Protein AF-A0A2D6MI14-F1 (afdb_monomer_lite)

Secondary structure (DSSP, 8-state):
--S-SSEEEEEEEGGGBTTSS-HHHHHHS-EEEEEEEEEPTTT-PEEEEEEEE-TTT-HHHHHHT-EEEE-TT--EES-TTSSS--EEEEEEEEE-TTT--SHHHHHHHHH-EEETTEEE--S-----EEE-EEEEEEPEEHHHHTTSSSTT---EEEEEEEE----HHHHHHHHT-S-GGGSPPHHHHHHHHHSPP---TT-------TTTS-HHHHHHHTTTTT---GGGTTSB-GGGSTT---GGGGB-TTS-B-HHHHHHHH-HHHHHTTBHIIIIIIIIIHHHSPPPHHHHHHHHHHTTEEEE-HHHHHHHHHTTHHHHHHHTTSSEEEEEEEEPP-----B-TTS-B--SS---HHHHHHHTT-HHHHHHHHHHHHTT--GGGPPEEEEEEEEEEEEEEETTTTEEEEEEEEEEEEEEEEEHHHHHHHHHH-------S-EESSS--HHHHHHT-SSSTTHHHHHHHHHHHHHHHHHHHH-TTTTT-SSGGGTS-------S---S--------PPPS----SPPPPPEEEEEEEEEEEESS--SSTT-PEEEEEEEEEPPS--SSEEEEEE----BT--EEEEEEEEEEEEEEEEEEEEEEEEEEEEEE-TTSPEEEEEE-TTSTT--B---S---SSSEEE---TTTTTTGGGS-----------------------------------------------S------SS--TTEEEESSSEEEEEEEEEEEEEEEEEEEEEEEEE-B-PPPBPPEEEEEEE-SSSS-EEEEEEEEPPP--BPSPPP-SHHHHHHHHHHHHHTT--TTPPB-S--SSPEEEEEEEEESS--SSGGGGTT-EEEEEE-EETTEEEEE-SEEEEEEE--BT-EEEEEEEEEETT-PBBPPPPEEEEEEEE-SS-EEEEEEEE-GGGTS----S------SS-------GGGGSEE-TT--TTS-GGGTGGG-EE--SSS--BT-EEEEEEE-TTT--EEEEEEEB-----

Foldseek 3Di:
DWPDLFKKKKWWAPCQAQPHPQLQCNLQFFGKYWDFADQDPVPRDIFIDIDRTALVRDPSNVLFVKDKDKQLVDWDFPDPPDLFTWIKIKMKIFTFCPNQPAPVSVLCAAPWDDDDNDTHDHNADFDKGWGAIAIDTFADEVLQVVQDPDSSHPWHKAKFKDQLFDQPQLQVLLVPDPALLLFDWLLQLVQQLPPDFPPPVPDPDTAGPPVFDPPLSVCSQCLHVVRGPSNQQLPFAQCPDPPNDDQQVQQDPVRDRPPPVVCVVVPLSVRLCGGCNNPPNSNHSNSPRDGDPVSVVQSQQAQQEEEEFAVSQCVCVVVPPPNVSSLSSQSMWIKIWTAFTAWDFQAFLQRHGPPDDDQDLLRLLVVLLNRLLVLLLVCCQDVVVDPQWHWDWRKIKMWIWTWGGDNVVRDIDIHIHIDIDIWTKTFVLSSLVCQLVCQADDDIRHDYRHTDDLSNCSSHHHPCPSNVSSNRSSVSSSVSVSVQSVDCRNLSHSDCCLSRQDDPDDPDDPPDDDDDDDDDDDDDDDDRDRDHWTKDFQKKKKWKWFDQADDPRPHTDTSHMYIHGDHPDRPDIDMDIGSSARFPGKMKIWMKTWMKTKIKMKGWFDKWKWRFPPDADPPGWTKIFTFDSPDPVRDTDAFPDDDDPFKDFDADPVVVVVVVPDDDDDDDDDDDDDDDDDDDDDDDDDDDDDDDDDDDDDPPPPPPDPDPDPPDDDDDPPTDNRIITGPGNIMMMIMIMMTMTMMTIIGTNDMDMAGDDWDAAEEWDWDKDCDPDPQQKIKIKTFGDDDDWFFDADDQDPVLVVVLVRVCRSRSHDRGDTDPDHGNFAWFKKWKFKDQDDALASNVSVVRTDDIDTQADVVHRSDGDRIDMDMDRDDAPTWMKMKMWIAGPRRRTHHIDFIWTWHFHDPPPDTDIDIDTDHRVNSHDPPPDDPDDDDDPDDDDDDDVQQADWDCVQADPVDDPVVCPVVIHGGPDPDHQAQPWDWDWDADPVPRDIDIDIDHHHDDPD

Sequence (1006 aa):
MAEYPYIDAQIIDTDLFSGSADTFRTAYGGFYEEVEGETDAISGETSTEIEQIRREDSAVGFAYNLFGYFDDENIETIDEDILVANRKIPMRVFSNSELISNDVFWKTLWIGGEFGDVTYSPIYNEIVHSFYNSDYELPYPQIEANAFSSDTIESTIEISYDYSAYLPQYEEYISELDSELLIPNYYIMFDMVTSDIAEDEDSDEKLIDASLYSPELISYITAETNYQDVMTFFDFNWAKVPGGIDPADYEDDYGTLQVDAFLGALGGNFVTRNSYLSTEFLTASYIQNPLSSSTREWVEDHLQNLLFDEDAVEAITSTGTSFSTDAEMLPYKIKINFNEFEGSPAVDASGDSLTDSTATFADSIRDNDFSSRFIKTLYKAFDNKLDDLAPNDVEYITWLNYSSASIEDEAEYNVSTANNTTYREIDYVSFLAYCYNNYISSDEGCLFVGPNTIERLSATDEKGTYRHINTQAALGVLTDTVEYLAGETNIGFTAASHVFPSTLAFATLPSTTPSFGDSSEPSSEASTDFAQSYVEPLAYRVEKIGGPPSGDSFTQNTIQNFWFFKPEETDHTFTFYDSQVKYDTEYTYKVYAYALTVGYRYKYSDLALTRNIGCEGADGEYGLEFYDPYSDDEETTSRLYEGSRGDNILVSAQEAADATLVSTESYTFADDEDEPWLEDGAAWEAESAGNYYETEQMTATLMTVYFYSPAIFAGSVYGTDAQIFSTYPYAADFYFNYEPGAKIIEIPLYEKTLKVLDNPTNKLNIVPYQVEGNSQKIGFNCLYTSFVEKTFPTIISADDQEYRDAYIHANDLFEDSYLDYESISLQRYVEVYRLSSRPTAITDFDGAKIAEVDLAVENLSQYSYKGSFYDDTIKTNQKYYYLFRILNQQRNLSHLTEIIEAELINDGGYKYAIFNILYEYELEQEVFNEPSQTFKKLIQLQPNLEQLQFNIDDIDYNQSAASQIDNLIIGDSEDSIWDKTFKVRLTSKKTSRKIDLNITYRLNSD

Radius of gyration: 43.27 Å; chains: 1; bounding box: 117×114×128 Å

Structure (mmCIF, N/CA/C/O backbone):
data_AF-A0A2D6MI14-F1
#
_entry.id   AF-A0A2D6MI14-F1
#
loop_
_atom_site.group_PDB
_atom_site.id
_atom_site.type_symbol
_atom_site.label_atom_id
_atom_site.label_alt_id
_atom_site.label_comp_id
_atom_site.label_asym_id
_atom_site.label_entity_id
_atom_site.label_seq_id
_atom_site.pdbx_PDB_ins_code
_atom_site.Cartn_x
_atom_site.Cartn_y
_atom_site.Cartn_z
_atom_site.occupancy
_atom_site.B_iso_or_equiv
_atom_site.auth_seq_id
_atom_site.auth_comp_id
_atom_site.auth_asym_id
_atom_site.auth_atom_id
_atom_site.pdbx_PDB_model_num
ATOM 1 N N . MET A 1 1 ? 20.233 -14.295 13.598 1.00 53.03 1 MET A N 1
ATOM 2 C CA . MET A 1 1 ? 20.397 -12.965 12.991 1.00 53.03 1 MET A CA 1
ATOM 3 C C . MET A 1 1 ? 20.040 -13.158 11.547 1.00 53.03 1 MET A C 1
ATOM 5 O O . MET A 1 1 ? 20.700 -13.982 10.915 1.00 53.03 1 MET A O 1
ATOM 9 N N . ALA A 1 2 ? 19.012 -12.446 11.088 1.00 59.16 2 ALA A N 1
ATOM 10 C CA . ALA A 1 2 ? 18.648 -12.416 9.681 1.00 59.16 2 ALA A CA 1
ATOM 11 C C . ALA A 1 2 ? 19.876 -12.026 8.847 1.00 59.16 2 ALA A C 1
ATOM 13 O O . ALA A 1 2 ? 20.638 -11.138 9.239 1.00 59.16 2 ALA A O 1
ATOM 14 N N . GLU A 1 3 ? 20.097 -12.739 7.748 1.00 76.75 3 GLU A N 1
ATOM 15 C CA . GLU A 1 3 ? 21.149 -12.403 6.784 1.00 76.75 3 GLU A CA 1
ATOM 16 C C . GLU A 1 3 ? 20.732 -11.210 5.920 1.00 76.75 3 GLU A C 1
ATOM 18 O O . GLU A 1 3 ? 21.580 -10.416 5.520 1.00 76.75 3 GLU A O 1
ATOM 23 N N . TYR A 1 4 ? 19.421 -11.055 5.718 1.00 82.06 4 TYR A N 1
ATOM 24 C CA . TYR A 1 4 ? 18.820 -10.037 4.869 1.00 82.06 4 TYR A CA 1
ATOM 25 C C . TYR A 1 4 ? 17.977 -9.060 5.708 1.00 82.06 4 TYR A C 1
ATOM 27 O O . TYR A 1 4 ? 16.973 -9.485 6.287 1.00 82.06 4 TYR A O 1
ATOM 35 N N . PRO A 1 5 ? 18.354 -7.769 5.787 1.00 85.88 5 PRO A N 1
ATOM 36 C CA . PRO A 1 5 ? 17.609 -6.753 6.538 1.00 85.88 5 PRO A CA 1
ATOM 37 C C . PRO A 1 5 ? 16.331 -6.257 5.832 1.00 85.88 5 PRO A C 1
ATOM 39 O O . PRO A 1 5 ? 15.499 -5.595 6.455 1.00 85.88 5 PRO A O 1
ATOM 42 N N . TYR A 1 6 ? 16.159 -6.611 4.559 1.00 89.25 6 TYR A N 1
ATOM 43 C CA . TYR A 1 6 ? 14.994 -6.382 3.696 1.00 89.25 6 TYR A CA 1
ATOM 44 C C . TYR A 1 6 ? 14.772 -7.611 2.794 1.00 89.25 6 TYR A C 1
ATOM 46 O O . TYR A 1 6 ? 15.552 -8.565 2.855 1.00 89.25 6 TYR A O 1
ATOM 54 N N . ILE A 1 7 ? 13.702 -7.629 1.999 1.00 91.88 7 ILE A N 1
ATOM 55 C CA . ILE A 1 7 ? 13.492 -8.642 0.958 1.00 91.88 7 ILE A CA 1
ATOM 56 C C . ILE A 1 7 ? 14.189 -8.129 -0.305 1.00 91.88 7 ILE A C 1
ATOM 58 O O . ILE A 1 7 ? 13.734 -7.167 -0.921 1.00 91.88 7 ILE A O 1
ATOM 62 N N . ASP A 1 8 ? 15.307 -8.749 -0.670 1.00 91.19 8 ASP A N 1
ATOM 63 C CA . ASP A 1 8 ? 16.063 -8.395 -1.871 1.00 91.19 8 ASP A CA 1
ATOM 64 C C . ASP A 1 8 ? 15.347 -8.953 -3.106 1.00 91.19 8 ASP A C 1
ATOM 66 O O . ASP A 1 8 ? 15.202 -10.172 -3.239 1.00 91.19 8 ASP A O 1
ATOM 70 N N . ALA A 1 9 ? 14.835 -8.067 -3.962 1.00 92.69 9 ALA A N 1
ATOM 71 C CA . ALA A 1 9 ? 14.048 -8.420 -5.134 1.00 92.69 9 ALA A CA 1
ATOM 72 C C . ALA A 1 9 ? 14.760 -8.010 -6.424 1.00 92.69 9 ALA A C 1
ATOM 74 O O . ALA A 1 9 ? 14.706 -6.855 -6.847 1.00 92.69 9 ALA A O 1
ATOM 75 N N . GLN A 1 10 ? 15.347 -8.986 -7.108 1.00 92.31 10 GLN A N 1
ATOM 76 C CA . GLN A 1 10 ? 15.928 -8.793 -8.428 1.00 92.31 10 GLN A CA 1
ATOM 77 C C . GLN A 1 10 ? 14.867 -9.028 -9.517 1.00 92.31 10 GLN A C 1
ATOM 79 O O . GLN A 1 10 ? 14.308 -10.120 -9.650 1.00 92.31 10 GLN A O 1
ATOM 84 N N . ILE A 1 11 ? 14.568 -7.988 -10.296 1.00 93.31 11 ILE A N 1
ATOM 85 C CA . ILE A 1 11 ? 13.561 -7.969 -11.365 1.00 93.31 11 ILE A CA 1
ATOM 86 C C . ILE A 1 11 ? 14.275 -8.097 -12.714 1.00 93.31 11 ILE A C 1
ATOM 88 O O . ILE A 1 11 ? 14.876 -7.138 -13.205 1.00 93.31 11 ILE A O 1
ATOM 92 N N . ILE A 1 12 ? 14.186 -9.280 -13.324 1.00 92.69 12 ILE A N 1
ATOM 93 C CA . ILE A 1 12 ? 14.967 -9.668 -14.504 1.00 92.69 12 ILE A CA 1
ATOM 94 C C . ILE A 1 12 ? 14.055 -9.831 -15.720 1.00 92.69 12 ILE A C 1
ATOM 96 O O . ILE A 1 12 ? 13.064 -10.567 -15.682 1.00 92.69 12 ILE A O 1
ATOM 100 N N . ASP A 1 13 ? 14.400 -9.171 -16.824 1.00 93.00 13 ASP A N 1
ATOM 101 C CA . ASP A 1 13 ? 13.696 -9.334 -18.094 1.00 93.00 13 ASP A CA 1
ATOM 102 C C . ASP A 1 13 ? 13.805 -10.785 -18.596 1.00 93.00 13 ASP A C 1
ATOM 104 O O . ASP A 1 13 ? 14.885 -11.389 -18.613 1.00 93.00 13 ASP A O 1
ATOM 108 N N . THR A 1 14 ? 12.679 -11.356 -19.027 1.00 93.00 14 THR A N 1
ATOM 109 C CA . THR A 1 14 ? 12.626 -12.731 -19.553 1.00 93.00 14 THR A CA 1
ATOM 110 C C . THR A 1 14 ? 13.517 -12.928 -20.779 1.00 93.00 14 THR A C 1
ATOM 112 O O . THR A 1 14 ? 14.011 -14.039 -21.010 1.00 93.00 14 THR A O 1
ATOM 115 N N . ASP A 1 15 ? 13.805 -11.853 -21.521 1.00 91.38 15 ASP A N 1
ATOM 116 C CA . ASP A 1 15 ? 14.738 -11.884 -22.636 1.00 91.38 15 ASP A CA 1
ATOM 117 C C . ASP A 1 15 ? 16.150 -12.245 -22.203 1.00 91.38 15 ASP A C 1
ATOM 119 O O . ASP A 1 15 ? 16.898 -12.626 -23.090 1.00 91.38 15 ASP A O 1
ATOM 123 N N . LEU A 1 16 ? 16.520 -12.187 -20.914 1.00 89.94 16 LEU A N 1
ATOM 124 C CA . LEU A 1 16 ? 17.859 -12.503 -20.391 1.00 89.94 16 LEU A CA 1
ATOM 125 C C . LEU A 1 16 ? 18.057 -13.977 -20.009 1.00 89.94 16 LEU A C 1
ATOM 127 O O . LEU A 1 16 ? 19.193 -14.398 -19.772 1.00 89.94 16 LEU A O 1
ATOM 131 N N . PHE A 1 17 ? 17.002 -14.791 -20.010 1.00 90.12 17 PHE A N 1
ATOM 132 C CA . PHE A 1 17 ? 17.067 -16.190 -19.580 1.00 90.12 17 PHE A CA 1
ATOM 133 C C . PHE A 1 17 ? 17.435 -17.169 -20.696 1.00 90.12 17 PHE A C 1
ATOM 135 O O . PHE A 1 17 ? 17.304 -16.898 -21.898 1.00 90.12 17 PHE A O 1
ATOM 142 N N . SER A 1 18 ? 17.879 -18.354 -20.277 1.00 85.69 18 SER A N 1
ATOM 143 C CA . SER A 1 18 ? 18.045 -19.513 -21.145 1.00 85.69 18 SER A CA 1
ATOM 144 C C . SER A 1 18 ? 16.707 -19.865 -21.811 1.00 85.69 18 SER A C 1
ATOM 146 O O . SER A 1 18 ? 15.665 -19.945 -21.163 1.00 85.69 18 SER A O 1
ATOM 148 N N . GLY A 1 19 ? 16.714 -20.047 -23.134 1.00 84.31 19 GLY A N 1
ATOM 149 C CA . GLY A 1 19 ? 15.498 -20.365 -23.893 1.00 84.31 19 GLY A CA 1
ATOM 150 C C . GLY A 1 19 ? 14.642 -19.160 -24.304 1.00 84.31 19 GLY A C 1
ATOM 151 O O . GLY A 1 19 ? 13.584 -19.366 -24.904 1.00 84.31 19 GLY A O 1
ATOM 152 N N . SER A 1 20 ? 15.109 -17.935 -24.044 1.00 90.06 20 SER A N 1
ATOM 153 C CA . SER A 1 20 ? 14.541 -16.696 -24.592 1.00 90.06 20 SER A CA 1
ATOM 154 C C . SER A 1 20 ? 14.616 -16.633 -26.129 1.00 90.06 20 SER A C 1
ATOM 156 O O . SER A 1 20 ? 15.215 -17.483 -26.799 1.00 90.06 20 SER A O 1
ATOM 158 N N . ALA A 1 21 ? 13.994 -15.603 -26.714 1.00 89.19 21 ALA A N 1
ATOM 159 C CA . ALA A 1 21 ? 14.058 -15.350 -28.154 1.00 89.19 21 ALA A CA 1
ATOM 160 C C . ALA A 1 21 ? 15.465 -14.934 -28.629 1.00 89.19 21 ALA A C 1
ATOM 162 O O . ALA A 1 21 ? 15.765 -15.029 -29.826 1.00 89.19 21 ALA A O 1
ATOM 163 N N . ASP A 1 22 ? 16.346 -14.513 -27.718 1.00 90.25 22 ASP A N 1
ATOM 164 C CA . ASP A 1 22 ? 17.745 -14.233 -28.020 1.00 90.25 22 ASP A CA 1
ATOM 165 C C . ASP A 1 22 ? 18.580 -15.521 -28.042 1.00 90.25 22 ASP A C 1
ATOM 167 O O . ASP A 1 22 ? 19.312 -15.915 -27.121 1.00 90.25 22 ASP A O 1
ATOM 171 N N . THR A 1 23 ? 18.460 -16.199 -29.176 1.00 89.00 23 THR A N 1
ATOM 172 C CA . THR A 1 23 ? 19.195 -17.421 -29.476 1.00 89.00 23 THR A CA 1
ATOM 173 C C . THR A 1 23 ? 20.700 -17.196 -29.581 1.00 89.00 23 THR A C 1
ATOM 175 O O . THR A 1 23 ? 21.456 -18.141 -29.347 1.00 89.00 23 THR A O 1
ATOM 178 N N . PHE A 1 24 ? 21.154 -15.984 -29.927 1.00 87.19 24 PHE A N 1
ATOM 179 C CA . PHE A 1 24 ? 22.580 -15.704 -30.081 1.00 87.19 24 PHE A CA 1
ATOM 180 C C . PHE A 1 24 ? 23.237 -15.604 -28.713 1.00 87.19 24 PHE A C 1
ATOM 182 O O . PHE A 1 24 ? 24.202 -16.325 -28.464 1.00 87.19 24 PHE A O 1
ATOM 189 N N . ARG A 1 25 ? 22.690 -14.789 -27.806 1.00 84.25 25 ARG A N 1
ATOM 190 C CA . ARG A 1 25 ? 23.213 -14.659 -26.441 1.00 84.25 25 ARG A CA 1
ATOM 191 C C . ARG A 1 25 ? 23.164 -15.986 -25.689 1.00 84.25 25 ARG A C 1
ATOM 193 O O . ARG A 1 25 ? 24.158 -16.382 -25.084 1.00 84.25 25 ARG A O 1
ATOM 200 N N . THR A 1 26 ? 22.079 -16.749 -25.842 1.00 83.56 26 THR A N 1
ATOM 201 C CA . THR A 1 26 ? 21.994 -18.116 -25.294 1.00 83.56 26 THR A CA 1
ATOM 202 C C . THR A 1 26 ? 23.100 -19.031 -25.846 1.00 83.56 26 THR A C 1
ATOM 204 O O . THR A 1 26 ? 23.703 -19.805 -25.104 1.00 83.56 26 THR A O 1
ATOM 207 N N . ALA A 1 27 ? 23.405 -18.951 -27.148 1.00 80.25 27 ALA A N 1
ATOM 208 C CA . ALA A 1 27 ? 24.459 -19.756 -27.773 1.00 80.25 27 ALA A CA 1
ATOM 209 C C . ALA A 1 27 ? 25.883 -19.275 -27.437 1.00 80.25 27 ALA A C 1
ATOM 211 O O . ALA A 1 27 ? 26.814 -20.083 -27.409 1.00 80.25 27 ALA A O 1
ATOM 212 N N . TYR A 1 28 ? 26.058 -17.974 -27.210 1.00 76.88 28 TYR A N 1
ATOM 213 C CA . TYR A 1 28 ? 27.326 -17.337 -26.861 1.00 76.88 28 TYR A CA 1
ATOM 214 C C . TYR A 1 28 ? 27.704 -17.544 -25.383 1.00 76.88 28 TYR A C 1
ATOM 216 O O . TYR A 1 28 ? 28.892 -17.627 -25.058 1.00 76.88 28 TYR A O 1
ATOM 224 N N . GLY A 1 29 ? 26.700 -17.675 -24.512 1.00 72.19 29 GLY A N 1
ATOM 225 C CA . GLY A 1 29 ? 26.825 -17.580 -23.057 1.00 72.19 29 GLY A CA 1
ATOM 226 C C . GLY A 1 29 ? 26.560 -16.150 -22.570 1.00 72.19 29 GLY A C 1
ATOM 227 O O . GLY A 1 29 ? 26.716 -15.197 -23.333 1.00 72.19 29 GLY A O 1
ATOM 228 N N . GLY A 1 30 ? 26.156 -15.995 -21.306 1.00 75.62 30 GLY A N 1
ATOM 229 C CA . GLY A 1 30 ? 25.656 -14.724 -20.771 1.00 75.62 30 GLY A CA 1
ATOM 230 C C . GLY A 1 30 ? 24.132 -14.710 -20.697 1.00 75.62 30 GLY A C 1
ATOM 231 O O . GLY A 1 30 ? 23.476 -13.902 -21.346 1.00 75.62 30 GLY A O 1
ATOM 232 N N . PHE A 1 31 ? 23.558 -15.624 -19.922 1.00 84.31 31 PHE A N 1
ATOM 233 C CA . PHE A 1 31 ? 22.120 -15.685 -19.657 1.00 84.31 31 PHE A CA 1
ATOM 234 C C . PHE A 1 31 ? 21.870 -16.166 -18.227 1.00 84.31 31 PHE A C 1
ATOM 236 O O . PHE A 1 31 ? 22.768 -16.730 -17.605 1.00 84.31 31 PHE A O 1
ATOM 243 N N . TYR A 1 32 ? 20.653 -15.982 -17.731 1.00 87.62 32 TYR A N 1
ATOM 244 C CA . TYR A 1 32 ? 20.204 -16.575 -16.472 1.00 87.62 32 TYR A CA 1
ATOM 245 C C . TYR A 1 32 ? 19.578 -17.956 -16.691 1.00 87.62 32 TYR A C 1
ATOM 247 O O . TYR A 1 32 ? 18.863 -18.176 -17.673 1.00 87.62 32 TYR A O 1
ATOM 255 N N . GLU A 1 33 ? 19.832 -18.898 -15.791 1.00 87.81 33 GLU A N 1
ATOM 256 C CA . GLU A 1 33 ? 19.188 -20.213 -15.771 1.00 87.81 33 GLU A CA 1
ATOM 257 C C . GLU A 1 33 ? 18.584 -20.475 -14.391 1.00 87.81 33 GLU A C 1
ATOM 259 O O . GLU A 1 33 ? 19.182 -20.160 -13.365 1.00 87.81 33 GLU A O 1
ATOM 264 N N . GLU A 1 34 ? 17.378 -21.040 -14.380 1.00 84.62 34 GLU A N 1
ATOM 265 C CA . GLU A 1 34 ? 16.730 -21.508 -13.160 1.00 84.62 34 GLU A CA 1
ATOM 266 C C . GLU A 1 34 ? 17.283 -22.894 -12.812 1.00 84.62 34 GLU A C 1
ATOM 268 O O . GLU A 1 34 ? 17.202 -23.825 -13.623 1.00 84.62 34 GLU A O 1
ATOM 273 N N . VAL A 1 35 ? 17.836 -23.041 -11.611 1.00 83.62 35 VAL A N 1
ATOM 274 C CA . VAL A 1 35 ? 18.383 -24.308 -11.120 1.00 83.62 35 VAL A CA 1
ATOM 275 C C . VAL A 1 35 ? 17.631 -24.772 -9.870 1.00 83.62 35 VAL A C 1
ATOM 277 O O . VAL A 1 35 ? 17.214 -23.979 -9.025 1.00 83.62 35 VAL A O 1
ATOM 280 N N . GLU A 1 36 ? 17.425 -26.090 -9.754 1.00 71.25 36 GLU A N 1
ATOM 281 C CA . GLU A 1 36 ? 16.849 -26.685 -8.541 1.00 71.25 36 GLU A CA 1
ATOM 282 C C . GLU A 1 36 ? 17.870 -26.573 -7.395 1.00 71.25 36 GLU A C 1
ATOM 284 O O . GLU A 1 36 ? 18.925 -27.215 -7.445 1.00 71.25 36 GLU A O 1
ATOM 289 N N . GLY A 1 37 ? 17.546 -25.780 -6.370 1.00 63.09 37 GLY A N 1
ATOM 290 C CA . GLY A 1 37 ? 18.383 -25.575 -5.188 1.00 63.09 37 GLY A CA 1
ATOM 291 C C . GLY A 1 37 ? 18.349 -26.750 -4.200 1.00 63.09 37 GLY A C 1
ATOM 292 O O . GLY A 1 37 ? 17.554 -27.694 -4.318 1.00 63.09 37 GLY A O 1
ATOM 293 N N . GLU A 1 38 ? 19.248 -26.731 -3.207 1.00 56.75 38 GLU A N 1
ATOM 294 C CA . GLU A 1 38 ? 19.271 -27.758 -2.157 1.00 56.75 38 GLU A CA 1
ATOM 295 C C . GLU A 1 38 ? 17.991 -27.707 -1.301 1.00 56.75 38 GLU A C 1
ATOM 297 O O . GLU A 1 38 ? 17.535 -26.655 -0.871 1.00 56.75 38 GLU A O 1
ATOM 302 N N . THR A 1 39 ? 17.403 -28.872 -1.004 1.00 52.12 39 THR A N 1
ATOM 303 C CA . THR A 1 39 ? 16.278 -28.957 -0.060 1.00 52.12 39 THR A CA 1
ATOM 304 C C . THR A 1 39 ? 16.780 -28.661 1.349 1.00 52.12 39 THR A C 1
ATOM 306 O O . THR A 1 39 ? 17.561 -29.455 1.890 1.00 52.12 39 THR A O 1
ATOM 309 N N . ASP A 1 40 ? 16.301 -27.584 1.972 1.00 54.50 40 ASP A N 1
ATOM 310 C CA . ASP A 1 40 ? 16.621 -27.334 3.373 1.00 54.50 40 ASP A CA 1
ATOM 311 C C . ASP A 1 40 ? 16.008 -28.455 4.231 1.00 54.50 40 ASP A C 1
ATOM 313 O O . ASP A 1 40 ? 14.811 -28.764 4.186 1.00 54.50 40 ASP A O 1
ATOM 317 N N . ALA A 1 41 ? 16.863 -29.141 4.989 1.00 45.31 41 ALA A N 1
ATOM 318 C CA . ALA A 1 41 ? 16.500 -30.340 5.737 1.00 45.31 41 ALA A CA 1
ATOM 319 C C . ALA A 1 41 ? 15.522 -30.053 6.893 1.00 45.31 41 ALA A C 1
ATOM 321 O O . ALA A 1 41 ? 14.990 -31.006 7.475 1.00 45.31 41 ALA A O 1
ATOM 322 N N . ILE A 1 42 ? 15.330 -28.775 7.239 1.00 50.50 42 ILE A N 1
ATOM 323 C CA . ILE A 1 42 ? 14.484 -28.310 8.342 1.00 50.50 42 ILE A CA 1
ATOM 324 C C . ILE A 1 42 ? 13.064 -27.977 7.855 1.00 50.50 42 ILE A C 1
ATOM 326 O O . ILE A 1 42 ? 12.114 -28.491 8.445 1.00 50.50 42 ILE A O 1
ATOM 330 N N . SER A 1 43 ? 12.904 -27.212 6.768 1.00 52.19 43 SER A N 1
ATOM 331 C CA . SER A 1 43 ? 11.588 -26.834 6.216 1.00 52.19 43 SER A CA 1
ATOM 332 C C . SER A 1 43 ? 11.007 -27.880 5.255 1.00 52.19 43 SER A C 1
ATOM 334 O O . SER A 1 43 ? 9.790 -28.003 5.118 1.00 52.19 43 SER A O 1
ATOM 336 N N . GLY A 1 44 ? 11.857 -28.695 4.615 1.00 51.31 44 GLY A N 1
ATOM 337 C CA . GLY A 1 44 ? 11.429 -29.647 3.587 1.00 51.31 44 GLY A CA 1
ATOM 338 C C . GLY A 1 44 ? 10.980 -28.986 2.277 1.00 51.31 44 GLY A C 1
ATOM 339 O O . GLY A 1 44 ? 10.399 -29.677 1.435 1.00 51.31 44 GLY A O 1
ATOM 340 N N . GLU A 1 45 ? 11.245 -27.689 2.111 1.00 52.50 45 GLU A N 1
ATOM 341 C CA . GLU A 1 45 ? 10.943 -26.915 0.908 1.00 52.50 45 GLU A CA 1
ATOM 342 C C . GLU A 1 45 ? 12.127 -26.941 -0.070 1.00 52.50 45 GLU A C 1
ATOM 344 O O . GLU A 1 45 ? 13.294 -26.978 0.322 1.00 52.50 45 GLU A O 1
ATOM 349 N N . THR A 1 46 ? 11.821 -27.000 -1.365 1.00 52.38 46 THR A N 1
ATOM 350 C CA . THR A 1 46 ? 12.794 -26.854 -2.456 1.00 52.38 46 THR A CA 1
ATOM 351 C C . THR A 1 46 ? 12.986 -25.372 -2.744 1.00 52.38 46 THR A C 1
ATOM 353 O O . THR A 1 46 ? 12.005 -24.721 -3.102 1.00 52.38 46 THR A O 1
ATOM 356 N N . SER A 1 47 ? 14.210 -24.854 -2.612 1.00 63.44 47 SER A N 1
ATOM 357 C CA . SER A 1 47 ? 14.553 -23.519 -3.105 1.00 63.44 47 SER A CA 1
ATOM 358 C C . SER A 1 47 ? 14.720 -23.541 -4.624 1.00 63.44 47 SER A C 1
ATOM 360 O O . SER A 1 47 ? 15.140 -24.544 -5.213 1.00 63.44 47 SER A O 1
ATOM 362 N N . THR A 1 48 ? 14.379 -22.422 -5.254 1.00 67.19 48 THR A N 1
ATOM 363 C CA . THR A 1 48 ? 14.716 -22.158 -6.651 1.00 67.19 48 THR A CA 1
ATOM 364 C C . THR A 1 48 ? 15.823 -21.117 -6.653 1.00 67.19 48 THR A C 1
ATOM 366 O O . THR A 1 48 ? 15.636 -20.017 -6.132 1.00 67.19 48 THR A O 1
ATOM 369 N N . GLU A 1 49 ? 16.969 -21.463 -7.229 1.00 78.62 49 GLU A N 1
ATOM 370 C CA . GLU A 1 49 ? 18.097 -20.546 -7.371 1.00 78.62 49 GLU A CA 1
ATOM 371 C C . GLU A 1 49 ? 18.181 -20.067 -8.823 1.00 78.62 49 GLU A C 1
ATOM 373 O O . GLU A 1 49 ? 17.893 -20.815 -9.762 1.00 78.62 49 GLU A O 1
ATOM 378 N N . ILE A 1 50 ? 18.554 -18.801 -9.008 1.00 81.12 50 ILE A N 1
ATOM 379 C CA . ILE A 1 50 ? 18.872 -18.257 -10.324 1.00 81.12 50 ILE A CA 1
ATOM 380 C C . ILE A 1 50 ? 20.387 -18.170 -10.430 1.00 81.12 50 ILE A C 1
ATOM 382 O O . ILE A 1 50 ? 21.035 -17.442 -9.681 1.00 81.12 50 ILE A O 1
ATOM 386 N N . GLU A 1 51 ? 20.953 -18.901 -11.385 1.00 81.19 51 GLU A N 1
ATOM 387 C CA . GLU A 1 51 ? 22.378 -18.837 -11.684 1.00 81.19 51 GLU A CA 1
ATOM 388 C C . GLU A 1 51 ? 22.624 -18.001 -12.938 1.00 81.19 51 GLU A C 1
ATOM 390 O O . GLU A 1 51 ? 21.992 -18.171 -13.985 1.00 81.19 51 GLU A O 1
ATOM 395 N N . GLN A 1 52 ? 23.607 -17.107 -12.851 1.00 79.38 52 GLN A N 1
ATOM 396 C CA . GLN A 1 52 ? 24.138 -16.435 -14.023 1.00 79.38 52 GLN A CA 1
ATOM 397 C C . GLN A 1 52 ? 25.104 -17.375 -14.757 1.00 79.38 52 GLN A C 1
ATOM 399 O O . GLN A 1 52 ? 26.229 -17.613 -14.314 1.00 79.38 52 GLN A O 1
ATOM 404 N N . ILE A 1 53 ? 24.701 -17.859 -15.930 1.00 75.81 53 ILE A N 1
ATOM 405 C CA . ILE A 1 53 ? 25.533 -18.717 -16.770 1.00 75.81 53 ILE A CA 1
ATOM 406 C C . ILE A 1 53 ? 26.420 -17.873 -17.680 1.00 75.81 53 ILE A C 1
ATOM 408 O O . ILE A 1 53 ? 25.969 -17.165 -18.590 1.00 75.81 53 ILE A O 1
ATOM 412 N N . ARG A 1 54 ? 27.729 -18.013 -17.475 1.00 71.00 54 ARG A N 1
ATOM 413 C CA . ARG A 1 54 ? 28.761 -17.336 -18.262 1.00 71.00 54 ARG A CA 1
ATOM 414 C C . ARG A 1 54 ? 29.262 -18.228 -19.389 1.00 71.00 54 ARG A C 1
ATOM 416 O O . ARG A 1 54 ? 29.079 -19.447 -19.412 1.00 71.00 54 ARG A O 1
ATOM 423 N N . ARG A 1 55 ? 29.962 -17.611 -20.339 1.00 64.31 55 ARG A N 1
ATOM 424 C CA . ARG A 1 55 ? 30.534 -18.309 -21.496 1.00 64.31 55 ARG A CA 1
ATOM 425 C C . ARG A 1 55 ? 31.408 -19.512 -21.114 1.00 64.31 55 ARG A C 1
ATOM 427 O O . ARG A 1 55 ? 31.277 -20.556 -21.746 1.00 64.31 55 ARG A O 1
ATOM 434 N N . GLU A 1 56 ? 32.271 -19.375 -20.104 1.00 61.16 56 GLU A N 1
ATOM 435 C CA . GLU A 1 56 ? 33.175 -20.444 -19.638 1.00 61.16 56 GLU A CA 1
ATOM 436 C C . GLU A 1 56 ? 32.483 -21.553 -18.834 1.00 61.16 56 GLU A C 1
ATOM 438 O O . GLU A 1 56 ? 33.072 -22.618 -18.665 1.00 61.16 56 GLU A O 1
ATOM 443 N N . ASP A 1 57 ? 31.245 -21.334 -18.393 1.00 55.56 57 ASP A N 1
ATOM 444 C CA . ASP A 1 57 ? 30.457 -22.316 -17.641 1.00 55.56 57 ASP A CA 1
ATOM 445 C C . ASP A 1 57 ? 29.468 -23.058 -18.560 1.00 55.56 57 ASP A C 1
ATOM 447 O O . ASP A 1 57 ? 29.108 -24.214 -18.327 1.00 55.56 57 ASP A O 1
ATOM 451 N N . SER A 1 58 ? 29.073 -22.428 -19.673 1.00 59.09 58 SER A N 1
ATOM 452 C CA . SER A 1 58 ? 28.066 -22.965 -20.589 1.00 59.09 58 SER A CA 1
ATOM 453 C C . SER A 1 58 ? 28.600 -24.090 -21.492 1.00 59.09 58 SER A C 1
ATOM 455 O O . SER A 1 58 ? 29.427 -23.891 -22.386 1.00 59.09 58 SER A O 1
ATOM 457 N N . ALA A 1 59 ? 28.034 -25.296 -21.367 1.00 54.59 59 ALA A N 1
ATOM 458 C CA . ALA A 1 59 ? 28.290 -26.387 -22.317 1.00 54.59 59 ALA A CA 1
ATOM 459 C C . ALA A 1 59 ? 27.880 -26.024 -23.763 1.00 54.59 59 ALA A C 1
ATOM 461 O O . ALA A 1 59 ? 28.413 -26.594 -24.715 1.00 54.59 59 ALA A O 1
ATOM 462 N N . VAL A 1 60 ? 26.953 -25.073 -23.928 1.00 53.44 60 VAL A N 1
ATOM 463 C CA . VAL A 1 60 ? 26.455 -24.580 -25.221 1.00 53.44 60 VAL A CA 1
ATOM 464 C C . VAL A 1 60 ? 27.479 -23.672 -25.916 1.00 53.44 60 VAL A C 1
ATOM 466 O O . VAL A 1 60 ? 27.768 -23.895 -27.093 1.00 53.44 60 VAL A O 1
ATOM 469 N N . GLY A 1 61 ? 28.114 -22.740 -25.193 1.00 54.84 61 GLY A N 1
ATOM 470 C CA . GLY A 1 61 ? 29.222 -21.932 -25.718 1.00 54.84 61 GLY A CA 1
ATOM 471 C C . GLY A 1 61 ? 30.426 -22.791 -26.123 1.00 54.84 61 GLY A C 1
ATOM 472 O O . GLY A 1 61 ? 31.044 -22.556 -27.169 1.00 54.84 61 GLY A O 1
ATOM 473 N N . PHE A 1 62 ? 30.697 -23.871 -25.377 1.00 52.53 62 PHE A N 1
ATOM 474 C CA . PHE A 1 62 ? 31.682 -24.891 -25.766 1.00 52.53 62 PHE A CA 1
ATOM 475 C C . PHE A 1 62 ? 31.232 -25.789 -26.919 1.00 52.53 62 PHE A C 1
ATOM 477 O O . PHE A 1 62 ? 32.092 -26.289 -27.637 1.00 52.53 62 PHE A O 1
ATOM 484 N N . ALA A 1 63 ? 29.928 -26.014 -27.127 1.00 55.62 63 ALA A N 1
ATOM 485 C CA . ALA A 1 63 ? 29.426 -26.871 -28.207 1.00 55.62 63 ALA A CA 1
ATOM 486 C C . ALA A 1 63 ? 29.704 -26.292 -29.603 1.00 55.62 63 ALA A C 1
ATOM 488 O O . ALA A 1 63 ? 29.764 -27.046 -30.578 1.00 55.62 63 ALA A O 1
ATOM 489 N N . TYR A 1 64 ? 29.915 -24.975 -29.691 1.00 59.00 64 TYR A N 1
ATOM 490 C CA . TYR A 1 64 ? 30.203 -24.271 -30.941 1.00 59.00 64 TYR A CA 1
ATOM 491 C C . TYR A 1 64 ? 31.521 -23.484 -30.924 1.00 59.00 64 TYR A C 1
ATOM 493 O O . TYR A 1 64 ? 31.945 -23.013 -31.980 1.00 59.00 64 TYR A O 1
ATOM 501 N N . ASN A 1 65 ? 32.192 -23.371 -29.767 1.00 67.00 65 ASN A N 1
ATOM 502 C CA . ASN A 1 65 ? 33.436 -22.615 -29.588 1.00 67.00 65 ASN A CA 1
ATOM 503 C C . ASN A 1 65 ? 33.354 -21.213 -30.228 1.00 67.00 65 ASN A C 1
ATOM 505 O O . ASN A 1 65 ? 34.207 -20.854 -31.038 1.00 67.00 65 ASN A O 1
ATOM 509 N N . LEU A 1 66 ? 32.303 -20.448 -29.915 1.00 71.56 66 LEU A N 1
ATOM 510 C CA . LEU A 1 66 ? 32.126 -19.085 -30.427 1.00 71.56 66 LEU A CA 1
ATOM 511 C C . LEU A 1 66 ? 32.998 -18.106 -29.628 1.00 71.56 66 LEU A C 1
ATOM 513 O O . LEU A 1 66 ? 32.968 -18.141 -28.399 1.00 71.56 66 LEU A O 1
ATOM 517 N N . PHE A 1 67 ? 33.772 -17.247 -30.302 1.00 71.81 67 PHE A N 1
ATOM 518 C CA . PHE A 1 67 ? 34.607 -16.190 -29.701 1.00 71.81 67 PHE A CA 1
ATOM 519 C C . PHE A 1 67 ? 34.220 -14.832 -30.287 1.00 71.81 67 PHE A C 1
ATOM 521 O O . PHE A 1 67 ? 34.459 -14.603 -31.467 1.00 71.81 67 PHE A O 1
ATOM 528 N N . GLY A 1 68 ? 33.631 -13.947 -29.486 1.00 72.00 68 GLY A N 1
ATOM 529 C CA . GLY A 1 68 ? 33.124 -12.650 -29.928 1.00 72.00 68 GLY A CA 1
ATOM 530 C C . GLY A 1 68 ? 34.060 -11.511 -29.550 1.00 72.00 68 GLY A C 1
ATOM 531 O O . GLY A 1 68 ? 34.628 -11.510 -28.457 1.00 72.00 68 GLY A O 1
ATOM 532 N N . TYR A 1 69 ? 34.203 -10.545 -30.448 1.00 74.12 69 TYR A N 1
ATOM 533 C CA . TYR A 1 69 ? 34.898 -9.288 -30.211 1.00 74.12 69 TYR A CA 1
ATOM 534 C C . TYR A 1 69 ? 34.039 -8.134 -30.711 1.00 74.12 69 TYR A C 1
ATOM 536 O O . TYR A 1 69 ? 33.471 -8.205 -31.801 1.00 74.12 69 TYR A O 1
ATOM 544 N N . PHE A 1 70 ? 33.987 -7.075 -29.914 1.00 75.00 70 PHE A N 1
ATOM 545 C CA . PHE A 1 70 ? 33.331 -5.822 -30.257 1.00 75.00 70 PHE A CA 1
ATOM 546 C C . PHE A 1 70 ? 34.367 -4.809 -30.721 1.00 75.00 70 PHE A C 1
ATOM 548 O O . PHE A 1 70 ? 35.526 -4.846 -30.294 1.00 75.00 70 PHE A O 1
ATOM 555 N N . ASP A 1 71 ? 33.980 -3.990 -31.691 1.00 77.12 71 ASP A N 1
ATOM 556 C CA . ASP A 1 71 ? 34.805 -2.900 -32.194 1.00 77.12 71 ASP A CA 1
ATOM 557 C C . ASP A 1 71 ? 34.408 -1.612 -31.476 1.00 77.12 71 ASP A C 1
ATOM 559 O O . ASP A 1 71 ? 33.752 -0.737 -32.039 1.00 77.12 71 ASP A O 1
ATOM 563 N N . ASP A 1 72 ? 34.767 -1.530 -30.194 1.00 69.12 72 ASP A N 1
ATOM 564 C CA . ASP A 1 72 ? 34.390 -0.410 -29.322 1.00 69.12 72 ASP A CA 1
ATOM 565 C C . ASP A 1 72 ? 35.036 0.923 -29.765 1.00 69.12 72 ASP A C 1
ATOM 567 O O . ASP A 1 72 ? 34.642 1.994 -29.310 1.00 69.12 72 ASP A O 1
ATOM 571 N N . GLU A 1 73 ? 36.010 0.887 -30.685 1.00 71.19 73 GLU A N 1
ATOM 572 C CA . GLU A 1 73 ? 36.590 2.083 -31.312 1.00 71.19 73 GLU A CA 1
ATOM 573 C C . GLU A 1 73 ? 35.748 2.603 -32.497 1.00 71.19 73 GLU A C 1
ATOM 575 O O . GLU A 1 73 ? 35.895 3.764 -32.886 1.00 71.19 73 GLU A O 1
ATOM 580 N N . ASN A 1 74 ? 34.845 1.780 -33.046 1.00 77.12 74 ASN A N 1
ATOM 581 C CA . ASN A 1 74 ? 34.030 2.066 -34.231 1.00 77.12 74 ASN A CA 1
ATOM 582 C C . ASN A 1 74 ? 32.522 2.046 -33.919 1.00 77.12 74 ASN A C 1
ATOM 584 O O . ASN A 1 74 ? 31.729 1.389 -34.595 1.00 77.12 74 ASN A O 1
ATOM 588 N N . ILE A 1 75 ? 32.117 2.793 -32.891 1.00 81.69 75 ILE A N 1
ATOM 589 C CA . ILE A 1 75 ? 30.706 3.002 -32.550 1.00 81.69 75 ILE A CA 1
ATOM 590 C C . ILE A 1 75 ? 30.116 4.088 -33.460 1.00 81.69 75 ILE A C 1
ATOM 592 O O . ILE A 1 75 ? 30.604 5.219 -33.507 1.00 81.69 75 ILE A O 1
ATOM 596 N N . GLU A 1 76 ? 29.031 3.765 -34.163 1.00 86.75 76 GLU A N 1
ATOM 597 C CA . GLU A 1 76 ? 28.341 4.693 -35.064 1.00 86.75 76 GLU A CA 1
ATOM 598 C C . GLU A 1 76 ? 26.931 5.024 -34.561 1.00 86.75 76 GLU A C 1
ATOM 600 O O . GLU A 1 76 ? 26.241 4.176 -33.998 1.00 86.75 76 GLU A O 1
ATOM 605 N N . THR A 1 77 ? 26.464 6.247 -34.820 1.00 88.69 77 THR A N 1
ATOM 606 C CA . THR A 1 77 ? 25.050 6.620 -34.645 1.00 88.69 77 THR A CA 1
ATOM 607 C C . THR A 1 77 ? 24.212 6.006 -35.765 1.00 88.69 77 THR A C 1
ATOM 609 O O . THR A 1 77 ? 24.614 6.081 -36.928 1.00 88.69 77 THR A O 1
ATOM 612 N N . ILE A 1 78 ? 23.054 5.419 -35.448 1.00 89.19 78 ILE A N 1
ATOM 613 C CA . ILE A 1 78 ? 22.169 4.827 -36.469 1.00 89.19 78 ILE A CA 1
ATOM 614 C C . ILE A 1 78 ? 21.373 5.928 -37.187 1.00 89.19 78 ILE A C 1
ATOM 616 O O . ILE A 1 78 ? 21.309 5.939 -38.416 1.00 89.19 78 ILE A O 1
ATOM 620 N N . ASP A 1 79 ? 20.798 6.861 -36.429 1.00 88.69 79 ASP A N 1
ATOM 621 C CA . ASP A 1 79 ? 19.992 7.984 -36.900 1.00 88.69 79 ASP A CA 1
ATOM 622 C C . ASP A 1 79 ? 20.178 9.207 -35.981 1.00 88.69 79 ASP A C 1
ATOM 624 O O . ASP A 1 79 ? 19.920 9.147 -34.778 1.00 88.69 79 ASP A O 1
ATOM 628 N N . GLU A 1 80 ? 20.640 10.324 -36.549 1.00 84.56 80 GLU A N 1
ATOM 629 C CA . GLU A 1 80 ? 20.852 11.588 -35.827 1.00 84.56 80 GLU A CA 1
ATOM 630 C C . GLU A 1 80 ? 19.544 12.361 -35.566 1.00 84.56 80 GLU A C 1
ATOM 632 O O . GLU A 1 80 ? 19.544 13.292 -34.761 1.00 84.56 80 GLU A O 1
ATOM 637 N N . ASP A 1 81 ? 18.435 12.001 -36.228 1.00 84.56 81 ASP A N 1
ATOM 638 C CA . ASP A 1 81 ? 17.134 12.670 -36.075 1.00 84.56 81 ASP A CA 1
ATOM 639 C C . ASP A 1 81 ? 16.309 12.118 -34.888 1.00 84.56 81 ASP A C 1
ATOM 641 O O . ASP A 1 81 ? 15.255 12.671 -34.551 1.00 84.56 81 ASP A O 1
ATOM 645 N N . ILE A 1 82 ? 16.765 11.039 -34.242 1.00 83.12 82 ILE A N 1
ATOM 646 C CA . ILE A 1 82 ? 16.119 10.447 -33.061 1.00 83.12 82 ILE A CA 1
ATOM 647 C C . ILE A 1 82 ? 16.631 11.140 -31.791 1.00 83.12 82 ILE A C 1
ATOM 649 O O . ILE A 1 82 ? 17.828 11.346 -31.618 1.00 83.12 82 ILE A O 1
ATOM 653 N N . LEU A 1 83 ? 15.702 11.494 -30.894 1.00 77.81 83 LEU A N 1
ATOM 654 C CA . LEU A 1 83 ? 15.997 12.222 -29.654 1.00 77.81 83 LEU A CA 1
ATOM 655 C C . LEU A 1 83 ? 16.886 11.417 -28.693 1.00 77.81 83 LEU A C 1
ATOM 657 O O . LEU A 1 83 ? 17.787 11.975 -28.076 1.00 77.81 83 LEU A O 1
ATOM 661 N N . VAL A 1 84 ? 16.608 10.120 -28.562 1.00 82.94 84 VAL A N 1
ATOM 662 C CA . VAL A 1 84 ? 17.364 9.199 -27.712 1.00 82.94 84 VAL A CA 1
ATOM 663 C C . VAL A 1 84 ? 18.566 8.663 -28.489 1.00 82.94 84 VAL A C 1
ATOM 665 O O . VAL A 1 84 ? 18.464 8.334 -29.677 1.00 82.94 84 VAL A O 1
ATOM 668 N N . ALA A 1 85 ? 19.720 8.591 -27.821 1.00 81.94 85 ALA A N 1
ATOM 669 C CA . ALA A 1 85 ? 20.944 8.079 -28.419 1.00 81.94 85 ALA A CA 1
ATOM 670 C C . ALA A 1 85 ? 20.717 6.666 -28.971 1.00 81.94 85 ALA A C 1
ATOM 672 O O . ALA A 1 85 ? 20.183 5.799 -28.300 1.00 81.94 85 ALA A O 1
ATOM 673 N N . ASN A 1 86 ? 21.127 6.417 -30.205 1.00 88.12 86 ASN A N 1
ATOM 674 C CA . ASN A 1 86 ? 21.009 5.108 -30.833 1.00 88.12 86 ASN A CA 1
ATOM 675 C C . ASN A 1 86 ? 22.339 4.796 -31.506 1.00 88.12 86 ASN A C 1
ATOM 677 O O . ASN A 1 86 ? 22.932 5.648 -32.179 1.00 88.12 86 ASN A O 1
ATOM 681 N N . ARG A 1 87 ? 22.851 3.597 -31.262 1.00 87.38 87 ARG A N 1
ATOM 682 C CA . ARG A 1 87 ? 24.224 3.246 -31.611 1.00 87.38 87 ARG A CA 1
ATOM 683 C C . ARG A 1 87 ? 24.278 1.859 -32.215 1.00 87.38 87 ARG A C 1
ATOM 685 O O . ARG A 1 87 ? 23.517 0.975 -31.832 1.00 87.38 87 ARG A O 1
ATOM 692 N N . LYS A 1 88 ? 25.210 1.666 -33.140 1.00 90.06 88 LYS A N 1
ATOM 693 C CA . LYS A 1 88 ? 25.566 0.354 -33.671 1.00 90.06 88 LYS A CA 1
ATOM 694 C C . LYS A 1 88 ? 27.056 0.104 -33.501 1.00 90.06 88 LYS A C 1
ATOM 696 O O . LYS A 1 88 ? 27.873 0.982 -33.777 1.00 90.06 88 LYS A O 1
ATOM 701 N N . ILE A 1 89 ? 27.384 -1.099 -33.046 1.00 86.69 89 ILE A N 1
ATOM 702 C CA . ILE A 1 89 ? 28.748 -1.562 -32.791 1.00 86.69 89 ILE A CA 1
ATOM 703 C C . ILE A 1 89 ? 29.005 -2.775 -33.688 1.00 86.69 89 ILE A C 1
ATOM 705 O O . ILE A 1 89 ? 28.236 -3.740 -33.623 1.00 86.69 89 ILE A O 1
ATOM 709 N N . PRO A 1 90 ? 30.048 -2.767 -34.534 1.00 88.31 90 PRO A N 1
ATOM 710 C CA . PRO A 1 90 ? 30.464 -3.964 -35.246 1.00 88.31 90 PRO A CA 1
ATOM 711 C C . PRO A 1 90 ? 30.891 -5.062 -34.268 1.00 88.31 90 PRO A C 1
ATOM 713 O O . PRO A 1 90 ? 31.720 -4.848 -33.382 1.00 88.31 90 PRO A O 1
ATOM 716 N N . MET A 1 91 ? 30.365 -6.265 -34.466 1.00 85.62 91 MET A N 1
ATOM 717 C CA . MET A 1 91 ? 30.747 -7.463 -33.730 1.00 85.62 91 MET A CA 1
ATOM 718 C C . MET A 1 91 ? 31.310 -8.496 -34.700 1.00 85.62 91 MET A C 1
ATOM 720 O O . MET A 1 91 ? 30.721 -8.750 -35.751 1.00 85.62 91 MET A O 1
ATOM 724 N N . ARG A 1 92 ? 32.425 -9.127 -34.320 1.00 86.12 92 ARG A N 1
ATOM 725 C CA . ARG A 1 92 ? 32.961 -10.307 -35.001 1.00 86.12 92 ARG A CA 1
ATOM 726 C C . ARG A 1 92 ? 32.935 -11.522 -34.096 1.00 86.12 92 ARG A C 1
ATOM 728 O O . ARG A 1 92 ? 33.477 -11.490 -32.995 1.00 86.12 92 ARG A O 1
ATOM 735 N N . VAL A 1 93 ? 32.385 -12.622 -34.596 1.00 85.25 93 VAL A N 1
ATOM 736 C CA . VAL A 1 93 ? 32.353 -13.920 -33.919 1.00 85.25 93 VAL A CA 1
ATOM 737 C C . VAL A 1 93 ? 33.158 -14.947 -34.703 1.00 85.25 93 VAL A C 1
ATOM 739 O O . VAL A 1 93 ? 32.872 -15.209 -35.866 1.00 85.25 93 VAL A O 1
ATOM 742 N N . PHE A 1 94 ? 34.138 -15.570 -34.055 1.00 83.38 94 PHE A N 1
ATOM 743 C CA . PHE A 1 94 ? 34.962 -16.639 -34.613 1.00 83.38 94 PHE A CA 1
ATOM 744 C C . PHE A 1 94 ? 34.541 -18.020 -34.113 1.00 83.38 94 PHE A C 1
ATOM 746 O O . PHE A 1 94 ? 33.987 -18.150 -33.023 1.00 83.38 94 PHE A O 1
ATOM 753 N N . SER A 1 95 ? 34.888 -19.064 -34.869 1.00 81.69 95 SER A N 1
ATOM 754 C CA . SER A 1 95 ? 34.823 -20.456 -34.409 1.00 81.69 95 SER A CA 1
ATOM 755 C C . SER A 1 95 ? 35.972 -21.306 -34.964 1.00 81.69 95 SER A C 1
ATOM 757 O O . SER A 1 95 ? 36.628 -20.940 -35.941 1.00 81.69 95 SER A O 1
ATOM 759 N N . ASN A 1 96 ? 36.240 -22.454 -34.334 1.00 75.19 96 ASN A N 1
ATOM 760 C CA . ASN A 1 96 ? 37.313 -23.377 -34.707 1.00 75.19 96 ASN A CA 1
ATOM 761 C C . ASN A 1 96 ? 36.826 -24.595 -35.518 1.00 75.19 96 ASN A C 1
ATOM 763 O O . ASN A 1 96 ? 35.642 -24.917 -35.595 1.00 75.19 96 ASN A O 1
ATOM 767 N N . SER A 1 97 ? 37.772 -25.305 -36.137 1.00 68.00 97 SER A N 1
ATOM 768 C CA . SER A 1 97 ? 37.499 -26.473 -36.989 1.00 68.00 97 SER A CA 1
ATOM 769 C C . SER A 1 97 ? 37.248 -27.778 -36.225 1.00 68.00 97 SER A C 1
ATOM 771 O O . SER A 1 97 ? 36.981 -28.799 -36.858 1.00 68.00 97 SER A O 1
ATOM 773 N N . GLU A 1 98 ? 37.333 -27.786 -34.890 1.00 70.56 98 GLU A N 1
ATOM 774 C CA . GLU A 1 98 ? 37.130 -29.007 -34.096 1.00 70.56 98 GLU A CA 1
ATOM 775 C C . GLU A 1 98 ? 35.648 -29.390 -33.990 1.00 70.56 98 GLU A C 1
ATOM 777 O O . GLU A 1 98 ? 35.324 -30.578 -33.952 1.00 70.56 98 GLU A O 1
ATOM 782 N N . LEU A 1 99 ? 34.755 -28.395 -33.992 1.00 69.50 99 LEU A N 1
ATOM 783 C CA . LEU A 1 99 ? 33.303 -28.581 -33.873 1.00 69.50 99 LEU A CA 1
ATOM 784 C C . LEU A 1 99 ? 32.562 -28.208 -35.160 1.00 69.50 99 LEU A C 1
ATOM 786 O O . LEU A 1 99 ? 31.539 -28.817 -35.482 1.00 69.50 99 LEU A O 1
ATOM 790 N N . ILE A 1 100 ? 33.107 -27.272 -35.946 1.00 81.12 100 ILE A N 1
ATOM 791 C CA . ILE A 1 100 ? 32.495 -26.830 -37.200 1.00 81.12 100 ILE A CA 1
ATOM 792 C C . ILE A 1 100 ? 33.154 -27.512 -38.398 1.00 81.12 100 ILE A C 1
ATOM 794 O O . ILE A 1 100 ? 34.303 -27.257 -38.760 1.00 81.12 100 ILE A O 1
ATOM 798 N N . SER A 1 101 ? 32.394 -28.411 -39.028 1.00 80.88 101 SER A N 1
ATOM 799 C CA . SER A 1 101 ? 32.927 -29.343 -40.028 1.00 80.88 101 SER A CA 1
ATOM 800 C C . SER A 1 101 ? 33.151 -28.760 -41.432 1.00 80.88 101 SER A C 1
ATOM 802 O O . SER A 1 101 ? 33.971 -29.308 -42.170 1.00 80.88 101 SER A O 1
ATOM 804 N N . ASN A 1 102 ? 32.407 -27.721 -41.832 1.00 88.75 102 ASN A N 1
ATOM 805 C CA . ASN A 1 102 ? 32.540 -27.009 -43.114 1.00 88.75 102 ASN A CA 1
ATOM 806 C C . ASN A 1 102 ? 31.656 -25.744 -43.156 1.00 88.75 102 ASN A C 1
ATOM 808 O O . ASN A 1 102 ? 30.774 -25.570 -42.314 1.00 88.75 102 ASN A O 1
ATOM 812 N N . ASP A 1 103 ? 31.831 -24.932 -44.204 1.00 89.19 103 ASP A N 1
ATOM 813 C CA . ASP A 1 103 ? 31.085 -23.691 -44.468 1.00 89.19 103 ASP A CA 1
ATOM 814 C C . ASP A 1 103 ? 29.556 -23.886 -44.528 1.00 89.19 103 ASP A C 1
ATOM 816 O O . ASP A 1 103 ? 28.805 -23.004 -44.117 1.00 89.19 103 ASP A O 1
ATOM 820 N N . VAL A 1 104 ? 29.071 -25.050 -44.988 1.00 89.88 104 VAL A N 1
ATOM 821 C CA . VAL A 1 104 ? 27.625 -25.350 -45.030 1.00 89.88 104 VAL A CA 1
ATOM 822 C C . VAL A 1 104 ? 27.075 -25.500 -43.616 1.00 89.88 104 VAL A C 1
ATOM 824 O O . VAL A 1 104 ? 25.992 -24.996 -43.322 1.00 89.88 104 VAL A O 1
ATOM 827 N N . PHE A 1 105 ? 27.819 -26.163 -42.726 1.00 90.12 105 PHE A N 1
ATOM 828 C CA . PHE A 1 105 ? 27.432 -26.261 -41.323 1.00 90.12 105 PHE A CA 1
ATOM 829 C C . PHE A 1 105 ? 27.514 -24.904 -40.618 1.00 90.12 105 PHE A C 1
ATOM 831 O O . PHE A 1 105 ? 26.588 -24.568 -39.887 1.00 90.12 105 PHE A O 1
ATOM 838 N N . TRP A 1 106 ? 28.555 -24.104 -40.894 1.00 91.12 106 TRP A N 1
ATOM 839 C CA . TRP A 1 106 ? 28.665 -22.731 -40.383 1.00 91.12 106 TRP A CA 1
ATOM 840 C C . TRP A 1 106 ? 27.436 -21.902 -40.758 1.00 91.12 106 TRP A C 1
ATOM 842 O O . TRP A 1 106 ? 26.761 -21.379 -39.877 1.00 91.12 106 TRP A O 1
ATOM 852 N N . LYS A 1 107 ? 27.060 -21.883 -42.042 1.00 92.19 107 LYS A N 1
ATOM 853 C CA . LYS A 1 107 ? 25.843 -21.204 -42.505 1.00 92.19 107 LYS A CA 1
ATOM 854 C C . LYS A 1 107 ? 24.590 -21.729 -41.798 1.00 92.19 107 LYS A C 1
ATOM 856 O O . LYS A 1 107 ? 23.796 -20.941 -41.298 1.00 92.19 107 LYS A O 1
ATOM 861 N N . THR A 1 108 ? 24.439 -23.051 -41.714 1.00 91.81 108 THR A N 1
ATOM 862 C CA . THR A 1 108 ? 23.264 -23.692 -41.093 1.00 91.81 108 THR A CA 1
ATOM 863 C C . THR A 1 108 ? 23.109 -23.330 -39.612 1.00 91.81 108 THR A C 1
ATOM 865 O O . THR A 1 108 ? 21.983 -23.221 -39.140 1.00 91.81 108 THR A O 1
ATOM 868 N N . LEU A 1 109 ? 24.208 -23.116 -38.882 1.00 89.81 109 LEU A N 1
ATOM 869 C CA . LEU A 1 109 ? 24.168 -22.676 -37.485 1.00 89.81 109 LEU A CA 1
ATOM 870 C C . LEU A 1 109 ? 23.572 -21.264 -37.361 1.00 89.81 109 LEU A C 1
ATOM 872 O O . LEU A 1 109 ? 22.653 -21.051 -36.576 1.00 89.81 109 LEU A O 1
ATOM 876 N N . TRP A 1 110 ? 24.066 -20.318 -38.164 1.00 92.12 110 TRP A N 1
ATOM 877 C CA . TRP A 1 110 ? 23.663 -18.910 -38.103 1.00 92.12 110 TRP A CA 1
ATOM 878 C C . TRP A 1 110 ? 22.226 -18.673 -38.557 1.00 92.12 110 TRP A C 1
ATOM 880 O O . TRP A 1 110 ? 21.458 -18.052 -37.828 1.00 92.12 110 TRP A O 1
ATOM 890 N N . ILE A 1 111 ? 21.850 -19.199 -39.725 1.00 93.38 111 ILE A N 1
ATOM 891 C CA . ILE A 1 111 ? 20.549 -18.903 -40.352 1.00 93.38 111 ILE A CA 1
ATOM 892 C C . ILE A 1 111 ? 19.535 -20.055 -40.256 1.00 93.38 111 ILE A C 1
ATOM 894 O O . ILE A 1 111 ? 18.424 -19.955 -40.778 1.00 93.38 111 ILE A O 1
ATOM 898 N N . GLY A 1 112 ? 19.893 -21.146 -39.573 1.00 91.75 112 GLY A N 1
ATOM 899 C CA . GLY A 1 112 ? 19.064 -22.341 -39.435 1.00 91.75 112 GLY A CA 1
ATOM 900 C C . GLY A 1 112 ? 19.047 -23.219 -40.692 1.00 91.75 112 GLY A C 1
ATOM 901 O O . GLY A 1 112 ? 19.520 -22.844 -41.768 1.00 91.75 112 GLY A O 1
ATOM 902 N N . GLY A 1 113 ? 18.493 -24.426 -40.565 1.00 92.25 113 GLY A N 1
ATOM 903 C CA . GLY A 1 113 ? 18.330 -25.360 -41.685 1.00 92.25 113 GLY A CA 1
ATOM 904 C C . GLY A 1 113 ? 18.626 -26.815 -41.331 1.00 92.25 113 GLY A C 1
ATOM 905 O O . GLY A 1 113 ? 18.631 -27.208 -40.166 1.00 92.25 113 GLY A O 1
ATOM 906 N N . GLU A 1 114 ? 18.852 -27.639 -42.354 1.00 91.19 114 GLU A N 1
ATOM 907 C CA . GLU A 1 114 ? 19.193 -29.057 -42.197 1.00 91.19 114 GLU A CA 1
ATOM 908 C C . GLU A 1 114 ? 20.675 -29.290 -42.502 1.00 91.19 114 GLU A C 1
ATOM 910 O O . GLU A 1 114 ? 21.154 -28.978 -43.595 1.00 91.19 114 GLU A O 1
ATOM 915 N N . PHE A 1 115 ? 21.391 -29.907 -41.561 1.00 89.62 115 PHE A N 1
ATOM 916 C CA . PHE A 1 115 ? 22.750 -30.392 -41.780 1.00 89.62 115 PHE A CA 1
ATOM 917 C C . PHE A 1 115 ? 22.840 -31.873 -41.400 1.00 89.62 115 PHE A C 1
ATOM 919 O O . PHE A 1 115 ? 22.668 -32.263 -40.244 1.00 89.62 115 PHE A O 1
ATOM 926 N N . GLY A 1 116 ? 23.093 -32.727 -42.394 1.00 88.38 116 GLY A N 1
ATOM 927 C CA . GLY A 1 116 ? 22.974 -34.176 -42.220 1.00 88.38 116 GLY A CA 1
ATOM 928 C C . GLY A 1 116 ? 21.515 -34.592 -41.999 1.00 88.38 116 GLY A C 1
ATOM 929 O O . GLY A 1 116 ? 20.663 -34.256 -42.813 1.00 88.38 116 GLY A O 1
ATOM 930 N N . ASP A 1 117 ? 21.247 -35.322 -40.911 1.00 90.12 117 ASP A N 1
ATOM 931 C CA . ASP A 1 117 ? 19.899 -35.765 -40.503 1.00 90.12 117 ASP A CA 1
ATOM 932 C C . ASP A 1 117 ? 19.338 -34.934 -39.321 1.00 90.12 117 ASP A C 1
ATOM 934 O O . ASP A 1 117 ? 18.392 -35.361 -38.655 1.00 90.12 117 ASP A O 1
ATOM 938 N N . VAL A 1 118 ? 19.950 -33.782 -39.012 1.00 89.25 118 VAL A N 1
ATOM 939 C CA . VAL A 1 118 ? 19.596 -32.920 -37.871 1.00 89.25 118 VAL A CA 1
ATOM 940 C C . VAL A 1 118 ? 19.143 -31.549 -38.373 1.00 89.25 118 VAL A C 1
ATOM 942 O O . VAL A 1 118 ? 19.771 -30.956 -39.252 1.00 89.25 118 VAL A O 1
ATOM 945 N N . THR A 1 119 ? 18.050 -31.046 -37.800 1.00 91.81 119 THR A N 1
ATOM 946 C CA . THR A 1 119 ? 17.547 -29.687 -38.027 1.00 91.81 119 THR A CA 1
ATOM 947 C C . THR A 1 119 ? 18.077 -28.763 -36.937 1.00 91.81 119 THR A C 1
ATOM 949 O O . THR A 1 119 ? 17.942 -29.075 -35.754 1.00 91.81 119 THR A O 1
ATOM 952 N N . TYR A 1 120 ? 18.648 -27.634 -37.341 1.00 89.25 120 TYR A N 1
ATOM 953 C CA . TYR A 1 120 ? 19.177 -26.602 -36.455 1.00 89.25 120 TYR A CA 1
ATOM 954 C C . TYR A 1 120 ? 18.297 -25.353 -36.532 1.00 89.25 120 TYR A C 1
ATOM 956 O O . TYR A 1 120 ? 17.926 -24.911 -37.624 1.00 89.25 120 TYR A O 1
ATOM 964 N N . SER A 1 121 ? 17.969 -24.794 -35.368 1.00 90.44 121 SER A N 1
ATOM 965 C CA . SER A 1 121 ? 17.383 -23.456 -35.262 1.00 90.44 121 SER A CA 1
ATOM 966 C C . SER A 1 121 ? 18.464 -22.397 -35.510 1.00 90.44 121 SER A C 1
ATOM 968 O O . SER A 1 121 ? 19.616 -22.643 -35.148 1.00 90.44 121 SER A O 1
ATOM 970 N N . PRO A 1 122 ? 18.122 -21.247 -36.117 1.00 91.75 122 PRO A N 1
ATOM 971 C CA . PRO A 1 122 ? 19.076 -20.156 -36.293 1.00 91.75 122 PRO A CA 1
ATOM 972 C C . PRO A 1 122 ? 19.554 -19.638 -34.935 1.00 91.75 122 PRO A C 1
ATOM 974 O O . PRO A 1 122 ? 18.731 -19.428 -34.045 1.00 91.75 122 PRO A O 1
ATOM 977 N N . ILE A 1 123 ? 20.861 -19.406 -34.786 1.00 90.19 123 ILE A N 1
ATOM 978 C CA . ILE A 1 123 ? 21.379 -18.645 -33.638 1.00 90.19 123 ILE A CA 1
ATOM 979 C C . ILE A 1 123 ? 21.195 -17.139 -33.833 1.00 90.19 123 ILE A C 1
ATOM 981 O O . ILE A 1 123 ? 21.079 -16.424 -32.848 1.00 90.19 123 ILE A O 1
ATOM 985 N N . TYR A 1 124 ? 21.121 -16.652 -35.074 1.00 92.38 124 TYR A N 1
ATOM 986 C CA . TYR A 1 124 ? 20.957 -15.232 -35.378 1.00 92.38 124 TYR A CA 1
ATOM 987 C C . TYR A 1 124 ? 19.521 -14.892 -35.757 1.00 92.38 124 TYR A C 1
ATOM 989 O O . TYR A 1 124 ? 18.894 -15.570 -36.573 1.00 92.38 124 TYR A O 1
ATOM 997 N N . ASN A 1 125 ? 19.019 -13.792 -35.206 1.00 92.00 125 ASN A N 1
ATOM 998 C CA . ASN A 1 125 ? 17.738 -13.210 -35.566 1.00 92.00 125 ASN A CA 1
ATOM 999 C C . ASN A 1 125 ? 17.783 -11.682 -35.390 1.00 92.00 125 ASN A C 1
ATOM 1001 O O . ASN A 1 125 ? 18.620 -11.162 -34.662 1.00 92.00 125 ASN A O 1
ATOM 1005 N N . GLU A 1 126 ? 16.884 -10.966 -36.064 1.00 93.12 126 GLU A N 1
ATOM 1006 C CA . GLU A 1 126 ? 16.794 -9.497 -35.997 1.00 93.12 126 GLU A CA 1
ATOM 1007 C C . GLU A 1 126 ? 15.650 -9.028 -35.075 1.00 93.12 126 GLU A C 1
ATOM 1009 O O . GLU A 1 126 ? 15.086 -7.946 -35.266 1.00 93.12 126 GLU A O 1
ATOM 1014 N N . ILE A 1 127 ? 15.245 -9.867 -34.113 1.00 93.81 127 ILE A N 1
ATOM 1015 C CA . ILE A 1 127 ? 14.225 -9.514 -33.116 1.00 93.81 127 ILE A CA 1
ATOM 1016 C C . ILE A 1 127 ? 14.812 -8.443 -32.184 1.00 93.81 127 ILE A C 1
ATOM 1018 O O . ILE A 1 127 ? 16.019 -8.406 -31.953 1.00 93.81 127 ILE A O 1
ATOM 1022 N N . VAL A 1 128 ? 13.957 -7.535 -31.707 1.00 93.62 128 VAL A N 1
ATOM 1023 C CA . VAL A 1 128 ? 14.330 -6.552 -30.684 1.00 93.62 128 VAL A CA 1
ATOM 1024 C C . VAL A 1 128 ? 14.183 -7.213 -29.324 1.00 93.62 128 VAL A C 1
ATOM 1026 O O . VAL A 1 128 ? 13.092 -7.680 -29.007 1.00 93.62 128 VAL A O 1
ATOM 1029 N N . HIS A 1 129 ? 15.266 -7.210 -28.560 1.00 92.44 129 HIS A N 1
ATOM 1030 C CA . HIS A 1 129 ? 15.355 -7.745 -27.208 1.00 92.44 129 HIS A CA 1
ATOM 1031 C C . HIS A 1 129 ? 15.494 -6.603 -26.206 1.00 92.44 129 HIS A C 1
ATOM 1033 O O . HIS A 1 129 ? 15.955 -5.508 -26.559 1.00 92.44 129 HIS A O 1
ATOM 1039 N N . SER A 1 130 ? 15.122 -6.864 -24.962 1.00 90.81 130 SER A N 1
ATOM 1040 C CA . SER A 1 130 ? 15.263 -5.923 -23.852 1.00 90.81 130 SER A CA 1
ATOM 1041 C C . SER A 1 130 ? 16.331 -6.389 -22.861 1.00 90.81 130 SER A C 1
ATOM 1043 O O . SER A 1 130 ? 16.568 -7.581 -22.678 1.00 90.81 130 SER A O 1
ATOM 1045 N N . PHE A 1 131 ? 17.016 -5.432 -22.239 1.00 88.44 131 PHE A N 1
ATOM 1046 C CA . PHE A 1 131 ? 17.947 -5.673 -21.145 1.00 88.44 131 PHE A CA 1
ATOM 1047 C C . PHE A 1 131 ? 17.553 -4.781 -19.971 1.00 88.44 131 PHE A C 1
ATOM 1049 O O . PHE A 1 131 ? 17.897 -3.597 -19.934 1.00 88.44 131 PHE A O 1
ATOM 1056 N N . TYR A 1 132 ? 16.805 -5.366 -19.039 1.00 88.56 132 TYR A N 1
ATOM 1057 C CA . TYR A 1 132 ? 16.465 -4.776 -17.750 1.00 88.56 132 TYR A CA 1
ATOM 1058 C C . TYR A 1 132 ? 16.734 -5.824 -16.672 1.00 88.56 132 TYR A C 1
ATOM 1060 O O . TYR A 1 132 ? 16.235 -6.947 -16.757 1.00 88.56 132 TYR A O 1
ATOM 1068 N N . ASN A 1 133 ? 17.560 -5.465 -15.697 1.00 87.88 133 ASN A N 1
ATOM 1069 C CA . ASN A 1 133 ? 17.852 -6.288 -14.531 1.00 87.88 133 ASN A CA 1
ATOM 1070 C C . ASN A 1 133 ? 18.118 -5.365 -13.340 1.00 87.88 133 ASN A C 1
ATOM 1072 O O . ASN A 1 133 ? 19.240 -4.880 -13.185 1.00 87.88 133 ASN A O 1
ATOM 1076 N N . SER A 1 134 ? 17.082 -5.066 -12.564 1.00 87.06 134 SER A N 1
ATOM 1077 C CA . SER A 1 134 ? 17.151 -4.110 -11.454 1.00 87.06 134 SER A CA 1
ATOM 1078 C C . SER A 1 134 ? 16.934 -4.803 -10.121 1.00 87.06 134 SER A C 1
ATOM 1080 O O . SER A 1 134 ? 16.029 -5.624 -10.005 1.00 87.06 134 SER A O 1
ATOM 1082 N N . ASP A 1 135 ? 17.693 -4.386 -9.115 1.00 88.00 135 ASP A N 1
ATOM 1083 C CA . ASP A 1 135 ? 17.499 -4.812 -7.732 1.00 88.00 135 ASP A CA 1
ATOM 1084 C C . ASP A 1 135 ? 16.661 -3.770 -6.993 1.00 88.00 135 ASP A C 1
ATOM 1086 O O . ASP A 1 135 ? 16.944 -2.572 -7.053 1.00 88.00 135 ASP A O 1
ATOM 1090 N N . TYR A 1 136 ? 15.618 -4.223 -6.311 1.00 90.44 136 TYR A N 1
ATOM 1091 C CA . TYR A 1 136 ? 14.726 -3.391 -5.519 1.00 90.44 136 TYR A CA 1
ATOM 1092 C C . TYR A 1 136 ? 14.592 -3.972 -4.112 1.00 90.44 136 TYR A C 1
ATOM 1094 O O . TYR A 1 136 ? 14.424 -5.178 -3.942 1.00 90.44 136 TYR A O 1
ATOM 1102 N N . GLU A 1 137 ? 14.609 -3.115 -3.095 1.00 91.25 137 GLU A N 1
ATOM 1103 C CA . GLU A 1 137 ? 14.448 -3.538 -1.703 1.00 91.25 137 GLU A CA 1
ATOM 1104 C C . GLU A 1 137 ? 12.964 -3.502 -1.313 1.00 91.25 137 GLU A C 1
ATOM 1106 O O . GLU A 1 137 ? 12.355 -2.435 -1.186 1.00 91.25 137 GLU A O 1
ATOM 1111 N N . LEU A 1 138 ? 12.352 -4.675 -1.142 1.00 93.25 138 LEU A N 1
ATOM 1112 C CA . LEU A 1 138 ? 10.975 -4.794 -0.667 1.00 93.25 138 LEU A CA 1
ATOM 1113 C C . LEU A 1 138 ? 10.938 -4.832 0.876 1.00 93.25 138 LEU A C 1
ATOM 1115 O O . LEU A 1 138 ? 11.746 -5.528 1.502 1.00 93.25 138 LEU A O 1
ATOM 1119 N N . PRO A 1 139 ? 9.997 -4.115 1.517 1.00 93.81 139 PRO A N 1
ATOM 1120 C CA . PRO A 1 139 ? 9.850 -4.143 2.969 1.00 93.81 139 PRO A CA 1
ATOM 1121 C C . PRO A 1 139 ? 9.207 -5.449 3.457 1.00 93.81 139 PRO A C 1
ATOM 1123 O O . PRO A 1 139 ? 8.305 -5.984 2.810 1.00 93.81 139 PRO A O 1
ATOM 1126 N N . TYR A 1 140 ? 9.598 -5.929 4.643 1.00 93.88 140 TYR A N 1
ATOM 1127 C CA . TYR A 1 140 ? 8.899 -7.047 5.289 1.00 93.88 140 TYR A CA 1
ATOM 1128 C C . TYR A 1 140 ? 7.554 -6.599 5.875 1.00 93.88 140 TYR A C 1
ATOM 1130 O O . TYR A 1 140 ? 7.492 -5.550 6.526 1.00 93.88 140 TYR A O 1
ATOM 1138 N N . PRO A 1 141 ? 6.486 -7.408 5.760 1.00 94.81 141 PRO A N 1
ATOM 1139 C CA . PRO A 1 141 ? 5.288 -7.221 6.569 1.00 94.81 141 PRO A CA 1
ATOM 1140 C C . PRO A 1 141 ? 5.633 -7.167 8.064 1.00 94.81 141 PRO A C 1
ATOM 1142 O O . PRO A 1 141 ? 6.373 -8.018 8.563 1.00 94.81 141 PRO A O 1
ATOM 1145 N N . GLN A 1 142 ? 5.065 -6.211 8.805 1.00 93.19 142 GLN A N 1
ATOM 1146 C CA . GLN A 1 142 ? 5.375 -6.018 10.231 1.00 93.19 142 GLN A CA 1
ATOM 1147 C C . GLN A 1 142 ? 5.208 -7.298 11.069 1.00 93.19 142 GLN A C 1
ATOM 1149 O O . GLN A 1 142 ? 6.010 -7.564 11.962 1.00 93.19 142 GLN A O 1
ATOM 1154 N N . ILE A 1 143 ? 4.195 -8.119 10.777 1.00 91.25 143 ILE A N 1
ATOM 1155 C CA . ILE A 1 143 ? 3.978 -9.391 11.479 1.00 91.25 143 ILE A CA 1
ATOM 1156 C C . ILE A 1 143 ? 5.120 -10.398 11.262 1.00 91.25 143 ILE A C 1
ATOM 1158 O O . ILE A 1 143 ? 5.468 -11.128 12.186 1.00 91.25 143 ILE A O 1
ATOM 1162 N N . GLU A 1 144 ? 5.734 -10.423 10.078 1.00 90.81 144 GLU A N 1
ATOM 1163 C CA . GLU A 1 144 ? 6.897 -11.272 9.799 1.00 90.81 144 GLU A CA 1
ATOM 1164 C C . GLU A 1 144 ? 8.138 -10.712 10.494 1.00 90.81 144 GLU A C 1
ATOM 1166 O O . GLU A 1 144 ? 8.867 -11.459 11.144 1.00 90.81 144 GLU A O 1
ATOM 1171 N N . ALA A 1 145 ? 8.322 -9.388 10.460 1.00 90.38 145 ALA A N 1
ATOM 1172 C CA . ALA A 1 145 ? 9.395 -8.711 11.186 1.00 90.38 145 ALA A CA 1
ATOM 1173 C C . ALA A 1 145 ? 9.331 -8.984 12.706 1.00 90.38 145 ALA A C 1
ATOM 1175 O O . ALA A 1 145 ? 10.357 -9.239 13.338 1.00 90.38 145 ALA A O 1
ATOM 1176 N N . ASN A 1 146 ? 8.125 -9.030 13.287 1.00 88.44 146 ASN A N 1
ATOM 1177 C CA . ASN A 1 146 ? 7.898 -9.340 14.704 1.00 88.44 146 ASN A CA 1
ATOM 1178 C C . ASN A 1 146 ? 8.307 -10.775 15.100 1.00 88.44 146 ASN A C 1
ATOM 1180 O O . ASN A 1 146 ? 8.455 -11.053 16.292 1.00 88.44 146 ASN A O 1
ATOM 1184 N N . ALA A 1 147 ? 8.473 -11.695 14.142 1.00 87.38 147 ALA A N 1
ATOM 1185 C CA . ALA A 1 147 ? 8.893 -13.072 14.412 1.00 87.38 147 ALA A CA 1
ATOM 1186 C C . ALA A 1 147 ? 10.413 -13.216 14.629 1.00 87.38 147 ALA A C 1
ATOM 1188 O O . ALA A 1 147 ? 10.862 -14.245 15.143 1.00 87.38 147 ALA A O 1
ATOM 1189 N N . PHE A 1 148 ? 11.212 -12.206 14.269 1.00 85.62 148 PHE A N 1
ATOM 1190 C CA . PHE A 1 148 ? 12.667 -12.240 14.417 1.00 85.62 148 PHE A CA 1
ATOM 1191 C C . PHE A 1 148 ? 13.119 -11.894 15.839 1.00 85.62 148 PHE A C 1
ATOM 1193 O O . PHE A 1 148 ? 12.537 -11.070 16.541 1.00 85.62 148 PHE A O 1
ATOM 1200 N N . SER A 1 149 ? 14.212 -12.522 16.276 1.00 68.88 149 SER A N 1
ATOM 1201 C CA . SER A 1 149 ? 14.717 -12.408 17.652 1.00 68.88 149 SER A CA 1
ATOM 1202 C C . SER A 1 149 ? 15.603 -11.170 17.917 1.00 68.88 149 SER A C 1
ATOM 1204 O O . SER A 1 149 ? 16.088 -10.984 19.040 1.00 68.88 149 SER A O 1
ATOM 1206 N N . SER A 1 150 ? 15.824 -10.317 16.907 1.00 64.00 150 SER A N 1
ATOM 1207 C CA . SER A 1 150 ? 16.701 -9.132 16.933 1.00 64.00 150 SER A CA 1
ATOM 1208 C C . SER A 1 150 ? 16.226 -8.025 15.982 1.00 64.00 150 SER A C 1
ATOM 1210 O O . SER A 1 150 ? 15.556 -8.335 15.004 1.00 64.00 150 SER A O 1
ATOM 1212 N N . ASP A 1 151 ? 16.677 -6.778 16.200 1.00 66.50 151 ASP A N 1
ATOM 1213 C CA . ASP A 1 151 ? 16.505 -5.604 15.308 1.00 66.50 151 ASP A CA 1
ATOM 1214 C C . ASP A 1 151 ? 17.274 -5.745 13.968 1.00 66.50 151 ASP A C 1
ATOM 1216 O O . ASP A 1 151 ? 17.935 -4.820 13.507 1.00 66.50 151 ASP A O 1
ATOM 1220 N N . THR A 1 152 ? 17.303 -6.941 13.381 1.00 75.94 152 THR A N 1
ATOM 1221 C CA . THR A 1 152 ? 18.026 -7.234 12.134 1.00 75.94 152 THR A CA 1
ATOM 1222 C C . THR A 1 152 ? 17.245 -6.853 10.889 1.00 75.94 152 THR A C 1
ATOM 1224 O O . THR A 1 152 ? 17.844 -6.768 9.828 1.00 75.94 152 THR A O 1
ATOM 1227 N N . ILE A 1 153 ? 15.931 -6.671 11.012 1.00 86.81 153 ILE A N 1
ATOM 1228 C CA . ILE A 1 153 ? 15.086 -6.189 9.924 1.00 86.81 153 ILE A CA 1
ATOM 1229 C C . ILE A 1 153 ? 15.104 -4.662 9.966 1.00 86.81 153 ILE A C 1
ATOM 1231 O O . ILE A 1 153 ? 14.707 -4.067 10.966 1.00 86.81 153 ILE A O 1
ATOM 1235 N N . GLU A 1 154 ? 15.591 -4.047 8.893 1.00 85.69 154 GLU A N 1
ATOM 1236 C CA . GLU A 1 154 ? 15.734 -2.591 8.770 1.00 85.69 154 GLU A CA 1
ATOM 1237 C C . GLU A 1 154 ? 14.596 -1.977 7.941 1.00 85.69 154 GLU A C 1
ATOM 1239 O O . GLU A 1 154 ? 14.244 -0.817 8.155 1.00 85.69 154 GLU A O 1
ATOM 1244 N N . SER A 1 155 ? 13.986 -2.760 7.039 1.00 89.50 155 SER A N 1
ATOM 1245 C CA . SER A 1 155 ? 12.887 -2.321 6.172 1.00 89.50 155 SER A CA 1
ATOM 1246 C C . SER A 1 155 ? 11.594 -3.080 6.461 1.00 89.50 155 SER A C 1
ATOM 1248 O O . SER A 1 155 ? 11.519 -4.304 6.313 1.00 89.50 155 SER A O 1
ATOM 1250 N N . THR A 1 156 ? 10.558 -2.346 6.863 1.00 93.12 156 THR A N 1
ATOM 1251 C CA . THR A 1 156 ? 9.246 -2.886 7.231 1.00 93.12 156 THR A CA 1
ATOM 1252 C C . THR A 1 156 ? 8.112 -2.098 6.593 1.00 93.12 156 THR A C 1
ATOM 1254 O O . THR A 1 156 ? 8.263 -0.930 6.231 1.00 93.12 156 THR A O 1
ATOM 1257 N N . ILE A 1 157 ? 6.965 -2.756 6.451 1.00 95.62 157 ILE A N 1
ATOM 1258 C CA . ILE A 1 157 ? 5.700 -2.149 6.056 1.00 95.62 157 ILE A CA 1
ATOM 1259 C C . ILE A 1 157 ? 4.592 -2.614 6.998 1.00 95.62 157 ILE A C 1
ATOM 1261 O O . ILE A 1 157 ? 4.378 -3.807 7.232 1.00 95.62 157 ILE A O 1
ATOM 1265 N N . GLU A 1 158 ? 3.872 -1.646 7.546 1.00 96.19 158 GLU A N 1
ATOM 1266 C CA . GLU A 1 158 ? 2.796 -1.839 8.506 1.00 96.19 158 GLU A CA 1
ATOM 1267 C C . GLU A 1 158 ? 1.536 -1.155 7.975 1.00 96.19 158 GLU A C 1
ATOM 1269 O O . GLU A 1 158 ? 1.554 0.025 7.631 1.00 96.19 158 GLU A O 1
ATOM 1274 N N . ILE A 1 159 ? 0.427 -1.891 7.935 1.00 97.81 159 ILE A N 1
ATOM 1275 C CA . ILE A 1 159 ? -0.912 -1.330 7.744 1.00 97.81 159 ILE A CA 1
ATOM 1276 C C . ILE A 1 159 ? -1.692 -1.683 9.011 1.00 97.81 159 ILE A C 1
ATOM 1278 O O . ILE A 1 159 ? -2.041 -2.844 9.233 1.00 97.81 159 ILE A O 1
ATOM 1282 N N . SER A 1 160 ? -1.939 -0.691 9.855 1.00 96.81 160 SER A N 1
ATOM 1283 C CA . SER A 1 160 ? -2.604 -0.841 11.149 1.00 96.81 160 SER A CA 1
ATOM 1284 C C . SER A 1 160 ? -3.616 0.286 11.361 1.00 96.81 160 SER A C 1
ATOM 1286 O O . SER A 1 160 ? -4.025 0.969 10.416 1.00 96.81 160 SER A O 1
ATOM 1288 N N . TYR A 1 161 ? -4.116 0.457 12.581 1.00 96.75 161 TYR A N 1
ATOM 1289 C CA . TYR A 1 161 ? -5.079 1.505 12.888 1.00 96.75 161 TYR A CA 1
ATOM 1290 C C . TYR A 1 161 ? -4.884 2.048 14.298 1.00 96.75 161 TYR A C 1
ATOM 1292 O O . TYR A 1 161 ? -4.488 1.323 15.205 1.00 96.75 161 TYR A O 1
ATOM 1300 N N . ASP A 1 162 ? -5.279 3.305 14.492 1.00 94.44 162 ASP A N 1
ATOM 1301 C CA . ASP A 1 162 ? -5.386 3.909 15.817 1.00 94.44 162 ASP A CA 1
ATOM 1302 C C . ASP A 1 162 ? -6.860 4.149 16.140 1.00 94.44 162 ASP A C 1
ATOM 1304 O O . ASP A 1 162 ? -7.592 4.745 15.345 1.00 94.44 162 ASP A O 1
ATOM 1308 N N . TYR A 1 163 ? -7.298 3.724 17.325 1.00 93.69 163 TYR A N 1
ATOM 1309 C CA . TYR A 1 163 ? -8.614 4.045 17.880 1.00 93.69 163 TYR A CA 1
ATOM 1310 C C . TYR A 1 163 ? -8.425 4.856 19.167 1.00 93.69 163 TYR A C 1
ATOM 1312 O O . TYR A 1 163 ? -8.285 4.304 20.253 1.00 93.69 163 TYR A O 1
ATOM 1320 N N . SER A 1 164 ? -8.363 6.184 19.056 1.00 90.31 164 SER A N 1
ATOM 1321 C CA . SER A 1 164 ? -7.937 7.091 20.138 1.00 90.31 164 SER A CA 1
ATOM 1322 C C . SER A 1 164 ? -9.100 7.623 20.989 1.00 90.31 164 SER A C 1
ATOM 1324 O O . SER A 1 164 ? -8.960 7.872 22.200 1.00 90.31 164 SER A O 1
ATOM 1326 N N . ALA A 1 165 ? -10.277 7.796 20.382 1.00 90.69 165 ALA A N 1
ATOM 1327 C CA . ALA A 1 165 ? -11.456 8.341 21.044 1.00 90.69 165 ALA A CA 1
ATOM 1328 C C . ALA A 1 165 ? -12.756 7.721 20.526 1.00 90.69 165 ALA A C 1
ATOM 1330 O O . ALA A 1 165 ? -13.020 7.717 19.330 1.00 90.69 165 ALA A O 1
ATOM 1331 N N . TYR A 1 166 ? -13.616 7.302 21.458 1.00 91.00 166 TYR A N 1
ATOM 1332 C CA . TYR A 1 166 ? -14.981 6.888 21.145 1.00 91.00 166 TYR A CA 1
ATOM 1333 C C . TYR A 1 166 ? -15.921 8.101 21.126 1.00 91.00 166 TYR A C 1
ATOM 1335 O O . TYR A 1 166 ? -16.190 8.700 22.177 1.00 91.00 166 TYR A O 1
ATOM 1343 N N . LEU A 1 167 ? -16.435 8.447 19.944 1.00 92.19 167 LEU A N 1
ATOM 1344 C CA . LEU A 1 167 ? -17.354 9.566 19.715 1.00 92.19 167 LEU A CA 1
ATOM 1345 C C . LEU A 1 167 ? -18.697 9.029 19.180 1.00 92.19 167 LEU A C 1
ATOM 1347 O O . LEU A 1 167 ? -18.943 9.078 17.975 1.00 92.19 167 LEU A O 1
ATOM 1351 N N . PRO A 1 168 ? -19.611 8.553 20.051 1.00 90.75 168 PRO A N 1
ATOM 1352 C CA . PRO A 1 168 ? -20.775 7.766 19.636 1.00 90.75 168 PRO A CA 1
ATOM 1353 C C . PRO A 1 168 ? -21.677 8.464 18.617 1.00 90.75 168 PRO A C 1
ATOM 1355 O O . PRO A 1 168 ? -22.129 7.830 17.673 1.00 90.75 168 PRO A O 1
ATOM 1358 N N . GLN A 1 169 ? -21.945 9.765 18.785 1.00 91.19 169 GLN A N 1
ATOM 1359 C CA . GLN A 1 169 ? -22.808 10.496 17.850 1.00 91.19 169 GLN A CA 1
ATOM 1360 C C . GLN A 1 169 ? -22.155 10.677 16.477 1.00 91.19 169 GLN A C 1
ATOM 1362 O O . GLN A 1 169 ? -22.855 10.686 15.469 1.00 91.19 169 GLN A O 1
ATOM 1367 N N . TYR A 1 170 ? -20.833 10.854 16.447 1.00 94.62 170 TYR A N 1
ATOM 1368 C CA . TYR A 1 170 ? -20.078 10.994 15.208 1.00 94.62 170 TYR A CA 1
ATOM 1369 C C . TYR A 1 170 ? -20.002 9.655 14.476 1.00 94.62 170 TYR A C 1
ATOM 1371 O O . TYR A 1 170 ? -20.333 9.594 13.299 1.00 94.62 170 TYR A O 1
ATOM 1379 N N . GLU A 1 171 ? -19.664 8.582 15.190 1.00 94.81 171 GLU A N 1
ATOM 1380 C CA . GLU A 1 171 ? -19.597 7.221 14.650 1.00 94.81 171 GLU A CA 1
ATOM 1381 C C . GLU A 1 171 ? -20.944 6.744 14.103 1.00 94.81 171 GLU A C 1
ATOM 1383 O O . GLU A 1 171 ? -21.003 6.231 12.987 1.00 94.81 171 GLU A O 1
ATOM 1388 N N . GLU A 1 172 ? -22.036 6.989 14.835 1.00 94.25 172 GLU A N 1
ATOM 1389 C CA . GLU A 1 172 ? -23.394 6.708 14.359 1.00 94.25 172 GLU A CA 1
ATOM 1390 C C . GLU A 1 172 ? -23.707 7.517 13.091 1.00 94.25 172 GLU A C 1
ATOM 1392 O O . GLU A 1 172 ? -24.143 6.940 12.096 1.00 94.25 172 GLU A O 1
ATOM 1397 N N . TYR A 1 173 ? -23.407 8.821 13.076 1.00 96.00 173 TYR A N 1
ATOM 1398 C CA . TYR A 1 173 ? -23.648 9.676 11.911 1.00 96.00 173 TYR A CA 1
ATOM 1399 C C . TYR A 1 173 ? -22.868 9.226 10.669 1.00 96.00 173 TYR A C 1
ATOM 1401 O O . TYR A 1 173 ? -23.460 9.083 9.599 1.00 96.00 173 TYR A O 1
ATOM 1409 N N . ILE A 1 174 ? -21.560 8.970 10.786 1.00 96.06 174 ILE A N 1
ATOM 1410 C CA . ILE A 1 174 ? -20.754 8.580 9.621 1.00 96.06 174 ILE A CA 1
ATOM 1411 C C . ILE A 1 174 ? -21.062 7.160 9.145 1.00 96.06 174 ILE A C 1
ATOM 1413 O O . ILE A 1 174 ? -20.918 6.886 7.957 1.00 96.06 174 ILE A O 1
ATOM 1417 N N . SER A 1 175 ? -21.552 6.273 10.021 1.00 95.12 175 SER A N 1
ATOM 1418 C CA . SER A 1 175 ? -22.015 4.937 9.618 1.00 95.12 175 SER A CA 1
ATOM 1419 C C . SER A 1 175 ? -23.218 4.985 8.663 1.00 95.12 175 SER A C 1
ATOM 1421 O O . SER A 1 175 ? -23.402 4.074 7.856 1.00 95.12 175 SER A O 1
ATOM 1423 N N . GLU A 1 176 ? -24.009 6.065 8.712 1.00 95.00 176 GLU A N 1
ATOM 1424 C CA . GLU A 1 176 ? -25.158 6.294 7.828 1.00 95.00 176 GLU A CA 1
ATOM 1425 C C . GLU A 1 176 ? -24.784 6.994 6.509 1.00 95.00 176 GLU A C 1
ATOM 1427 O O . GLU A 1 176 ? -25.631 7.095 5.614 1.00 95.00 176 GLU A O 1
ATOM 1432 N N . LEU A 1 177 ? -23.541 7.471 6.360 1.00 93.94 177 LEU A N 1
ATOM 1433 C CA . LEU A 1 177 ? -23.072 8.070 5.111 1.00 93.94 177 LEU A CA 1
ATOM 1434 C C . LEU A 1 177 ? -22.928 7.001 4.021 1.00 93.94 177 LEU A C 1
ATOM 1436 O O . LEU A 1 177 ? -22.344 5.934 4.212 1.00 93.94 177 LEU A O 1
ATOM 1440 N N . ASP A 1 178 ? -23.429 7.330 2.841 1.00 92.31 178 ASP A N 1
ATOM 1441 C CA . ASP A 1 178 ? -23.365 6.544 1.608 1.00 92.31 178 ASP A CA 1
ATOM 1442 C C . ASP A 1 178 ? -21.987 6.555 0.933 1.00 92.31 178 ASP A C 1
ATOM 1444 O O . ASP A 1 178 ? -21.730 5.685 0.106 1.00 92.31 178 ASP A O 1
ATOM 1448 N N . SER A 1 179 ? -21.107 7.487 1.308 1.00 93.12 179 SER A N 1
ATOM 1449 C CA . SER A 1 179 ? -19.731 7.579 0.818 1.00 93.12 179 SER A CA 1
ATOM 1450 C C . SER A 1 179 ? -18.766 7.947 1.945 1.00 93.12 179 SER A C 1
ATOM 1452 O O . SER A 1 179 ? -19.009 8.887 2.707 1.00 93.12 179 SER A O 1
ATOM 1454 N N . GLU A 1 180 ? -17.656 7.217 2.039 1.00 95.38 180 GLU A N 1
ATOM 1455 C CA . GLU A 1 180 ? -16.525 7.504 2.929 1.00 95.38 180 GLU A CA 1
ATOM 1456 C C . GLU A 1 180 ? -15.882 8.860 2.619 1.00 95.38 180 GLU A C 1
ATOM 1458 O O . GLU A 1 180 ? -15.432 9.545 3.534 1.00 95.38 180 GLU A O 1
ATOM 1463 N N . LEU A 1 181 ? -15.910 9.293 1.353 1.00 95.81 181 LEU A N 1
ATOM 1464 C CA . LEU A 1 181 ? -15.290 10.544 0.900 1.00 95.81 181 LEU A CA 1
ATOM 1465 C C . LEU A 1 181 ? -15.898 11.789 1.563 1.00 95.81 181 LEU A C 1
ATOM 1467 O O . LEU A 1 181 ? -15.298 12.857 1.548 1.00 95.81 181 LEU A O 1
ATOM 1471 N N . LEU A 1 182 ? -17.084 11.665 2.157 1.00 96.88 182 LEU A N 1
ATOM 1472 C CA . LEU A 1 182 ? -17.768 12.754 2.850 1.00 96.88 182 LEU A CA 1
ATOM 1473 C C . LEU A 1 182 ? -17.284 12.959 4.290 1.00 96.88 182 LEU A C 1
ATOM 1475 O O . LEU A 1 182 ? -17.628 13.976 4.898 1.00 96.88 182 LEU A O 1
ATOM 1479 N N . ILE A 1 183 ? -16.544 11.998 4.846 1.00 97.00 183 ILE A N 1
ATOM 1480 C CA . ILE A 1 183 ? -15.939 12.073 6.181 1.00 97.00 183 ILE A CA 1
ATOM 1481 C C . ILE A 1 183 ? -14.767 13.061 6.126 1.00 97.00 183 ILE A C 1
ATOM 1483 O O . ILE A 1 183 ? -13.957 12.907 5.222 1.00 97.00 183 ILE A O 1
ATOM 1487 N N . PRO A 1 184 ? -14.606 14.019 7.063 1.00 95.75 184 PRO A N 1
ATOM 1488 C CA . PRO A 1 184 ? -13.539 15.019 6.998 1.00 95.75 184 PRO A CA 1
ATOM 1489 C C . PRO A 1 184 ? -12.149 14.398 6.801 1.00 95.75 184 PRO A C 1
ATOM 1491 O O . PRO A 1 184 ? -11.732 13.507 7.547 1.00 95.75 184 PRO A O 1
ATOM 1494 N N . ASN A 1 185 ? -11.429 14.873 5.784 1.00 96.75 185 ASN A N 1
ATOM 1495 C CA . ASN A 1 185 ? -10.100 14.372 5.443 1.00 96.75 185 ASN A CA 1
ATOM 1496 C C . ASN A 1 185 ? -9.022 15.108 6.252 1.00 96.75 185 ASN A C 1
ATOM 1498 O O . ASN A 1 185 ? -8.990 16.340 6.268 1.00 96.75 185 ASN A O 1
ATOM 1502 N N . TYR A 1 186 ? -8.143 14.347 6.903 1.00 95.69 186 TYR A N 1
ATOM 1503 C CA . TYR A 1 186 ? -7.111 14.878 7.787 1.00 95.69 186 TYR A CA 1
ATOM 1504 C C . TYR A 1 186 ? -6.152 15.839 7.088 1.00 95.69 186 TYR A C 1
ATOM 1506 O O . TYR A 1 186 ? -5.940 16.935 7.593 1.00 95.69 186 TYR A O 1
ATOM 1514 N N . TYR A 1 187 ? -5.640 15.475 5.914 1.00 94.69 187 TYR A N 1
ATOM 1515 C CA . TYR A 1 187 ? -4.662 16.285 5.190 1.00 94.69 187 TYR A CA 1
ATOM 1516 C C . TYR A 1 187 ? -5.222 17.639 4.772 1.00 94.69 187 TYR A C 1
ATOM 1518 O O . TYR A 1 187 ? -4.542 18.648 4.897 1.00 94.69 187 TYR A O 1
ATOM 1526 N N . ILE A 1 188 ? -6.486 17.676 4.345 1.00 93.81 188 ILE A N 1
ATOM 1527 C CA . ILE A 1 188 ? -7.162 18.925 3.978 1.00 93.81 188 ILE A CA 1
ATOM 1528 C C . ILE A 1 188 ? -7.381 19.800 5.222 1.00 93.81 188 ILE A C 1
ATOM 1530 O O . ILE A 1 188 ? -7.177 21.009 5.166 1.00 93.81 188 ILE A O 1
ATOM 1534 N N . MET A 1 189 ? -7.787 19.207 6.353 1.00 92.69 189 MET A N 1
ATOM 1535 C CA . MET A 1 189 ? -7.927 19.949 7.614 1.00 92.69 189 MET A CA 1
ATOM 1536 C C . MET A 1 189 ? -6.581 20.490 8.102 1.00 92.69 189 MET A C 1
ATOM 1538 O O . MET A 1 189 ? -6.509 21.652 8.487 1.00 92.69 189 MET A O 1
ATOM 1542 N N . PHE A 1 190 ? -5.540 19.657 8.085 1.00 90.56 190 PHE A N 1
ATOM 1543 C CA . PHE A 1 190 ? -4.189 20.013 8.505 1.00 90.56 190 PHE A CA 1
ATOM 1544 C C . PHE A 1 190 ? -3.637 21.155 7.656 1.00 90.56 190 PHE A C 1
ATOM 1546 O O . PHE A 1 190 ? -3.302 22.201 8.198 1.00 90.56 190 PHE A O 1
ATOM 1553 N N . ASP A 1 191 ? -3.668 21.005 6.333 1.00 88.75 191 ASP A N 1
ATOM 1554 C CA . ASP A 1 191 ? -3.218 22.028 5.393 1.00 88.75 191 ASP A CA 1
ATOM 1555 C C . ASP A 1 191 ? -3.945 23.367 5.590 1.00 88.75 191 ASP A C 1
ATOM 1557 O O . ASP A 1 191 ? -3.313 24.417 5.697 1.00 88.75 191 ASP A O 1
ATOM 1561 N N . MET A 1 192 ? -5.274 23.351 5.750 1.00 85.94 192 MET A N 1
ATOM 1562 C CA . MET A 1 192 ? -6.027 24.580 6.026 1.00 85.94 192 MET A CA 1
ATOM 1563 C C . MET A 1 192 ? -5.623 25.246 7.346 1.00 85.94 192 MET A C 1
ATOM 1565 O O . MET A 1 192 ? -5.633 26.474 7.423 1.00 85.94 192 MET A O 1
ATOM 1569 N N . VAL A 1 193 ? -5.266 24.465 8.370 1.00 85.25 193 VAL A N 1
ATOM 1570 C CA . VAL A 1 193 ? -4.792 24.975 9.668 1.00 85.25 193 VAL A CA 1
ATOM 1571 C C . VAL A 1 193 ? -3.373 25.542 9.568 1.00 85.25 193 VAL A C 1
ATOM 1573 O O . VAL A 1 193 ? -3.065 26.523 10.250 1.00 85.25 193 VAL A O 1
ATOM 1576 N N . THR A 1 194 ? -2.510 24.958 8.734 1.00 80.12 194 THR A N 1
ATOM 1577 C CA . THR A 1 194 ? -1.088 25.328 8.644 1.00 80.12 194 THR A CA 1
ATOM 1578 C C . THR A 1 194 ? -0.763 26.326 7.538 1.00 80.12 194 THR A C 1
ATOM 1580 O O . THR A 1 194 ? 0.284 26.966 7.606 1.00 80.12 194 THR A O 1
ATOM 1583 N N . SER A 1 195 ? -1.623 26.471 6.528 1.00 72.94 195 SER A N 1
ATOM 1584 C CA . SER A 1 195 ? -1.379 27.360 5.387 1.00 72.94 195 SER A CA 1
ATOM 1585 C C . SER A 1 195 ? -1.211 28.828 5.806 1.00 72.94 195 SER A C 1
ATOM 1587 O O . SER A 1 195 ? -1.910 29.325 6.694 1.00 72.94 195 SER A O 1
ATOM 1589 N N . ASP A 1 196 ? -0.244 29.507 5.174 1.00 59.72 196 ASP A N 1
ATOM 1590 C CA . ASP A 1 196 ? 0.203 30.857 5.533 1.00 59.72 196 ASP A CA 1
ATOM 1591 C C . ASP A 1 196 ? -0.969 31.853 5.571 1.00 59.72 196 ASP A C 1
ATOM 1593 O O . ASP A 1 196 ? -1.725 32.033 4.612 1.00 59.72 196 ASP A O 1
ATOM 1597 N N . ILE A 1 197 ? -1.126 32.493 6.725 1.00 55.47 197 ILE A N 1
ATOM 1598 C CA . ILE A 1 197 ? -2.312 33.264 7.087 1.00 55.47 197 ILE A CA 1
ATOM 1599 C C . ILE A 1 197 ? -2.176 34.674 6.517 1.00 55.47 197 ILE A C 1
ATOM 1601 O O . ILE A 1 197 ? -1.156 35.339 6.707 1.00 55.47 197 ILE A O 1
ATOM 1605 N N . ALA A 1 198 ? -3.237 35.188 5.895 1.00 50.09 198 ALA A N 1
ATOM 1606 C CA . ALA A 1 198 ? -3.386 36.627 5.733 1.00 50.09 198 ALA A CA 1
ATOM 1607 C C . ALA A 1 198 ? -3.564 37.248 7.129 1.00 50.09 198 ALA A C 1
ATOM 1609 O O . ALA A 1 198 ? -4.683 37.337 7.633 1.00 50.09 198 ALA A O 1
ATOM 1610 N N . GLU A 1 199 ? -2.466 37.628 7.787 1.00 50.97 199 GLU A N 1
ATOM 1611 C CA . GLU A 1 199 ? -2.534 38.471 8.979 1.00 50.97 199 GLU A CA 1
ATOM 1612 C C . GLU A 1 199 ? -3.219 39.780 8.568 1.00 50.97 199 GLU A C 1
ATOM 1614 O O . GLU A 1 199 ? -2.673 40.574 7.795 1.00 50.97 199 GLU A O 1
ATOM 1619 N N . ASP A 1 200 ? -4.444 40.011 9.042 1.00 50.81 200 ASP A N 1
ATOM 1620 C CA . ASP A 1 200 ? -5.001 41.355 8.994 1.00 50.81 200 ASP A CA 1
ATOM 1621 C C . ASP A 1 200 ? -4.130 42.199 9.932 1.00 50.81 200 ASP A C 1
ATOM 1623 O O . ASP A 1 200 ? -4.171 42.010 11.146 1.00 50.81 200 ASP A O 1
ATOM 1627 N N . GLU A 1 201 ? -3.308 43.105 9.384 1.00 54.28 201 GLU A N 1
ATOM 1628 C CA . GLU A 1 201 ? -2.382 43.952 10.160 1.00 54.28 201 GLU A CA 1
ATOM 1629 C C . GLU A 1 201 ? -3.089 44.729 11.302 1.00 54.28 201 GLU A C 1
ATOM 1631 O O . GLU A 1 201 ? -2.422 45.259 12.196 1.00 54.28 201 GLU A O 1
ATOM 1636 N N . ASP A 1 202 ? -4.429 44.793 11.288 1.00 56.16 202 ASP A N 1
ATOM 1637 C CA . ASP A 1 202 ? -5.281 45.440 12.285 1.00 56.16 202 ASP A CA 1
ATOM 1638 C C . ASP A 1 202 ? -6.113 44.471 13.181 1.00 56.16 202 ASP A C 1
ATOM 1640 O O . ASP A 1 202 ? -6.862 44.965 14.038 1.00 56.16 202 ASP A O 1
ATOM 1644 N N . SER A 1 203 ? -6.011 43.133 13.057 1.00 53.34 203 SER A N 1
ATOM 1645 C CA . SER A 1 203 ? -6.779 42.170 13.881 1.00 53.34 203 SER A CA 1
ATOM 1646 C C . SER A 1 203 ? -6.010 40.891 14.268 1.00 53.34 203 SER A C 1
ATOM 1648 O O . SER A 1 203 ? -5.329 40.301 13.442 1.00 53.34 203 SER A O 1
ATOM 1650 N N . ASP A 1 204 ? -6.190 40.411 15.507 1.00 55.88 204 ASP A N 1
ATOM 1651 C CA . ASP A 1 204 ? -5.644 39.121 15.980 1.00 55.88 204 ASP A CA 1
ATOM 1652 C C . ASP A 1 204 ? -6.425 37.891 15.428 1.00 55.88 204 ASP A C 1
ATOM 1654 O O . ASP A 1 204 ? -6.203 36.765 15.876 1.00 55.88 204 ASP A O 1
ATOM 1658 N N . GLU A 1 205 ? -7.381 38.075 14.503 1.00 56.28 205 GLU A N 1
ATOM 1659 C CA . GLU A 1 205 ? -8.180 36.981 13.924 1.00 56.28 205 GLU A CA 1
ATOM 1660 C C . GLU A 1 205 ? -7.430 36.303 12.766 1.00 56.28 205 GLU A C 1
ATOM 1662 O O . GLU A 1 205 ? -7.179 36.903 11.722 1.00 56.28 205 GLU A O 1
ATOM 1667 N N . LYS A 1 206 ? -7.109 35.016 12.939 1.00 61.53 206 LYS A N 1
ATOM 1668 C CA . LYS A 1 206 ? -6.602 34.142 11.875 1.00 61.53 206 LYS A CA 1
ATOM 1669 C C . LYS A 1 206 ? -7.774 33.660 11.016 1.00 61.53 206 LYS A C 1
ATOM 1671 O O . LYS A 1 206 ? -8.672 32.999 11.534 1.00 61.53 206 LYS A O 1
ATOM 1676 N N . LEU A 1 207 ? -7.768 33.973 9.722 1.00 65.94 207 LEU A N 1
ATOM 1677 C CA . LEU A 1 207 ? -8.816 33.577 8.774 1.00 65.94 207 LEU A CA 1
ATOM 1678 C C . LEU A 1 207 ? -8.229 32.767 7.615 1.00 65.94 207 LEU A C 1
ATOM 1680 O O . LEU A 1 207 ? -7.103 33.012 7.190 1.00 65.94 207 LEU A O 1
ATOM 1684 N N . ILE A 1 208 ? -9.034 31.851 7.069 1.00 70.88 208 ILE A N 1
ATOM 1685 C CA . ILE A 1 208 ? -8.703 31.115 5.843 1.00 70.88 208 ILE A CA 1
ATOM 1686 C C . ILE A 1 208 ? -8.622 32.110 4.678 1.00 70.88 208 ILE A C 1
ATOM 1688 O O . ILE A 1 208 ? -9.591 32.832 4.410 1.00 70.88 208 ILE A O 1
ATOM 1692 N N . ASP A 1 209 ? -7.512 32.108 3.936 1.00 75.12 209 ASP A N 1
ATOM 1693 C CA . ASP A 1 209 ? -7.442 32.822 2.662 1.00 75.12 209 ASP A CA 1
ATOM 1694 C C . ASP A 1 209 ? -8.275 32.078 1.609 1.00 75.12 209 ASP A C 1
ATOM 1696 O O . ASP A 1 209 ? -7.833 31.139 0.944 1.00 75.12 209 ASP A O 1
ATOM 1700 N N . ALA A 1 210 ? -9.520 32.523 1.443 1.00 74.62 210 ALA A N 1
ATOM 1701 C CA . ALA A 1 210 ? -10.461 31.945 0.491 1.00 74.62 210 ALA A CA 1
ATOM 1702 C C . ALA A 1 210 ? -10.014 32.052 -0.982 1.00 74.62 210 ALA A C 1
ATOM 1704 O O . ALA A 1 210 ? -10.696 31.516 -1.854 1.00 74.62 210 ALA A O 1
ATOM 1705 N N . SER A 1 211 ? -8.921 32.760 -1.292 1.00 79.69 211 SER A N 1
ATOM 1706 C CA . SER A 1 211 ? -8.340 32.780 -2.638 1.00 79.69 211 SER A CA 1
ATOM 1707 C C . SER A 1 211 ? -7.462 31.561 -2.943 1.00 79.69 211 SER A C 1
ATOM 1709 O O . SER A 1 211 ? -7.258 31.255 -4.119 1.00 79.69 211 SER A O 1
ATOM 1711 N N . LEU A 1 212 ? -7.001 30.840 -1.914 1.00 83.88 212 LEU A N 1
ATOM 1712 C CA . LEU A 1 212 ? -6.125 29.673 -2.053 1.00 83.88 212 LEU A CA 1
ATOM 1713 C C . LEU A 1 212 ? -6.885 28.366 -2.297 1.00 83.88 212 LEU A C 1
ATOM 1715 O O . LEU A 1 212 ? -6.304 27.436 -2.850 1.00 83.88 212 LEU A O 1
ATOM 1719 N N . TYR A 1 213 ? -8.178 28.307 -1.967 1.00 87.56 213 TYR A N 1
ATOM 1720 C CA . TYR A 1 213 ? -8.994 27.088 -2.014 1.00 87.56 213 TYR A CA 1
ATOM 1721 C C . TYR A 1 213 ? -10.292 27.282 -2.807 1.00 87.56 213 TYR A C 1
ATOM 1723 O O . TYR A 1 213 ? -10.785 28.401 -2.962 1.00 87.56 213 TYR A O 1
ATOM 1731 N N . SER A 1 214 ? -10.881 26.189 -3.305 1.00 87.94 214 SER A N 1
ATOM 1732 C CA . SER A 1 214 ? -12.201 26.259 -3.941 1.00 87.94 214 SER A CA 1
ATOM 1733 C C . SER A 1 214 ? -13.302 26.544 -2.902 1.00 87.94 214 SER A C 1
ATOM 1735 O O . SER A 1 214 ? -13.205 26.098 -1.753 1.00 87.94 214 SER A O 1
ATOM 1737 N N . PRO A 1 215 ? -14.382 27.256 -3.277 1.00 90.56 215 PRO A N 1
ATOM 1738 C CA . PRO A 1 215 ? -15.521 27.475 -2.386 1.00 90.56 215 PRO A CA 1
ATOM 1739 C C . PRO A 1 215 ? -16.135 26.175 -1.852 1.00 90.56 215 PRO A C 1
ATOM 1741 O O . PRO A 1 215 ? -16.542 26.119 -0.694 1.00 90.56 215 PRO A O 1
ATOM 1744 N N . GLU A 1 216 ? -16.188 25.132 -2.679 1.00 93.56 216 GLU A N 1
ATOM 1745 C CA . GLU A 1 216 ? -16.720 23.816 -2.330 1.00 93.56 216 GLU A CA 1
ATOM 1746 C C . GLU A 1 216 ? -15.856 23.116 -1.274 1.00 93.56 216 GLU A C 1
ATOM 1748 O O . GLU A 1 216 ? -16.403 22.566 -0.317 1.00 93.56 216 GLU A O 1
ATOM 1753 N N . LEU A 1 217 ? -14.524 23.208 -1.380 1.00 92.69 217 LEU A N 1
ATOM 1754 C CA . LEU A 1 217 ? -13.597 22.657 -0.388 1.00 92.69 217 LEU A CA 1
ATOM 1755 C C . LEU A 1 217 ? -13.721 23.375 0.964 1.00 92.69 217 LEU A C 1
ATOM 1757 O O . LEU A 1 217 ? -13.743 22.735 2.016 1.00 92.69 217 LEU A O 1
ATOM 1761 N N . ILE A 1 218 ? -13.880 24.703 0.941 1.00 91.50 218 ILE A N 1
ATOM 1762 C CA . ILE A 1 218 ? -14.145 25.489 2.153 1.00 91.50 218 ILE A CA 1
ATOM 1763 C C . ILE A 1 218 ? -15.486 25.068 2.762 1.00 91.50 218 ILE A C 1
ATOM 1765 O O . ILE A 1 218 ? -15.549 24.786 3.959 1.00 91.50 218 ILE A O 1
ATOM 1769 N N . SER A 1 219 ? -16.558 24.978 1.965 1.00 93.94 219 SER A N 1
ATOM 1770 C CA . SER A 1 219 ? -17.873 24.501 2.428 1.00 93.94 219 SER A CA 1
ATOM 1771 C C . SER A 1 219 ? -17.798 23.094 3.023 1.00 93.94 219 SER A C 1
ATOM 1773 O O . SER A 1 219 ? -18.475 22.816 4.010 1.00 93.94 219 SER A O 1
ATOM 1775 N N . TYR A 1 220 ? -16.972 22.216 2.462 1.00 94.94 220 TYR A N 1
ATOM 1776 C CA . TYR A 1 220 ? -16.768 20.861 2.958 1.00 94.94 220 TYR A CA 1
ATOM 1777 C C . TYR A 1 220 ? -16.170 20.843 4.375 1.00 94.94 220 TYR A C 1
ATOM 1779 O O . TYR A 1 220 ? -16.790 20.299 5.291 1.00 94.94 220 TYR A O 1
ATOM 1787 N N . ILE A 1 221 ? -15.029 21.505 4.588 1.00 92.88 221 ILE A N 1
ATOM 1788 C CA . ILE A 1 221 ? -14.319 21.497 5.882 1.00 92.88 221 ILE A CA 1
ATOM 1789 C C . ILE A 1 221 ? -15.010 22.368 6.943 1.00 92.88 221 ILE A C 1
ATOM 1791 O O . ILE A 1 221 ? -14.921 22.093 8.136 1.00 92.88 221 ILE A O 1
ATOM 1795 N N . THR A 1 222 ? -15.770 23.387 6.539 1.00 91.62 222 THR A N 1
ATOM 1796 C CA . THR A 1 222 ? -16.503 24.276 7.467 1.00 91.62 222 THR A CA 1
ATOM 1797 C C . THR A 1 222 ? -17.947 23.839 7.739 1.00 91.62 222 THR A C 1
ATOM 1799 O O . THR A 1 222 ? -18.687 24.558 8.420 1.00 91.62 222 THR A O 1
ATOM 1802 N N . ALA A 1 223 ? -18.380 22.694 7.197 1.00 92.12 223 ALA A N 1
ATOM 1803 C CA . ALA A 1 223 ? -19.769 22.227 7.232 1.00 92.12 223 ALA A CA 1
ATOM 1804 C C . ALA A 1 223 ? -20.764 23.314 6.760 1.00 92.12 223 ALA A C 1
ATOM 1806 O O . ALA A 1 223 ? -21.620 23.787 7.511 1.00 92.12 223 ALA A O 1
ATOM 1807 N N . GLU A 1 224 ? -20.620 23.741 5.503 1.00 92.69 224 GLU A N 1
ATOM 1808 C CA . GLU A 1 224 ? -21.377 24.817 4.843 1.00 92.69 224 GLU A CA 1
ATOM 1809 C C . GLU A 1 224 ? -21.202 26.185 5.515 1.00 92.69 224 GLU A C 1
ATOM 1811 O O . GLU A 1 224 ? -22.168 26.930 5.709 1.00 92.69 224 GLU A O 1
ATOM 1816 N N . THR A 1 225 ? -19.965 26.532 5.884 1.00 87.25 225 THR A N 1
ATOM 1817 C CA . THR A 1 225 ? -19.586 27.782 6.574 1.00 87.25 225 THR A CA 1
ATOM 1818 C C . THR A 1 225 ? -20.203 27.946 7.969 1.00 87.25 225 THR A C 1
ATOM 1820 O O . THR A 1 225 ? -20.188 29.041 8.534 1.00 87.25 225 THR A O 1
ATOM 1823 N N . ASN A 1 226 ? -20.744 26.876 8.561 1.00 88.31 226 ASN A N 1
ATOM 1824 C CA . ASN A 1 226 ? -21.351 26.929 9.896 1.00 88.31 226 ASN A CA 1
ATOM 1825 C C . ASN A 1 226 ? -20.325 26.799 11.030 1.00 88.31 226 ASN A C 1
ATOM 1827 O O . ASN A 1 226 ? -20.636 27.179 12.160 1.00 88.31 226 ASN A O 1
ATOM 1831 N N . TYR A 1 227 ? -19.119 26.308 10.740 1.00 86.94 227 TYR A N 1
ATOM 1832 C CA . TYR A 1 227 ? -17.988 26.301 11.662 1.00 86.94 227 TYR A CA 1
ATOM 1833 C C . TYR A 1 227 ? -16.938 27.327 11.224 1.00 86.94 227 TYR A C 1
ATOM 1835 O O . TYR A 1 227 ? -16.490 27.299 10.080 1.00 86.94 227 TYR A O 1
ATOM 1843 N N . GLN A 1 228 ? -16.592 28.259 12.113 1.00 81.81 228 GLN A N 1
ATOM 1844 C CA . GLN A 1 228 ? -15.702 29.388 11.807 1.00 81.81 228 GLN A CA 1
ATOM 1845 C C . GLN A 1 228 ? -14.300 29.218 12.414 1.00 81.81 228 GLN A C 1
ATOM 1847 O O . GLN A 1 228 ? -13.349 29.802 11.911 1.00 81.81 228 GLN A O 1
ATOM 1852 N N . ASP A 1 229 ? -14.156 28.368 13.433 1.00 83.69 229 ASP A N 1
ATOM 1853 C CA . ASP A 1 229 ? -12.915 28.185 14.194 1.00 83.69 229 ASP A CA 1
ATOM 1854 C C . ASP A 1 229 ? -12.023 27.075 13.597 1.00 83.69 229 ASP A C 1
ATOM 1856 O O . ASP A 1 229 ? -11.440 26.266 14.308 1.00 83.69 229 ASP A O 1
ATOM 1860 N N . VAL A 1 230 ? -11.932 26.994 12.263 1.00 85.38 230 VAL A N 1
ATOM 1861 C CA . VAL A 1 230 ? -11.162 25.942 11.559 1.00 85.38 230 VAL A CA 1
ATOM 1862 C C . VAL A 1 230 ? -9.698 25.922 11.998 1.00 85.38 230 VAL A C 1
ATOM 1864 O O . VAL A 1 230 ? -9.138 24.853 12.209 1.00 85.38 230 VAL A O 1
ATOM 1867 N N . MET A 1 231 ? -9.107 27.100 12.222 1.00 85.62 231 MET A N 1
ATOM 1868 C CA . MET A 1 231 ? -7.699 27.256 12.609 1.00 85.62 231 MET A CA 1
ATOM 1869 C C . MET A 1 231 ? -7.355 26.655 13.978 1.00 85.62 231 MET A C 1
ATOM 1871 O O . MET A 1 231 ? -6.177 26.553 14.300 1.00 85.62 231 MET A O 1
ATOM 1875 N N . THR A 1 232 ? -8.351 26.290 14.792 1.00 88.31 232 THR A N 1
ATOM 1876 C CA . THR A 1 232 ? -8.147 25.734 16.136 1.00 88.31 232 THR A CA 1
ATOM 1877 C C . THR A 1 232 ? -8.535 24.262 16.230 1.00 88.31 232 THR A C 1
ATOM 1879 O O . THR A 1 232 ? -8.605 23.737 17.339 1.00 88.31 232 THR A O 1
ATOM 1882 N N . PHE A 1 233 ? -8.789 23.563 15.112 1.00 90.56 233 PHE A N 1
ATOM 1883 C CA . PHE A 1 233 ? -9.208 22.153 15.125 1.00 90.56 233 PHE A CA 1
ATOM 1884 C C . PHE A 1 233 ? -8.357 21.283 16.055 1.00 90.56 233 PHE A C 1
ATOM 1886 O O . PHE A 1 233 ? -8.904 20.561 16.895 1.00 90.56 233 PHE A O 1
ATOM 1893 N N . PHE A 1 234 ? -7.038 21.396 15.929 1.00 90.38 234 PHE A N 1
ATOM 1894 C CA . PHE A 1 234 ? -6.069 20.617 16.696 1.00 90.38 234 PHE A CA 1
ATOM 1895 C C . PHE A 1 234 ? -5.628 21.314 17.994 1.00 90.38 234 PHE A C 1
ATOM 1897 O O . PHE A 1 234 ? -4.775 20.816 18.719 1.00 90.38 234 PHE A O 1
ATOM 1904 N N . ASP A 1 235 ? -6.259 22.428 18.368 1.00 87.88 235 ASP A N 1
ATOM 1905 C CA . ASP A 1 235 ? -6.029 23.039 19.672 1.00 87.88 235 ASP A CA 1
ATOM 1906 C C . ASP A 1 235 ? -6.840 22.331 20.761 1.00 87.88 235 ASP A C 1
ATOM 1908 O O . ASP A 1 235 ? -7.986 21.896 20.579 1.00 87.88 235 ASP A O 1
ATOM 1912 N N . PHE A 1 236 ? -6.267 22.290 21.961 1.00 86.50 236 PHE A N 1
ATOM 1913 C CA . PHE A 1 236 ? -6.959 21.812 23.149 1.00 86.50 236 PHE A CA 1
ATOM 1914 C C . PHE A 1 236 ? -8.107 22.755 23.555 1.00 86.50 236 PHE A C 1
ATOM 1916 O O . PHE A 1 236 ? -7.927 23.958 23.771 1.00 86.50 236 PHE A O 1
ATOM 1923 N N . ASN A 1 237 ? -9.300 22.193 23.747 1.00 88.06 237 ASN A N 1
ATOM 1924 C CA . ASN A 1 237 ? -10.499 22.928 24.124 1.00 88.06 237 ASN A CA 1
ATOM 1925 C C . ASN A 1 237 ? -10.646 23.044 25.651 1.00 88.06 237 ASN A C 1
ATOM 1927 O O . ASN A 1 237 ? -11.324 22.256 26.323 1.00 88.06 237 ASN A O 1
ATOM 1931 N N . TRP A 1 238 ? -10.077 24.117 26.199 1.00 82.31 238 TRP A N 1
ATOM 1932 C CA . TRP A 1 238 ? -10.166 24.464 27.620 1.00 82.31 238 TRP A CA 1
ATOM 1933 C C . TRP A 1 238 ? -11.599 24.602 28.148 1.00 82.31 238 TRP A C 1
ATOM 1935 O O . TRP A 1 238 ? -11.864 24.291 29.312 1.00 82.31 238 TRP A O 1
ATOM 1945 N N . ALA A 1 239 ? -12.556 25.008 27.308 1.00 83.38 239 ALA A N 1
ATOM 1946 C CA . ALA A 1 239 ? -13.943 25.210 27.727 1.00 83.38 239 ALA A CA 1
ATOM 1947 C C . ALA A 1 239 ? -14.670 23.897 28.073 1.00 83.38 239 ALA A C 1
ATOM 1949 O O . ALA A 1 239 ? -15.728 23.924 28.713 1.00 83.38 239 ALA A O 1
ATOM 1950 N N . LYS A 1 240 ? -14.121 22.746 27.664 1.00 84.88 240 LYS A N 1
ATOM 1951 C CA . LYS A 1 240 ? -14.709 21.416 27.893 1.00 84.88 240 LYS A CA 1
ATOM 1952 C C . LYS A 1 240 ? -14.065 20.657 29.048 1.00 84.88 240 LYS A C 1
ATOM 1954 O O . LYS A 1 240 ? -14.539 19.576 29.397 1.00 84.88 240 LYS A O 1
ATOM 1959 N N . VAL A 1 241 ? -13.066 21.241 29.714 1.00 79.88 241 VAL A N 1
ATOM 1960 C CA . VAL A 1 241 ? -12.420 20.622 30.876 1.00 79.88 241 VAL A CA 1
ATOM 1961 C C . VAL A 1 241 ? -13.407 20.522 32.051 1.00 79.88 241 VAL A C 1
ATOM 1963 O O . VAL A 1 241 ? -13.963 21.535 32.501 1.00 79.88 241 VAL A O 1
ATOM 1966 N N . PRO A 1 242 ? -13.627 19.318 32.617 1.00 71.00 242 PRO A N 1
ATOM 1967 C CA . PRO A 1 242 ? -14.497 19.148 33.772 1.00 71.00 242 PRO A CA 1
ATOM 1968 C C . PRO A 1 242 ? -14.028 19.988 34.968 1.00 71.00 242 PRO A C 1
ATOM 1970 O O . PRO A 1 242 ? -12.924 19.811 35.474 1.00 71.00 242 PRO A O 1
ATOM 1973 N N . GLY A 1 243 ? -14.895 20.876 35.462 1.00 70.62 243 GLY A N 1
ATOM 1974 C CA . GLY A 1 243 ? -14.603 21.735 36.616 1.00 70.62 243 GLY A CA 1
ATOM 1975 C C . GLY A 1 243 ? -14.312 23.200 36.282 1.00 70.62 243 GLY A C 1
ATOM 1976 O O . GLY A 1 243 ? -14.234 23.993 37.216 1.00 70.62 243 GLY A O 1
ATOM 1977 N N . GLY A 1 244 ? -14.248 23.567 34.994 1.00 64.56 244 GLY A N 1
ATOM 1978 C CA . GLY A 1 244 ? -14.159 24.964 34.549 1.00 64.56 244 GLY A CA 1
ATOM 1979 C C . GLY A 1 244 ? -12.828 25.628 34.891 1.00 64.56 244 GLY A C 1
ATOM 1980 O O . GLY A 1 244 ? -12.822 26.747 35.394 1.00 64.56 244 GLY A O 1
ATOM 1981 N N . ILE A 1 245 ? -11.730 24.901 34.681 1.00 67.50 245 ILE A N 1
ATOM 1982 C CA . ILE A 1 245 ? -10.370 25.397 34.895 1.00 67.50 245 ILE A CA 1
ATOM 1983 C C . ILE A 1 245 ? -10.066 26.466 33.840 1.00 67.50 245 ILE A C 1
ATOM 1985 O O . ILE A 1 245 ? -10.198 26.193 32.648 1.00 67.50 245 ILE A O 1
ATOM 1989 N N . ASP A 1 246 ? -9.676 27.663 34.280 1.00 68.50 246 ASP A N 1
ATOM 1990 C CA . ASP A 1 246 ? -9.259 28.747 33.390 1.00 68.50 246 ASP A CA 1
ATOM 1991 C C . ASP A 1 246 ? -7.746 28.623 33.125 1.00 68.50 246 ASP A C 1
ATOM 1993 O O . ASP A 1 246 ? -6.984 28.507 34.091 1.00 68.50 246 ASP A O 1
ATOM 1997 N N . PRO A 1 247 ? -7.272 28.637 31.864 1.00 67.06 247 PRO A N 1
ATOM 1998 C CA . PRO A 1 247 ? -5.840 28.647 31.568 1.00 67.06 247 PRO A CA 1
ATOM 1999 C C . PRO A 1 247 ? -5.080 29.765 32.305 1.00 67.06 247 PRO A C 1
ATOM 2001 O O . PRO A 1 247 ? -3.930 29.561 32.698 1.00 67.06 247 PRO A O 1
ATOM 2004 N N . ALA A 1 248 ? -5.729 30.904 32.583 1.00 68.81 248 ALA A N 1
ATOM 2005 C CA . ALA A 1 248 ? -5.141 32.009 33.346 1.00 68.81 248 ALA A CA 1
ATOM 2006 C C . ALA A 1 248 ? -4.772 31.638 34.799 1.00 68.81 248 ALA A C 1
ATOM 2008 O O . ALA A 1 248 ? -3.939 32.307 35.412 1.00 68.81 248 ALA A O 1
ATOM 2009 N N . ASP A 1 249 ? -5.342 30.564 35.361 1.00 68.25 249 ASP A N 1
ATOM 2010 C CA . ASP A 1 249 ? -4.985 30.063 36.697 1.00 68.25 249 ASP A CA 1
ATOM 2011 C C . ASP A 1 249 ? -3.597 29.379 36.731 1.00 68.25 249 ASP A C 1
ATOM 2013 O O . ASP A 1 249 ? -3.089 29.080 37.817 1.00 68.25 249 ASP A O 1
ATOM 2017 N N . TYR A 1 250 ? -2.978 29.135 35.567 1.00 68.25 250 TYR A N 1
ATOM 2018 C CA . TYR A 1 250 ? -1.700 28.422 35.403 1.00 68.25 250 TYR A CA 1
ATOM 2019 C C . TYR A 1 250 ? -0.572 29.289 34.823 1.00 68.25 250 TYR A C 1
ATOM 2021 O O . TYR A 1 250 ? 0.468 28.768 34.408 1.00 68.25 250 TYR A O 1
ATOM 2029 N N . GLU A 1 251 ? -0.743 30.610 34.830 1.00 69.31 251 GLU A N 1
ATOM 2030 C CA . GLU A 1 251 ? 0.354 31.550 34.603 1.00 69.31 251 GLU A CA 1
ATOM 2031 C C . GLU A 1 251 ? 1.286 31.606 35.827 1.00 69.31 251 GLU A C 1
ATOM 2033 O O . GLU A 1 251 ? 0.842 31.692 36.976 1.00 69.31 251 GLU A O 1
ATOM 2038 N N . ASP A 1 252 ? 2.599 31.551 35.600 1.00 67.50 252 ASP A N 1
ATOM 2039 C CA . ASP A 1 252 ? 3.589 31.767 36.656 1.00 67.50 252 ASP A CA 1
ATOM 2040 C C . ASP A 1 252 ? 3.683 33.250 37.083 1.00 67.50 252 ASP A C 1
ATOM 2042 O O . ASP A 1 252 ? 3.071 34.139 36.492 1.00 67.50 252 ASP A O 1
ATOM 2046 N N . ASP A 1 253 ? 4.489 33.555 38.112 1.00 70.69 253 ASP A N 1
ATOM 2047 C CA . ASP A 1 253 ? 4.710 34.932 38.607 1.00 70.69 253 ASP A CA 1
ATOM 2048 C C . ASP A 1 253 ? 5.273 35.900 37.528 1.00 70.69 253 ASP A C 1
ATOM 2050 O O . ASP A 1 253 ? 5.380 37.108 37.775 1.00 70.69 253 ASP A O 1
ATOM 2054 N N . TYR A 1 254 ? 5.651 35.388 36.348 1.00 66.81 254 TYR A N 1
ATOM 2055 C CA . TYR A 1 254 ? 6.129 36.139 35.187 1.00 66.81 254 TYR A CA 1
ATOM 2056 C C . TYR A 1 254 ? 5.100 36.231 34.045 1.00 66.81 254 TYR A C 1
ATOM 2058 O O . TYR A 1 254 ? 5.404 36.869 33.037 1.00 66.81 254 TYR A O 1
ATOM 2066 N N . GLY A 1 255 ? 3.893 35.675 34.208 1.00 60.59 255 GLY A N 1
ATOM 2067 C CA . GLY A 1 255 ? 2.848 35.647 33.178 1.00 60.59 255 GLY A CA 1
ATOM 2068 C C . GLY A 1 255 ? 3.072 34.573 32.108 1.00 60.59 255 GLY A C 1
ATOM 2069 O O . GLY A 1 255 ? 2.548 34.696 31.006 1.00 60.59 255 GLY A O 1
ATOM 2070 N N . THR A 1 256 ? 3.887 33.553 32.394 1.00 64.69 256 THR A N 1
ATOM 2071 C CA . THR A 1 256 ? 4.153 32.440 31.473 1.00 64.69 256 THR A CA 1
ATOM 2072 C C . THR A 1 256 ? 3.216 31.284 31.799 1.00 64.69 256 THR A C 1
ATOM 2074 O O . THR A 1 256 ? 3.255 30.744 32.905 1.00 64.69 256 THR A O 1
ATOM 2077 N N . LEU A 1 257 ? 2.383 30.891 30.838 1.00 62.66 257 LEU A N 1
ATOM 2078 C CA . LEU A 1 257 ? 1.494 29.733 30.929 1.00 62.66 257 LEU A CA 1
ATOM 2079 C C . LEU A 1 257 ? 2.308 28.434 31.097 1.00 62.66 257 LEU A C 1
ATOM 2081 O O . LEU A 1 257 ? 3.055 28.055 30.200 1.00 62.66 257 LEU A O 1
ATOM 2085 N N . GLN A 1 258 ? 2.147 27.709 32.213 1.00 67.94 258 GLN A N 1
ATOM 2086 C CA . GLN A 1 258 ? 2.698 26.348 32.383 1.00 67.94 258 GLN A CA 1
ATOM 2087 C C . GLN A 1 258 ? 1.764 25.272 31.806 1.00 67.94 258 GLN A C 1
ATOM 2089 O O . GLN A 1 258 ? 1.491 24.247 32.438 1.00 67.94 258 GLN A O 1
ATOM 2094 N N . VAL A 1 259 ? 1.243 25.525 30.607 1.00 65.44 259 VAL A N 1
ATOM 2095 C CA . VAL A 1 259 ? 0.223 24.696 29.955 1.00 65.44 259 VAL A CA 1
ATOM 2096 C C . VAL A 1 259 ? 0.742 23.287 29.676 1.00 65.44 259 VAL A C 1
ATOM 2098 O O . VAL A 1 259 ? 0.069 22.326 30.034 1.00 65.44 259 VAL A O 1
ATOM 2101 N N . ASP A 1 260 ? 1.972 23.141 29.187 1.00 66.62 260 ASP A N 1
ATOM 2102 C CA . ASP A 1 260 ? 2.528 21.830 28.819 1.00 66.62 260 ASP A CA 1
ATOM 2103 C C . ASP A 1 260 ? 2.674 20.889 30.021 1.00 66.62 260 ASP A C 1
ATOM 2105 O O . ASP A 1 260 ? 2.362 19.700 29.950 1.00 66.62 260 ASP A O 1
ATOM 2109 N N . ALA A 1 261 ? 3.088 21.425 31.174 1.00 67.62 261 ALA A N 1
ATOM 2110 C CA . ALA A 1 261 ? 3.210 20.646 32.404 1.00 67.62 261 ALA A CA 1
ATOM 2111 C C . ALA A 1 261 ? 1.840 20.189 32.932 1.00 67.62 261 ALA A C 1
ATOM 2113 O O . ALA A 1 261 ? 1.723 19.105 33.507 1.00 67.62 261 ALA A O 1
ATOM 2114 N N . PHE A 1 262 ? 0.803 21.009 32.741 1.00 69.19 262 PHE A N 1
ATOM 2115 C CA . PHE A 1 262 ? -0.563 20.674 33.128 1.00 69.19 262 PHE A CA 1
ATOM 2116 C C . PHE A 1 262 ? -1.210 19.674 32.162 1.00 69.19 262 PHE A C 1
ATOM 2118 O O . PHE A 1 262 ? -1.779 18.683 32.619 1.00 69.19 262 PHE A O 1
ATOM 2125 N N . LEU A 1 263 ? -1.074 19.874 30.849 1.00 70.44 263 LEU A N 1
ATOM 2126 C CA . LEU A 1 263 ? -1.549 18.935 29.828 1.00 70.44 263 LEU A CA 1
ATOM 2127 C C . LEU A 1 263 ? -0.863 17.569 29.981 1.00 70.44 263 LEU A C 1
ATOM 2129 O O . LEU A 1 263 ? -1.540 16.541 30.011 1.00 70.44 263 LEU A O 1
ATOM 2133 N N . GLY A 1 264 ? 0.449 17.554 30.239 1.00 69.69 264 GLY A N 1
ATOM 2134 C CA . GLY A 1 264 ? 1.180 16.334 30.585 1.00 69.69 264 GLY A CA 1
ATOM 2135 C C . GLY A 1 264 ? 0.665 15.649 31.860 1.00 69.69 264 GLY A C 1
ATOM 2136 O O . GLY A 1 264 ? 0.672 14.423 31.947 1.00 69.69 264 GLY A O 1
ATOM 2137 N N . ALA A 1 265 ? 0.159 16.410 32.838 1.00 68.19 265 ALA A N 1
ATOM 2138 C CA . ALA A 1 265 ? -0.426 15.865 34.067 1.00 68.19 265 ALA A CA 1
ATOM 2139 C C . ALA A 1 265 ? -1.863 15.332 33.894 1.00 68.19 265 ALA A C 1
ATOM 2141 O O . ALA A 1 265 ? -2.285 14.477 34.677 1.00 68.19 265 ALA A O 1
ATOM 2142 N N . LEU A 1 266 ? -2.613 15.818 32.897 1.00 67.62 266 LEU A N 1
ATOM 2143 C CA . LEU A 1 266 ? -3.932 15.286 32.525 1.00 67.62 266 LEU A CA 1
ATOM 2144 C C . LEU A 1 266 ? -3.834 13.972 31.728 1.00 67.62 266 LEU A C 1
ATOM 2146 O O . LEU A 1 266 ? -4.788 13.192 31.730 1.00 67.62 266 LEU A O 1
ATOM 2150 N N . GLY A 1 267 ? -2.670 13.710 31.125 1.00 69.69 267 GLY A N 1
ATOM 2151 C CA . GLY A 1 267 ? -2.366 12.521 30.330 1.00 69.69 267 GLY A CA 1
ATOM 2152 C C . GLY A 1 267 ? -2.757 12.682 28.858 1.00 69.69 267 GLY A C 1
ATOM 2153 O O . GLY A 1 267 ? -3.783 13.287 28.549 1.00 69.69 267 GLY A O 1
ATOM 2154 N N . GLY A 1 268 ? -1.957 12.105 27.950 1.00 69.19 268 GLY A N 1
ATOM 2155 C CA . GLY A 1 268 ? -2.118 12.255 26.493 1.00 69.19 268 GLY A CA 1
ATOM 2156 C C . GLY A 1 268 ? -3.526 11.919 25.991 1.00 69.19 268 GLY A C 1
ATOM 2157 O O . GLY A 1 268 ? -4.143 12.727 25.307 1.00 69.19 268 GLY A O 1
ATOM 2158 N N . ASN A 1 269 ? -4.107 10.814 26.472 1.00 72.56 269 ASN A N 1
ATOM 2159 C CA . ASN A 1 269 ? -5.471 10.392 26.117 1.00 72.56 269 ASN A CA 1
ATOM 2160 C C . ASN A 1 269 ? -6.556 11.419 26.476 1.00 72.56 269 ASN A C 1
ATOM 2162 O O . ASN A 1 269 ? -7.635 11.414 25.888 1.00 72.56 269 ASN A O 1
ATOM 2166 N N . PHE A 1 270 ? -6.333 12.264 27.488 1.00 79.56 270 PHE A N 1
ATOM 2167 C CA . PHE A 1 270 ? -7.280 13.331 27.793 1.00 79.56 270 PHE A CA 1
ATOM 2168 C C . PHE A 1 270 ? -7.145 14.473 26.786 1.00 79.56 270 PHE A C 1
ATOM 2170 O O . PHE A 1 270 ? -8.160 15.006 26.352 1.00 79.56 270 PHE A O 1
ATOM 2177 N N . VAL A 1 271 ? -5.920 14.834 26.404 1.00 76.19 271 VAL A N 1
ATOM 2178 C CA . VAL A 1 271 ? -5.655 15.917 25.448 1.00 76.19 271 VAL A CA 1
ATOM 2179 C C . VAL A 1 271 ? -6.257 15.588 24.083 1.00 76.19 271 VAL A C 1
ATOM 2181 O O . VAL A 1 271 ? -7.055 16.375 23.578 1.00 76.19 271 VAL A O 1
ATOM 2184 N N . THR A 1 272 ? -5.993 14.391 23.552 1.00 76.56 272 THR A N 1
ATOM 2185 C CA . THR A 1 272 ? -6.503 13.947 22.240 1.00 76.56 272 THR A CA 1
ATOM 2186 C C . THR A 1 272 ? -8.033 13.922 22.172 1.00 76.56 272 THR A C 1
ATOM 2188 O O . THR A 1 272 ? -8.628 14.293 21.164 1.00 76.56 272 THR A O 1
ATOM 2191 N N . ARG A 1 273 ? -8.700 13.572 23.279 1.00 81.31 273 ARG A N 1
ATOM 2192 C CA . ARG A 1 273 ? -10.173 13.546 23.399 1.00 81.31 273 ARG A CA 1
ATOM 2193 C C . ARG A 1 273 ? -10.821 14.911 23.641 1.00 81.31 273 ARG A C 1
ATOM 2195 O O . ARG A 1 273 ? -12.049 14.991 23.683 1.00 81.31 273 ARG A O 1
ATOM 2202 N N . ASN A 1 274 ? -10.032 15.953 23.891 1.00 87.50 274 ASN A N 1
ATOM 2203 C CA . ASN A 1 274 ? -10.522 17.284 24.248 1.00 87.50 274 ASN A CA 1
ATOM 2204 C C . ASN A 1 274 ? -9.970 18.362 23.308 1.00 87.50 274 ASN A C 1
ATOM 2206 O O . ASN A 1 274 ? -9.621 19.448 23.760 1.00 87.50 274 ASN A O 1
ATOM 2210 N N . SER A 1 275 ? -9.919 18.087 22.007 1.00 91.38 275 SER A N 1
ATOM 2211 C CA . SER A 1 275 ? -9.626 19.088 20.974 1.00 91.38 275 SER A CA 1
ATOM 2212 C C . SER A 1 275 ? -10.899 19.783 20.486 1.00 91.38 275 SER A C 1
ATOM 2214 O O . SER A 1 275 ? -12.009 19.266 20.677 1.00 91.38 275 SER A O 1
ATOM 2216 N N . TYR A 1 276 ? -10.793 20.952 19.849 1.00 92.56 276 TYR A N 1
ATOM 2217 C CA . TYR A 1 276 ? -11.960 21.570 19.196 1.00 92.56 276 TYR A CA 1
ATOM 2218 C C . TYR A 1 276 ? -12.529 20.677 18.086 1.00 92.56 276 TYR A C 1
ATOM 2220 O O . TYR A 1 276 ? -13.754 20.581 17.946 1.00 92.56 276 TYR A O 1
ATOM 2228 N N . LEU A 1 277 ? -11.663 19.938 17.383 1.00 93.88 277 LEU A N 1
ATOM 2229 C CA . LEU A 1 277 ? -12.054 18.927 16.407 1.00 93.88 277 LEU A CA 1
ATOM 2230 C C . LEU A 1 277 ? -13.020 17.904 17.021 1.00 93.88 277 LEU A C 1
ATOM 2232 O O . LEU A 1 277 ? -14.145 17.746 16.545 1.00 93.88 277 LEU A O 1
ATOM 2236 N N . SER A 1 278 ? -12.627 17.243 18.112 1.00 91.75 278 SER A N 1
ATOM 2237 C CA . SER A 1 278 ? -13.428 16.169 18.713 1.00 91.75 278 SER A CA 1
ATOM 2238 C C . SER A 1 278 ? -14.628 16.685 19.520 1.00 91.75 278 SER A C 1
ATOM 2240 O O . SER A 1 278 ? -15.691 16.057 19.526 1.00 91.75 278 SER A O 1
ATOM 2242 N N . THR A 1 279 ? -14.513 17.846 20.170 1.00 90.62 279 THR A N 1
ATOM 2243 C CA . THR A 1 279 ? -15.533 18.340 21.117 1.00 90.62 279 THR A CA 1
ATOM 2244 C C . THR A 1 279 ? -16.557 19.319 20.542 1.00 90.62 279 THR A C 1
ATOM 2246 O O . THR A 1 279 ? -17.607 19.518 21.166 1.00 90.62 279 THR A O 1
ATOM 2249 N N . GLU A 1 280 ? -16.282 19.947 19.394 1.00 92.06 280 GLU A N 1
ATOM 2250 C CA . GLU A 1 280 ? -17.165 20.964 18.800 1.00 92.06 280 GLU A CA 1
ATOM 2251 C C . GLU A 1 280 ? -17.421 20.764 17.310 1.00 92.06 280 GLU A C 1
ATOM 2253 O O . GLU A 1 280 ? -18.551 20.969 16.850 1.00 92.06 280 GLU A O 1
ATOM 2258 N N . PHE A 1 281 ? -16.417 20.339 16.547 1.00 94.88 281 PHE A N 1
ATOM 2259 C CA . PHE A 1 281 ? -16.609 20.100 15.124 1.00 94.88 281 PHE A CA 1
ATOM 2260 C C . PHE A 1 281 ? -17.292 18.751 14.863 1.00 94.88 281 PHE A C 1
ATOM 2262 O O . PHE A 1 281 ? -18.470 18.728 14.496 1.00 94.88 281 PHE A O 1
ATOM 2269 N N . LEU A 1 282 ? -16.607 17.633 15.127 1.00 94.81 282 LEU A N 1
ATOM 2270 C CA . LEU A 1 282 ? -17.075 16.282 14.784 1.00 94.81 282 LEU A CA 1
ATOM 2271 C C . LEU A 1 282 ? -18.339 15.876 15.548 1.00 94.81 282 LEU A C 1
ATOM 2273 O O . LEU A 1 282 ? -19.223 15.244 14.979 1.00 94.81 282 LEU A O 1
ATOM 2277 N N . THR A 1 283 ? -18.465 16.256 16.822 1.00 91.25 283 THR A N 1
ATOM 2278 C CA . THR A 1 283 ? -19.607 15.875 17.679 1.00 91.25 283 THR A CA 1
ATOM 2279 C C . THR A 1 283 ? -20.772 16.865 17.662 1.00 91.25 283 THR A C 1
ATOM 2281 O O . THR A 1 283 ? -21.824 16.581 18.244 1.00 91.25 283 THR A O 1
ATOM 2284 N N . ALA A 1 284 ? -20.628 18.020 17.004 1.00 91.88 284 ALA A N 1
ATOM 2285 C CA . ALA A 1 284 ? -21.705 19.000 16.898 1.00 91.88 284 ALA A CA 1
ATOM 2286 C C . ALA A 1 284 ? -21.825 19.602 15.497 1.00 91.88 284 ALA A C 1
ATOM 2288 O O . ALA A 1 284 ? -22.778 19.265 14.795 1.00 91.88 284 ALA A O 1
ATOM 2289 N N . SER A 1 285 ? -20.915 20.489 15.092 1.00 93.75 285 SER A N 1
ATOM 2290 C CA . SER A 1 285 ? -21.086 21.296 13.873 1.00 93.75 285 SER A CA 1
ATOM 2291 C C . SER A 1 285 ? -21.213 20.450 12.607 1.00 93.75 285 SER A C 1
ATOM 2293 O O . SER A 1 285 ? -22.115 20.701 11.808 1.00 93.75 285 SER A O 1
ATOM 2295 N N . TYR A 1 286 ? -20.385 19.417 12.460 1.00 94.94 286 TYR A N 1
ATOM 2296 C CA . TYR A 1 286 ? -20.397 18.522 11.303 1.00 94.94 286 TYR A CA 1
ATOM 2297 C C . TYR A 1 286 ? -21.695 17.696 11.213 1.00 94.94 286 TYR A C 1
ATOM 2299 O O . TYR A 1 286 ? -22.323 17.630 10.160 1.00 94.94 286 TYR A O 1
ATOM 2307 N N . ILE A 1 287 ? -22.172 17.152 12.339 1.00 94.62 287 ILE A N 1
ATOM 2308 C CA . ILE A 1 287 ? -23.415 16.357 12.404 1.00 94.62 287 ILE A CA 1
ATOM 2309 C C . ILE A 1 287 ? -24.659 17.235 12.184 1.00 94.62 287 ILE A C 1
ATOM 2311 O O . ILE A 1 287 ? -25.632 16.824 11.552 1.00 94.62 287 ILE A O 1
ATOM 2315 N N . GLN A 1 288 ? -24.670 18.448 12.745 1.00 95.06 288 GLN A N 1
ATOM 2316 C CA . GLN A 1 288 ? -25.843 19.332 12.722 1.00 95.06 288 GLN A CA 1
ATOM 2317 C C . GLN A 1 288 ? -26.034 20.053 11.386 1.00 95.06 288 GLN A C 1
ATOM 2319 O O . GLN A 1 288 ? -27.150 20.500 11.105 1.00 95.06 288 GLN A O 1
ATOM 2324 N N . ASN A 1 289 ? -24.982 20.146 10.570 1.00 94.50 289 ASN A N 1
ATOM 2325 C CA . ASN A 1 289 ? -24.997 20.855 9.294 1.00 94.50 289 ASN A CA 1
ATOM 2326 C C . ASN A 1 289 ? -24.581 19.923 8.140 1.00 94.50 289 ASN A C 1
ATOM 2328 O O . ASN A 1 289 ? -23.487 20.078 7.598 1.00 94.50 289 ASN A O 1
ATOM 2332 N N . PRO A 1 290 ? -25.441 18.961 7.738 1.00 92.31 290 PRO A N 1
ATOM 2333 C CA . PRO A 1 290 ? -25.159 18.097 6.598 1.00 92.31 290 PRO A CA 1
ATOM 2334 C C . PRO A 1 290 ? -24.867 18.899 5.326 1.00 92.31 290 PRO A C 1
ATOM 2336 O O . PRO A 1 290 ? -25.552 19.882 5.030 1.00 92.31 290 PRO A O 1
ATOM 2339 N N . LEU A 1 291 ? -23.886 18.429 4.557 1.00 95.50 291 LEU A N 1
ATOM 2340 C CA . LEU A 1 291 ? -23.440 19.059 3.315 1.00 95.50 291 LEU A CA 1
ATOM 2341 C C . LEU A 1 291 ? -24.564 19.140 2.270 1.00 95.50 291 LEU A C 1
ATOM 2343 O O . LEU A 1 291 ? -25.391 18.230 2.132 1.00 95.50 291 LEU A O 1
ATOM 2347 N N . SER A 1 292 ? -24.576 20.224 1.498 1.00 96.06 292 SER A N 1
ATOM 2348 C CA . SER A 1 292 ? -25.490 20.403 0.370 1.00 96.06 292 SER A CA 1
ATOM 2349 C C . SER A 1 292 ? -25.181 19.425 -0.768 1.00 96.06 292 SER A C 1
ATOM 2351 O O . SER A 1 292 ? -24.064 18.932 -0.895 1.00 96.06 292 SER A O 1
ATOM 2353 N N . SER A 1 293 ? -26.161 19.155 -1.639 1.00 95.88 293 SER A N 1
ATOM 2354 C CA . SER A 1 293 ? -25.963 18.242 -2.776 1.00 95.88 293 SER A CA 1
ATOM 2355 C C . SER A 1 293 ? -24.811 18.667 -3.690 1.00 95.88 293 SER A C 1
ATOM 2357 O O . SER A 1 293 ? -24.076 17.805 -4.141 1.00 95.88 293 SER A O 1
ATOM 2359 N N . SER A 1 294 ? -24.616 19.972 -3.915 1.00 95.56 294 SER A N 1
ATOM 2360 C CA . SER A 1 294 ? -23.508 20.474 -4.737 1.00 95.56 294 SER A CA 1
ATOM 2361 C C . SER A 1 294 ? -22.147 20.228 -4.095 1.00 95.56 294 SER A C 1
ATOM 2363 O O . SER A 1 294 ? -21.231 19.794 -4.781 1.00 95.56 294 SER A O 1
ATOM 2365 N N . THR A 1 295 ? -22.017 20.467 -2.787 1.00 96.62 295 THR A N 1
ATOM 2366 C CA . THR A 1 295 ? -20.762 20.212 -2.066 1.00 96.62 295 THR A CA 1
ATOM 2367 C C . THR A 1 295 ? -20.463 18.717 -2.035 1.00 96.62 295 THR A C 1
ATOM 2369 O O . THR A 1 295 ? -19.333 18.317 -2.265 1.00 96.62 295 THR A O 1
ATOM 2372 N N . ARG A 1 296 ? -21.483 17.879 -1.813 1.00 96.56 296 ARG A N 1
ATOM 2373 C CA . ARG A 1 296 ? -21.339 16.416 -1.817 1.00 96.56 296 ARG A CA 1
ATOM 2374 C C . ARG A 1 296 ? -20.891 15.879 -3.172 1.00 96.56 296 ARG A C 1
ATOM 2376 O O . ARG A 1 296 ? -19.903 15.164 -3.212 1.00 96.56 296 ARG A O 1
ATOM 2383 N N . GLU A 1 297 ? -21.573 16.263 -4.252 1.00 95.56 297 GLU A N 1
ATOM 2384 C CA . GLU A 1 297 ? -21.205 15.855 -5.616 1.00 95.56 297 GLU A CA 1
ATOM 2385 C C . GLU A 1 297 ? -19.773 16.292 -5.956 1.00 95.56 297 GLU A C 1
ATOM 2387 O O . GLU A 1 297 ? -19.021 15.521 -6.542 1.00 95.56 297 GLU A O 1
ATOM 2392 N N . TRP A 1 298 ? -19.371 17.499 -5.538 1.00 95.38 298 TRP A N 1
ATOM 2393 C CA . TRP A 1 298 ? -18.007 17.986 -5.738 1.00 95.38 298 TRP A CA 1
ATOM 2394 C C . TRP A 1 298 ? -16.973 17.158 -4.961 1.00 95.38 298 TRP A C 1
ATOM 2396 O O . TRP A 1 298 ? -15.976 16.730 -5.536 1.00 95.38 298 TRP A O 1
ATOM 2406 N N . VAL A 1 299 ? -17.225 16.890 -3.676 1.00 96.00 299 VAL A N 1
ATOM 2407 C CA . VAL A 1 299 ? -16.337 16.103 -2.802 1.00 96.00 299 VAL A CA 1
ATOM 2408 C C . VAL A 1 299 ? -16.201 14.660 -3.294 1.00 96.00 299 VAL A C 1
ATOM 2410 O O . VAL A 1 299 ? -15.090 14.150 -3.396 1.00 96.00 299 VAL A O 1
ATOM 2413 N N . GLU A 1 300 ? -17.314 14.005 -3.625 1.00 94.44 300 GLU A N 1
ATOM 2414 C CA . GLU A 1 300 ? -17.335 12.616 -4.103 1.00 94.44 300 GLU A CA 1
ATOM 2415 C C . GLU A 1 300 ? -16.654 12.441 -5.462 1.00 94.44 300 GLU A C 1
ATOM 2417 O O . GLU A 1 300 ? -16.185 11.347 -5.770 1.00 94.44 300 GLU A O 1
ATOM 2422 N N . ASP A 1 301 ? -16.597 13.493 -6.275 1.00 93.06 301 ASP A N 1
ATOM 2423 C CA . ASP A 1 301 ? -15.819 13.512 -7.507 1.00 93.06 301 ASP A CA 1
ATOM 2424 C C . ASP A 1 301 ? -14.329 13.758 -7.210 1.00 93.06 301 ASP A C 1
ATOM 2426 O O . ASP A 1 301 ? -13.481 12.915 -7.497 1.00 93.06 301 ASP A O 1
ATOM 2430 N N . HIS A 1 302 ? -13.994 14.869 -6.552 1.00 93.62 302 HIS A N 1
ATOM 2431 C CA . HIS A 1 302 ? -12.610 15.337 -6.445 1.00 93.62 302 HIS A CA 1
ATOM 2432 C C . HIS A 1 302 ? -11.759 14.523 -5.461 1.00 93.62 302 HIS A C 1
ATOM 2434 O O . HIS A 1 302 ? -10.548 14.427 -5.647 1.00 93.62 302 HIS A O 1
ATOM 2440 N N . LEU A 1 303 ? -12.356 13.910 -4.432 1.00 95.50 303 LEU A N 1
ATOM 2441 C CA . LEU A 1 303 ? -11.605 13.139 -3.435 1.00 95.50 303 LEU A CA 1
ATOM 2442 C C . LEU A 1 303 ? -11.337 11.686 -3.834 1.00 95.50 303 LEU A C 1
ATOM 2444 O O . LEU A 1 303 ? -10.693 10.984 -3.062 1.00 95.50 303 LEU A O 1
ATOM 2448 N N . GLN A 1 304 ? -11.755 11.225 -5.018 1.00 93.88 304 GLN A N 1
ATOM 2449 C CA . GLN A 1 304 ? -11.416 9.873 -5.496 1.00 93.88 304 GLN A CA 1
ATOM 2450 C C . GLN A 1 304 ? -9.906 9.684 -5.687 1.00 93.88 304 GLN A C 1
ATOM 2452 O O . GLN A 1 304 ? -9.395 8.577 -5.536 1.00 93.88 304 GLN A O 1
ATOM 2457 N N . ASN A 1 305 ? -9.190 10.758 -6.030 1.00 95.31 305 ASN A N 1
ATOM 2458 C CA . ASN A 1 305 ? -7.740 10.757 -6.190 1.00 95.31 305 ASN A CA 1
ATOM 2459 C C . ASN A 1 305 ? -7.155 11.977 -5.480 1.00 95.31 305 ASN A C 1
ATOM 2461 O O . ASN A 1 305 ? -7.306 13.103 -5.957 1.00 95.31 305 ASN A O 1
ATOM 2465 N N . LEU A 1 306 ? -6.477 11.747 -4.361 1.00 97.31 306 LEU A N 1
ATOM 2466 C CA . LEU A 1 306 ? -5.702 12.769 -3.669 1.00 97.31 306 LEU A CA 1
ATOM 2467 C C . LEU A 1 306 ? -4.267 12.752 -4.178 1.00 97.31 306 LEU A C 1
ATOM 2469 O O . LEU A 1 306 ? -3.622 11.704 -4.197 1.00 97.31 306 LEU A O 1
ATOM 2473 N N . LEU A 1 307 ? -3.796 13.913 -4.620 1.00 97.50 307 LEU A N 1
ATOM 2474 C CA . LEU A 1 307 ? -2.477 14.091 -5.210 1.00 97.50 307 LEU A CA 1
ATOM 2475 C C . LEU A 1 307 ? -1.608 14.909 -4.259 1.00 97.50 307 LEU A C 1
ATOM 2477 O O . LEU A 1 307 ? -1.931 16.056 -3.949 1.00 97.50 307 LEU A O 1
ATOM 2481 N N . PHE A 1 308 ? -0.505 14.313 -3.838 1.00 97.00 308 PHE A N 1
ATOM 2482 C CA . PHE A 1 308 ? 0.531 14.929 -3.033 1.00 97.00 308 PHE A CA 1
ATOM 2483 C C . PHE A 1 308 ? 1.742 15.109 -3.942 1.00 97.00 308 PHE A C 1
ATOM 2485 O O . PHE A 1 308 ? 2.494 14.169 -4.201 1.00 97.00 308 PHE A O 1
ATOM 2492 N N . ASP A 1 309 ? 1.862 16.303 -4.512 1.00 96.62 309 ASP A N 1
ATOM 2493 C CA . ASP A 1 309 ? 3.089 16.720 -5.178 1.00 96.62 309 ASP A CA 1
ATOM 2494 C C . ASP A 1 309 ? 4.172 17.037 -4.141 1.00 96.62 309 ASP A C 1
ATOM 2496 O O . ASP A 1 309 ? 3.979 16.838 -2.941 1.00 96.62 309 ASP A O 1
ATOM 2500 N N . GLU A 1 310 ? 5.324 17.496 -4.609 1.00 93.31 310 GLU A N 1
ATOM 2501 C CA . GLU A 1 310 ? 6.471 17.765 -3.750 1.00 93.31 310 GLU A CA 1
ATOM 2502 C C . GLU A 1 310 ? 6.136 18.695 -2.5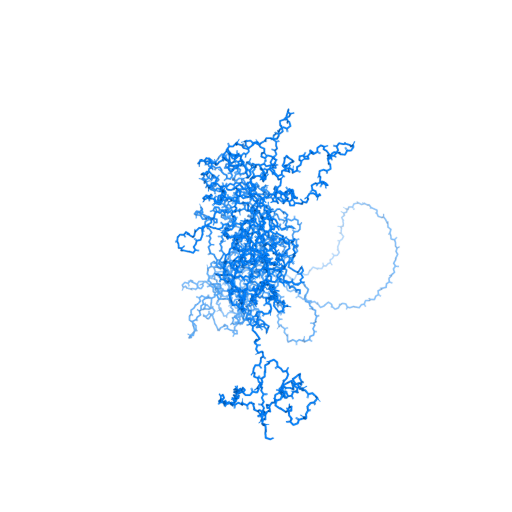80 1.00 93.31 310 GLU A C 1
ATOM 2504 O O . GLU A 1 310 ? 6.350 18.302 -1.441 1.00 93.31 310 GLU A O 1
ATOM 2509 N N . ASP A 1 311 ? 5.523 19.853 -2.840 1.00 91.00 311 ASP A N 1
ATOM 2510 C CA . ASP A 1 311 ? 5.141 20.814 -1.797 1.00 91.00 311 ASP A CA 1
ATOM 2511 C C . ASP A 1 311 ? 4.236 20.178 -0.726 1.00 91.00 311 ASP A C 1
ATOM 2513 O O . ASP A 1 311 ? 4.344 20.472 0.464 1.00 91.00 311 ASP A O 1
ATOM 2517 N N . ALA A 1 312 ? 3.298 19.314 -1.136 1.00 92.19 312 ALA A N 1
ATOM 2518 C CA . ALA A 1 312 ? 2.389 18.643 -0.207 1.00 92.19 312 ALA A CA 1
ATOM 2519 C C . ALA A 1 312 ? 3.112 17.592 0.643 1.00 92.19 312 ALA A C 1
ATOM 2521 O O . ALA A 1 312 ? 2.801 17.437 1.824 1.00 92.19 312 ALA A O 1
ATOM 2522 N N . VAL A 1 313 ? 4.052 16.866 0.036 1.00 91.12 313 VAL A N 1
ATOM 2523 C CA . VAL A 1 313 ? 4.892 15.877 0.715 1.00 91.12 313 VAL A CA 1
ATOM 2524 C C . VAL A 1 313 ? 5.848 16.575 1.680 1.00 91.12 313 VAL A C 1
ATOM 2526 O O . VAL A 1 313 ? 5.897 16.204 2.849 1.00 91.12 313 VAL A O 1
ATOM 2529 N N . GLU A 1 314 ? 6.523 17.638 1.246 1.00 87.06 314 GLU A N 1
ATOM 2530 C CA . GLU A 1 314 ? 7.390 18.454 2.095 1.00 87.06 314 GLU A CA 1
ATOM 2531 C C . GLU A 1 314 ? 6.602 19.042 3.269 1.00 87.06 314 GLU A C 1
ATOM 2533 O O . GLU A 1 314 ? 7.069 19.007 4.403 1.00 87.06 314 GLU A O 1
ATOM 2538 N N . ALA A 1 315 ? 5.372 19.519 3.058 1.00 83.88 315 ALA A N 1
ATOM 2539 C CA . ALA A 1 315 ? 4.550 20.049 4.145 1.00 83.88 315 ALA A CA 1
ATOM 2540 C C . ALA A 1 315 ? 4.273 19.012 5.250 1.00 83.88 315 ALA A C 1
ATOM 2542 O O . ALA A 1 315 ? 4.235 19.373 6.428 1.00 83.88 315 ALA A O 1
ATOM 2543 N N . ILE A 1 316 ? 4.103 17.731 4.908 1.00 83.81 316 ILE A N 1
ATOM 2544 C CA . ILE A 1 316 ? 3.837 16.672 5.898 1.00 83.81 316 ILE A CA 1
ATOM 2545 C C . ILE A 1 316 ? 5.114 16.049 6.479 1.00 83.81 316 ILE A C 1
ATOM 2547 O O . ILE A 1 316 ? 5.065 15.536 7.596 1.00 83.81 316 ILE A O 1
ATOM 2551 N N . THR A 1 317 ? 6.252 16.118 5.779 1.00 77.69 317 THR A N 1
ATOM 2552 C CA . THR A 1 317 ? 7.546 15.615 6.277 1.00 77.69 317 THR A CA 1
ATOM 2553 C C . THR A 1 317 ? 8.320 16.677 7.071 1.00 77.69 317 THR A C 1
ATOM 2555 O O . THR A 1 317 ? 8.826 16.391 8.157 1.00 77.69 317 THR A O 1
ATOM 2558 N N . SER A 1 318 ? 8.359 17.929 6.602 1.00 68.75 318 SER A N 1
ATOM 2559 C CA . SER A 1 318 ? 9.146 19.032 7.189 1.00 68.75 318 SER A CA 1
ATOM 2560 C C . SER A 1 318 ? 8.518 19.677 8.430 1.00 68.75 318 SER A C 1
ATOM 2562 O O . SER A 1 318 ? 9.232 20.217 9.279 1.00 68.75 318 SER A O 1
ATOM 2564 N N . THR A 1 319 ? 7.189 19.603 8.596 1.00 58.06 319 THR A N 1
ATOM 2565 C CA . THR A 1 319 ? 6.504 20.129 9.796 1.00 58.06 319 THR A CA 1
ATOM 2566 C C . THR A 1 319 ? 6.791 19.305 11.062 1.00 58.06 319 THR A C 1
ATOM 2568 O O . THR A 1 319 ? 6.437 19.711 12.174 1.00 58.06 319 THR A O 1
ATOM 2571 N N . GLY A 1 320 ? 7.518 18.189 10.936 1.00 56.44 320 GLY A N 1
ATOM 2572 C CA . GLY A 1 320 ? 8.071 17.431 12.052 1.00 56.44 320 GLY A CA 1
ATOM 2573 C C . GLY A 1 320 ? 6.995 16.847 12.971 1.00 56.44 320 GLY A C 1
ATOM 2574 O O . GLY A 1 320 ? 6.089 16.137 12.539 1.00 56.44 320 GLY A O 1
ATOM 2575 N N . THR A 1 321 ? 7.098 17.114 14.279 1.00 58.19 321 THR A N 1
ATOM 2576 C CA . THR A 1 321 ? 6.228 16.493 15.293 1.00 58.19 321 THR A CA 1
ATOM 2577 C C . THR A 1 321 ? 4.773 16.962 15.239 1.00 58.19 321 THR A C 1
ATOM 2579 O O . THR A 1 321 ? 3.922 16.226 15.719 1.00 58.19 321 THR A O 1
ATOM 2582 N N . SER A 1 322 ? 4.451 18.141 14.683 1.00 71.06 322 SER A N 1
ATOM 2583 C CA . SER A 1 322 ? 3.069 18.656 14.730 1.00 71.06 322 SER A CA 1
ATOM 2584 C C . SER A 1 322 ? 2.101 17.827 13.886 1.00 71.06 322 SER A C 1
ATOM 2586 O O . SER A 1 322 ? 1.022 17.487 14.361 1.00 71.06 322 SER A O 1
ATOM 2588 N N . PHE A 1 323 ? 2.506 17.416 12.678 1.00 81.94 323 PHE A N 1
ATOM 2589 C CA . PHE A 1 323 ? 1.675 16.578 11.807 1.00 81.94 323 PHE A CA 1
ATOM 2590 C C . PHE A 1 323 ? 1.340 15.223 12.446 1.00 81.94 323 PHE A C 1
ATOM 2592 O O . PHE A 1 323 ? 0.211 14.744 12.359 1.00 81.94 323 PHE A O 1
ATOM 2599 N N . SER A 1 324 ? 2.296 14.590 13.125 1.00 82.88 324 SER A N 1
ATOM 2600 C CA . SER A 1 324 ? 2.027 13.327 13.821 1.00 82.88 324 SER A CA 1
ATOM 2601 C C . SER A 1 324 ? 1.192 13.536 15.088 1.00 82.88 324 SER A C 1
ATOM 2603 O O . SER A 1 324 ? 0.238 12.786 15.301 1.00 82.88 324 SER A O 1
ATOM 2605 N N . THR A 1 325 ? 1.467 14.573 15.889 1.00 84.25 325 THR A N 1
ATOM 2606 C CA . THR A 1 325 ? 0.700 14.854 17.116 1.00 84.25 325 THR A CA 1
ATOM 2607 C C . THR A 1 325 ? -0.746 15.257 16.838 1.00 84.25 325 THR A C 1
ATOM 2609 O O . THR A 1 325 ? -1.649 14.836 17.560 1.00 84.25 325 THR A O 1
ATOM 2612 N N . ASP A 1 326 ? -0.999 16.029 15.782 1.00 89.12 326 ASP A N 1
ATOM 2613 C CA . ASP A 1 326 ? -2.350 16.472 15.418 1.00 89.12 326 ASP A CA 1
ATOM 2614 C C . ASP A 1 326 ? -3.197 15.293 14.922 1.00 89.12 326 ASP A C 1
ATOM 2616 O O . ASP A 1 326 ? -4.383 15.177 15.256 1.00 89.12 326 ASP A O 1
ATOM 2620 N N . ALA A 1 327 ? -2.570 14.336 14.230 1.00 90.94 327 ALA A N 1
ATOM 2621 C CA . ALA A 1 327 ? -3.215 13.094 13.825 1.00 90.94 327 ALA A CA 1
ATOM 2622 C C . ALA A 1 327 ? -3.671 12.251 15.032 1.00 90.94 327 ALA A C 1
ATOM 2624 O O . ALA A 1 327 ? -4.610 11.462 14.901 1.00 90.94 327 ALA A O 1
ATOM 2625 N N . GLU A 1 328 ? -3.039 12.358 16.208 1.00 89.44 328 GLU A N 1
ATOM 2626 C CA . GLU A 1 328 ? -3.483 11.658 17.430 1.00 89.44 328 GLU A CA 1
ATOM 2627 C C . GLU A 1 328 ? -4.831 12.177 17.956 1.00 89.44 328 GLU A C 1
ATOM 2629 O O . GLU A 1 328 ? -5.511 11.475 18.710 1.00 89.44 328 GLU A O 1
ATOM 2634 N N . MET A 1 329 ? -5.248 13.382 17.550 1.00 91.38 329 MET A N 1
ATOM 2635 C CA . MET A 1 329 ? -6.534 13.978 17.934 1.00 91.38 329 MET A CA 1
ATOM 2636 C C . MET A 1 329 ? -7.715 13.492 17.085 1.00 91.38 329 MET A C 1
ATOM 2638 O O . MET A 1 329 ? -8.871 13.792 17.407 1.00 91.38 329 MET A O 1
ATOM 2642 N N . LEU A 1 330 ? -7.449 12.751 16.006 1.00 93.94 330 LEU A N 1
ATOM 2643 C CA . LEU A 1 330 ? -8.484 12.042 15.259 1.00 93.94 330 LEU A CA 1
ATOM 2644 C C . LEU A 1 330 ? -9.092 10.945 16.147 1.00 93.94 330 LEU A C 1
ATOM 2646 O O . LEU A 1 330 ? -8.357 10.258 16.859 1.00 93.94 330 LEU A O 1
ATOM 2650 N N . PRO A 1 331 ? -10.423 10.736 16.118 1.00 93.44 331 PRO A N 1
ATOM 2651 C CA . PRO A 1 331 ? -11.046 9.708 16.946 1.00 93.44 331 PRO A CA 1
ATOM 2652 C C . PRO A 1 331 ? -10.558 8.309 16.579 1.00 93.44 331 PRO A C 1
ATOM 2654 O O . PRO A 1 331 ? -10.298 7.503 17.471 1.00 93.44 331 PRO A O 1
ATOM 2657 N N . TYR A 1 332 ? -10.396 8.048 15.284 1.00 94.12 332 TYR A N 1
ATOM 2658 C CA . TYR A 1 332 ? -9.726 6.871 14.759 1.00 94.12 332 TYR A CA 1
ATOM 2659 C C . TYR A 1 332 ? -9.311 7.075 13.303 1.00 94.12 332 TYR A C 1
ATOM 2661 O O . TYR A 1 332 ? -9.862 7.938 12.613 1.00 94.12 332 TYR A O 1
ATOM 2669 N N . LYS A 1 333 ? -8.320 6.296 12.863 1.00 96.62 333 LYS A N 1
ATOM 2670 C CA . LYS A 1 333 ? -7.714 6.362 11.525 1.00 96.62 333 LYS A CA 1
ATOM 2671 C C . LYS A 1 333 ? -7.027 5.040 11.178 1.00 96.62 333 LYS A C 1
ATOM 2673 O O . LYS A 1 333 ? -6.613 4.313 12.080 1.00 96.62 333 LYS A O 1
ATOM 2678 N N . ILE A 1 334 ? -6.868 4.759 9.890 1.00 98.06 334 ILE A N 1
ATOM 2679 C CA . ILE A 1 334 ? -5.892 3.764 9.424 1.00 98.06 334 ILE A CA 1
ATOM 2680 C C . ILE A 1 334 ? -4.520 4.433 9.381 1.00 98.06 334 ILE A C 1
ATOM 2682 O O . ILE A 1 334 ? -4.417 5.611 9.030 1.00 98.06 334 ILE A O 1
ATOM 2686 N N . LYS A 1 335 ? -3.484 3.689 9.755 1.00 96.31 335 LYS A N 1
ATOM 2687 C CA . LYS A 1 335 ? -2.089 4.118 9.760 1.00 96.31 335 LYS A CA 1
ATOM 2688 C C . LYS A 1 335 ? -1.295 3.186 8.852 1.00 96.31 335 LYS A C 1
ATOM 2690 O O . LYS A 1 335 ? -1.387 1.971 8.996 1.00 96.31 335 LYS A O 1
ATOM 2695 N N . ILE A 1 336 ? -0.540 3.752 7.918 1.00 96.38 336 ILE A N 1
ATOM 2696 C CA . ILE A 1 336 ? 0.338 2.996 7.024 1.00 96.38 336 ILE A CA 1
ATOM 2697 C C . ILE A 1 336 ? 1.747 3.541 7.172 1.00 96.38 336 ILE A C 1
ATOM 2699 O O . ILE A 1 336 ? 1.964 4.727 6.934 1.00 96.38 336 ILE A O 1
ATOM 2703 N N . ASN A 1 337 ? 2.679 2.677 7.554 1.00 93.50 337 ASN A N 1
ATOM 2704 C CA . ASN A 1 337 ? 4.086 3.014 7.721 1.00 93.50 337 ASN A CA 1
ATOM 2705 C C . ASN A 1 337 ? 4.901 2.142 6.776 1.00 93.50 337 ASN A C 1
ATOM 2707 O O . ASN A 1 337 ? 4.658 0.938 6.723 1.00 93.50 337 ASN A O 1
ATOM 2711 N N . PHE A 1 338 ? 5.855 2.712 6.050 1.00 90.69 338 PHE A N 1
ATOM 2712 C CA . PHE A 1 338 ? 6.827 1.909 5.315 1.00 90.69 338 PHE A CA 1
ATOM 2713 C C . PHE A 1 338 ? 8.170 2.611 5.184 1.00 90.69 338 PHE A C 1
ATOM 2715 O O . PHE A 1 338 ? 8.243 3.838 5.137 1.00 90.69 338 PHE A O 1
ATOM 2722 N N . ASN A 1 339 ? 9.237 1.822 5.142 1.00 88.06 339 ASN A N 1
ATOM 2723 C CA . ASN A 1 339 ? 10.559 2.320 4.791 1.00 88.06 339 ASN A CA 1
ATOM 2724 C C . ASN A 1 339 ? 10.632 2.576 3.283 1.00 88.06 339 ASN A C 1
ATOM 2726 O O . ASN A 1 339 ? 10.201 1.751 2.475 1.00 88.06 339 ASN A O 1
ATOM 2730 N N . GLU A 1 340 ? 11.156 3.737 2.915 1.00 82.25 340 GLU A N 1
ATOM 2731 C CA . GLU A 1 340 ? 11.348 4.106 1.520 1.00 82.25 340 GLU A CA 1
ATOM 2732 C C . GLU A 1 340 ? 12.611 3.459 0.960 1.00 82.25 340 GLU A C 1
ATOM 2734 O O . GLU A 1 340 ? 13.618 3.333 1.652 1.00 82.25 340 GLU A O 1
ATOM 2739 N N . PHE A 1 341 ? 12.564 3.074 -0.313 1.00 80.81 341 PHE A N 1
ATOM 2740 C CA . PHE A 1 341 ? 13.761 2.637 -1.017 1.00 80.81 341 PHE A CA 1
ATOM 2741 C C . PHE A 1 341 ? 14.539 3.871 -1.488 1.00 80.81 341 PHE A C 1
ATOM 2743 O O . PHE A 1 341 ? 14.000 4.711 -2.214 1.00 80.81 341 PHE A O 1
ATOM 2750 N N . GLU A 1 342 ? 15.807 3.995 -1.097 1.00 74.75 342 GLU A N 1
ATOM 2751 C CA . GLU A 1 342 ? 16.607 5.182 -1.438 1.00 74.75 342 GLU A CA 1
ATOM 2752 C C . GLU A 1 342 ? 16.867 5.289 -2.954 1.00 74.75 342 GLU A C 1
ATOM 2754 O O . GLU A 1 342 ? 16.957 6.393 -3.503 1.00 74.75 342 GLU A O 1
ATOM 2759 N N . GLY A 1 343 ? 16.865 4.147 -3.650 1.00 72.38 343 GLY A N 1
ATOM 2760 C CA . GLY A 1 343 ? 17.274 4.001 -5.045 1.00 72.38 343 GLY A CA 1
ATOM 2761 C C . GLY A 1 343 ? 18.666 3.379 -5.158 1.00 72.38 343 GLY A C 1
ATOM 2762 O O . GLY A 1 343 ? 19.410 3.282 -4.183 1.00 72.38 343 GLY A O 1
ATOM 2763 N N . SER A 1 344 ? 19.045 2.954 -6.362 1.00 67.88 344 SER A N 1
ATOM 2764 C CA . SER A 1 344 ? 20.401 2.481 -6.624 1.00 67.88 344 SER A CA 1
ATOM 2765 C C . SER A 1 344 ? 21.401 3.630 -6.443 1.00 67.88 344 SER A C 1
ATOM 2767 O O . SER A 1 344 ? 21.187 4.713 -7.003 1.00 67.88 344 SER A O 1
ATOM 2769 N N . PRO A 1 345 ? 22.528 3.425 -5.736 1.00 57.53 345 PRO A N 1
ATOM 2770 C CA . PRO A 1 345 ? 23.576 4.432 -5.679 1.00 57.53 345 PRO A CA 1
ATOM 2771 C C . PRO A 1 345 ? 24.085 4.713 -7.098 1.00 57.53 345 PRO A C 1
ATOM 2773 O O . PRO A 1 345 ? 24.387 3.790 -7.854 1.00 57.53 345 PRO A O 1
ATOM 2776 N N . ALA A 1 346 ? 24.197 5.990 -7.470 1.00 52.31 346 ALA A N 1
ATOM 2777 C CA . ALA A 1 346 ? 24.822 6.369 -8.731 1.00 52.31 346 ALA A CA 1
ATOM 2778 C C . ALA A 1 346 ? 26.304 5.957 -8.684 1.00 52.31 346 ALA A C 1
ATOM 2780 O O . ALA A 1 346 ? 27.093 6.521 -7.920 1.00 52.31 346 ALA A O 1
ATOM 2781 N N . VAL A 1 347 ? 26.674 4.945 -9.467 1.00 50.28 347 VAL A N 1
ATOM 2782 C CA . VAL A 1 347 ? 28.033 4.396 -9.534 1.00 50.28 347 VAL A CA 1
ATOM 2783 C C . VAL A 1 347 ? 28.611 4.598 -10.928 1.00 50.28 347 VAL A C 1
ATOM 2785 O O . VAL A 1 347 ? 27.902 4.498 -11.929 1.00 50.28 347 VAL A O 1
ATOM 2788 N N . ASP A 1 348 ? 29.900 4.913 -11.007 1.00 47.28 348 ASP A N 1
ATOM 2789 C CA . ASP A 1 348 ? 30.606 4.964 -12.283 1.00 47.28 348 ASP A CA 1
ATOM 2790 C C . ASP A 1 348 ? 30.991 3.557 -12.780 1.00 47.28 348 ASP A C 1
ATOM 2792 O O . ASP A 1 348 ? 30.785 2.542 -12.114 1.00 47.28 348 ASP A O 1
ATOM 2796 N N . ALA A 1 349 ? 31.599 3.479 -13.966 1.00 40.91 349 ALA A N 1
ATOM 2797 C CA . ALA A 1 349 ? 32.041 2.215 -14.563 1.00 40.91 349 ALA A CA 1
ATOM 2798 C C . ALA A 1 349 ? 33.145 1.478 -13.768 1.00 40.91 349 ALA A C 1
ATOM 2800 O O . ALA A 1 349 ? 33.495 0.349 -14.113 1.00 40.91 349 ALA A O 1
ATOM 2801 N N . SER A 1 350 ? 33.717 2.110 -12.739 1.00 40.78 350 SER A N 1
ATOM 2802 C CA . SER A 1 350 ? 34.643 1.509 -11.772 1.00 40.78 350 SER A CA 1
ATOM 2803 C C . SER A 1 350 ? 33.960 1.063 -10.474 1.00 40.78 350 SER A C 1
ATOM 2805 O O . SER A 1 350 ? 34.646 0.526 -9.602 1.00 40.78 350 SER A O 1
ATOM 2807 N N . GLY A 1 351 ? 32.643 1.250 -10.348 1.00 45.88 351 GLY A N 1
ATOM 2808 C CA . GLY A 1 351 ? 31.883 0.967 -9.132 1.00 45.88 351 GLY A CA 1
ATOM 2809 C C . GLY A 1 351 ? 32.092 2.005 -8.027 1.00 45.88 351 GLY A C 1
ATOM 2810 O O . GLY A 1 351 ? 31.738 1.739 -6.880 1.00 45.88 351 GLY A O 1
ATOM 2811 N N . ASP A 1 352 ? 32.688 3.161 -8.340 1.00 45.62 352 ASP A N 1
ATOM 2812 C CA . ASP A 1 352 ? 32.910 4.242 -7.380 1.00 45.62 352 ASP A CA 1
ATOM 2813 C C . ASP A 1 352 ? 31.696 5.186 -7.376 1.00 45.62 352 ASP A C 1
ATOM 2815 O O . ASP A 1 352 ? 31.097 5.466 -8.417 1.00 45.62 352 ASP A O 1
ATOM 2819 N N . SER A 1 353 ? 31.307 5.669 -6.194 1.00 50.22 353 SER A N 1
ATOM 2820 C CA . SER A 1 353 ? 30.136 6.542 -6.045 1.00 50.22 353 SER A CA 1
ATOM 2821 C C . SER A 1 353 ? 30.343 7.867 -6.790 1.00 50.22 353 SER A C 1
ATOM 2823 O O . SER A 1 353 ? 31.315 8.595 -6.545 1.00 50.22 353 SER A O 1
ATOM 2825 N N . LEU A 1 354 ? 29.405 8.205 -7.680 1.00 52.28 354 LEU A N 1
ATOM 2826 C CA . LEU A 1 354 ? 29.342 9.478 -8.400 1.00 52.28 354 LEU A CA 1
ATOM 2827 C C . LEU A 1 354 ? 28.957 10.603 -7.425 1.00 52.28 354 LEU A C 1
ATOM 2829 O O . LEU A 1 354 ? 27.825 11.066 -7.376 1.00 52.28 354 LEU A O 1
ATOM 2833 N N . THR A 1 355 ? 29.919 11.050 -6.622 1.00 41.78 355 THR A N 1
ATOM 2834 C CA . THR A 1 355 ? 29.699 12.014 -5.527 1.00 41.78 355 THR A CA 1
ATOM 2835 C C . THR A 1 355 ? 29.493 13.472 -5.963 1.00 41.78 355 THR A C 1
ATOM 2837 O O . THR A 1 355 ? 29.284 14.313 -5.094 1.00 41.78 355 THR A O 1
ATOM 2840 N N . ASP A 1 356 ? 29.558 13.812 -7.260 1.00 43.25 356 ASP A N 1
ATOM 2841 C CA . ASP A 1 356 ? 29.580 15.230 -7.684 1.00 43.25 356 ASP A CA 1
ATOM 2842 C C . ASP A 1 356 ? 28.881 15.559 -9.029 1.00 43.25 356 ASP A C 1
ATOM 2844 O O . ASP A 1 356 ? 28.933 16.710 -9.464 1.00 43.25 356 ASP A O 1
ATOM 2848 N N . SER A 1 357 ? 28.219 14.613 -9.721 1.00 38.91 357 SER A N 1
ATOM 2849 C CA . SER A 1 357 ? 27.437 14.954 -10.931 1.00 38.91 357 SER A CA 1
ATOM 2850 C C . SER A 1 357 ? 26.460 13.865 -11.411 1.00 38.91 357 SER A C 1
ATOM 2852 O O . SER A 1 357 ? 26.848 13.045 -12.233 1.00 38.91 357 SER A O 1
ATOM 2854 N N . THR A 1 358 ? 25.204 13.905 -10.961 1.00 45.19 358 THR A N 1
ATOM 2855 C CA . THR A 1 358 ? 23.967 13.740 -11.766 1.00 45.19 358 THR A CA 1
ATOM 2856 C C . THR A 1 358 ? 22.783 13.821 -10.805 1.00 45.19 358 THR A C 1
ATOM 2858 O O . THR A 1 358 ? 22.687 12.986 -9.911 1.00 45.19 358 THR A O 1
ATOM 2861 N N . ALA A 1 359 ? 21.908 14.816 -10.967 1.00 54.25 359 ALA A N 1
ATOM 2862 C CA . ALA A 1 359 ? 20.610 14.837 -10.296 1.00 54.25 359 ALA A CA 1
ATOM 2863 C C . ALA A 1 359 ? 19.860 13.535 -10.634 1.00 54.25 359 ALA A C 1
ATOM 2865 O O . ALA A 1 359 ? 19.865 13.115 -11.796 1.00 54.25 359 ALA A O 1
ATOM 2866 N N . THR A 1 360 ? 19.279 12.881 -9.631 1.00 76.38 360 THR A N 1
ATOM 2867 C CA . THR A 1 360 ? 18.408 11.711 -9.828 1.00 76.38 360 THR A CA 1
ATOM 2868 C C . THR A 1 360 ? 17.178 12.112 -10.671 1.00 76.38 360 THR A C 1
ATOM 2870 O O . THR A 1 360 ? 16.925 13.313 -10.829 1.00 76.38 360 THR A O 1
ATOM 2873 N N . PHE A 1 361 ? 16.400 11.200 -11.281 1.00 89.50 361 PHE A N 1
ATOM 2874 C CA . PHE A 1 361 ? 15.255 11.675 -12.087 1.00 89.50 361 PHE A CA 1
ATOM 2875 C C . PHE A 1 361 ? 14.158 12.271 -11.194 1.00 89.50 361 PHE A C 1
ATOM 2877 O O . PHE A 1 361 ? 13.466 13.190 -11.637 1.00 89.50 361 PHE A O 1
ATOM 2884 N N . ALA A 1 362 ? 14.038 11.831 -9.937 1.00 89.88 362 ALA A N 1
ATOM 2885 C CA . ALA A 1 362 ? 13.217 12.511 -8.934 1.00 89.88 362 ALA A CA 1
ATOM 2886 C C . ALA A 1 362 ? 13.686 13.962 -8.699 1.00 89.88 362 ALA A C 1
ATOM 2888 O O . ALA A 1 362 ? 12.862 14.879 -8.736 1.00 89.88 362 ALA A O 1
ATOM 2889 N N . ASP A 1 363 ? 14.995 14.195 -8.559 1.00 87.88 363 ASP A N 1
ATOM 2890 C CA . ASP A 1 363 ? 15.552 15.550 -8.428 1.00 87.88 363 ASP A CA 1
ATOM 2891 C C . ASP A 1 363 ? 15.328 16.385 -9.689 1.00 87.88 363 ASP A C 1
ATOM 2893 O O . ASP A 1 363 ? 14.942 17.543 -9.595 1.00 87.88 363 ASP A O 1
ATOM 2897 N N . SER A 1 364 ? 15.473 15.802 -10.883 1.00 92.19 364 SER A N 1
ATOM 2898 C CA . SER A 1 364 ? 15.158 16.504 -12.135 1.00 92.19 364 SER A CA 1
ATOM 2899 C C . SER A 1 364 ? 13.685 16.931 -12.194 1.00 92.19 364 SER A C 1
ATOM 2901 O O . SER A 1 364 ? 13.383 18.040 -12.639 1.00 92.19 364 SER A O 1
ATOM 2903 N N . ILE A 1 365 ? 12.748 16.098 -11.724 1.00 95.56 365 ILE A N 1
ATOM 2904 C CA . ILE A 1 365 ? 11.323 16.462 -11.641 1.00 95.56 365 ILE A CA 1
ATOM 2905 C C . ILE A 1 365 ? 11.114 17.657 -10.698 1.00 95.56 365 ILE A C 1
ATOM 2907 O O . ILE A 1 365 ? 10.345 18.562 -11.039 1.00 95.56 365 ILE A O 1
ATOM 2911 N N . ARG A 1 366 ? 11.795 17.657 -9.550 1.00 93.31 366 ARG A N 1
ATOM 2912 C CA . ARG A 1 366 ? 11.776 18.717 -8.530 1.00 93.31 366 ARG A CA 1
ATOM 2913 C C . ARG A 1 366 ? 12.381 20.024 -9.047 1.00 93.31 366 ARG A C 1
ATOM 2915 O O . ARG A 1 366 ? 11.687 21.032 -9.138 1.00 93.31 366 ARG A O 1
ATOM 2922 N N . ASP A 1 367 ? 13.617 19.979 -9.536 1.00 92.69 367 ASP A N 1
ATOM 2923 C CA . ASP A 1 367 ? 14.382 21.133 -10.032 1.00 92.69 367 ASP A CA 1
ATOM 2924 C C . ASP A 1 367 ? 13.712 21.859 -11.213 1.00 92.69 367 ASP A C 1
ATOM 2926 O O . ASP A 1 367 ? 14.007 23.026 -11.493 1.00 92.69 367 ASP A O 1
ATOM 2930 N N . ASN A 1 368 ? 12.817 21.171 -11.928 1.00 95.19 368 ASN A N 1
ATOM 2931 C CA . ASN A 1 368 ? 12.067 21.712 -13.061 1.00 95.19 368 ASN A CA 1
ATOM 2932 C C . ASN A 1 368 ? 10.597 22.051 -12.738 1.00 95.19 368 ASN A C 1
ATOM 2934 O O . ASN A 1 368 ? 9.822 22.266 -13.679 1.00 95.19 368 ASN A O 1
ATOM 2938 N N . ASP A 1 369 ? 10.196 22.093 -11.461 1.00 95.62 369 ASP A N 1
ATOM 2939 C CA . ASP A 1 369 ? 8.827 22.391 -11.001 1.00 95.62 369 ASP A CA 1
ATOM 2940 C C . ASP A 1 369 ? 7.766 21.476 -11.660 1.00 95.62 369 ASP A C 1
ATOM 2942 O O . ASP A 1 369 ? 6.663 21.895 -12.040 1.00 95.62 369 ASP A O 1
ATOM 2946 N N . PHE A 1 370 ? 8.114 20.205 -11.891 1.00 96.62 370 PHE A N 1
ATOM 2947 C CA . PHE A 1 370 ? 7.303 19.275 -12.680 1.00 96.62 370 PHE A CA 1
ATOM 2948 C C . PHE A 1 370 ? 6.473 18.304 -11.825 1.00 96.62 370 PHE A C 1
ATOM 2950 O O . PHE A 1 370 ? 5.597 17.627 -12.372 1.00 96.62 370 PHE A O 1
ATOM 2957 N N . SER A 1 371 ? 6.671 18.257 -10.504 1.00 97.38 371 SER A N 1
ATOM 2958 C CA . SER A 1 371 ? 6.051 17.276 -9.595 1.00 97.38 371 SER A CA 1
ATOM 2959 C C . SER A 1 371 ? 4.513 17.238 -9.679 1.00 97.38 371 SER A C 1
ATOM 2961 O O . SER A 1 371 ? 3.937 16.162 -9.875 1.00 97.38 371 SER A O 1
ATOM 2963 N N . SER A 1 372 ? 3.822 18.389 -9.675 1.00 96.19 372 SER A N 1
ATOM 2964 C CA . SER A 1 372 ? 2.352 18.436 -9.808 1.00 96.19 372 SER A CA 1
ATOM 2965 C C . SER A 1 372 ? 1.874 17.877 -11.152 1.00 96.19 372 SER A C 1
ATOM 2967 O O . SER A 1 372 ? 0.869 17.162 -11.237 1.00 96.19 372 SER A O 1
ATOM 2969 N N . ARG A 1 373 ? 2.585 18.185 -12.244 1.00 95.62 373 ARG A N 1
ATOM 2970 C CA . ARG A 1 373 ? 2.220 17.705 -13.583 1.00 95.62 373 ARG A CA 1
ATOM 2971 C C . ARG A 1 373 ? 2.557 16.225 -13.764 1.00 95.62 373 ARG A C 1
ATOM 2973 O O . ARG A 1 373 ? 1.777 15.513 -14.413 1.00 95.62 373 ARG A O 1
ATOM 2980 N N . PHE A 1 374 ? 3.670 15.781 -13.188 1.00 97.44 374 PHE A N 1
ATOM 2981 C CA . PHE A 1 374 ? 4.113 14.395 -13.143 1.00 97.44 374 PHE A CA 1
ATOM 2982 C C . PHE A 1 374 ? 3.079 13.525 -12.431 1.00 97.44 374 PHE A C 1
ATOM 2984 O O . PHE A 1 374 ? 2.472 12.681 -13.088 1.00 97.44 374 PHE A O 1
ATOM 2991 N N . ILE A 1 375 ? 2.780 13.789 -11.152 1.00 97.19 375 ILE A N 1
ATOM 2992 C CA . ILE A 1 375 ? 1.870 12.949 -10.355 1.00 97.19 375 ILE A CA 1
ATOM 2993 C C . ILE A 1 375 ? 0.458 12.921 -10.958 1.00 97.19 375 ILE A C 1
ATOM 2995 O O . ILE A 1 375 ? -0.184 11.870 -11.023 1.00 97.19 375 ILE A O 1
ATOM 2999 N N . LYS A 1 376 ? 0.004 14.055 -11.519 1.00 95.12 376 LYS A N 1
ATOM 3000 C CA . LYS A 1 376 ? -1.262 14.138 -12.256 1.00 95.12 376 LYS A CA 1
ATOM 3001 C C . LYS A 1 376 ? -1.272 13.239 -13.490 1.00 95.12 376 LYS A C 1
ATOM 3003 O O . LYS A 1 376 ? -2.251 12.554 -13.770 1.00 95.12 376 LYS A O 1
ATOM 3008 N N . THR A 1 377 ? -0.207 13.262 -14.279 1.00 95.50 377 THR A N 1
ATOM 3009 C CA . THR A 1 377 ? -0.162 12.447 -15.498 1.00 95.50 377 THR A CA 1
ATOM 3010 C C . THR A 1 377 ? 0.031 10.969 -15.159 1.00 95.50 377 THR A C 1
ATOM 3012 O O . THR A 1 377 ? -0.611 10.131 -15.790 1.00 95.50 377 THR A O 1
ATOM 3015 N N . LEU A 1 378 ? 0.824 10.662 -14.128 1.00 96.44 378 LEU A N 1
ATOM 3016 C CA . LEU A 1 378 ? 1.054 9.315 -13.614 1.00 96.44 378 LEU A CA 1
ATOM 3017 C C . LEU A 1 378 ? -0.256 8.657 -13.184 1.00 96.44 378 LEU A C 1
ATOM 3019 O O . LEU A 1 378 ? -0.574 7.585 -13.701 1.00 96.44 378 LEU A O 1
ATOM 3023 N N . TYR A 1 379 ? -1.066 9.329 -12.350 1.00 93.94 379 TYR A N 1
ATOM 3024 C CA . TYR A 1 379 ? -2.351 8.749 -11.947 1.00 93.94 379 TYR A CA 1
ATOM 3025 C C . TYR A 1 379 ? -3.231 8.475 -13.156 1.00 93.94 379 TYR A C 1
ATOM 3027 O O . TYR A 1 379 ? -3.834 7.413 -13.258 1.00 93.94 379 TYR A O 1
ATOM 3035 N N . LYS A 1 380 ? -3.311 9.414 -14.106 1.00 92.94 380 LYS A N 1
ATOM 3036 C CA . LYS A 1 380 ? -4.196 9.235 -15.256 1.00 92.94 380 LYS A CA 1
ATOM 3037 C C . LYS A 1 380 ? -3.743 8.088 -16.147 1.00 92.94 380 LYS A C 1
ATOM 3039 O O . LYS A 1 380 ? -4.586 7.399 -16.713 1.00 92.94 380 LYS A O 1
ATOM 3044 N N . ALA A 1 381 ? -2.438 7.918 -16.303 1.00 94.12 381 ALA A N 1
ATOM 3045 C CA . ALA A 1 381 ? -1.881 6.839 -17.093 1.00 94.12 381 ALA A CA 1
ATOM 3046 C C . ALA A 1 381 ? -2.212 5.485 -16.446 1.00 94.12 381 ALA A C 1
ATOM 3048 O O . ALA A 1 381 ? -2.878 4.652 -17.058 1.00 94.12 381 ALA A O 1
ATOM 3049 N N . PHE A 1 382 ? -1.872 5.309 -15.168 1.00 93.62 382 PHE A N 1
ATOM 3050 C CA . PHE A 1 382 ? -2.057 4.037 -14.464 1.00 93.62 382 PHE A CA 1
ATOM 3051 C C . PHE A 1 382 ? -3.505 3.736 -14.048 1.00 93.62 382 PHE A C 1
ATOM 3053 O O . PHE A 1 382 ? -3.844 2.568 -13.859 1.00 93.62 382 PHE A O 1
ATOM 3060 N N . ASP A 1 383 ? -4.389 4.733 -14.032 1.00 88.19 383 ASP A N 1
ATOM 3061 C CA . ASP A 1 383 ? -5.848 4.564 -13.917 1.00 88.19 383 ASP A CA 1
ATOM 3062 C C . ASP A 1 383 ? -6.533 4.378 -15.293 1.00 88.19 383 ASP A C 1
ATOM 3064 O O . ASP A 1 383 ? -7.754 4.440 -15.420 1.00 88.19 383 ASP A O 1
ATOM 3068 N N . ASN A 1 384 ? -5.747 4.166 -16.361 1.00 88.50 384 ASN A N 1
ATOM 3069 C CA . ASN A 1 384 ? -6.210 3.951 -17.740 1.00 88.50 384 ASN A CA 1
ATOM 3070 C C . ASN A 1 384 ? -7.135 5.066 -18.272 1.00 88.50 384 ASN A C 1
ATOM 3072 O O . ASN A 1 384 ? -8.027 4.826 -19.088 1.00 88.50 384 ASN A O 1
ATOM 3076 N N . LYS A 1 385 ? -6.919 6.307 -17.823 1.00 88.56 385 LYS A N 1
ATOM 3077 C CA . LYS A 1 385 ? -7.627 7.516 -18.281 1.00 88.56 385 LYS A CA 1
ATOM 3078 C C . LYS A 1 385 ? -6.955 8.172 -19.493 1.00 88.56 385 LYS A C 1
ATOM 3080 O O . LYS A 1 385 ? -7.474 9.162 -20.010 1.00 88.56 385 LYS A O 1
ATOM 3085 N N . LEU A 1 386 ? -5.801 7.662 -19.934 1.00 89.31 386 LEU A N 1
ATOM 3086 C CA . LEU A 1 386 ? -5.041 8.152 -21.088 1.00 89.31 386 LEU A CA 1
ATOM 3087 C C . LEU A 1 386 ? -4.795 7.028 -22.095 1.00 89.31 386 LEU A C 1
ATOM 3089 O O . LEU A 1 386 ? -3.874 6.239 -21.918 1.00 89.31 386 LEU A O 1
ATOM 3093 N N . ASP A 1 387 ? -5.564 7.003 -23.185 1.00 85.56 387 ASP A N 1
ATOM 3094 C CA . ASP A 1 387 ? -5.401 5.996 -24.247 1.00 85.56 387 ASP A CA 1
ATOM 3095 C C . ASP A 1 387 ? -3.990 6.022 -24.871 1.00 85.56 387 ASP A C 1
ATOM 3097 O O . ASP A 1 387 ? -3.415 4.974 -25.154 1.00 85.56 387 ASP A O 1
ATOM 3101 N N . ASP A 1 388 ? -3.415 7.217 -25.061 1.00 87.75 388 ASP A N 1
ATOM 3102 C CA . ASP A 1 388 ? -2.087 7.410 -25.669 1.00 87.75 388 ASP A CA 1
ATOM 3103 C C . ASP A 1 388 ? -0.920 7.078 -24.715 1.00 87.75 388 ASP A C 1
ATOM 3105 O O . ASP A 1 388 ? 0.238 7.112 -25.130 1.00 87.75 388 ASP A O 1
ATOM 3109 N N . LEU A 1 389 ? -1.209 6.798 -23.439 1.00 91.25 389 LEU A N 1
ATOM 3110 C CA . LEU A 1 389 ? -0.214 6.542 -22.394 1.00 91.25 389 LEU A CA 1
ATOM 3111 C C . LEU A 1 389 ? -0.655 5.404 -21.458 1.00 91.25 389 LEU A C 1
ATOM 3113 O O . LEU A 1 389 ? -0.373 5.425 -20.264 1.00 91.25 389 LEU A O 1
ATOM 3117 N N . ALA A 1 390 ? -1.394 4.428 -21.987 1.00 91.38 390 ALA A N 1
ATOM 3118 C CA . ALA A 1 390 ? -1.813 3.266 -21.215 1.00 91.38 390 ALA A CA 1
ATOM 3119 C C . ALA A 1 390 ? -0.591 2.389 -20.856 1.00 91.38 390 ALA A C 1
ATOM 3121 O O . ALA A 1 390 ? 0.251 2.159 -21.731 1.00 91.38 390 ALA A O 1
ATOM 3122 N N . PRO A 1 391 ? -0.485 1.880 -19.612 1.00 95.31 391 PRO A N 1
ATOM 3123 C CA . PRO A 1 391 ? 0.577 0.959 -19.228 1.00 95.31 391 PRO A CA 1
ATOM 3124 C C . PRO A 1 391 ? 0.508 -0.345 -20.017 1.00 95.31 391 PRO A C 1
ATOM 3126 O O . PRO A 1 391 ? -0.580 -0.834 -20.330 1.00 95.31 391 PRO A O 1
ATOM 3129 N N . ASN A 1 392 ? 1.672 -0.930 -20.284 1.00 94.94 392 ASN A N 1
ATOM 3130 C CA . ASN A 1 392 ? 1.787 -2.277 -20.828 1.00 94.94 392 ASN A CA 1
ATOM 3131 C C . ASN A 1 392 ? 1.981 -3.280 -19.689 1.00 94.94 392 ASN A C 1
ATOM 3133 O O . ASN A 1 392 ? 2.774 -3.031 -18.786 1.00 94.94 392 ASN A O 1
ATOM 3137 N N . ASP A 1 393 ? 1.297 -4.419 -19.767 1.00 96.31 393 ASP A N 1
ATOM 3138 C CA . ASP A 1 393 ? 1.556 -5.566 -18.897 1.00 96.31 393 ASP A CA 1
ATOM 3139 C C . ASP A 1 393 ? 2.744 -6.356 -19.466 1.00 96.31 393 ASP A C 1
ATOM 3141 O O . ASP A 1 393 ? 2.661 -6.881 -20.583 1.00 96.31 393 ASP A O 1
ATOM 3145 N N . VAL A 1 394 ? 3.845 -6.435 -18.719 1.00 95.25 394 VAL A N 1
ATOM 3146 C CA . VAL A 1 394 ? 5.083 -7.115 -19.133 1.00 95.25 394 VAL A CA 1
ATOM 3147 C C . VAL A 1 394 ? 5.490 -8.141 -18.080 1.00 95.25 394 VAL A C 1
ATOM 3149 O O . VAL A 1 394 ? 5.430 -7.876 -16.881 1.00 95.25 394 VAL A O 1
ATOM 3152 N N . GLU A 1 395 ? 5.856 -9.341 -18.531 1.00 95.69 395 GLU A N 1
ATOM 3153 C CA . GLU A 1 395 ? 6.301 -10.435 -17.665 1.00 95.69 395 GLU A CA 1
ATOM 3154 C C . GLU A 1 395 ? 7.806 -10.323 -17.398 1.00 95.69 395 GLU A C 1
ATOM 3156 O O . GLU A 1 395 ? 8.605 -10.187 -18.323 1.00 95.69 395 GLU A O 1
ATOM 3161 N N . TYR A 1 396 ? 8.164 -10.416 -16.123 1.00 94.88 396 TYR A N 1
ATOM 3162 C CA . TYR A 1 396 ? 9.521 -10.465 -15.599 1.00 94.88 396 TYR A CA 1
ATOM 3163 C C . TYR A 1 396 ? 9.680 -11.722 -14.745 1.00 94.88 396 TYR A C 1
ATOM 3165 O O . TYR A 1 396 ? 8.693 -12.282 -14.259 1.00 94.88 396 TYR A O 1
ATOM 3173 N N . ILE A 1 397 ? 10.920 -12.144 -14.518 1.00 94.12 397 ILE A N 1
ATOM 3174 C CA . ILE A 1 397 ? 11.234 -13.080 -13.440 1.00 94.12 397 ILE A CA 1
ATOM 3175 C C . ILE A 1 397 ? 11.691 -12.255 -12.241 1.00 94.12 397 ILE A C 1
ATOM 3177 O O . ILE A 1 397 ? 12.677 -11.526 -12.327 1.00 94.12 397 ILE A O 1
ATOM 3181 N N . THR A 1 398 ? 10.959 -12.362 -11.135 1.00 94.38 398 THR A N 1
ATOM 3182 C CA . THR A 1 398 ? 11.319 -11.742 -9.858 1.00 94.38 398 THR A CA 1
ATOM 3183 C C . THR A 1 398 ? 11.987 -12.790 -8.984 1.00 94.38 398 THR A C 1
ATOM 3185 O O . THR A 1 398 ? 11.351 -13.778 -8.599 1.00 94.38 398 THR A O 1
ATOM 3188 N N . TRP A 1 399 ? 13.259 -12.575 -8.676 1.00 92.81 399 TRP A N 1
ATOM 3189 C CA . TRP A 1 399 ? 14.033 -13.403 -7.764 1.00 92.81 399 TRP A CA 1
ATOM 3190 C C . TRP A 1 399 ? 14.113 -12.729 -6.401 1.00 92.81 399 TRP A C 1
ATOM 3192 O O . TRP A 1 399 ? 14.613 -11.616 -6.291 1.00 92.81 399 TRP A O 1
ATOM 3202 N N . LEU A 1 400 ? 13.579 -13.394 -5.381 1.00 92.12 400 LEU A N 1
ATOM 3203 C CA . LEU A 1 400 ? 13.522 -12.900 -4.014 1.00 92.12 400 LEU A CA 1
ATOM 3204 C C . LEU A 1 400 ? 14.523 -13.656 -3.149 1.00 92.12 400 LEU A C 1
ATOM 3206 O O . LEU A 1 400 ? 14.439 -14.886 -3.083 1.00 92.12 400 LEU A O 1
ATOM 3210 N N . ASN A 1 401 ? 15.384 -12.929 -2.442 1.00 89.75 401 ASN A N 1
ATOM 3211 C CA . ASN A 1 401 ? 16.238 -13.444 -1.376 1.00 89.75 401 ASN A CA 1
ATOM 3212 C C . ASN A 1 401 ? 15.862 -12.766 -0.056 1.00 89.75 401 ASN A C 1
ATOM 3214 O O . ASN A 1 401 ? 15.867 -11.540 0.052 1.00 89.75 401 ASN A O 1
ATOM 3218 N N . TYR A 1 402 ? 15.490 -13.555 0.949 1.00 89.69 402 TYR A N 1
ATOM 3219 C CA . TYR A 1 402 ? 15.000 -13.017 2.215 1.00 89.69 402 TYR A CA 1
ATOM 3220 C C . TYR A 1 402 ? 15.228 -13.979 3.381 1.00 89.69 402 TYR A C 1
ATOM 3222 O O . TYR A 1 402 ? 15.456 -15.174 3.206 1.00 89.69 402 TYR A O 1
ATOM 3230 N N . SER A 1 403 ? 15.186 -13.451 4.600 1.00 88.94 403 SER A N 1
ATOM 3231 C CA . SER A 1 403 ? 15.174 -14.247 5.825 1.00 88.94 403 SER A CA 1
ATOM 3232 C C . SER A 1 403 ? 13.731 -14.549 6.219 1.00 88.94 403 SER A C 1
ATOM 3234 O O . SER A 1 403 ? 12.858 -13.700 6.090 1.00 88.94 403 SER A O 1
ATOM 3236 N N . SER A 1 404 ? 13.474 -15.743 6.739 1.00 85.75 404 SER A N 1
ATOM 3237 C CA . SER A 1 404 ? 12.186 -16.159 7.296 1.00 85.75 404 SER A CA 1
ATOM 3238 C C . SER A 1 404 ? 12.377 -16.656 8.728 1.00 85.75 404 SER A C 1
ATOM 3240 O O . SER A 1 404 ? 13.397 -17.275 9.047 1.00 85.75 404 SER A O 1
ATOM 3242 N N . ALA A 1 405 ? 11.403 -16.388 9.598 1.00 82.56 405 ALA A N 1
ATOM 3243 C CA . ALA A 1 405 ? 11.423 -16.796 10.999 1.00 82.56 405 ALA A CA 1
ATOM 3244 C C . ALA A 1 405 ? 10.142 -17.544 11.383 1.00 82.56 405 ALA A C 1
ATOM 3246 O O . ALA A 1 405 ? 9.035 -17.161 11.009 1.00 82.56 405 ALA A O 1
ATOM 3247 N N . SER A 1 406 ? 10.298 -18.609 12.172 1.00 76.00 406 SER A N 1
ATOM 3248 C CA . SER A 1 406 ? 9.189 -19.341 12.790 1.00 76.00 406 SER A CA 1
ATOM 3249 C C . SER A 1 406 ? 9.232 -19.181 14.302 1.00 76.00 406 SER A C 1
ATOM 3251 O O . SER A 1 406 ? 10.210 -19.564 14.950 1.00 76.00 406 SER A O 1
ATOM 3253 N N . ILE A 1 407 ? 8.138 -18.676 14.874 1.00 70.25 407 ILE A N 1
ATOM 3254 C CA . ILE A 1 407 ? 7.970 -18.575 16.330 1.00 70.25 407 ILE A CA 1
ATOM 3255 C C . ILE A 1 407 ? 7.812 -19.955 16.963 1.00 70.25 407 ILE A C 1
ATOM 3257 O O . ILE A 1 407 ? 8.301 -20.177 18.067 1.00 70.25 407 ILE A O 1
ATOM 3261 N N . GLU A 1 408 ? 7.161 -20.895 16.273 1.00 69.88 408 GLU A N 1
ATOM 3262 C CA . GLU A 1 408 ? 6.926 -22.241 16.809 1.00 69.88 408 GLU A CA 1
ATOM 3263 C C . GLU A 1 408 ? 8.231 -23.023 16.998 1.00 69.88 408 GLU A C 1
ATOM 3265 O O . GLU A 1 408 ? 8.386 -23.743 17.988 1.00 69.88 408 GLU A O 1
ATOM 3270 N N . ASP A 1 409 ? 9.168 -22.863 16.062 1.00 66.12 409 ASP A N 1
ATOM 3271 C CA . ASP A 1 409 ? 10.427 -23.610 16.032 1.00 66.12 409 ASP A CA 1
ATOM 3272 C C . ASP A 1 409 ? 11.635 -22.799 16.541 1.00 66.12 409 ASP A C 1
ATOM 3274 O O . ASP A 1 409 ? 12.740 -23.345 16.616 1.00 66.12 409 ASP A O 1
ATOM 3278 N N . GLU A 1 410 ? 11.435 -21.521 16.901 1.00 68.81 410 GLU A N 1
ATOM 3279 C CA . GLU A 1 410 ? 12.484 -20.548 17.269 1.00 68.81 410 GLU A CA 1
ATOM 3280 C C . GLU A 1 410 ? 13.665 -20.562 16.273 1.00 68.81 410 GLU A C 1
ATOM 3282 O O . GLU A 1 410 ? 14.840 -20.486 16.653 1.00 68.81 410 GLU A O 1
ATOM 3287 N N . ALA A 1 411 ? 13.353 -20.727 14.985 1.00 72.88 411 ALA A N 1
ATOM 3288 C CA . ALA A 1 411 ? 14.324 -20.926 13.917 1.00 72.88 411 ALA A CA 1
ATOM 3289 C C . ALA A 1 411 ? 14.222 -19.817 12.866 1.00 72.88 411 ALA A C 1
ATOM 3291 O O . ALA A 1 411 ? 13.128 -19.440 12.452 1.00 72.88 411 ALA A O 1
ATOM 3292 N N . GLU A 1 412 ? 15.385 -19.344 12.418 1.00 77.62 412 GLU A N 1
ATOM 3293 C CA . GLU A 1 412 ? 15.559 -18.381 11.330 1.00 77.62 412 GLU A CA 1
ATOM 3294 C C . GLU A 1 412 ? 16.293 -19.093 10.182 1.00 77.62 412 GLU A C 1
ATOM 3296 O O . GLU A 1 412 ? 17.273 -19.806 10.429 1.00 77.62 412 GLU A O 1
ATOM 3301 N N . TYR A 1 413 ? 15.821 -18.930 8.948 1.00 81.88 413 TYR A N 1
ATOM 3302 C CA . TYR A 1 413 ? 16.412 -19.527 7.745 1.00 81.88 413 TYR A CA 1
ATOM 3303 C C . TYR A 1 413 ? 16.314 -18.570 6.554 1.00 81.88 413 TYR A C 1
ATOM 3305 O O . TYR A 1 413 ? 15.481 -17.668 6.549 1.00 81.88 413 TYR A O 1
ATOM 3313 N N . ASN A 1 414 ? 17.166 -18.764 5.549 1.00 83.19 414 ASN A N 1
ATOM 3314 C CA . ASN A 1 414 ? 17.132 -17.970 4.323 1.00 83.19 414 ASN A CA 1
ATOM 3315 C C . ASN A 1 414 ? 16.272 -18.664 3.275 1.00 83.19 414 ASN A C 1
ATOM 3317 O O . ASN A 1 414 ? 16.281 -19.892 3.161 1.00 83.19 414 ASN A O 1
ATOM 3321 N N . VAL A 1 415 ? 15.560 -17.865 2.499 1.00 84.75 415 VAL A N 1
ATOM 3322 C CA . VAL A 1 415 ? 14.664 -18.318 1.449 1.00 84.75 415 VAL A CA 1
ATOM 3323 C C . VAL A 1 415 ? 15.029 -17.608 0.154 1.00 84.75 415 VAL A C 1
ATOM 3325 O O . VAL A 1 415 ? 15.169 -16.387 0.122 1.00 84.75 415 VAL A O 1
ATOM 3328 N N . SER A 1 416 ? 15.141 -18.400 -0.910 1.00 86.88 416 SER A N 1
ATOM 3329 C CA . SER A 1 416 ? 15.314 -17.926 -2.280 1.00 86.88 416 SER A CA 1
ATOM 3330 C C . SER A 1 416 ? 14.183 -18.477 -3.142 1.00 86.88 416 SER A C 1
ATOM 3332 O O . SER A 1 416 ? 13.972 -19.694 -3.199 1.00 86.88 416 SER A O 1
ATOM 3334 N N . THR A 1 417 ? 13.433 -17.587 -3.790 1.00 88.00 417 THR A N 1
ATOM 3335 C CA . THR A 1 417 ? 12.319 -17.964 -4.678 1.00 88.00 417 THR A CA 1
ATOM 3336 C C . THR A 1 417 ? 12.362 -17.167 -5.969 1.00 88.00 417 THR A C 1
ATOM 3338 O O . THR A 1 417 ? 12.633 -15.973 -5.948 1.00 88.00 417 THR A O 1
ATOM 3341 N N . ALA A 1 418 ? 12.065 -17.813 -7.093 1.00 89.19 418 ALA A N 1
ATOM 3342 C CA . ALA A 1 418 ? 11.927 -17.159 -8.387 1.00 89.19 418 ALA A CA 1
ATOM 3343 C C . ALA A 1 418 ? 10.502 -17.359 -8.901 1.00 89.19 418 ALA A C 1
ATOM 3345 O O . ALA A 1 418 ? 10.006 -18.486 -8.936 1.00 89.19 418 ALA A O 1
ATOM 3346 N N . ASN A 1 419 ? 9.835 -16.271 -9.284 1.00 90.75 419 ASN A N 1
ATOM 3347 C CA . ASN A 1 419 ? 8.466 -16.312 -9.792 1.00 90.75 419 ASN A CA 1
ATOM 3348 C C . ASN A 1 419 ? 8.324 -15.439 -11.039 1.00 90.75 419 ASN A C 1
ATOM 3350 O O . ASN A 1 419 ? 8.908 -14.360 -11.120 1.00 90.75 419 ASN A O 1
ATOM 3354 N N . ASN A 1 420 ? 7.484 -15.873 -11.981 1.00 92.81 420 ASN A N 1
ATOM 3355 C CA . ASN A 1 420 ? 7.016 -14.991 -13.044 1.00 92.81 420 ASN A CA 1
ATOM 3356 C C . ASN A 1 420 ? 6.069 -13.948 -12.445 1.00 92.81 420 ASN A C 1
ATOM 3358 O O . ASN A 1 420 ? 5.009 -14.301 -11.917 1.00 92.81 420 ASN A O 1
ATOM 3362 N N . THR A 1 421 ? 6.419 -12.677 -12.593 1.00 95.25 421 THR A N 1
ATOM 3363 C CA . THR A 1 421 ? 5.618 -11.547 -12.126 1.00 95.25 421 THR A CA 1
ATOM 3364 C C . THR A 1 421 ? 5.295 -10.648 -13.306 1.00 95.25 421 THR A C 1
ATOM 3366 O O . THR A 1 421 ? 6.165 -10.279 -14.090 1.00 95.25 421 THR A O 1
ATOM 3369 N N . THR A 1 422 ? 4.020 -10.296 -13.460 1.00 97.12 422 THR A N 1
ATOM 3370 C CA . THR A 1 422 ? 3.599 -9.307 -14.454 1.00 97.12 422 THR A CA 1
ATOM 3371 C C . THR A 1 422 ? 3.572 -7.933 -13.808 1.00 97.12 422 THR A C 1
ATOM 3373 O O . THR A 1 422 ? 2.831 -7.727 -12.847 1.00 97.12 422 THR A O 1
ATOM 3376 N N . TYR A 1 423 ? 4.341 -7.001 -14.359 1.00 96.88 423 TYR A N 1
ATOM 3377 C CA . TYR A 1 423 ? 4.348 -5.606 -13.940 1.00 96.88 423 TYR A CA 1
ATOM 3378 C C . TYR A 1 423 ? 3.704 -4.718 -15.002 1.00 96.88 423 TYR A C 1
ATOM 3380 O O . TYR A 1 423 ? 3.751 -5.012 -16.198 1.00 96.88 423 TYR A O 1
ATOM 3388 N N . ARG A 1 424 ? 3.115 -3.607 -14.552 1.00 97.19 424 ARG A N 1
ATOM 3389 C CA . ARG A 1 424 ? 2.610 -2.550 -15.431 1.00 97.19 424 ARG A CA 1
ATOM 3390 C C . ARG A 1 424 ? 3.709 -1.528 -15.649 1.00 97.19 424 ARG A C 1
ATOM 3392 O O . ARG A 1 424 ? 4.211 -0.962 -14.680 1.00 97.19 424 ARG A O 1
ATOM 3399 N N . GLU A 1 425 ? 4.050 -1.268 -16.906 1.00 96.44 425 GLU A N 1
ATOM 3400 C CA . GLU A 1 425 ? 5.124 -0.341 -17.259 1.00 96.44 425 GLU A CA 1
ATOM 3401 C C . GLU A 1 425 ? 4.721 0.724 -18.285 1.00 96.44 425 GLU A C 1
ATOM 3403 O O . GLU A 1 425 ? 3.865 0.509 -19.149 1.00 96.44 425 GLU A O 1
ATOM 3408 N N . ILE A 1 426 ? 5.385 1.878 -18.217 1.00 96.88 426 ILE A N 1
ATOM 3409 C CA . ILE A 1 426 ? 5.298 2.958 -19.206 1.00 96.88 426 ILE A CA 1
ATOM 3410 C C . ILE A 1 426 ? 6.706 3.401 -19.601 1.00 96.88 426 ILE A C 1
ATOM 3412 O O . ILE A 1 426 ? 7.563 3.614 -18.747 1.00 96.88 426 ILE A O 1
ATOM 3416 N N . ASP A 1 427 ? 6.923 3.618 -20.899 1.00 95.12 427 ASP A N 1
ATOM 3417 C CA . ASP A 1 427 ? 8.134 4.259 -21.415 1.00 95.12 427 ASP A CA 1
ATOM 3418 C C . ASP A 1 427 ? 8.211 5.725 -20.949 1.00 95.12 427 ASP A C 1
ATOM 3420 O O . ASP A 1 427 ? 7.340 6.547 -21.261 1.00 95.12 427 ASP A O 1
ATOM 3424 N N . TYR A 1 428 ? 9.250 6.060 -20.183 1.00 96.00 428 TYR A N 1
ATOM 3425 C CA . TYR A 1 428 ? 9.355 7.350 -19.500 1.00 96.00 428 TYR A CA 1
ATOM 3426 C C . TYR A 1 428 ? 9.564 8.514 -20.476 1.00 96.00 428 TYR A C 1
ATOM 3428 O O . TYR A 1 428 ? 8.977 9.586 -20.319 1.00 96.00 428 TYR A O 1
ATOM 3436 N N . VAL A 1 429 ? 10.323 8.302 -21.553 1.00 93.81 429 VAL A N 1
ATOM 3437 C CA . VAL A 1 429 ? 10.522 9.326 -22.592 1.00 93.81 429 VAL A CA 1
ATOM 3438 C C . VAL A 1 429 ? 9.196 9.635 -23.295 1.00 93.81 429 VAL A C 1
ATOM 3440 O O . VAL A 1 429 ? 8.863 10.803 -23.519 1.00 93.81 429 VAL A O 1
ATOM 3443 N N . SER A 1 430 ? 8.391 8.610 -23.578 1.00 94.00 430 SER A N 1
ATOM 3444 C CA . SER A 1 430 ? 7.039 8.750 -24.125 1.00 94.00 430 SER A CA 1
ATOM 3445 C C . SER A 1 430 ? 6.098 9.458 -23.151 1.00 94.00 430 SER A C 1
ATOM 3447 O O . SER A 1 430 ? 5.319 10.314 -23.577 1.00 94.00 430 SER A O 1
ATOM 3449 N N . PHE A 1 431 ? 6.204 9.181 -21.848 1.00 96.56 431 PHE A N 1
ATOM 3450 C CA . PHE A 1 431 ? 5.474 9.894 -20.794 1.00 96.56 431 PHE A CA 1
ATOM 3451 C C . PHE A 1 431 ? 5.789 11.398 -20.791 1.00 96.56 431 PHE A C 1
ATOM 3453 O O . PHE A 1 431 ? 4.877 12.235 -20.801 1.00 96.56 431 PHE A O 1
ATOM 3460 N N . LEU A 1 432 ? 7.069 11.768 -20.847 1.00 96.25 432 LEU A N 1
ATOM 3461 C CA . LEU A 1 432 ? 7.501 13.169 -20.878 1.00 96.25 432 LEU A CA 1
ATOM 3462 C C . LEU A 1 432 ? 7.099 13.860 -22.188 1.00 96.25 432 LEU A C 1
ATOM 3464 O O . LEU A 1 432 ? 6.568 14.976 -22.176 1.00 96.25 432 LEU A O 1
ATOM 3468 N N . ALA A 1 433 ? 7.259 13.179 -23.325 1.00 94.50 433 ALA A N 1
ATOM 3469 C CA . ALA A 1 433 ? 6.809 13.672 -24.624 1.00 94.50 433 ALA A CA 1
ATOM 3470 C C . ALA A 1 433 ? 5.285 13.877 -24.660 1.00 94.50 433 ALA A C 1
ATOM 3472 O O . ALA A 1 433 ? 4.800 14.862 -25.231 1.00 94.50 433 ALA A O 1
ATOM 3473 N N . TYR A 1 434 ? 4.518 12.988 -24.023 1.00 94.81 434 TYR A N 1
ATOM 3474 C CA . TYR A 1 434 ? 3.080 13.155 -23.847 1.00 94.81 434 TYR A CA 1
ATOM 3475 C C . TYR A 1 434 ? 2.778 14.415 -23.030 1.00 94.81 434 TYR A C 1
ATOM 3477 O O . TYR A 1 434 ? 1.966 15.236 -23.468 1.00 94.81 434 TYR A O 1
ATOM 3485 N N . CYS A 1 435 ? 3.451 14.615 -21.894 1.00 94.38 435 CYS A N 1
ATOM 3486 C CA . CYS A 1 435 ? 3.271 15.798 -21.049 1.00 94.38 435 CYS A CA 1
ATOM 3487 C C . CYS A 1 435 ? 3.570 17.102 -21.799 1.00 94.38 435 CYS A C 1
ATOM 3489 O O . CYS A 1 435 ? 2.779 18.045 -21.733 1.00 94.38 435 CYS A O 1
ATOM 3491 N N . TYR A 1 436 ? 4.662 17.131 -22.567 1.00 94.12 436 TYR A N 1
ATOM 3492 C CA . TYR A 1 436 ? 5.049 18.277 -23.389 1.00 94.12 436 TYR A CA 1
ATOM 3493 C C . TYR A 1 436 ? 3.993 18.615 -24.454 1.00 94.12 436 TYR A C 1
ATOM 3495 O O . TYR A 1 436 ? 3.617 19.778 -24.639 1.00 94.12 436 TYR A O 1
ATOM 3503 N N . ASN A 1 437 ? 3.479 17.601 -25.155 1.00 93.12 437 ASN A N 1
ATOM 3504 C CA . ASN A 1 437 ? 2.513 17.799 -26.235 1.00 93.12 437 ASN A CA 1
ATOM 3505 C C . ASN A 1 437 ? 1.089 18.097 -25.724 1.00 93.12 437 ASN A C 1
ATOM 3507 O O . ASN A 1 437 ? 0.347 18.830 -26.386 1.00 93.12 437 ASN A O 1
ATOM 3511 N N . ASN A 1 438 ? 0.721 17.596 -24.538 1.00 90.94 438 ASN A N 1
ATOM 3512 C CA . ASN A 1 438 ? -0.636 17.647 -23.985 1.00 90.94 438 ASN A CA 1
ATOM 3513 C C . ASN A 1 438 ? -0.739 18.529 -22.733 1.00 90.94 438 ASN A C 1
ATOM 3515 O O . ASN A 1 438 ? -1.067 18.078 -21.644 1.00 90.94 438 ASN A O 1
ATOM 3519 N N . TYR A 1 439 ? -0.529 19.829 -22.894 1.00 85.81 439 TYR A N 1
ATOM 3520 C CA . TYR A 1 439 ? -0.525 20.821 -21.806 1.00 85.81 439 TYR A CA 1
ATOM 3521 C C . TYR A 1 439 ? -1.917 21.227 -21.275 1.00 85.81 439 TYR A C 1
ATOM 3523 O O . TYR A 1 439 ? -1.990 22.108 -20.422 1.00 85.81 439 TYR A O 1
ATOM 3531 N N . ILE A 1 440 ? -3.006 20.651 -21.797 1.00 86.69 440 ILE A N 1
ATOM 3532 C CA . ILE A 1 440 ? -4.383 20.883 -21.326 1.00 86.69 440 ILE A CA 1
ATOM 3533 C C . ILE A 1 440 ? -4.822 19.678 -20.496 1.00 86.69 440 ILE A C 1
ATOM 3535 O O . ILE A 1 440 ? -4.530 18.541 -20.862 1.00 86.69 440 ILE A O 1
ATOM 3539 N N . SER A 1 441 ? -5.539 19.922 -19.404 1.00 81.19 441 SER A N 1
ATOM 3540 C CA . SER A 1 441 ? -6.141 18.885 -18.566 1.00 81.19 441 SER A CA 1
ATOM 3541 C C . SER A 1 441 ? -7.649 19.095 -18.520 1.00 81.19 441 SER A C 1
ATOM 3543 O O . SER A 1 441 ? -8.079 20.152 -18.091 1.00 81.19 441 SER A O 1
ATOM 3545 N N . SER A 1 442 ? -8.445 18.148 -19.022 1.00 68.94 442 SER A N 1
ATOM 3546 C CA . SER A 1 442 ? -9.900 18.304 -19.201 1.00 68.94 442 SER A CA 1
ATOM 3547 C C . SER A 1 442 ? -10.760 17.558 -18.178 1.00 68.94 442 SER A C 1
ATOM 3549 O O . SER A 1 442 ? -11.952 17.401 -18.430 1.00 68.94 442 SER A O 1
ATOM 3551 N N . ASP A 1 443 ? -10.170 17.050 -17.094 1.00 66.06 443 ASP A N 1
ATOM 3552 C CA . ASP A 1 443 ? -10.837 16.080 -16.220 1.00 66.06 443 ASP A CA 1
ATOM 3553 C C . ASP A 1 443 ? -11.074 16.590 -14.798 1.00 66.06 443 ASP A C 1
ATOM 3555 O O . ASP A 1 443 ? -10.198 17.207 -14.183 1.00 66.06 443 ASP A O 1
ATOM 3559 N N . GLU A 1 444 ? -12.254 16.212 -14.311 1.00 71.56 444 GLU A N 1
ATOM 3560 C CA . GLU A 1 444 ? -12.747 16.219 -12.933 1.00 71.56 444 GLU A CA 1
ATOM 3561 C C . GLU A 1 444 ? -12.420 14.833 -12.302 1.00 71.56 444 GLU A C 1
ATOM 3563 O O . GLU A 1 444 ? -12.151 13.872 -13.037 1.00 71.56 444 GLU A O 1
ATOM 3568 N N . GLY A 1 445 ? -12.334 14.711 -10.972 1.00 85.38 445 GLY A N 1
ATOM 3569 C CA . GLY A 1 445 ? -12.024 13.426 -10.309 1.00 85.38 445 GLY A CA 1
ATOM 3570 C C . GLY A 1 445 ? -10.732 13.339 -9.474 1.00 85.38 445 GLY A C 1
ATOM 3571 O O . GLY A 1 445 ? -10.324 12.238 -9.086 1.00 85.38 445 GLY A O 1
ATOM 3572 N N . CYS A 1 446 ? -10.033 14.457 -9.253 1.00 93.12 446 CYS A N 1
ATOM 3573 C CA . CYS A 1 446 ? -8.849 14.524 -8.387 1.00 93.12 446 CYS A CA 1
ATOM 3574 C C . CYS A 1 446 ? -8.744 15.864 -7.644 1.00 93.12 446 CYS A C 1
ATOM 3576 O O . CYS A 1 446 ? -9.224 16.888 -8.136 1.00 93.12 446 CYS A O 1
ATOM 3578 N N . LEU A 1 447 ? -8.018 15.877 -6.526 1.00 94.75 447 LEU A N 1
ATOM 3579 C CA . LEU A 1 447 ? -7.692 17.072 -5.752 1.00 94.75 447 LEU A CA 1
ATOM 3580 C C . LEU A 1 447 ? -6.210 17.046 -5.360 1.00 94.75 447 LEU A C 1
ATOM 3582 O O . LEU A 1 447 ? -5.721 16.041 -4.849 1.00 94.75 447 LEU A O 1
ATOM 3586 N N . PHE A 1 448 ? -5.507 18.159 -5.577 1.00 94.94 448 PHE A N 1
ATOM 3587 C CA . PHE A 1 448 ? -4.192 18.371 -4.972 1.00 94.94 448 PHE A CA 1
ATOM 3588 C C . PHE A 1 448 ? -4.364 18.735 -3.500 1.00 94.94 448 PHE A C 1
ATOM 3590 O O . PHE A 1 448 ? -5.179 19.600 -3.175 1.00 94.94 448 PHE A O 1
ATOM 3597 N N . VAL A 1 449 ? -3.607 18.082 -2.626 1.00 94.06 449 VAL A N 1
ATOM 3598 C CA . VAL A 1 449 ? -3.498 18.491 -1.223 1.00 94.06 449 VAL A CA 1
ATOM 3599 C C . VAL A 1 449 ? -2.601 19.721 -1.155 1.00 94.06 449 VAL A C 1
ATOM 3601 O O . VAL A 1 449 ? -1.546 19.736 -1.780 1.00 94.06 449 VAL A O 1
ATOM 3604 N N . GLY A 1 450 ? -3.020 20.750 -0.422 1.00 90.50 450 GLY A N 1
ATOM 3605 C CA . GLY A 1 450 ? -2.289 22.008 -0.332 1.00 90.50 450 GLY A CA 1
ATOM 3606 C C . GLY A 1 450 ? -2.993 23.204 -0.994 1.00 90.50 450 GLY A C 1
ATOM 3607 O O . GLY A 1 450 ? -3.945 23.037 -1.767 1.00 90.50 450 GLY A O 1
ATOM 3608 N N . PRO A 1 451 ? -2.496 24.434 -0.762 1.00 88.50 451 PRO A N 1
ATOM 3609 C CA . PRO A 1 451 ? -3.018 25.645 -1.391 1.00 88.50 451 PRO A CA 1
ATOM 3610 C C . PRO A 1 451 ? -2.785 25.663 -2.910 1.00 88.50 451 PRO A C 1
ATOM 3612 O O . PRO A 1 451 ? -1.867 25.035 -3.437 1.00 88.50 451 PRO A O 1
ATOM 3615 N N . ASN A 1 452 ? -3.580 26.435 -3.653 1.00 88.69 452 ASN A N 1
ATOM 3616 C CA . ASN A 1 452 ? -3.366 26.592 -5.095 1.00 88.69 452 ASN A CA 1
ATOM 3617 C C . ASN A 1 452 ? -2.032 27.300 -5.412 1.00 88.69 452 ASN A C 1
ATOM 3619 O O . ASN A 1 452 ? -1.925 28.521 -5.280 1.00 88.69 452 ASN A O 1
ATOM 3623 N N . THR A 1 453 ? -1.051 26.549 -5.917 1.00 91.00 453 THR A N 1
ATOM 3624 C CA . THR A 1 453 ? 0.201 27.063 -6.501 1.00 91.00 453 THR A CA 1
ATOM 3625 C C . THR A 1 453 ? 0.075 27.231 -8.016 1.00 91.00 453 THR A C 1
ATOM 3627 O O . THR A 1 453 ? -0.889 26.760 -8.635 1.00 91.00 453 THR A O 1
ATOM 3630 N N . ILE A 1 454 ? 1.016 27.933 -8.656 1.00 92.06 454 ILE A N 1
ATOM 3631 C CA . ILE A 1 454 ? 0.942 28.137 -10.110 1.00 92.06 454 ILE A CA 1
ATOM 3632 C C . ILE A 1 454 ? 1.178 26.819 -10.869 1.00 92.06 454 ILE A C 1
ATOM 3634 O O . ILE A 1 454 ? 0.579 26.609 -11.927 1.00 92.06 454 ILE A O 1
ATOM 3638 N N . GLU A 1 455 ? 1.944 25.906 -10.283 1.00 94.19 455 GLU A N 1
ATOM 3639 C CA . GLU A 1 455 ? 2.248 24.550 -10.735 1.00 94.19 455 GLU A CA 1
ATOM 3640 C C . GLU A 1 455 ? 0.977 23.686 -10.711 1.00 94.19 455 GLU A C 1
ATOM 3642 O O . GLU A 1 455 ? 0.562 23.166 -11.754 1.00 94.19 455 GLU A O 1
ATOM 3647 N N . ARG A 1 456 ? 0.256 23.643 -9.581 1.00 93.44 456 ARG A N 1
ATOM 3648 C CA . ARG A 1 456 ? -1.034 22.930 -9.441 1.00 93.44 456 ARG A CA 1
ATOM 3649 C C . ARG A 1 456 ? -2.119 23.497 -10.355 1.00 93.44 456 ARG A C 1
ATOM 3651 O O . ARG A 1 456 ? -2.842 22.746 -11.026 1.00 93.44 456 ARG A O 1
ATOM 3658 N N . LEU A 1 457 ? -2.207 24.827 -10.451 1.00 91.25 457 LEU A N 1
ATOM 3659 C CA . LEU A 1 457 ? -3.111 25.508 -11.387 1.00 91.25 457 LEU A CA 1
ATOM 3660 C C . LEU A 1 457 ? -2.756 25.191 -12.847 1.00 91.25 457 LEU A C 1
ATOM 3662 O O . LEU A 1 457 ? -3.649 25.063 -13.686 1.00 91.25 457 LEU A O 1
ATOM 3666 N N . SER A 1 458 ? -1.470 25.025 -13.165 1.00 92.69 458 SER A N 1
ATOM 3667 C CA . SER A 1 458 ? -1.039 24.622 -14.503 1.00 92.69 458 SER A CA 1
ATOM 3668 C C . SER A 1 458 ? -1.375 23.158 -14.807 1.00 92.69 458 SER A C 1
ATOM 3670 O O . SER A 1 458 ? -1.874 22.857 -15.896 1.00 92.69 458 SER A O 1
ATOM 3672 N N . ALA A 1 459 ? -1.227 22.247 -13.841 1.00 93.00 459 ALA A N 1
ATOM 3673 C CA . ALA A 1 459 ? -1.570 20.830 -13.988 1.00 93.00 459 ALA A CA 1
ATOM 3674 C C . ALA A 1 459 ? -3.090 20.591 -14.155 1.00 93.00 459 ALA A C 1
ATOM 3676 O O . ALA A 1 459 ? -3.521 19.588 -14.741 1.00 93.00 459 ALA A O 1
ATOM 3677 N N . THR A 1 460 ? -3.919 21.519 -13.673 1.00 90.75 460 THR A N 1
ATOM 3678 C CA . THR A 1 460 ? -5.393 21.507 -13.769 1.00 90.75 460 THR A CA 1
ATOM 3679 C C . THR A 1 460 ? -5.954 22.408 -14.875 1.00 90.75 460 THR A C 1
ATOM 3681 O O . THR A 1 460 ? -7.166 22.544 -15.009 1.00 90.75 460 THR A O 1
ATOM 3684 N N . ASP A 1 461 ? -5.105 22.995 -15.720 1.00 89.75 461 ASP A N 1
ATOM 3685 C CA . ASP A 1 461 ? -5.535 23.975 -16.716 1.00 89.75 461 ASP A CA 1
ATOM 3686 C C . ASP A 1 461 ? -6.289 23.364 -17.912 1.00 89.75 461 ASP A C 1
ATOM 3688 O O . ASP A 1 461 ? -5.708 22.770 -18.823 1.00 89.75 461 ASP A O 1
ATOM 3692 N N . GLU A 1 462 ? -7.595 23.614 -17.971 1.00 89.50 462 GLU A N 1
ATOM 3693 C CA . GLU A 1 462 ? -8.472 23.209 -19.079 1.00 89.50 462 GLU A CA 1
ATOM 3694 C C . GLU A 1 462 ? -8.371 24.100 -20.328 1.00 89.50 462 GLU A C 1
ATOM 3696 O O . GLU A 1 462 ? -8.830 23.733 -21.415 1.00 89.50 462 GLU A O 1
ATOM 3701 N N . LYS A 1 463 ? -7.835 25.319 -20.197 1.00 89.19 463 LYS A N 1
ATOM 3702 C CA . LYS A 1 463 ? -7.921 26.356 -21.247 1.00 89.19 463 LYS A CA 1
ATOM 3703 C C . LYS A 1 463 ? -6.586 26.625 -21.931 1.00 89.19 463 LYS A C 1
ATOM 3705 O O . LYS A 1 463 ? -6.566 27.294 -22.968 1.00 89.19 463 LYS A O 1
ATOM 3710 N N . GLY A 1 464 ? -5.486 26.121 -21.376 1.00 87.44 464 GLY A N 1
ATOM 3711 C CA . GLY A 1 464 ? -4.130 26.387 -21.852 1.00 87.44 464 GLY A CA 1
ATOM 3712 C C . GLY A 1 464 ? -3.619 27.785 -21.482 1.00 87.44 464 GLY A C 1
ATOM 3713 O O . GLY A 1 464 ? -2.739 28.310 -22.168 1.00 87.44 464 GLY A O 1
ATOM 3714 N N . THR A 1 465 ? -4.173 28.400 -20.432 1.00 91.75 465 THR A N 1
ATOM 3715 C CA . THR A 1 465 ? -3.687 29.656 -19.831 1.00 91.75 465 THR A CA 1
ATOM 3716 C C . THR A 1 465 ? -2.235 29.533 -19.362 1.00 91.75 465 THR A C 1
ATOM 3718 O O . THR A 1 465 ? -1.437 30.442 -19.590 1.00 91.75 465 THR A O 1
ATOM 3721 N N . TYR A 1 466 ? -1.883 28.391 -18.778 1.00 92.12 466 TYR A N 1
ATOM 3722 C CA . TYR A 1 466 ? -0.576 28.075 -18.205 1.00 92.12 466 TYR A CA 1
ATOM 3723 C C . TYR A 1 466 ? 0.257 27.167 -19.116 1.00 92.12 466 TYR A C 1
ATOM 3725 O O . TYR A 1 466 ? 1.235 26.569 -18.675 1.00 92.12 466 TYR A O 1
ATOM 3733 N N . ARG A 1 467 ? -0.079 27.097 -20.416 1.00 92.38 467 ARG A N 1
ATOM 3734 C CA . ARG A 1 467 ? 0.631 26.269 -21.408 1.00 92.38 467 ARG A CA 1
ATOM 3735 C C . ARG A 1 467 ? 2.147 26.399 -21.310 1.00 92.38 467 ARG A C 1
ATOM 3737 O O . ARG A 1 467 ? 2.833 25.392 -21.376 1.00 92.38 467 ARG A O 1
ATOM 3744 N N . HIS A 1 468 ? 2.646 27.632 -21.199 1.00 93.38 468 HIS A N 1
ATOM 3745 C CA . HIS A 1 468 ? 4.083 27.892 -21.173 1.00 93.38 468 HIS A CA 1
ATOM 3746 C C . HIS A 1 468 ? 4.779 27.167 -20.016 1.00 93.38 468 HIS A C 1
ATOM 3748 O O . HIS A 1 468 ? 5.807 26.549 -20.269 1.00 93.38 468 HIS A O 1
ATOM 3754 N N . ILE A 1 469 ? 4.181 27.190 -18.820 1.00 93.19 469 ILE A N 1
ATOM 3755 C CA . ILE A 1 469 ? 4.711 26.572 -17.597 1.00 93.19 469 ILE A CA 1
ATOM 3756 C C . ILE A 1 469 ? 4.774 25.056 -17.777 1.00 93.19 469 ILE A C 1
ATOM 3758 O O . ILE A 1 469 ? 5.864 24.495 -17.769 1.00 93.19 469 ILE A O 1
ATOM 3762 N N . ASN A 1 470 ? 3.644 24.422 -18.122 1.00 90.00 470 ASN A N 1
ATOM 3763 C CA . ASN A 1 470 ? 3.583 22.978 -18.388 1.00 90.00 470 ASN A CA 1
ATOM 3764 C C . ASN A 1 470 ? 4.614 22.526 -19.435 1.00 90.00 470 ASN A C 1
ATOM 3766 O O . ASN A 1 470 ? 5.292 21.519 -19.255 1.00 90.00 470 ASN A O 1
ATOM 3770 N N . THR A 1 471 ? 4.734 23.261 -20.548 1.00 93.31 471 THR A N 1
ATOM 3771 C CA . THR A 1 471 ? 5.676 22.891 -21.616 1.00 93.31 471 THR A CA 1
ATOM 3772 C C . THR A 1 471 ? 7.133 23.119 -21.237 1.00 93.31 471 THR A C 1
ATOM 3774 O O . THR A 1 471 ? 7.992 22.434 -21.776 1.00 93.31 471 THR A O 1
ATOM 3777 N N . GLN A 1 472 ? 7.420 24.096 -20.374 1.00 95.31 472 GLN A N 1
ATOM 3778 C CA . GLN A 1 472 ? 8.780 24.390 -19.934 1.00 95.31 472 GLN A CA 1
ATOM 3779 C C . GLN A 1 472 ? 9.253 23.339 -18.931 1.00 95.31 472 GLN A C 1
ATOM 3781 O O . GLN A 1 472 ? 10.313 22.768 -19.155 1.00 95.31 472 GLN A O 1
ATOM 3786 N N . ALA A 1 473 ? 8.438 23.041 -17.916 1.00 95.12 473 ALA A N 1
ATOM 3787 C CA . ALA A 1 473 ? 8.726 22.018 -16.915 1.00 95.12 473 ALA A CA 1
ATOM 3788 C C . ALA A 1 473 ? 8.944 20.641 -17.569 1.00 95.12 473 ALA A C 1
ATOM 3790 O O . ALA A 1 473 ? 9.996 20.030 -17.410 1.00 95.12 473 ALA A O 1
ATOM 3791 N N . ALA A 1 474 ? 8.015 20.207 -18.436 1.00 95.25 474 ALA A N 1
ATOM 3792 C CA . ALA A 1 474 ? 8.147 18.935 -19.154 1.00 95.25 474 ALA A CA 1
ATOM 3793 C C . ALA A 1 474 ? 9.383 18.882 -20.072 1.00 95.25 474 ALA A C 1
ATOM 3795 O O . ALA A 1 474 ? 9.990 17.827 -20.230 1.00 95.25 474 ALA A O 1
ATOM 3796 N N . LEU A 1 475 ? 9.743 20.003 -20.712 1.00 95.44 475 LEU A N 1
ATOM 3797 C CA . LEU A 1 475 ? 10.922 20.068 -21.579 1.00 95.44 475 LEU A CA 1
ATOM 3798 C C . LEU A 1 475 ? 12.226 20.029 -20.779 1.00 95.44 475 LEU A C 1
ATOM 3800 O O . LEU A 1 475 ? 13.191 19.456 -21.275 1.00 95.44 475 LEU A O 1
ATOM 3804 N N . GLY A 1 476 ? 12.255 20.633 -19.590 1.00 94.88 476 GLY A N 1
ATOM 3805 C CA . GLY A 1 476 ? 13.397 20.585 -18.679 1.00 94.88 476 GLY A CA 1
ATOM 3806 C C . GLY A 1 476 ? 13.732 19.147 -18.298 1.00 94.88 476 GLY A C 1
ATOM 3807 O O . GLY A 1 476 ? 14.772 18.642 -18.709 1.00 94.88 476 GLY A O 1
ATOM 3808 N N . VAL A 1 477 ? 12.765 18.437 -17.708 1.00 95.62 477 VAL A N 1
ATOM 3809 C CA . VAL A 1 477 ? 12.923 17.019 -17.329 1.00 95.62 477 VAL A CA 1
ATOM 3810 C C . VAL A 1 477 ? 13.255 16.131 -18.532 1.00 95.62 477 VAL A C 1
ATOM 3812 O O . VAL A 1 477 ? 14.096 15.238 -18.443 1.00 95.62 477 VAL A O 1
ATOM 3815 N N . LEU A 1 478 ? 12.632 16.374 -19.694 1.00 94.31 478 LEU A N 1
ATOM 3816 C CA . LEU A 1 478 ? 12.952 15.639 -20.924 1.00 94.31 478 LEU A CA 1
ATOM 3817 C C . LEU A 1 478 ? 14.393 15.882 -21.387 1.00 94.31 478 LEU A C 1
ATOM 3819 O O . LEU A 1 478 ? 15.029 14.954 -21.879 1.00 94.31 478 LEU A O 1
ATOM 3823 N N . THR A 1 479 ? 14.900 17.107 -21.250 1.00 92.06 479 THR A N 1
ATOM 3824 C CA . THR A 1 479 ? 16.282 17.445 -21.614 1.00 92.06 479 THR A CA 1
ATOM 3825 C C . THR A 1 479 ? 17.253 16.728 -20.684 1.00 92.06 479 THR A C 1
ATOM 3827 O O . THR A 1 479 ? 18.125 16.019 -21.179 1.00 92.06 479 THR A O 1
ATOM 3830 N N . ASP A 1 480 ? 17.033 16.813 -19.372 1.00 90.88 480 ASP A N 1
ATOM 3831 C CA . ASP A 1 480 ? 17.865 16.150 -18.361 1.00 90.88 480 ASP A CA 1
ATOM 3832 C C . ASP A 1 480 ? 17.872 14.625 -18.557 1.00 90.88 480 ASP A C 1
ATOM 3834 O O . ASP A 1 480 ? 18.924 13.990 -18.553 1.00 90.88 480 ASP A O 1
ATOM 3838 N N . THR A 1 481 ? 16.703 14.037 -18.841 1.00 90.81 481 THR A N 1
ATOM 3839 C CA . THR A 1 481 ? 16.547 12.602 -19.137 1.00 90.81 481 THR A CA 1
ATOM 3840 C C . THR A 1 481 ? 17.348 12.187 -20.372 1.00 90.81 481 THR A C 1
ATOM 3842 O O . THR A 1 481 ? 18.033 11.166 -20.362 1.00 90.81 481 THR A O 1
ATOM 3845 N N . VAL A 1 482 ? 17.276 12.963 -21.456 1.00 88.88 482 VAL A N 1
ATOM 3846 C CA . VAL A 1 482 ? 18.011 12.665 -22.696 1.00 88.88 482 VAL A CA 1
ATOM 3847 C C . VAL A 1 482 ? 19.516 12.832 -22.496 1.00 88.88 482 VAL A C 1
ATOM 3849 O O . VAL A 1 482 ? 20.284 12.016 -23.005 1.00 88.88 482 VAL A O 1
ATOM 3852 N N . GLU A 1 483 ? 19.944 13.846 -21.742 1.00 85.88 483 GLU A N 1
ATOM 3853 C CA . GLU A 1 483 ? 21.350 14.035 -21.376 1.00 85.88 483 GLU A CA 1
ATOM 3854 C C . GLU A 1 483 ? 21.869 12.871 -20.520 1.00 85.88 483 GLU A C 1
ATOM 3856 O O . GLU A 1 483 ? 22.953 12.355 -20.800 1.00 85.88 483 GLU A O 1
ATOM 3861 N N . TYR A 1 484 ? 21.074 12.391 -19.557 1.00 85.00 484 TYR A N 1
ATOM 3862 C CA . TYR A 1 484 ? 21.406 11.218 -18.748 1.00 85.00 484 TYR A CA 1
ATOM 3863 C C . TYR A 1 484 ? 21.565 9.962 -19.614 1.00 85.00 484 TYR A C 1
ATOM 3865 O O . TYR A 1 484 ? 22.602 9.303 -19.552 1.00 85.00 484 TYR A O 1
ATOM 3873 N N . LEU A 1 485 ? 20.577 9.663 -20.469 1.00 84.25 485 LEU A N 1
ATOM 3874 C CA . LEU A 1 485 ? 20.580 8.476 -21.338 1.00 84.25 485 LEU A CA 1
ATOM 3875 C C . LEU A 1 485 ? 21.664 8.523 -22.428 1.00 84.25 485 LEU A C 1
ATOM 3877 O O . LEU A 1 485 ? 22.050 7.481 -22.955 1.00 84.25 485 LEU A O 1
ATOM 3881 N N . ALA A 1 486 ? 22.162 9.709 -22.783 1.00 79.81 486 ALA A N 1
ATOM 3882 C CA . ALA A 1 486 ? 23.285 9.863 -23.706 1.00 79.81 486 ALA A CA 1
ATOM 3883 C C . ALA A 1 486 ? 24.652 9.585 -23.051 1.00 79.81 486 ALA A C 1
ATOM 3885 O O . ALA A 1 486 ? 25.638 9.389 -23.767 1.00 79.81 486 ALA A O 1
ATOM 3886 N N . GLY A 1 487 ? 24.732 9.584 -21.716 1.00 74.06 487 GLY A N 1
ATOM 3887 C CA . GLY A 1 487 ? 25.948 9.289 -20.966 1.00 74.06 487 GLY A CA 1
ATOM 3888 C C . GLY A 1 487 ? 26.203 7.786 -20.859 1.00 74.06 487 GLY A C 1
ATOM 3889 O O . GLY A 1 487 ? 25.587 7.115 -20.040 1.00 74.06 487 GLY A O 1
ATOM 3890 N N . GLU A 1 488 ? 27.160 7.262 -21.630 1.00 65.06 488 GLU A N 1
ATOM 3891 C CA . GLU A 1 488 ? 27.534 5.830 -21.649 1.00 65.06 488 GLU A CA 1
ATOM 3892 C C . GLU A 1 488 ? 27.920 5.281 -20.259 1.00 65.06 488 GLU A C 1
ATOM 3894 O O . GLU A 1 488 ? 27.619 4.135 -19.925 1.00 65.06 488 GLU A O 1
ATOM 3899 N N . THR A 1 489 ? 28.522 6.117 -19.407 1.00 63.50 489 THR A N 1
ATOM 3900 C CA . THR A 1 489 ? 28.830 5.775 -18.010 1.00 63.50 489 THR A CA 1
ATOM 3901 C C . THR A 1 489 ? 27.590 5.673 -17.127 1.00 63.50 489 THR A C 1
ATOM 3903 O O . THR A 1 489 ? 27.586 4.870 -16.204 1.00 63.50 489 THR A O 1
ATOM 3906 N N . ASN A 1 490 ? 26.548 6.460 -17.408 1.00 66.19 490 ASN A N 1
ATOM 3907 C CA . ASN A 1 490 ? 25.345 6.558 -16.576 1.00 66.19 490 ASN A CA 1
ATOM 3908 C C . ASN A 1 490 ? 24.396 5.382 -16.822 1.00 66.19 490 ASN A C 1
ATOM 3910 O O . ASN A 1 490 ? 23.776 4.873 -15.900 1.00 66.19 490 ASN A O 1
ATOM 3914 N N . ILE A 1 491 ? 24.314 4.917 -18.070 1.00 65.94 491 ILE A N 1
ATOM 3915 C CA . ILE A 1 491 ? 23.477 3.772 -18.461 1.00 65.94 491 ILE A CA 1
ATOM 3916 C C . ILE A 1 491 ? 24.167 2.418 -18.228 1.00 65.94 491 ILE A C 1
ATOM 3918 O O . ILE A 1 491 ? 23.696 1.394 -18.720 1.00 65.94 491 ILE A O 1
ATOM 3922 N N . GLY A 1 492 ? 25.321 2.412 -17.548 1.00 57.38 492 GLY A N 1
ATOM 3923 C CA . GLY A 1 492 ? 26.086 1.198 -17.269 1.00 57.38 492 GLY A CA 1
ATOM 3924 C C . GLY A 1 492 ? 26.572 0.469 -18.526 1.00 57.38 492 GLY A C 1
ATOM 3925 O O . GLY A 1 492 ? 26.845 -0.726 -18.464 1.00 57.38 492 GLY A O 1
ATOM 3926 N N . PHE A 1 493 ? 26.688 1.145 -19.676 1.00 62.75 493 PHE A N 1
ATOM 3927 C CA . PHE A 1 493 ? 27.099 0.549 -20.951 1.00 62.75 493 PHE A CA 1
ATOM 3928 C C . PHE A 1 493 ? 28.373 1.230 -21.461 1.00 62.75 493 PHE A C 1
ATOM 3930 O O . PHE A 1 493 ? 28.324 2.160 -22.259 1.00 62.75 493 PHE A O 1
ATOM 3937 N N . THR A 1 494 ? 29.535 0.761 -20.999 1.00 56.06 494 THR A N 1
ATOM 3938 C CA . THR A 1 494 ? 30.846 1.249 -21.473 1.00 56.06 494 THR A CA 1
ATOM 3939 C C . THR A 1 494 ? 31.473 0.356 -22.540 1.00 56.06 494 THR A C 1
ATOM 3941 O O . THR A 1 494 ? 32.389 0.787 -23.236 1.00 56.06 494 THR A O 1
ATOM 3944 N N . ALA A 1 495 ? 30.981 -0.877 -22.680 1.00 62.06 495 ALA A N 1
ATOM 3945 C CA . ALA A 1 495 ? 31.341 -1.810 -23.737 1.00 62.06 495 ALA A CA 1
ATOM 3946 C C . ALA A 1 495 ? 30.248 -2.876 -23.886 1.00 62.06 495 ALA A C 1
ATOM 3948 O O . ALA A 1 495 ? 29.582 -3.257 -22.919 1.00 62.06 495 ALA A O 1
ATOM 3949 N N . ALA A 1 496 ? 30.118 -3.446 -25.082 1.00 61.62 496 ALA A N 1
ATOM 3950 C CA . ALA A 1 496 ? 29.154 -4.518 -25.327 1.00 61.62 496 ALA A CA 1
ATOM 3951 C C . ALA A 1 496 ? 29.450 -5.813 -24.534 1.00 61.62 496 ALA A C 1
ATOM 3953 O O . ALA A 1 496 ? 28.582 -6.678 -24.413 1.00 61.62 496 ALA A O 1
ATOM 3954 N N . SER A 1 497 ? 30.623 -5.929 -23.899 1.00 58.16 497 SER A N 1
ATOM 3955 C CA . SER A 1 497 ? 30.916 -6.981 -22.915 1.00 58.16 497 SER A CA 1
ATOM 3956 C C . SER A 1 497 ? 30.001 -6.969 -21.683 1.00 58.16 497 SER A C 1
ATOM 3958 O O . SER A 1 497 ? 29.957 -7.975 -20.983 1.00 58.16 497 SER A O 1
ATOM 3960 N N . HIS A 1 498 ? 29.257 -5.889 -21.413 1.00 64.69 498 HIS A N 1
ATOM 3961 C CA . HIS A 1 498 ? 28.262 -5.855 -20.330 1.00 64.69 498 HIS A CA 1
ATOM 3962 C C . HIS A 1 498 ? 27.006 -6.687 -20.631 1.00 64.69 498 HIS A C 1
ATOM 3964 O O . HIS A 1 498 ? 26.395 -7.224 -19.714 1.00 64.69 498 HIS A O 1
ATOM 3970 N N . VAL A 1 499 ? 26.659 -6.851 -21.912 1.00 69.00 499 VAL A N 1
ATOM 3971 C CA . VAL A 1 499 ? 25.556 -7.724 -22.367 1.00 69.00 499 VAL A CA 1
ATOM 3972 C C . VAL A 1 499 ? 26.014 -9.174 -22.468 1.00 69.00 499 VAL A C 1
ATOM 3974 O O . VAL A 1 499 ? 25.240 -10.107 -22.272 1.00 69.00 499 VAL A O 1
ATOM 3977 N N . PHE A 1 500 ? 27.295 -9.365 -22.782 1.00 68.81 500 PHE A N 1
ATOM 3978 C CA . PHE A 1 500 ? 27.913 -10.667 -22.990 1.00 68.81 500 PHE A CA 1
ATOM 3979 C C . PHE A 1 500 ? 29.115 -10.825 -22.050 1.00 68.81 500 PHE A C 1
ATOM 3981 O O . PHE A 1 500 ? 30.259 -10.690 -22.507 1.00 68.81 500 PHE A O 1
ATOM 3988 N N . PRO A 1 501 ? 28.888 -11.090 -20.748 1.00 58.94 501 PRO A N 1
ATOM 3989 C CA . PRO A 1 501 ? 29.955 -11.152 -19.760 1.00 58.94 501 PRO A CA 1
ATOM 3990 C C . PRO A 1 501 ? 31.022 -12.164 -20.187 1.00 58.94 501 PRO A C 1
ATOM 3992 O O . PRO A 1 501 ? 30.758 -13.353 -20.399 1.00 58.94 501 PRO A O 1
ATOM 3995 N N . SER A 1 502 ? 32.255 -11.676 -20.335 1.00 52.16 502 SER A N 1
ATOM 3996 C CA . SER A 1 502 ? 33.436 -12.497 -20.589 1.00 52.16 502 SER A CA 1
ATOM 3997 C C . SER A 1 502 ? 34.377 -12.417 -19.396 1.00 52.16 502 SER A C 1
ATOM 3999 O O . SER A 1 502 ? 34.775 -11.328 -18.991 1.00 52.16 502 SER A O 1
ATOM 4001 N N . THR A 1 503 ? 34.797 -13.559 -18.872 1.00 44.16 503 THR A N 1
ATOM 4002 C CA . THR A 1 503 ? 35.917 -13.681 -17.934 1.00 44.16 503 THR A CA 1
ATOM 4003 C C . THR A 1 503 ? 37.204 -13.217 -18.626 1.00 44.16 503 THR A C 1
ATOM 4005 O O . THR A 1 503 ? 37.778 -13.893 -19.482 1.00 44.16 503 THR A O 1
ATOM 4008 N N . LEU A 1 504 ? 37.681 -12.016 -18.302 1.00 43.09 504 LEU A N 1
ATOM 4009 C CA . LEU A 1 504 ? 38.962 -11.503 -18.792 1.00 43.09 504 LEU A CA 1
ATOM 4010 C C . LEU A 1 504 ? 40.135 -12.307 -18.193 1.00 43.09 504 LEU A C 1
ATOM 4012 O O . LEU A 1 504 ? 40.735 -11.882 -17.211 1.00 43.09 504 LEU A O 1
ATOM 4016 N N . ALA A 1 505 ? 40.508 -13.454 -18.786 1.00 35.97 505 ALA A N 1
ATOM 4017 C CA . ALA A 1 505 ? 41.734 -14.174 -18.396 1.00 35.97 505 ALA A CA 1
ATOM 4018 C C . ALA A 1 505 ? 42.388 -15.101 -19.451 1.00 35.97 505 ALA A C 1
ATOM 4020 O O . ALA A 1 505 ? 43.128 -16.008 -19.074 1.00 35.97 505 ALA A O 1
ATOM 4021 N N . PHE A 1 506 ? 42.232 -14.892 -20.768 1.00 34.62 506 PHE A N 1
ATOM 4022 C CA . PHE A 1 506 ? 43.057 -15.637 -21.746 1.00 34.62 506 PHE A CA 1
ATOM 4023 C C . PHE A 1 506 ? 43.649 -14.770 -22.865 1.00 34.62 506 PHE A C 1
ATOM 4025 O O . PHE A 1 506 ? 43.354 -14.916 -24.047 1.00 34.62 506 PHE A O 1
ATOM 4032 N N . ALA A 1 507 ? 44.563 -13.875 -22.478 1.00 32.31 507 ALA A N 1
ATOM 4033 C CA . ALA A 1 507 ? 45.470 -13.171 -23.389 1.00 32.31 507 ALA A CA 1
ATOM 4034 C C . ALA A 1 507 ? 46.912 -13.720 -23.335 1.00 32.31 507 ALA A C 1
ATOM 4036 O O . ALA A 1 507 ? 47.873 -12.966 -23.445 1.00 32.31 507 ALA A O 1
ATOM 4037 N N . THR A 1 508 ? 47.089 -15.039 -23.201 1.00 28.20 508 THR A N 1
ATOM 4038 C CA . THR A 1 508 ? 48.316 -15.703 -23.672 1.00 28.20 508 THR A CA 1
ATOM 4039 C C . THR A 1 508 ? 47.948 -16.975 -24.429 1.00 28.20 508 THR A C 1
ATOM 4041 O O . THR A 1 508 ? 47.457 -17.943 -23.863 1.00 28.20 508 THR A O 1
ATOM 4044 N N . LEU A 1 509 ? 48.171 -16.968 -25.743 1.00 30.84 509 LEU A N 1
ATOM 4045 C CA . LEU A 1 509 ? 48.153 -18.175 -26.571 1.00 30.84 509 LEU A CA 1
ATOM 4046 C C . LEU A 1 509 ? 49.009 -19.275 -25.910 1.00 30.84 509 LEU A C 1
ATOM 4048 O O . LEU A 1 509 ? 50.119 -18.967 -25.460 1.00 30.84 509 LEU A O 1
ATOM 4052 N N . PRO A 1 510 ? 48.606 -20.560 -25.918 1.00 28.80 510 PRO A N 1
ATOM 4053 C CA . PRO A 1 510 ? 49.488 -21.644 -25.522 1.00 28.80 510 PRO A CA 1
ATOM 4054 C C . PRO A 1 510 ? 50.485 -21.908 -26.657 1.00 28.80 510 PRO A C 1
ATOM 4056 O O . PRO A 1 510 ? 50.439 -22.934 -27.332 1.00 28.80 510 PRO A O 1
ATOM 4059 N N . SER A 1 511 ? 51.433 -20.998 -26.880 1.00 35.53 511 SER A N 1
ATOM 4060 C CA . SER A 1 511 ? 52.671 -21.387 -27.541 1.00 35.53 511 SER A CA 1
ATOM 4061 C C . SER A 1 511 ? 53.585 -21.969 -26.464 1.00 35.53 511 SER A C 1
ATOM 4063 O O . SER A 1 511 ? 54.247 -21.238 -25.732 1.00 35.53 511 SER A O 1
ATOM 4065 N N . THR A 1 512 ? 53.622 -23.299 -26.404 1.00 30.92 512 THR A N 1
ATOM 4066 C CA . THR A 1 512 ? 54.472 -24.173 -25.572 1.00 30.92 512 THR A CA 1
ATOM 4067 C C . THR A 1 512 ? 53.866 -24.711 -24.268 1.00 30.92 512 THR A C 1
ATOM 4069 O O . THR A 1 512 ? 53.183 -24.040 -23.510 1.00 30.92 512 THR A O 1
ATOM 4072 N N . THR A 1 513 ? 54.123 -26.007 -24.070 1.00 27.44 513 THR A N 1
ATOM 4073 C CA . THR A 1 513 ? 53.755 -26.889 -22.950 1.00 27.44 513 THR A CA 1
ATOM 4074 C C . THR A 1 513 ? 53.748 -26.230 -21.563 1.00 27.44 513 THR A C 1
ATOM 4076 O O . THR A 1 513 ? 54.708 -25.532 -21.239 1.00 27.44 513 THR A O 1
ATOM 4079 N N . PRO A 1 514 ? 52.765 -26.550 -20.696 1.00 26.55 514 PRO A N 1
ATOM 4080 C CA . PRO A 1 514 ? 52.623 -25.927 -19.386 1.00 26.55 514 PRO A CA 1
ATOM 4081 C C . PRO A 1 514 ? 53.785 -26.320 -18.469 1.00 26.55 514 PRO A C 1
ATOM 4083 O O . PRO A 1 514 ? 54.008 -27.497 -18.172 1.00 26.55 514 PRO A O 1
ATOM 4086 N N . SER A 1 515 ? 54.523 -25.317 -18.005 1.00 27.19 515 SER A N 1
ATOM 4087 C CA . SER A 1 515 ? 55.441 -25.425 -16.877 1.00 27.19 515 SER A CA 1
ATOM 4088 C C . SER A 1 515 ? 54.699 -24.927 -15.639 1.00 27.19 515 SER A C 1
ATOM 4090 O O . SER A 1 515 ? 54.428 -23.739 -15.509 1.00 27.19 515 SER A O 1
ATOM 4092 N N . PHE A 1 516 ? 54.359 -25.861 -14.750 1.00 31.64 516 PHE A N 1
ATOM 4093 C CA . PHE A 1 516 ? 53.786 -25.598 -13.432 1.00 31.64 516 PHE A CA 1
ATOM 4094 C C . PHE A 1 516 ? 54.699 -24.672 -12.613 1.00 31.64 516 PHE A C 1
ATOM 4096 O O . PHE A 1 516 ? 55.835 -25.048 -12.316 1.00 31.64 516 PHE A O 1
ATOM 4103 N N . GLY A 1 517 ? 54.166 -23.528 -12.180 1.00 30.98 517 GLY A N 1
ATOM 4104 C CA . GLY A 1 517 ? 54.717 -22.736 -11.081 1.00 30.98 517 GLY A CA 1
ATOM 4105 C C . GLY A 1 517 ? 55.078 -21.300 -11.443 1.00 30.98 517 GLY A C 1
ATOM 4106 O O . GLY A 1 517 ? 56.259 -20.984 -11.509 1.00 30.98 517 GLY A O 1
ATOM 4107 N N . ASP A 1 518 ? 54.079 -20.433 -11.590 1.00 27.55 518 ASP A N 1
ATOM 4108 C CA . ASP A 1 518 ? 54.211 -19.038 -11.162 1.00 27.55 518 ASP A CA 1
ATOM 4109 C C . ASP A 1 518 ? 52.844 -18.526 -10.687 1.00 27.55 518 ASP A C 1
ATOM 4111 O O . ASP A 1 518 ? 51.823 -18.810 -11.310 1.00 27.55 518 ASP A O 1
ATOM 4115 N N . SER A 1 519 ? 52.825 -17.879 -9.524 1.00 29.67 519 SER A N 1
ATOM 4116 C CA . SER A 1 519 ? 51.637 -17.531 -8.734 1.00 29.67 519 SER A CA 1
ATOM 4117 C C . SER A 1 519 ? 51.565 -16.020 -8.527 1.00 29.67 519 SER A C 1
ATOM 4119 O O . SER A 1 519 ? 51.605 -15.536 -7.394 1.00 29.67 519 SER A O 1
ATOM 4121 N N . SER A 1 520 ? 51.534 -15.266 -9.620 1.00 29.88 520 SER A N 1
ATOM 4122 C CA . SER A 1 520 ? 51.212 -13.843 -9.584 1.00 29.88 520 SER A CA 1
ATOM 4123 C C . SER A 1 520 ? 49.754 -13.666 -9.995 1.00 29.88 520 SER A C 1
ATOM 4125 O O . SER A 1 520 ? 49.431 -13.787 -11.176 1.00 29.88 520 SER A O 1
ATOM 4127 N N . GLU A 1 521 ? 48.891 -13.435 -9.007 1.00 27.86 521 GLU A N 1
ATOM 4128 C CA . GLU A 1 521 ? 47.490 -13.057 -9.201 1.00 27.86 521 GLU A CA 1
ATOM 4129 C C . GLU A 1 521 ? 47.396 -11.772 -10.047 1.00 27.86 521 GLU A C 1
ATOM 4131 O O . GLU A 1 521 ? 48.147 -10.823 -9.789 1.00 27.86 521 GLU A O 1
ATOM 4136 N N . PRO A 1 522 ? 46.526 -11.724 -11.073 1.00 30.12 522 PRO A N 1
ATOM 4137 C CA . PRO A 1 522 ? 46.261 -10.499 -11.811 1.00 30.12 522 PRO A CA 1
ATOM 4138 C C . PRO A 1 522 ? 45.482 -9.520 -10.923 1.00 30.12 522 PRO A C 1
ATOM 4140 O O . PRO A 1 522 ? 44.457 -9.860 -10.346 1.00 30.12 522 PRO A O 1
ATOM 4143 N N . SER A 1 523 ? 45.997 -8.299 -10.800 1.00 32.25 523 SER A N 1
ATOM 4144 C CA . SER A 1 523 ? 45.372 -7.190 -10.078 1.00 32.25 523 SER A CA 1
ATOM 4145 C C . SER A 1 523 ? 44.380 -6.425 -10.966 1.00 32.25 523 SER A C 1
ATOM 4147 O O . SER A 1 523 ? 44.720 -6.123 -12.110 1.00 32.25 523 SER A O 1
ATOM 4149 N N . SER A 1 524 ? 43.257 -6.013 -10.364 1.00 33.19 524 SER A N 1
ATOM 4150 C CA . SER A 1 524 ? 42.057 -5.309 -10.871 1.00 33.19 524 SER A CA 1
ATOM 4151 C C . SER A 1 524 ? 40.928 -6.233 -11.343 1.00 33.19 524 SER A C 1
ATOM 4153 O O . SER A 1 524 ? 40.959 -6.796 -12.433 1.00 33.19 524 SER A O 1
ATOM 4155 N N . GLU A 1 525 ? 39.961 -6.407 -10.442 1.00 38.16 525 GLU A N 1
ATOM 4156 C CA . GLU A 1 525 ? 38.697 -7.117 -10.608 1.00 38.16 525 GLU A CA 1
ATOM 4157 C C . GLU A 1 525 ? 37.833 -6.349 -11.618 1.00 38.16 525 GLU A C 1
ATOM 4159 O O . GLU A 1 525 ? 37.310 -5.283 -11.312 1.00 38.16 525 GLU A O 1
ATOM 4164 N N . ALA A 1 526 ? 37.719 -6.852 -12.847 1.00 40.19 526 ALA A N 1
ATOM 4165 C CA . ALA A 1 526 ? 36.580 -6.507 -13.687 1.00 40.19 526 ALA A CA 1
ATOM 4166 C C . ALA A 1 526 ? 35.390 -7.303 -13.142 1.00 40.19 526 ALA A C 1
ATOM 4168 O O . ALA A 1 526 ? 35.502 -8.528 -13.032 1.00 40.19 526 ALA A O 1
ATOM 4169 N N . SER A 1 527 ? 34.302 -6.621 -12.769 1.00 42.75 527 SER A N 1
ATOM 4170 C CA . SER A 1 527 ? 33.059 -7.272 -12.340 1.00 42.75 527 SER A CA 1
ATOM 4171 C C . SER A 1 527 ? 32.672 -8.347 -13.358 1.00 42.75 527 SER A C 1
ATOM 4173 O O . SER A 1 527 ? 32.597 -8.089 -14.560 1.00 42.75 527 SER A O 1
ATOM 4175 N N . THR A 1 528 ? 32.515 -9.580 -12.882 1.00 49.59 528 THR A N 1
ATOM 4176 C CA . THR A 1 528 ? 32.145 -10.738 -13.705 1.00 49.59 528 THR A CA 1
ATOM 4177 C C . THR A 1 528 ? 30.632 -10.943 -13.794 1.00 49.59 528 THR A C 1
ATOM 4179 O O . THR A 1 528 ? 30.197 -11.892 -14.449 1.00 49.59 528 THR A O 1
ATOM 4182 N N . ASP A 1 529 ? 29.857 -10.082 -13.136 1.00 58.06 529 ASP A N 1
ATOM 4183 C CA . ASP A 1 529 ? 28.398 -10.144 -13.062 1.00 58.06 529 ASP A CA 1
ATOM 4184 C C . ASP A 1 529 ? 27.764 -9.174 -14.064 1.00 58.06 529 ASP A C 1
ATOM 4186 O O . ASP A 1 529 ? 28.430 -8.275 -14.587 1.00 58.06 529 ASP A O 1
ATOM 4190 N N . PHE A 1 530 ? 26.488 -9.381 -14.399 1.00 64.75 530 PHE A N 1
ATOM 4191 C CA . PHE A 1 530 ? 25.776 -8.408 -15.232 1.00 64.75 530 PHE A CA 1
ATOM 4192 C C . PHE A 1 530 ? 25.744 -7.051 -14.524 1.00 64.75 530 PHE A C 1
ATOM 4194 O O . PHE A 1 530 ? 25.501 -6.984 -13.321 1.00 64.75 530 PHE A O 1
ATOM 4201 N N . ALA A 1 531 ? 25.967 -5.968 -15.272 1.00 64.50 531 ALA A N 1
ATOM 4202 C CA . ALA A 1 531 ? 25.764 -4.629 -14.736 1.00 64.50 531 ALA A CA 1
ATOM 4203 C C . ALA A 1 531 ? 24.286 -4.476 -14.345 1.00 64.50 531 ALA A C 1
ATOM 4205 O O . ALA A 1 531 ? 23.403 -4.703 -15.175 1.00 64.50 531 ALA A O 1
ATOM 4206 N N . GLN A 1 532 ? 24.032 -4.129 -13.085 1.00 71.31 532 GLN A N 1
ATOM 4207 C CA . GLN A 1 532 ? 22.682 -3.880 -12.595 1.00 71.31 532 GLN A CA 1
ATOM 4208 C C . GLN A 1 532 ? 22.137 -2.585 -13.195 1.00 71.31 532 GLN A C 1
ATOM 4210 O O . GLN A 1 532 ? 22.841 -1.577 -13.301 1.00 71.31 532 GLN A O 1
ATOM 4215 N N . SER A 1 533 ? 20.874 -2.631 -13.601 1.00 78.50 533 SER A N 1
ATOM 4216 C CA . SER A 1 533 ? 20.129 -1.478 -14.084 1.00 78.50 533 SER A CA 1
ATOM 4217 C C . SER A 1 533 ? 19.857 -0.520 -12.932 1.00 78.50 533 SER A C 1
ATOM 4219 O O . SER A 1 533 ? 19.273 -0.921 -11.923 1.00 78.50 533 SER A O 1
ATOM 4221 N N . TYR A 1 534 ? 20.206 0.755 -13.124 1.00 83.69 534 TYR A N 1
ATOM 4222 C CA . TYR A 1 534 ? 19.829 1.832 -12.212 1.00 83.69 534 TYR A CA 1
ATOM 4223 C C . TYR A 1 534 ? 18.315 1.824 -11.984 1.00 83.69 534 TYR A C 1
ATOM 4225 O O . TYR A 1 534 ? 17.550 1.777 -12.954 1.00 83.69 534 TYR A O 1
ATOM 4233 N N . VAL A 1 535 ? 17.896 1.889 -10.722 1.00 87.62 535 VAL A N 1
ATOM 4234 C CA . VAL A 1 535 ? 16.491 2.012 -10.341 1.00 87.62 535 VAL A CA 1
ATOM 4235 C C . VAL A 1 535 ? 16.299 3.064 -9.258 1.00 87.62 535 VAL A C 1
ATOM 4237 O O . VAL A 1 535 ? 17.107 3.198 -8.346 1.00 87.62 535 VAL A O 1
ATOM 4240 N N . GLU A 1 536 ? 15.199 3.799 -9.327 1.00 88.75 536 GLU A N 1
ATOM 4241 C CA . GLU A 1 536 ? 14.794 4.719 -8.269 1.00 88.75 536 GLU A CA 1
ATOM 4242 C C . GLU A 1 536 ? 13.268 4.823 -8.167 1.00 88.75 536 GLU A C 1
ATOM 4244 O O . GLU A 1 536 ? 12.579 4.792 -9.186 1.00 88.75 536 GLU A O 1
ATOM 4249 N N . PRO A 1 537 ? 12.689 4.979 -6.969 1.00 91.94 537 PRO A N 1
ATOM 4250 C CA . PRO A 1 537 ? 11.286 5.352 -6.854 1.00 91.94 537 PRO A CA 1
ATOM 4251 C C . PRO A 1 537 ? 11.080 6.804 -7.310 1.00 91.94 537 PRO A C 1
ATOM 4253 O O . PRO A 1 537 ? 11.890 7.673 -7.009 1.00 91.94 537 PRO A O 1
ATOM 4256 N N . LEU A 1 538 ? 9.978 7.085 -8.007 1.00 95.31 538 LEU A N 1
ATOM 4257 C CA . LEU A 1 538 ? 9.545 8.451 -8.346 1.00 95.31 538 LEU A CA 1
ATOM 4258 C C . LEU A 1 538 ? 8.282 8.872 -7.587 1.00 95.31 538 LEU A C 1
ATOM 4260 O O . LEU A 1 538 ? 8.031 10.060 -7.386 1.00 95.31 538 LEU A O 1
ATOM 4264 N N . ALA A 1 539 ? 7.448 7.901 -7.218 1.00 96.56 539 ALA A N 1
ATOM 4265 C CA . ALA A 1 539 ? 6.188 8.123 -6.527 1.00 96.56 539 ALA A CA 1
ATOM 4266 C C . ALA A 1 539 ? 5.698 6.848 -5.833 1.00 96.56 539 ALA A C 1
ATOM 4268 O O . ALA A 1 539 ? 6.109 5.739 -6.177 1.00 96.56 539 ALA A O 1
ATOM 4269 N N . TYR A 1 540 ? 4.739 7.011 -4.929 1.00 96.88 540 TYR A N 1
ATOM 4270 C CA . TYR A 1 540 ? 4.018 5.936 -4.261 1.00 96.88 540 TYR A CA 1
ATOM 4271 C C . TYR A 1 540 ? 2.509 6.100 -4.443 1.00 96.88 540 TYR A C 1
ATOM 4273 O O . TYR A 1 540 ? 1.997 7.211 -4.611 1.00 96.88 540 TYR A O 1
ATOM 4281 N N . ARG A 1 541 ? 1.771 4.991 -4.382 1.00 97.69 541 ARG A N 1
ATOM 4282 C CA . ARG A 1 541 ? 0.306 4.993 -4.336 1.00 97.69 541 ARG A CA 1
ATOM 4283 C C . ARG A 1 541 ? -0.202 4.100 -3.228 1.00 97.69 541 ARG A C 1
ATOM 4285 O O . ARG A 1 541 ? 0.153 2.929 -3.167 1.00 97.69 541 ARG A O 1
ATOM 4292 N N . VAL A 1 542 ? -1.123 4.638 -2.442 1.00 98.25 542 VAL A N 1
ATOM 4293 C CA . VAL A 1 542 ? -1.986 3.861 -1.558 1.00 98.25 542 VAL A CA 1
ATOM 4294 C C . VAL A 1 542 ? -3.362 3.776 -2.211 1.00 98.25 542 VAL A C 1
ATOM 4296 O O . VAL A 1 542 ? -4.036 4.790 -2.398 1.00 98.25 542 VAL A O 1
ATOM 4299 N N . GLU A 1 543 ? -3.776 2.571 -2.579 1.00 97.94 543 GLU A N 1
ATOM 4300 C CA . GLU A 1 543 ? -5.113 2.281 -3.089 1.00 97.94 543 GLU A CA 1
ATOM 4301 C C . GLU A 1 543 ? -5.989 1.748 -1.953 1.00 97.94 543 GLU A C 1
ATOM 4303 O O . GLU A 1 543 ? -5.660 0.742 -1.324 1.00 97.94 543 GLU A O 1
ATOM 4308 N N . LYS A 1 544 ? -7.122 2.410 -1.712 1.00 97.19 544 LYS A N 1
ATOM 4309 C CA . LYS A 1 544 ? -8.144 1.977 -0.760 1.00 97.19 544 LYS A CA 1
ATOM 4310 C C . LYS A 1 544 ? -9.319 1.354 -1.495 1.00 97.19 544 LYS A C 1
ATOM 4312 O O . LYS A 1 544 ? -9.981 2.001 -2.314 1.00 97.19 544 LYS A O 1
ATOM 4317 N N . ILE A 1 545 ? -9.635 0.126 -1.123 1.00 94.62 545 ILE A N 1
ATOM 4318 C CA . ILE A 1 545 ? -10.717 -0.674 -1.685 1.00 94.62 545 ILE A CA 1
ATOM 4319 C C . ILE A 1 545 ? -11.709 -1.000 -0.569 1.00 94.62 545 ILE A C 1
ATOM 4321 O O . ILE A 1 545 ? -11.327 -1.278 0.570 1.00 94.62 545 ILE A O 1
ATOM 4325 N N . GLY A 1 546 ? -12.998 -0.958 -0.889 1.00 88.06 546 GLY A N 1
ATOM 4326 C CA . GLY A 1 546 ? -14.033 -1.372 0.048 1.00 88.06 546 GLY A CA 1
ATOM 4327 C C . GLY A 1 546 ? -15.435 -1.297 -0.540 1.00 88.06 546 GLY A C 1
ATOM 4328 O O . GLY A 1 546 ? -15.639 -1.094 -1.740 1.00 88.06 546 GLY A O 1
ATOM 4329 N N . GLY A 1 547 ? -16.422 -1.453 0.338 1.00 71.75 547 GLY A N 1
ATOM 4330 C CA . GLY A 1 547 ? -17.828 -1.499 -0.047 1.00 71.75 547 GLY A CA 1
ATOM 4331 C C . GLY A 1 547 ? -18.247 -2.845 -0.661 1.00 71.75 547 GLY A C 1
ATOM 4332 O O . GLY A 1 547 ? -17.458 -3.786 -0.763 1.00 71.75 547 GLY A O 1
ATOM 4333 N N . PRO A 1 548 ? -19.530 -2.992 -1.032 1.00 58.03 548 PRO A N 1
ATOM 4334 C CA . PRO A 1 548 ? -20.032 -4.234 -1.606 1.00 58.03 548 PRO A CA 1
ATOM 4335 C C . PRO A 1 548 ? -19.365 -4.526 -2.964 1.00 58.03 548 PRO A C 1
ATOM 4337 O O . PRO A 1 548 ? -19.189 -3.598 -3.757 1.00 58.03 548 PRO A O 1
ATOM 4340 N N . PRO A 1 549 ? -19.053 -5.800 -3.277 1.00 57.88 549 PRO A N 1
ATOM 4341 C CA . PRO A 1 549 ? -18.448 -6.165 -4.553 1.00 57.88 549 PRO A CA 1
ATOM 4342 C C . PRO A 1 549 ? -19.329 -5.722 -5.727 1.00 57.88 549 PRO A C 1
ATOM 4344 O O . PRO A 1 549 ? -20.562 -5.833 -5.687 1.00 57.88 549 PRO A O 1
ATOM 4347 N N . SER A 1 550 ? -18.695 -5.212 -6.775 1.00 52.72 550 SER A N 1
ATOM 4348 C CA . SER A 1 550 ? -19.327 -4.725 -7.991 1.00 52.72 550 SER A CA 1
ATOM 4349 C C . SER A 1 550 ? -19.069 -5.708 -9.138 1.00 52.72 550 SER A C 1
ATOM 4351 O O . SER A 1 550 ? -17.982 -6.237 -9.295 1.00 52.72 550 SER A O 1
ATOM 4353 N N . GLY A 1 551 ? -20.085 -5.993 -9.956 1.00 62.59 551 GLY A N 1
ATOM 4354 C CA . GLY A 1 551 ? -19.918 -6.896 -11.101 1.00 62.59 551 GLY A CA 1
ATOM 4355 C C . GLY A 1 551 ? -19.951 -8.382 -10.730 1.00 62.59 551 GLY A C 1
ATOM 4356 O O . GLY A 1 551 ? -21.001 -8.884 -10.309 1.00 62.59 551 GLY A O 1
ATOM 4357 N N . ASP A 1 552 ? -18.860 -9.113 -10.988 1.00 50.53 552 ASP A N 1
ATOM 4358 C CA . ASP A 1 552 ? -18.741 -10.477 -10.471 1.00 50.53 552 ASP A CA 1
ATOM 4359 C C . ASP A 1 552 ? -18.570 -10.411 -8.949 1.00 50.53 552 ASP A C 1
ATOM 4361 O O . ASP A 1 552 ? -18.097 -9.430 -8.393 1.00 50.53 552 ASP A O 1
ATOM 4365 N N . SER A 1 553 ? -19.071 -11.403 -8.223 1.00 52.16 553 SER A N 1
ATOM 4366 C CA . SER A 1 553 ? -19.232 -11.340 -6.763 1.00 52.16 553 SER A CA 1
ATOM 4367 C C . SER A 1 553 ? -17.918 -11.282 -5.958 1.00 52.16 553 SER A C 1
ATOM 4369 O O . SER A 1 553 ? -17.949 -11.556 -4.761 1.00 52.16 553 SER A O 1
ATOM 4371 N N . PHE A 1 554 ? -16.787 -10.982 -6.602 1.00 49.56 554 PHE A N 1
ATOM 4372 C CA . PHE A 1 554 ? -15.434 -11.043 -6.057 1.00 49.56 554 PHE A CA 1
ATOM 4373 C C . PHE A 1 554 ? -14.609 -9.764 -6.279 1.00 49.56 554 PHE A C 1
ATOM 4375 O O . PHE A 1 554 ? -13.569 -9.635 -5.644 1.00 49.56 554 PHE A O 1
ATOM 4382 N N . THR A 1 555 ? -15.042 -8.813 -7.117 1.00 50.53 555 THR A N 1
ATOM 4383 C CA . THR A 1 555 ? -14.314 -7.550 -7.332 1.00 50.53 555 THR A CA 1
ATOM 4384 C C . THR A 1 555 ? -14.918 -6.419 -6.494 1.00 50.53 555 THR A C 1
ATOM 4386 O O . THR A 1 555 ? -16.060 -6.022 -6.696 1.00 50.53 555 THR A O 1
ATOM 4389 N N . GLN A 1 556 ? -14.182 -5.910 -5.502 1.00 65.00 556 GLN A N 1
ATOM 4390 C CA . GLN A 1 556 ? -14.537 -4.675 -4.788 1.00 65.00 556 GLN A CA 1
ATOM 4391 C C . GLN A 1 556 ? -14.021 -3.455 -5.568 1.00 65.00 556 GLN A C 1
ATOM 4393 O O . GLN A 1 556 ? -13.030 -3.555 -6.289 1.00 65.00 556 GLN A O 1
ATOM 4398 N N . ASN A 1 557 ? -14.709 -2.316 -5.459 1.00 79.44 557 ASN A N 1
ATOM 4399 C CA . ASN A 1 557 ? -14.322 -1.099 -6.173 1.00 79.44 557 ASN A CA 1
ATOM 4400 C C . ASN A 1 557 ? -13.290 -0.301 -5.378 1.00 79.44 557 ASN A C 1
ATOM 4402 O O . ASN A 1 557 ? -13.407 -0.168 -4.158 1.00 79.44 557 ASN A O 1
ATOM 4406 N N . THR A 1 558 ? -12.344 0.306 -6.088 1.00 90.00 558 THR A N 1
ATOM 4407 C CA . THR A 1 558 ? -11.488 1.354 -5.536 1.00 90.00 558 THR A CA 1
ATOM 4408 C C . THR A 1 558 ? -12.360 2.522 -5.068 1.00 90.00 558 THR A C 1
ATOM 4410 O O . THR A 1 558 ? -13.153 3.065 -5.840 1.00 90.00 558 THR A O 1
ATOM 4413 N N . ILE A 1 559 ? -12.244 2.874 -3.788 1.00 93.44 559 ILE A N 1
ATOM 4414 C CA . ILE A 1 559 ? -12.943 4.013 -3.173 1.00 93.44 559 ILE A CA 1
ATOM 4415 C C . ILE A 1 559 ? -12.122 5.282 -3.385 1.00 93.44 559 ILE A C 1
ATOM 4417 O O . ILE A 1 559 ? -12.668 6.331 -3.726 1.00 93.44 559 ILE A O 1
ATOM 4421 N N . GLN A 1 560 ? -10.814 5.184 -3.147 1.00 95.44 560 GLN A N 1
ATOM 4422 C CA . GLN A 1 560 ? -9.915 6.327 -3.104 1.00 95.44 560 GLN A CA 1
ATOM 4423 C C . GLN A 1 560 ? -8.478 5.892 -3.397 1.00 95.44 560 GLN A C 1
ATOM 4425 O O . GLN A 1 560 ? -8.042 4.841 -2.929 1.00 95.44 560 GLN A O 1
ATOM 4430 N N . ASN A 1 561 ? -7.736 6.712 -4.136 1.00 97.25 561 ASN A N 1
ATOM 4431 C CA . ASN A 1 561 ? -6.289 6.586 -4.278 1.00 97.25 561 ASN A CA 1
ATOM 4432 C C . ASN A 1 561 ? -5.595 7.809 -3.675 1.00 97.25 561 ASN A C 1
ATOM 4434 O O . ASN A 1 561 ? -6.041 8.944 -3.864 1.00 97.25 561 ASN A O 1
ATOM 4438 N N . PHE A 1 562 ? -4.464 7.571 -3.025 1.00 98.00 562 PHE A N 1
ATOM 4439 C CA . PHE A 1 562 ? -3.560 8.601 -2.531 1.00 98.00 562 PHE A CA 1
ATOM 4440 C C . PHE A 1 562 ? -2.232 8.448 -3.268 1.00 98.00 562 PHE A C 1
ATOM 4442 O O . PHE A 1 562 ? -1.629 7.378 -3.217 1.00 98.00 562 PHE A O 1
ATOM 4449 N N . TRP A 1 563 ? -1.816 9.485 -3.986 1.00 97.88 563 TRP A N 1
ATOM 4450 C CA . TRP A 1 563 ? -0.629 9.479 -4.837 1.00 97.88 563 TRP A CA 1
ATOM 4451 C C . TRP A 1 563 ? 0.406 10.435 -4.266 1.00 97.88 563 TRP A C 1
ATOM 4453 O O . TRP A 1 563 ? 0.129 11.628 -4.175 1.00 97.88 563 TRP A O 1
ATOM 4463 N N . PHE A 1 564 ? 1.578 9.924 -3.916 1.00 96.69 564 PHE A N 1
ATOM 4464 C CA . PHE A 1 564 ? 2.651 10.682 -3.282 1.00 96.69 564 PHE A CA 1
ATOM 4465 C C . PHE A 1 564 ? 3.840 10.777 -4.217 1.00 96.69 564 PHE A C 1
ATOM 4467 O O . PHE A 1 564 ? 4.305 9.759 -4.720 1.00 96.69 564 PHE A O 1
ATOM 4474 N N . PHE A 1 565 ? 4.337 11.984 -4.458 1.00 96.00 565 PHE A N 1
ATOM 4475 C CA . PHE A 1 565 ? 5.661 12.155 -5.040 1.00 96.00 565 PHE A CA 1
ATOM 4476 C C . PHE A 1 565 ? 6.741 11.675 -4.056 1.00 96.00 565 PHE A C 1
ATOM 4478 O O . PHE A 1 565 ? 6.518 11.692 -2.845 1.00 96.00 565 PHE A O 1
ATOM 4485 N N . LYS A 1 566 ? 7.894 11.225 -4.565 1.00 89.69 566 LYS A N 1
ATOM 4486 C CA . LYS A 1 566 ? 9.009 10.796 -3.711 1.00 89.69 566 LYS A CA 1
ATOM 4487 C C . LYS A 1 566 ? 9.508 11.968 -2.829 1.00 89.69 566 LYS A C 1
ATOM 4489 O O . LYS A 1 566 ? 9.831 13.030 -3.374 1.00 89.69 566 LYS A O 1
ATOM 4494 N N . PRO A 1 567 ? 9.594 11.793 -1.496 1.00 83.81 567 PRO A N 1
ATOM 4495 C CA . PRO A 1 567 ? 10.230 12.755 -0.590 1.00 83.81 567 PRO A CA 1
ATOM 4496 C C . PRO A 1 567 ? 11.704 13.030 -0.930 1.00 83.81 567 PRO A C 1
ATOM 4498 O O . PRO A 1 567 ? 12.360 12.231 -1.589 1.00 83.81 567 PRO A O 1
ATOM 4501 N N . GLU A 1 568 ? 12.225 14.186 -0.513 1.00 77.50 568 GLU A N 1
ATOM 4502 C CA . GLU A 1 568 ? 13.623 14.574 -0.774 1.00 77.50 568 GLU A CA 1
ATOM 4503 C C . GLU A 1 568 ? 14.619 13.837 0.139 1.00 77.50 568 GLU A C 1
ATOM 4505 O O . GLU A 1 568 ? 15.646 13.360 -0.337 1.00 77.50 568 GLU A O 1
ATOM 4510 N N . GLU A 1 569 ? 14.311 13.705 1.434 1.00 67.19 569 GLU A N 1
ATOM 4511 C CA . GLU A 1 569 ? 15.149 12.988 2.405 1.00 67.19 569 GLU A CA 1
ATOM 4512 C C . GLU A 1 569 ? 14.602 11.573 2.660 1.00 67.19 569 GLU A C 1
ATOM 4514 O O . GLU A 1 569 ? 13.404 11.393 2.879 1.00 67.19 569 GLU A O 1
ATOM 4519 N N . THR A 1 570 ? 15.489 10.572 2.619 1.00 59.81 570 THR A N 1
ATOM 4520 C CA . THR A 1 570 ? 15.157 9.135 2.610 1.00 59.81 570 THR A CA 1
ATOM 4521 C C . THR A 1 570 ? 15.440 8.410 3.930 1.00 59.81 570 THR A C 1
ATOM 4523 O O . THR A 1 570 ? 15.178 7.216 4.044 1.00 59.81 570 THR A O 1
ATOM 4526 N N . ASP A 1 571 ? 15.925 9.099 4.968 1.00 54.53 571 ASP A N 1
ATOM 4527 C CA . ASP A 1 571 ? 16.298 8.486 6.254 1.00 54.53 571 ASP A CA 1
ATOM 4528 C C . ASP A 1 571 ? 15.097 8.197 7.178 1.00 54.53 571 ASP A C 1
ATOM 4530 O O . ASP A 1 571 ? 15.257 7.972 8.386 1.00 54.53 571 ASP A O 1
ATOM 4534 N N . HIS A 1 572 ? 13.875 8.211 6.640 1.00 59.38 572 HIS A N 1
ATOM 4535 C CA . HIS A 1 572 ? 12.639 8.189 7.410 1.00 59.38 572 HIS A CA 1
ATOM 4536 C C . HIS A 1 572 ? 11.650 7.123 6.935 1.00 59.38 572 HIS A C 1
ATOM 4538 O O . HIS A 1 572 ? 11.481 6.837 5.754 1.00 59.38 572 HIS A O 1
ATOM 4544 N N . THR A 1 573 ? 10.941 6.546 7.903 1.00 78.00 573 THR A N 1
ATOM 4545 C CA . THR A 1 573 ? 9.722 5.779 7.659 1.00 78.00 573 THR A CA 1
ATOM 4546 C C . THR A 1 573 ? 8.631 6.729 7.165 1.00 78.00 573 THR A C 1
ATOM 4548 O O . THR A 1 573 ? 8.184 7.606 7.914 1.00 78.00 573 THR A O 1
ATOM 4551 N N . PHE A 1 574 ? 8.154 6.535 5.937 1.00 85.69 574 PHE A N 1
ATOM 4552 C CA . PHE A 1 574 ? 6.992 7.245 5.421 1.00 85.69 574 PHE A CA 1
ATOM 4553 C C . PHE A 1 574 ? 5.753 6.853 6.222 1.00 85.69 574 PHE A C 1
ATOM 4555 O O . PHE A 1 574 ? 5.467 5.667 6.383 1.00 85.69 574 PHE A O 1
ATOM 4562 N N . THR A 1 575 ? 5.004 7.837 6.725 1.00 89.44 575 THR A N 1
ATOM 4563 C CA . THR A 1 575 ? 3.787 7.605 7.514 1.00 89.44 575 THR A CA 1
ATOM 4564 C C . THR A 1 575 ? 2.579 8.275 6.870 1.00 89.44 575 THR A C 1
ATOM 4566 O O . THR A 1 575 ? 2.532 9.494 6.698 1.00 89.44 575 THR A O 1
ATOM 4569 N N . PHE A 1 576 ? 1.555 7.477 6.593 1.00 93.44 576 PHE A N 1
ATOM 4570 C CA . PHE A 1 576 ? 0.283 7.903 6.028 1.00 93.44 576 PHE A CA 1
ATOM 4571 C C . PHE A 1 576 ? -0.882 7.621 6.987 1.00 93.44 576 PHE A C 1
ATOM 4573 O O . PHE A 1 576 ? -0.940 6.569 7.626 1.00 93.44 576 PHE A O 1
ATOM 4580 N N . TYR A 1 577 ? -1.839 8.551 7.058 1.00 96.06 577 TYR A N 1
ATOM 4581 C CA . TYR A 1 577 ? -3.035 8.445 7.894 1.00 96.06 577 TYR A CA 1
ATOM 4582 C C . TYR A 1 577 ? -4.313 8.607 7.071 1.00 96.06 577 TYR A C 1
ATOM 4584 O O . TYR A 1 577 ? -4.573 9.679 6.528 1.00 96.06 577 TYR A O 1
ATOM 4592 N N . ASP A 1 578 ? -5.185 7.603 7.068 1.00 97.94 578 ASP A N 1
ATOM 4593 C CA . ASP A 1 578 ? -6.517 7.722 6.470 1.00 97.94 578 ASP A CA 1
ATOM 4594 C C . ASP A 1 578 ? -7.586 7.928 7.552 1.00 97.94 578 ASP A C 1
ATOM 4596 O O . ASP A 1 578 ? -7.925 7.014 8.308 1.00 97.94 578 ASP A O 1
ATOM 4600 N N . SER A 1 579 ? -8.126 9.149 7.618 1.00 97.06 579 SER A N 1
ATOM 4601 C CA . SER A 1 579 ? -9.213 9.530 8.529 1.00 97.06 579 SER A CA 1
ATOM 4602 C C . SER A 1 579 ? -10.614 9.243 7.981 1.00 97.06 579 SER A C 1
ATOM 4604 O O . SER A 1 579 ? -11.593 9.358 8.719 1.00 97.06 579 SER A O 1
ATOM 4606 N N . GLN A 1 580 ? -10.746 8.901 6.698 1.00 97.12 580 GLN A N 1
ATOM 4607 C CA . GLN A 1 580 ? -12.032 8.742 6.014 1.00 97.12 580 GLN A CA 1
ATOM 4608 C C . GLN A 1 580 ? -12.528 7.295 6.104 1.00 97.12 580 GLN A C 1
ATOM 4610 O O . GLN A 1 580 ? -12.865 6.664 5.104 1.00 97.12 580 GLN A O 1
ATOM 4615 N N . VAL A 1 581 ? -12.550 6.733 7.310 1.00 96.81 581 VAL A N 1
ATOM 4616 C CA . VAL A 1 581 ? -12.927 5.335 7.568 1.00 96.81 581 VAL A CA 1
ATOM 4617 C C . VAL A 1 581 ? -14.087 5.240 8.547 1.00 96.81 581 VAL A C 1
ATOM 4619 O O . VAL A 1 581 ? -14.316 6.142 9.351 1.00 96.81 581 VAL A O 1
ATOM 4622 N N . LYS A 1 582 ? -14.833 4.137 8.476 1.00 96.31 582 LYS A N 1
ATOM 4623 C CA . LYS A 1 582 ? -15.924 3.813 9.401 1.00 96.31 582 LYS A CA 1
ATOM 4624 C C . LYS A 1 582 ? -15.491 2.713 10.369 1.00 96.31 582 LYS A C 1
ATOM 4626 O O . LYS A 1 582 ? -14.752 1.803 9.997 1.00 96.31 582 LYS A O 1
ATOM 4631 N N . TYR A 1 583 ? -15.978 2.788 11.604 1.00 95.75 583 TYR A N 1
ATOM 4632 C CA . TYR A 1 583 ? -15.783 1.738 12.606 1.00 95.75 583 TYR A CA 1
ATOM 4633 C C . TYR A 1 583 ? -16.374 0.391 12.145 1.00 95.75 583 TYR A C 1
ATOM 4635 O O . TYR A 1 583 ? -17.405 0.379 11.468 1.00 95.75 583 TYR A O 1
ATOM 4643 N N . ASP A 1 584 ? -15.728 -0.727 12.508 1.00 94.25 584 ASP A N 1
ATOM 4644 C CA . ASP A 1 584 ? -16.143 -2.106 12.169 1.00 94.25 584 ASP A CA 1
ATOM 4645 C C . ASP A 1 584 ? -16.502 -2.299 10.680 1.00 94.25 584 ASP A C 1
ATOM 4647 O O . ASP A 1 584 ? -17.407 -3.050 10.316 1.00 94.25 584 ASP A O 1
ATOM 4651 N N . THR A 1 585 ? -15.797 -1.584 9.799 1.00 94.25 585 THR A N 1
ATOM 4652 C CA . THR A 1 585 ? -15.944 -1.683 8.344 1.00 94.25 585 THR A CA 1
ATOM 4653 C C . THR A 1 585 ? -14.630 -2.150 7.738 1.00 94.25 585 THR A C 1
ATOM 4655 O O . THR A 1 585 ? -13.573 -1.605 8.047 1.00 94.25 585 THR A O 1
ATOM 4658 N N . GLU A 1 586 ? -14.707 -3.189 6.911 1.00 93.44 586 GLU A N 1
ATOM 4659 C CA . GLU A 1 586 ? -13.554 -3.813 6.267 1.00 93.44 586 GLU A CA 1
ATOM 4660 C C . GLU A 1 586 ? -13.092 -3.001 5.053 1.00 93.44 586 GLU A C 1
ATOM 4662 O O . GLU A 1 586 ? -13.893 -2.662 4.176 1.00 93.44 586 GLU A O 1
ATOM 4667 N N . TYR A 1 587 ? -11.792 -2.718 5.012 1.00 95.81 587 TYR A N 1
ATOM 4668 C CA . TYR A 1 587 ? -11.112 -2.055 3.906 1.00 95.81 587 TYR A CA 1
ATOM 4669 C C . TYR A 1 587 ? -9.859 -2.844 3.535 1.00 95.81 587 TYR A C 1
ATOM 4671 O O . TYR A 1 587 ? -9.155 -3.349 4.409 1.00 95.81 587 TYR A O 1
ATOM 4679 N N . THR A 1 588 ? -9.570 -2.922 2.239 1.00 96.81 588 THR A N 1
ATOM 4680 C CA . THR A 1 588 ? -8.295 -3.439 1.729 1.00 96.81 588 THR A CA 1
ATOM 4681 C C . THR A 1 588 ? -7.439 -2.269 1.275 1.00 96.81 588 THR A C 1
ATOM 4683 O O . THR A 1 588 ? -7.897 -1.448 0.478 1.00 96.81 588 THR A O 1
ATOM 4686 N N . TYR A 1 589 ? -6.206 -2.198 1.767 1.00 98.06 589 TYR A N 1
ATOM 4687 C CA . TYR A 1 589 ? -5.214 -1.226 1.324 1.00 98.06 589 TYR A CA 1
ATOM 4688 C C . TYR A 1 589 ? -4.121 -1.937 0.541 1.00 98.06 589 TYR A C 1
ATOM 4690 O O . TYR A 1 589 ? -3.597 -2.950 1.004 1.00 98.06 589 TYR A O 1
ATOM 4698 N N . LYS A 1 590 ? -3.775 -1.388 -0.624 1.00 97.75 590 LYS A N 1
ATOM 4699 C CA . LYS A 1 590 ? -2.642 -1.826 -1.444 1.00 97.75 590 LYS A CA 1
ATOM 4700 C C . LYS A 1 590 ? -1.658 -0.683 -1.600 1.00 97.75 590 LYS A C 1
ATOM 4702 O O . LYS A 1 590 ? -2.063 0.433 -1.926 1.00 97.75 590 LYS A O 1
ATOM 4707 N N . VAL A 1 591 ? -0.383 -0.959 -1.372 1.00 98.12 591 VAL A N 1
ATOM 4708 C CA . VAL A 1 591 ? 0.695 0.024 -1.482 1.00 98.12 591 VAL A CA 1
ATOM 4709 C C . VAL A 1 591 ? 1.566 -0.333 -2.679 1.00 98.12 591 VAL A C 1
ATOM 4711 O O . VAL A 1 591 ? 1.990 -1.479 -2.821 1.00 98.12 591 VAL A O 1
ATOM 4714 N N . TYR A 1 592 ? 1.824 0.651 -3.534 1.00 97.75 592 TYR A N 1
ATOM 4715 C CA . TYR A 1 592 ? 2.625 0.521 -4.747 1.00 97.75 592 TYR A CA 1
ATOM 4716 C C . TYR A 1 592 ? 3.737 1.568 -4.773 1.00 97.75 592 TYR A C 1
ATOM 4718 O O . TYR A 1 592 ? 3.500 2.721 -4.405 1.00 97.75 592 TYR A O 1
ATOM 4726 N N . ALA A 1 593 ? 4.904 1.193 -5.286 1.00 96.81 593 ALA A N 1
ATOM 4727 C CA . ALA A 1 593 ? 5.951 2.112 -5.715 1.00 96.81 593 ALA A CA 1
ATOM 4728 C C . ALA A 1 593 ? 5.953 2.229 -7.244 1.00 96.81 593 ALA A C 1
ATOM 4730 O O . ALA A 1 593 ? 5.770 1.243 -7.954 1.00 96.81 593 ALA A O 1
ATOM 4731 N N . TYR A 1 594 ? 6.180 3.432 -7.759 1.00 97.69 594 TYR A N 1
ATOM 4732 C CA . TYR A 1 594 ? 6.405 3.691 -9.178 1.00 97.69 594 TYR A CA 1
ATOM 4733 C C . TYR A 1 594 ? 7.886 3.952 -9.380 1.00 97.69 594 TYR A C 1
ATOM 4735 O O . TYR A 1 594 ? 8.350 5.079 -9.195 1.00 97.69 594 TYR A O 1
ATOM 4743 N N . ALA A 1 595 ? 8.617 2.896 -9.716 1.00 95.19 595 ALA A N 1
ATOM 4744 C CA . ALA A 1 595 ? 10.062 2.938 -9.843 1.00 95.19 595 ALA A CA 1
ATOM 4745 C C . ALA A 1 595 ? 10.479 3.154 -11.297 1.00 95.19 595 ALA A C 1
ATOM 4747 O O . ALA A 1 595 ? 10.005 2.461 -12.196 1.00 95.19 595 ALA A O 1
ATOM 4748 N N . LEU A 1 596 ? 11.363 4.116 -11.536 1.00 94.50 596 LEU A N 1
ATOM 4749 C CA . LEU A 1 596 ? 12.040 4.282 -12.808 1.00 94.50 596 LEU A CA 1
ATOM 4750 C C . LEU A 1 596 ? 13.231 3.330 -12.867 1.00 94.50 596 LEU A C 1
ATOM 4752 O O . LEU A 1 596 ? 14.079 3.367 -11.986 1.00 94.50 596 LEU A O 1
ATOM 4756 N N . THR A 1 597 ? 13.313 2.516 -13.917 1.00 91.06 597 THR A N 1
ATOM 4757 C CA . THR A 1 597 ? 14.483 1.687 -14.240 1.00 91.06 597 THR A CA 1
ATOM 4758 C C . THR A 1 597 ? 15.105 2.123 -15.562 1.00 91.06 597 THR A C 1
ATOM 4760 O O . THR A 1 597 ? 14.392 2.461 -16.517 1.00 91.06 597 THR A O 1
ATOM 4763 N N . VAL A 1 598 ? 16.437 2.115 -15.629 1.00 87.75 598 VAL A N 1
ATOM 4764 C CA . VAL A 1 598 ? 17.210 2.406 -16.842 1.00 87.75 598 VAL A CA 1
ATOM 4765 C C . VAL A 1 598 ? 17.807 1.118 -17.398 1.00 87.75 598 VAL A C 1
ATOM 4767 O O . VAL A 1 598 ? 18.487 0.358 -16.711 1.00 87.75 598 VAL A O 1
ATOM 4770 N N . GLY A 1 599 ? 17.591 0.896 -18.687 1.00 86.44 599 GLY A N 1
ATOM 4771 C CA . GLY A 1 599 ? 18.131 -0.241 -19.419 1.00 86.44 599 GLY A CA 1
ATOM 4772 C C . GLY A 1 599 ? 18.291 0.105 -20.889 1.00 86.44 599 GLY A C 1
ATOM 4773 O O . GLY A 1 599 ? 18.366 1.277 -21.267 1.00 86.44 599 GLY A O 1
ATOM 4774 N N . TYR A 1 600 ? 18.336 -0.908 -21.742 1.00 86.44 600 TYR A N 1
ATOM 4775 C CA . TYR A 1 600 ? 18.428 -0.702 -23.183 1.00 86.44 600 TYR A CA 1
ATOM 4776 C C . TYR A 1 600 ? 17.690 -1.790 -23.947 1.00 86.44 600 TYR A C 1
ATOM 4778 O O . TYR A 1 600 ? 17.550 -2.930 -23.507 1.00 86.44 600 TYR A O 1
ATOM 4786 N N . ARG A 1 601 ? 17.233 -1.424 -25.140 1.00 90.56 601 ARG A N 1
ATOM 4787 C CA . ARG A 1 601 ? 16.758 -2.370 -26.146 1.00 90.56 601 ARG A CA 1
ATOM 4788 C C . ARG A 1 601 ? 17.851 -2.572 -27.169 1.00 90.56 601 ARG A C 1
ATOM 4790 O O . ARG A 1 601 ? 18.543 -1.620 -27.531 1.00 90.56 601 ARG A O 1
ATOM 4797 N N . TYR A 1 602 ? 17.982 -3.786 -27.675 1.00 90.31 602 TYR A N 1
ATOM 4798 C CA . TYR A 1 602 ? 18.985 -4.096 -28.680 1.00 90.31 602 TYR A CA 1
ATOM 4799 C C . TYR A 1 602 ? 18.479 -5.080 -29.724 1.00 90.31 602 TYR A C 1
ATOM 4801 O O . TYR A 1 602 ? 17.498 -5.792 -29.532 1.00 90.31 602 TYR A O 1
ATOM 4809 N N . LYS A 1 603 ? 19.152 -5.102 -30.870 1.00 93.69 603 LYS A N 1
ATOM 4810 C CA . LYS A 1 603 ? 18.933 -6.087 -31.931 1.00 93.69 603 LYS A CA 1
ATOM 4811 C C . LYS A 1 603 ? 20.202 -6.287 -32.741 1.00 93.69 603 LYS A C 1
ATOM 4813 O O . LYS A 1 603 ? 21.052 -5.396 -32.819 1.00 93.69 603 LYS A O 1
ATOM 4818 N N . TYR A 1 604 ? 20.274 -7.401 -33.450 1.00 92.94 604 TYR A N 1
ATOM 4819 C CA . TYR A 1 604 ? 21.334 -7.643 -34.422 1.00 92.94 604 TYR A CA 1
ATOM 4820 C C . TYR A 1 604 ? 20.899 -7.212 -35.830 1.00 92.94 604 TYR A C 1
ATOM 4822 O O . TYR A 1 604 ? 19.709 -7.240 -36.146 1.00 92.94 604 TYR A O 1
ATOM 4830 N N . SER A 1 605 ? 21.841 -6.788 -36.676 1.00 94.62 605 SER A N 1
ATOM 4831 C CA . SER A 1 605 ? 21.577 -6.511 -38.101 1.00 94.62 605 SER A CA 1
ATOM 4832 C C . SER A 1 605 ? 22.791 -6.801 -38.986 1.00 94.62 605 SER A C 1
ATOM 4834 O O . SER A 1 605 ? 23.904 -6.950 -38.486 1.00 94.62 605 SER A O 1
ATOM 4836 N N . ASP A 1 606 ? 22.562 -6.910 -40.296 1.00 93.12 606 ASP A N 1
ATOM 4837 C CA . ASP A 1 606 ? 23.606 -6.979 -41.329 1.00 93.12 606 ASP A CA 1
ATOM 4838 C C . ASP A 1 606 ? 24.578 -8.164 -41.169 1.00 93.12 606 ASP A C 1
ATOM 4840 O O . ASP A 1 606 ? 25.794 -8.000 -41.178 1.00 93.12 606 ASP A O 1
ATOM 4844 N N . LEU A 1 607 ? 24.055 -9.386 -41.024 1.00 95.00 607 LEU A N 1
ATOM 4845 C CA . LEU A 1 607 ? 24.895 -10.584 -40.929 1.00 95.00 607 LEU A CA 1
ATOM 4846 C C . LEU A 1 607 ? 25.736 -10.819 -42.197 1.00 95.00 607 LEU A C 1
ATOM 4848 O O . LEU A 1 607 ? 25.201 -11.025 -43.284 1.00 95.00 607 LEU A O 1
ATOM 4852 N N . ALA A 1 608 ? 27.050 -10.924 -42.028 1.00 94.50 608 ALA A N 1
ATOM 4853 C CA . ALA A 1 608 ? 28.016 -11.339 -43.036 1.00 94.50 608 ALA A CA 1
ATOM 4854 C C . ALA A 1 608 ? 28.790 -12.568 -42.541 1.00 94.50 608 ALA A C 1
ATOM 4856 O O . ALA A 1 608 ? 29.460 -12.527 -41.512 1.00 94.50 608 ALA A O 1
ATOM 4857 N N . LEU A 1 609 ? 28.731 -13.680 -43.275 1.00 94.25 609 LEU A N 1
ATOM 4858 C CA . LEU A 1 609 ? 29.450 -14.910 -42.922 1.00 94.25 609 LEU A CA 1
ATOM 4859 C C . LEU A 1 609 ? 30.698 -15.071 -43.777 1.00 94.25 609 LEU A C 1
ATOM 4861 O O . LEU A 1 609 ? 30.737 -14.625 -44.920 1.00 94.25 609 LEU A O 1
ATOM 4865 N N . THR A 1 610 ? 31.705 -15.774 -43.267 1.00 92.06 610 THR A N 1
ATOM 4866 C CA . THR A 1 610 ? 32.864 -16.145 -44.082 1.00 92.06 610 THR A CA 1
ATOM 4867 C C . THR A 1 610 ? 32.713 -17.502 -44.753 1.00 92.06 610 THR A C 1
ATOM 4869 O O . THR A 1 610 ? 32.209 -18.451 -44.146 1.00 92.06 610 THR A O 1
ATOM 4872 N N . ARG A 1 611 ? 33.262 -17.625 -45.963 1.00 89.88 611 ARG A N 1
ATOM 4873 C CA . ARG A 1 611 ? 33.594 -18.902 -46.611 1.00 89.88 611 ARG A CA 1
ATOM 4874 C C . ARG A 1 611 ? 35.101 -19.043 -46.783 1.00 89.88 611 ARG A C 1
ATOM 4876 O O . ARG A 1 611 ? 35.805 -18.050 -46.990 1.00 89.88 611 ARG A O 1
ATOM 4883 N N . ASN A 1 612 ? 35.600 -20.273 -46.727 1.00 87.25 612 ASN A N 1
ATOM 4884 C CA . ASN A 1 612 ? 37.021 -20.539 -46.910 1.00 87.25 612 ASN A CA 1
ATOM 4885 C C . ASN A 1 612 ? 37.367 -20.550 -48.408 1.00 87.25 612 ASN A C 1
ATOM 4887 O O . ASN A 1 612 ? 36.860 -21.370 -49.177 1.00 87.25 612 ASN A O 1
ATOM 4891 N N . ILE A 1 613 ? 38.265 -19.658 -48.831 1.00 86.12 613 ILE A N 1
ATOM 4892 C CA . ILE A 1 613 ? 38.670 -19.520 -50.243 1.00 86.12 613 ILE A CA 1
ATOM 4893 C C . ILE A 1 613 ? 39.938 -20.315 -50.596 1.00 86.12 613 ILE A C 1
ATOM 4895 O O . ILE A 1 613 ? 40.422 -20.264 -51.730 1.00 86.12 613 ILE A O 1
ATOM 4899 N N . GLY A 1 614 ? 40.463 -21.097 -49.649 1.00 77.12 614 GLY A N 1
ATOM 4900 C CA . GLY A 1 614 ? 41.523 -22.078 -49.875 1.00 77.12 614 GLY A CA 1
ATOM 4901 C C . GLY A 1 614 ? 42.923 -21.493 -50.068 1.00 77.12 614 GLY A C 1
ATOM 4902 O O . GLY A 1 614 ? 43.794 -22.188 -50.598 1.00 77.12 614 GLY A O 1
ATOM 4903 N N . CYS A 1 615 ? 43.154 -20.236 -49.677 1.00 72.62 615 CYS A N 1
ATOM 4904 C CA . CYS A 1 615 ? 44.498 -19.671 -49.561 1.00 72.62 615 CYS A CA 1
ATOM 4905 C C . CYS A 1 615 ? 44.980 -19.691 -48.103 1.00 72.62 615 CYS A C 1
ATOM 4907 O O . CYS A 1 615 ? 44.183 -19.595 -47.176 1.00 72.62 615 CYS A O 1
ATOM 4909 N N . GLU A 1 616 ? 46.291 -19.846 -47.919 1.00 68.25 616 GLU A N 1
ATOM 4910 C CA . GLU A 1 616 ? 46.945 -19.893 -46.607 1.00 68.25 616 GLU A CA 1
ATOM 4911 C C . GLU A 1 616 ? 47.846 -18.662 -46.445 1.00 68.25 616 GLU A C 1
ATOM 4913 O O . GLU A 1 616 ? 48.580 -18.303 -47.376 1.00 68.25 616 GLU A O 1
ATOM 4918 N N . GLY A 1 617 ? 47.761 -18.010 -45.284 1.00 66.44 617 GLY A N 1
ATOM 4919 C CA . GLY A 1 617 ? 48.575 -16.846 -44.925 1.00 66.44 617 GLY A CA 1
ATOM 4920 C C . GLY A 1 617 ? 49.977 -17.219 -44.434 1.00 66.44 617 GLY A C 1
ATOM 4921 O O . GLY A 1 617 ? 50.403 -18.379 -44.497 1.00 66.44 617 GLY A O 1
ATOM 4922 N N . ALA A 1 618 ? 50.720 -16.228 -43.935 1.00 61.03 618 ALA A N 1
ATOM 4923 C CA . ALA A 1 618 ? 51.951 -16.510 -43.203 1.00 61.03 618 ALA A CA 1
ATOM 4924 C C . ALA A 1 618 ? 51.556 -17.196 -41.884 1.00 61.03 618 ALA A C 1
ATOM 4926 O O . ALA A 1 618 ? 50.646 -16.747 -41.210 1.00 61.03 618 ALA A O 1
ATOM 4927 N N . ASP A 1 619 ? 52.193 -18.314 -41.540 1.00 64.19 619 ASP A N 1
ATOM 4928 C CA . ASP A 1 619 ? 51.953 -19.039 -40.279 1.00 64.19 619 ASP A CA 1
ATOM 4929 C C . ASP A 1 619 ? 50.651 -19.867 -40.176 1.00 64.19 619 ASP A C 1
ATOM 4931 O O . ASP A 1 619 ? 50.256 -20.273 -39.085 1.00 64.19 619 ASP A O 1
ATOM 4935 N N . GLY A 1 620 ? 50.053 -20.252 -41.312 1.00 69.56 620 GLY A N 1
ATOM 4936 C CA . GLY A 1 620 ? 48.943 -21.221 -41.343 1.00 69.56 620 GLY A CA 1
ATOM 4937 C C . GLY A 1 620 ? 47.557 -20.615 -41.108 1.00 69.56 620 GLY A C 1
ATOM 4938 O O . GLY A 1 620 ? 46.624 -21.345 -40.781 1.00 69.56 620 GLY A O 1
ATOM 4939 N N . GLU A 1 621 ? 47.431 -19.298 -41.282 1.00 77.94 621 GLU A N 1
ATOM 4940 C CA . GLU A 1 621 ? 46.161 -18.568 -41.294 1.00 77.94 621 GLU A CA 1
ATOM 4941 C C . GLU A 1 621 ? 45.262 -19.015 -42.459 1.00 77.94 621 GLU A C 1
ATOM 4943 O O . GLU A 1 621 ? 45.743 -19.327 -43.554 1.00 77.94 621 GLU A O 1
ATOM 4948 N N . TYR A 1 622 ? 43.950 -18.991 -42.239 1.00 80.56 622 TYR A N 1
ATOM 4949 C CA . TYR A 1 622 ? 42.930 -19.278 -43.241 1.00 80.56 622 TYR A CA 1
ATOM 4950 C C . TYR A 1 622 ? 42.588 -18.011 -44.023 1.00 80.56 622 TYR A C 1
ATOM 4952 O O . TYR A 1 622 ? 42.311 -16.965 -43.436 1.00 80.56 622 TYR A O 1
ATOM 4960 N N . GLY A 1 623 ? 42.576 -18.106 -45.350 1.00 84.75 623 GLY A N 1
ATOM 4961 C CA . GLY A 1 623 ? 41.999 -17.080 -46.207 1.00 84.75 623 GLY A CA 1
ATOM 4962 C C . GLY A 1 623 ? 40.480 -17.179 -46.222 1.00 84.75 623 GLY A C 1
ATOM 4963 O O . GLY A 1 623 ? 39.924 -18.184 -46.681 1.00 84.75 623 GLY A O 1
ATOM 4964 N N . LEU A 1 624 ? 39.827 -16.129 -45.737 1.00 87.06 624 LEU A N 1
ATOM 4965 C CA . LEU A 1 624 ? 38.380 -16.034 -45.603 1.00 87.06 624 LEU A CA 1
ATOM 4966 C C . LEU A 1 624 ? 37.826 -14.930 -46.505 1.00 87.06 624 LEU A C 1
ATOM 4968 O O . LEU A 1 624 ? 38.455 -13.886 -46.683 1.00 87.06 624 LEU A O 1
ATOM 4972 N N . GLU A 1 625 ? 36.637 -15.161 -47.056 1.00 89.25 625 GLU A N 1
ATOM 4973 C CA . GLU A 1 625 ? 35.861 -14.161 -47.794 1.00 89.25 625 GLU A CA 1
ATOM 4974 C C . GLU A 1 625 ? 34.477 -13.993 -47.165 1.00 89.25 625 GLU A C 1
ATOM 4976 O O . GLU A 1 625 ? 33.760 -14.983 -47.006 1.00 89.25 625 GLU A O 1
ATOM 4981 N N . PHE A 1 626 ? 34.105 -12.753 -46.844 1.00 92.38 626 PHE A N 1
ATOM 4982 C CA . PHE A 1 626 ? 32.783 -12.392 -46.339 1.00 92.38 626 PHE A CA 1
ATOM 4983 C C . PHE A 1 626 ? 31.735 -12.374 -47.457 1.00 92.38 626 PHE A C 1
ATOM 4985 O O . PHE A 1 626 ? 31.975 -11.874 -48.560 1.00 92.38 626 PHE A O 1
ATOM 4992 N N . TYR A 1 627 ? 30.551 -12.905 -47.164 1.00 93.44 627 TYR A N 1
ATOM 4993 C CA . TYR A 1 627 ? 29.390 -12.902 -48.048 1.00 93.44 627 TYR A CA 1
ATOM 4994 C C . TYR A 1 627 ? 28.090 -12.706 -47.258 1.00 93.44 627 TYR A C 1
ATOM 4996 O O . TYR A 1 627 ? 28.011 -13.057 -46.078 1.00 93.44 627 TYR A O 1
ATOM 5004 N N . ASP A 1 628 ? 27.064 -12.170 -47.920 1.00 93.12 628 ASP A N 1
ATOM 5005 C CA . ASP A 1 628 ? 25.707 -12.087 -47.367 1.00 93.12 628 ASP A CA 1
ATOM 5006 C C . ASP A 1 628 ? 25.012 -13.461 -47.491 1.00 93.12 628 ASP A C 1
ATOM 5008 O O . ASP A 1 628 ? 24.744 -13.912 -48.617 1.00 93.12 628 ASP A O 1
ATOM 5012 N N . PRO A 1 629 ? 24.697 -14.144 -46.372 1.00 91.56 629 PRO A N 1
ATOM 5013 C CA . PRO A 1 629 ? 24.101 -15.475 -46.393 1.00 91.56 629 PRO A CA 1
ATOM 5014 C C . PRO A 1 629 ? 22.642 -15.501 -46.867 1.00 91.56 629 PRO A C 1
ATOM 5016 O O . PRO A 1 629 ? 22.162 -16.590 -47.213 1.00 91.56 629 PRO A O 1
ATOM 5019 N N . TYR A 1 630 ? 21.959 -14.353 -46.885 1.00 89.38 630 TYR A N 1
ATOM 5020 C CA . TYR A 1 630 ? 20.568 -14.195 -47.316 1.00 89.38 630 TYR A CA 1
ATOM 5021 C C . TYR A 1 630 ? 20.432 -13.829 -48.797 1.00 89.38 630 TYR A C 1
ATOM 5023 O O . TYR A 1 630 ? 19.342 -13.958 -49.360 1.00 89.38 630 TYR A O 1
ATOM 5031 N N . SER A 1 631 ? 21.518 -13.408 -49.443 1.00 88.44 631 SER A N 1
ATOM 5032 C CA . SER A 1 631 ? 21.526 -13.145 -50.882 1.00 88.44 631 SER A CA 1
ATOM 5033 C C . SER A 1 631 ? 21.401 -14.444 -51.699 1.00 88.44 631 SER A C 1
ATOM 5035 O O . SER A 1 631 ? 22.006 -15.468 -51.375 1.00 88.44 631 SER A O 1
ATOM 5037 N N . ASP A 1 632 ? 20.625 -14.405 -52.792 1.00 76.56 632 ASP A N 1
ATOM 5038 C CA . ASP A 1 632 ? 20.343 -15.577 -53.644 1.00 76.56 632 ASP A CA 1
ATOM 5039 C C . ASP A 1 632 ? 21.618 -16.228 -54.229 1.00 76.56 632 ASP A C 1
ATOM 5041 O O . ASP A 1 632 ? 21.637 -17.436 -54.477 1.00 76.56 632 ASP A O 1
ATOM 5045 N N . ASP A 1 633 ? 22.675 -15.434 -54.440 1.00 79.69 633 ASP A N 1
ATOM 5046 C CA . ASP A 1 633 ? 23.948 -15.847 -55.048 1.00 79.69 633 ASP A CA 1
ATOM 5047 C C . ASP A 1 633 ? 25.138 -15.838 -54.057 1.00 79.69 633 ASP A C 1
ATOM 5049 O O . ASP A 1 633 ? 26.280 -16.014 -54.488 1.00 79.69 633 ASP A O 1
ATOM 5053 N N . GLU A 1 634 ? 24.900 -15.658 -52.747 1.00 83.62 634 GLU A N 1
ATOM 5054 C CA . GLU A 1 634 ? 25.958 -15.502 -51.725 1.00 83.62 634 GLU A CA 1
ATOM 5055 C C . GLU A 1 634 ? 26.997 -14.445 -52.144 1.00 83.62 634 GLU A C 1
ATOM 5057 O O . GLU A 1 634 ? 28.204 -14.719 -52.265 1.00 83.62 634 GLU A O 1
ATOM 5062 N N . GLU A 1 635 ? 26.490 -13.245 -52.445 1.00 87.88 635 GLU A N 1
ATOM 5063 C CA . GLU A 1 635 ? 27.270 -12.110 -52.921 1.00 87.88 635 GLU A CA 1
ATOM 5064 C C . GLU A 1 635 ? 28.331 -11.713 -51.891 1.00 87.88 635 GLU A C 1
ATOM 5066 O O . GLU A 1 635 ? 28.065 -11.597 -50.693 1.00 87.88 635 GLU A O 1
ATOM 5071 N N . THR A 1 636 ? 29.554 -11.502 -52.380 1.00 87.38 636 THR A N 1
ATOM 5072 C CA . THR A 1 636 ? 30.676 -11.019 -51.576 1.00 87.38 636 THR A CA 1
ATOM 5073 C C . THR A 1 636 ? 30.336 -9.653 -50.977 1.00 87.38 636 THR A C 1
ATOM 5075 O O . THR A 1 636 ? 29.958 -8.738 -51.712 1.00 87.38 636 THR A O 1
ATOM 5078 N N . THR A 1 637 ? 30.530 -9.501 -49.668 1.00 89.62 637 THR A N 1
ATOM 5079 C CA . THR A 1 637 ? 30.304 -8.248 -48.933 1.00 89.62 637 THR A CA 1
ATOM 5080 C C . THR A 1 637 ? 31.577 -7.814 -48.213 1.00 89.62 637 THR A C 1
ATOM 5082 O O . THR A 1 637 ? 32.425 -8.645 -47.896 1.00 89.62 637 THR A O 1
ATOM 5085 N N . SER A 1 638 ? 31.741 -6.513 -47.982 1.00 86.06 638 SER A N 1
ATOM 5086 C CA . SER A 1 638 ? 32.849 -6.006 -47.167 1.00 86.06 638 SER A CA 1
ATOM 5087 C C . SER A 1 638 ? 32.725 -6.505 -45.727 1.00 86.06 638 SER A C 1
ATOM 5089 O O . SER A 1 638 ? 31.615 -6.707 -45.235 1.00 86.06 638 SER A O 1
ATOM 5091 N N . ARG A 1 639 ? 33.857 -6.664 -45.034 1.00 84.12 639 ARG A N 1
ATOM 5092 C CA . ARG A 1 639 ? 33.851 -6.851 -43.577 1.00 84.12 639 ARG A CA 1
ATOM 5093 C C . ARG A 1 639 ? 33.181 -5.658 -42.883 1.00 84.12 639 ARG A C 1
ATOM 5095 O O . ARG A 1 639 ? 33.290 -4.536 -43.378 1.00 84.12 639 ARG A O 1
ATOM 5102 N N . LEU A 1 640 ? 32.532 -5.902 -41.747 1.00 86.25 640 LEU A N 1
ATOM 5103 C CA . LEU A 1 640 ? 31.930 -4.843 -40.923 1.00 86.25 640 LEU A CA 1
ATOM 5104 C C . LEU A 1 640 ? 32.821 -4.480 -39.732 1.00 86.25 640 LEU A C 1
ATOM 5106 O O . LEU A 1 640 ? 32.801 -3.341 -39.282 1.00 86.25 640 LEU A O 1
ATOM 5110 N N . TYR A 1 641 ? 33.606 -5.440 -39.239 1.00 83.00 641 TYR A N 1
ATOM 5111 C CA . TYR A 1 641 ? 34.526 -5.272 -38.114 1.00 83.00 641 TYR A CA 1
ATOM 5112 C C . TYR A 1 641 ? 35.949 -4.940 -38.599 1.00 83.00 641 TYR A C 1
ATOM 5114 O O . TYR A 1 641 ? 36.510 -5.675 -39.430 1.00 83.00 641 TYR A O 1
ATOM 5122 N N . GLU A 1 642 ? 36.551 -3.872 -38.057 1.00 76.38 642 GLU A N 1
ATOM 5123 C CA . GLU A 1 642 ? 37.883 -3.372 -38.445 1.00 76.38 642 GLU A CA 1
ATOM 5124 C C . GLU A 1 642 ? 38.940 -3.429 -37.323 1.00 76.38 642 GLU A C 1
ATOM 5126 O O . GLU A 1 642 ? 40.108 -3.108 -37.569 1.00 76.38 642 GLU A O 1
ATOM 5131 N N . GLY A 1 643 ? 38.568 -3.880 -36.121 1.00 65.19 643 GLY A N 1
ATOM 5132 C CA . GLY A 1 643 ? 39.444 -3.963 -34.950 1.00 65.19 643 GLY A CA 1
ATOM 5133 C C . GLY A 1 643 ? 40.761 -4.736 -35.160 1.00 65.19 643 GLY A C 1
ATOM 5134 O O . GLY A 1 643 ? 40.869 -5.691 -35.927 1.00 65.19 643 GLY A O 1
ATOM 5135 N N . SER A 1 644 ? 41.803 -4.329 -34.427 1.00 52.97 644 SER A N 1
ATOM 5136 C CA . SER A 1 644 ? 43.213 -4.709 -34.657 1.00 52.97 644 SER A CA 1
ATOM 5137 C C . SER A 1 644 ? 43.635 -6.123 -34.204 1.00 52.97 644 SER A C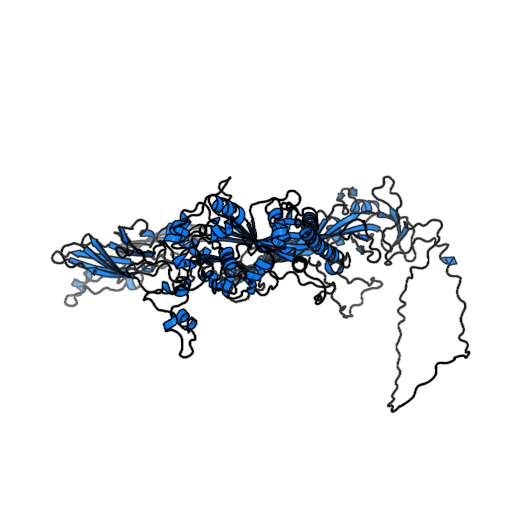 1
ATOM 5139 O O . SER A 1 644 ? 44.813 -6.486 -34.314 1.00 52.97 644 SER A O 1
ATOM 5141 N N . ARG A 1 645 ? 42.718 -6.953 -33.688 1.00 50.56 645 ARG A N 1
ATOM 5142 C CA . ARG A 1 645 ? 43.036 -8.290 -33.153 1.00 50.56 645 ARG A CA 1
ATOM 5143 C C . ARG A 1 645 ? 42.830 -9.400 -34.187 1.00 50.56 645 ARG A C 1
ATOM 5145 O O . ARG A 1 645 ? 41.718 -9.862 -34.397 1.00 50.56 645 ARG A O 1
ATOM 5152 N N . GLY A 1 646 ? 43.943 -9.924 -34.708 1.00 48.19 646 GLY A N 1
ATOM 5153 C CA . GLY A 1 646 ? 43.985 -11.234 -35.374 1.00 48.19 646 GLY A CA 1
ATOM 5154 C C . GLY A 1 646 ? 43.760 -11.243 -36.885 1.00 48.19 646 GLY A C 1
ATOM 5155 O O . GLY A 1 646 ? 43.664 -12.334 -37.447 1.00 48.19 646 GLY A O 1
ATOM 5156 N N . ASP A 1 647 ? 43.740 -10.073 -37.527 1.00 48.81 647 ASP A N 1
ATOM 5157 C CA . ASP A 1 647 ? 43.526 -9.944 -38.966 1.00 48.81 647 ASP A CA 1
ATOM 5158 C C . ASP A 1 647 ? 44.739 -9.371 -39.703 1.00 48.81 647 ASP A C 1
ATOM 5160 O O . ASP A 1 647 ? 45.314 -8.357 -39.304 1.00 48.81 647 ASP A O 1
ATOM 5164 N N . ASN A 1 648 ? 45.037 -9.943 -40.871 1.00 50.06 648 ASN A N 1
ATOM 5165 C CA . ASN A 1 648 ? 45.827 -9.290 -41.915 1.00 50.06 648 ASN A CA 1
ATOM 5166 C C . ASN A 1 648 ? 44.983 -9.193 -43.200 1.00 50.06 648 ASN A C 1
ATOM 5168 O O . ASN A 1 648 ? 44.358 -10.172 -43.607 1.00 50.06 648 ASN A O 1
ATOM 5172 N N . ILE A 1 649 ? 44.966 -8.034 -43.873 1.00 49.03 649 ILE A N 1
ATOM 5173 C CA . ILE A 1 649 ? 44.278 -7.877 -45.170 1.00 49.03 649 ILE A CA 1
ATOM 5174 C C . ILE A 1 649 ? 44.944 -8.783 -46.218 1.00 49.03 649 ILE A C 1
ATOM 5176 O O . ILE A 1 649 ? 46.174 -8.844 -46.315 1.00 49.03 649 ILE A O 1
ATOM 5180 N N . LEU A 1 650 ? 44.134 -9.470 -47.031 1.00 38.97 650 LEU A N 1
ATOM 5181 C CA . LEU A 1 650 ? 44.606 -10.372 -48.083 1.00 38.97 650 LEU A CA 1
ATOM 5182 C C . LEU A 1 650 ? 45.373 -9.605 -49.178 1.00 38.97 650 LEU A C 1
ATOM 5184 O O . LEU A 1 650 ? 44.796 -8.984 -50.074 1.00 38.97 650 LEU A O 1
ATOM 5188 N N . VAL A 1 651 ? 46.706 -9.670 -49.124 1.00 39.44 651 VAL A N 1
ATOM 5189 C CA . VAL A 1 651 ? 47.602 -9.059 -50.119 1.00 39.44 651 VAL A CA 1
ATOM 5190 C C . VAL A 1 651 ? 48.376 -10.145 -50.851 1.00 39.44 651 VAL A C 1
ATOM 5192 O O . VAL A 1 651 ? 48.814 -11.137 -50.270 1.00 39.44 651 VAL A O 1
ATOM 5195 N N . SER A 1 652 ? 48.544 -9.976 -52.164 1.00 35.09 652 SER A N 1
ATOM 5196 C CA . SER A 1 652 ? 49.262 -10.949 -52.979 1.00 35.09 652 SER A CA 1
ATOM 5197 C C . SER A 1 652 ? 50.709 -11.115 -52.480 1.00 35.09 652 SER A C 1
ATOM 5199 O O . SER A 1 652 ? 51.442 -10.141 -52.295 1.00 35.09 652 SER A O 1
ATOM 5201 N N . ALA A 1 653 ? 51.161 -12.365 -52.311 1.00 35.00 653 ALA A N 1
ATOM 5202 C CA . ALA A 1 653 ? 52.525 -12.706 -51.874 1.00 35.00 653 ALA A CA 1
ATOM 5203 C C . ALA A 1 653 ? 53.637 -12.159 -52.799 1.00 35.00 653 ALA A C 1
ATOM 5205 O O . ALA A 1 653 ? 54.825 -12.270 -52.496 1.00 35.00 653 ALA A O 1
ATOM 5206 N N . GLN A 1 654 ? 53.264 -11.582 -53.942 1.00 36.12 654 GLN A N 1
ATOM 5207 C CA . GLN A 1 654 ? 54.177 -11.042 -54.936 1.00 36.12 654 GLN A CA 1
ATOM 5208 C C . GLN A 1 654 ? 54.435 -9.532 -54.771 1.00 36.12 654 GLN A C 1
ATOM 5210 O O . GLN A 1 654 ? 55.411 -9.046 -55.332 1.00 36.12 654 GLN A O 1
ATOM 5215 N N . GLU A 1 655 ? 53.644 -8.815 -53.960 1.00 38.16 655 GLU A N 1
ATOM 5216 C CA . GLU A 1 655 ? 53.815 -7.371 -53.689 1.00 38.16 655 GLU A CA 1
ATOM 5217 C C . GLU A 1 655 ? 54.385 -7.085 -52.285 1.00 38.16 655 GLU A C 1
ATOM 5219 O O . GLU A 1 655 ? 55.108 -6.105 -52.105 1.00 38.16 655 GLU A O 1
ATOM 5224 N N . ALA A 1 656 ? 54.201 -7.993 -51.315 1.00 36.41 656 ALA A N 1
ATOM 5225 C CA . ALA A 1 656 ? 54.837 -7.902 -49.992 1.00 36.41 656 ALA A CA 1
ATOM 5226 C C . ALA A 1 656 ? 56.382 -7.956 -50.056 1.00 36.41 656 ALA A C 1
ATOM 5228 O O . ALA A 1 656 ? 57.065 -7.396 -49.199 1.00 36.41 656 ALA A O 1
ATOM 5229 N N . ALA A 1 657 ? 56.937 -8.581 -51.102 1.00 33.00 657 ALA A N 1
ATOM 5230 C CA . ALA A 1 657 ? 58.380 -8.690 -51.323 1.00 33.00 657 ALA A CA 1
ATOM 5231 C C . ALA A 1 657 ? 59.031 -7.410 -51.893 1.00 33.00 657 ALA A C 1
ATOM 5233 O O . ALA A 1 657 ? 60.243 -7.241 -51.750 1.00 33.00 657 ALA A O 1
ATOM 5234 N N . ASP A 1 658 ? 58.258 -6.500 -52.501 1.00 35.28 658 ASP A N 1
ATOM 5235 C CA . ASP A 1 658 ? 58.782 -5.241 -53.060 1.00 35.28 658 ASP A CA 1
ATOM 5236 C C . ASP A 1 658 ? 58.713 -4.068 -52.059 1.00 35.28 658 ASP A C 1
ATOM 5238 O O . ASP A 1 658 ? 59.454 -3.093 -52.199 1.00 35.28 658 ASP A O 1
ATOM 5242 N N . ALA A 1 659 ? 57.913 -4.177 -50.989 1.00 36.91 659 ALA A N 1
ATOM 5243 C CA . ALA A 1 659 ? 57.873 -3.187 -49.906 1.00 36.91 659 ALA A CA 1
ATOM 5244 C C . ALA A 1 659 ? 59.058 -3.305 -48.920 1.00 36.91 659 ALA A C 1
ATOM 5246 O O . ALA A 1 659 ? 59.374 -2.353 -48.208 1.00 36.91 659 ALA A O 1
ATOM 5247 N N . THR A 1 660 ? 59.774 -4.437 -48.900 1.00 34.56 660 THR A N 1
ATOM 5248 C CA . THR A 1 660 ? 60.892 -4.693 -47.967 1.00 34.56 660 THR A CA 1
ATOM 5249 C C . THR A 1 660 ? 62.261 -4.190 -48.461 1.00 34.56 660 THR A C 1
ATOM 5251 O O . THR A 1 660 ? 63.291 -4.514 -47.867 1.00 34.56 660 THR A O 1
ATOM 5254 N N . LEU A 1 661 ? 62.314 -3.408 -49.547 1.00 32.53 661 LEU A N 1
ATOM 5255 C CA . LEU A 1 661 ? 63.568 -2.987 -50.192 1.00 32.53 661 LEU A CA 1
ATOM 5256 C C . LEU A 1 661 ? 63.716 -1.471 -50.409 1.00 32.53 661 LEU A C 1
ATOM 5258 O O . LEU A 1 661 ? 64.424 -1.063 -51.323 1.00 32.53 661 LEU A O 1
ATOM 5262 N N . VAL A 1 662 ? 63.148 -0.607 -49.559 1.00 37.88 662 VAL A N 1
ATOM 5263 C CA . VAL A 1 662 ? 63.568 0.812 -49.497 1.00 37.88 662 VAL A CA 1
ATOM 5264 C C . VAL A 1 662 ? 63.492 1.358 -48.065 1.00 37.88 662 VAL A C 1
ATOM 5266 O O . VAL A 1 662 ? 62.529 2.020 -47.716 1.00 37.88 662 VAL A O 1
ATOM 5269 N N . SER A 1 663 ? 64.525 1.110 -47.251 1.00 31.80 663 SER A N 1
ATOM 5270 C CA . SER A 1 663 ? 65.174 2.121 -46.381 1.00 31.80 663 SER A CA 1
ATOM 5271 C C . SER A 1 663 ? 66.175 1.468 -45.415 1.00 31.80 663 SER A C 1
ATOM 5273 O O . SER A 1 663 ? 65.941 1.338 -44.217 1.00 31.80 663 SER A O 1
ATOM 5275 N N . THR A 1 664 ? 67.347 1.103 -45.924 1.00 31.86 664 THR A N 1
ATOM 5276 C CA . THR A 1 664 ? 68.571 1.139 -45.112 1.00 31.86 664 THR A CA 1
ATOM 5277 C C . THR A 1 664 ? 69.463 2.222 -45.688 1.00 31.86 664 THR A C 1
ATOM 5279 O O . THR A 1 664 ? 70.309 1.941 -46.533 1.00 31.86 664 THR A O 1
ATOM 5282 N N . GLU A 1 665 ? 69.276 3.458 -45.232 1.00 29.31 665 GLU A N 1
ATOM 5283 C CA . GLU A 1 665 ? 70.378 4.411 -45.168 1.00 29.31 665 GLU A CA 1
ATOM 5284 C C . GLU A 1 665 ? 70.625 4.759 -43.701 1.00 29.31 665 GLU A C 1
ATOM 5286 O O . GLU A 1 665 ? 69.799 5.323 -42.992 1.00 29.31 665 GLU A O 1
ATOM 5291 N N . SER A 1 666 ? 71.790 4.314 -43.254 1.00 30.47 666 SER A N 1
ATOM 5292 C CA . SER A 1 666 ? 72.443 4.619 -41.993 1.00 30.47 666 SER A CA 1
ATOM 5293 C C . SER A 1 666 ? 72.577 6.126 -41.777 1.00 30.47 666 SER A C 1
ATOM 5295 O O . SER A 1 666 ? 73.219 6.790 -42.592 1.00 30.47 666 SER A O 1
ATOM 5297 N N . TYR A 1 667 ? 72.094 6.643 -40.645 1.00 27.88 667 TYR A N 1
ATOM 5298 C CA . TYR A 1 667 ? 72.508 7.956 -40.155 1.00 27.88 667 TYR A CA 1
ATOM 5299 C C . TYR A 1 667 ? 73.603 7.794 -39.098 1.00 27.88 667 TYR A C 1
ATOM 5301 O O . TYR A 1 667 ? 73.391 7.283 -38.000 1.00 27.88 667 TYR A O 1
ATOM 5309 N N . THR A 1 668 ? 74.811 8.200 -39.475 1.00 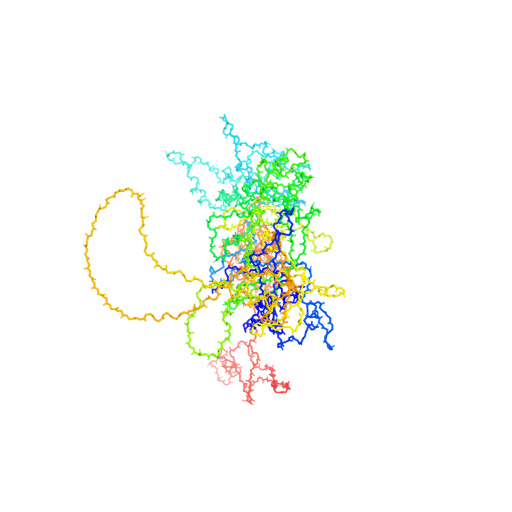28.98 668 THR A N 1
ATOM 5310 C CA . THR A 1 668 ? 75.949 8.415 -38.584 1.00 28.98 668 THR A CA 1
ATOM 5311 C C . THR A 1 668 ? 75.719 9.684 -37.768 1.00 28.98 668 THR A C 1
ATOM 5313 O O . THR A 1 668 ? 75.500 10.742 -38.354 1.00 28.98 668 THR A O 1
ATOM 5316 N N . PHE A 1 669 ? 75.822 9.596 -36.440 1.00 26.84 669 PHE A N 1
ATOM 5317 C CA . PHE A 1 669 ? 75.966 10.769 -35.576 1.00 26.84 669 PHE A CA 1
ATOM 5318 C C . PHE A 1 669 ? 77.300 11.457 -35.897 1.00 26.84 669 PHE A C 1
ATOM 5320 O O . PHE A 1 669 ? 78.366 10.862 -35.722 1.00 26.84 669 PHE A O 1
ATOM 5327 N N . ALA A 1 670 ? 77.226 12.689 -36.388 1.00 30.17 670 ALA A N 1
ATOM 5328 C CA . ALA A 1 670 ? 78.342 13.617 -36.435 1.00 30.17 670 ALA A CA 1
ATOM 5329 C C . ALA A 1 670 ? 77.953 14.838 -35.600 1.00 30.17 670 ALA A C 1
ATOM 5331 O O . ALA A 1 670 ? 76.863 15.381 -35.781 1.00 30.17 670 ALA A O 1
ATOM 5332 N N . ASP A 1 671 ? 78.847 15.189 -34.676 1.00 33.62 671 ASP A N 1
ATOM 5333 C CA . ASP A 1 671 ? 78.911 16.479 -33.998 1.00 33.62 671 ASP A CA 1
ATOM 5334 C C . ASP A 1 671 ? 78.704 17.615 -35.003 1.00 33.62 671 ASP A C 1
ATOM 5336 O O . ASP A 1 671 ? 79.309 17.587 -36.073 1.00 33.62 671 ASP A O 1
ATOM 5340 N N . ASP A 1 672 ? 77.905 18.616 -34.646 1.00 30.67 672 ASP A N 1
ATOM 5341 C CA . ASP A 1 672 ? 78.343 20.001 -34.782 1.00 30.67 672 ASP A CA 1
ATOM 5342 C C . ASP A 1 672 ? 77.438 20.946 -33.985 1.00 30.67 672 ASP A C 1
ATOM 5344 O O . ASP A 1 672 ? 76.229 20.757 -33.834 1.00 30.67 672 ASP A O 1
ATOM 5348 N N . GLU A 1 673 ? 78.131 21.928 -33.428 1.00 36.50 673 GLU A N 1
ATOM 5349 C CA . GLU A 1 673 ? 77.705 23.030 -32.585 1.00 36.50 673 GLU A CA 1
ATOM 5350 C C . GLU A 1 673 ? 76.624 23.895 -33.254 1.00 36.50 673 GLU A C 1
ATOM 5352 O O . GLU A 1 673 ? 76.687 24.130 -34.457 1.00 36.50 673 GLU A O 1
ATOM 5357 N N . ASP A 1 674 ? 75.652 24.379 -32.471 1.00 32.91 674 ASP A N 1
ATOM 5358 C CA . ASP A 1 674 ? 75.254 25.799 -32.415 1.00 32.91 674 ASP A CA 1
ATOM 5359 C C . ASP A 1 674 ? 73.920 25.966 -31.653 1.00 32.91 674 ASP A C 1
ATOM 5361 O O . ASP A 1 674 ? 72.821 25.824 -32.186 1.00 32.91 674 ASP A O 1
ATOM 5365 N N . GLU A 1 675 ? 74.040 26.329 -30.375 1.00 35.03 675 GLU A N 1
ATOM 5366 C CA . GLU A 1 675 ? 73.052 27.143 -29.651 1.00 35.03 675 GLU A CA 1
ATOM 5367 C C . GLU A 1 675 ? 72.992 28.541 -30.301 1.00 35.03 675 GLU A C 1
ATOM 5369 O O . GLU A 1 675 ? 74.001 28.972 -30.877 1.00 35.03 675 GLU A O 1
ATOM 5374 N N . PRO A 1 676 ? 71.890 29.321 -30.164 1.00 37.66 676 PRO A N 1
ATOM 5375 C CA . PRO A 1 676 ? 71.997 30.315 -29.100 1.00 37.66 676 PRO A CA 1
ATOM 5376 C C . PRO A 1 676 ? 70.704 30.895 -28.458 1.00 37.66 676 PRO A C 1
ATOM 5378 O O . PRO A 1 676 ? 69.696 31.161 -29.110 1.00 37.66 676 PRO A O 1
ATOM 5381 N N . TRP A 1 677 ? 70.907 31.303 -27.196 1.00 28.25 677 TRP A N 1
ATOM 5382 C CA . TRP A 1 677 ? 70.262 32.366 -26.397 1.00 28.25 677 TRP A CA 1
ATOM 5383 C C . TRP A 1 677 ? 68.860 32.127 -25.815 1.00 28.25 677 TRP A C 1
ATOM 5385 O O . TRP A 1 677 ? 67.857 32.435 -26.450 1.00 28.25 677 TRP A O 1
ATOM 5395 N N . LEU A 1 678 ? 68.822 31.880 -24.499 1.00 31.86 678 LEU A N 1
ATOM 5396 C CA . LEU A 1 678 ? 68.016 32.687 -23.574 1.00 31.86 678 LEU A CA 1
ATOM 5397 C C . LEU A 1 678 ? 68.819 32.988 -22.296 1.00 31.86 678 LEU A C 1
ATOM 5399 O O . LEU A 1 678 ? 69.459 32.119 -21.708 1.00 31.86 678 LEU A O 1
ATOM 5403 N N . GLU A 1 679 ? 68.831 34.273 -21.947 1.00 29.89 679 GLU A N 1
ATOM 5404 C CA . GLU A 1 679 ? 69.567 34.910 -20.859 1.00 29.89 679 GLU A CA 1
ATOM 5405 C C . GLU A 1 679 ? 68.913 34.698 -19.479 1.00 29.89 679 GLU A C 1
ATOM 5407 O O . GLU A 1 679 ? 67.720 34.922 -19.308 1.00 29.89 679 GLU A O 1
ATOM 5412 N N . ASP A 1 680 ? 69.793 34.408 -18.513 1.00 30.53 680 ASP A N 1
ATOM 5413 C CA . ASP A 1 680 ? 69.900 34.984 -17.160 1.00 30.53 680 ASP A CA 1
ATOM 5414 C C . ASP A 1 680 ? 68.982 34.506 -16.009 1.00 30.53 680 ASP A C 1
ATOM 5416 O O . ASP A 1 680 ? 67.757 34.507 -16.100 1.00 30.53 680 ASP A O 1
ATOM 5420 N N . GLY A 1 681 ? 69.621 34.194 -14.862 1.00 29.48 681 GLY A N 1
ATOM 5421 C CA . GLY A 1 681 ? 68.939 34.154 -13.558 1.00 29.48 681 GLY A CA 1
ATOM 5422 C C . GLY A 1 681 ? 69.345 33.140 -12.464 1.00 29.48 681 GLY A C 1
ATOM 5423 O O . GLY A 1 681 ? 68.447 32.511 -11.930 1.00 29.48 681 GLY A O 1
ATOM 5424 N N . ALA A 1 682 ? 70.634 33.048 -12.075 1.00 29.55 682 ALA A N 1
ATOM 5425 C CA . ALA A 1 682 ? 71.186 32.688 -10.728 1.00 29.55 682 ALA A CA 1
ATOM 5426 C C . ALA A 1 682 ? 70.799 31.337 -10.031 1.00 29.55 682 ALA A C 1
ATOM 5428 O O . ALA A 1 682 ? 69.648 31.111 -9.689 1.00 29.55 682 ALA A O 1
ATOM 5429 N N . ALA A 1 683 ? 71.709 30.359 -9.817 1.00 27.70 683 ALA A N 1
ATOM 5430 C CA . ALA A 1 683 ? 72.750 30.214 -8.751 1.00 27.70 683 ALA A CA 1
ATOM 5431 C C . ALA A 1 683 ? 72.195 30.320 -7.306 1.00 27.70 683 ALA A C 1
ATOM 5433 O O . ALA A 1 683 ? 71.507 31.288 -7.022 1.00 27.70 683 ALA A O 1
ATOM 5434 N N . TRP A 1 684 ? 72.447 29.484 -6.286 1.00 28.02 684 TRP A N 1
ATOM 5435 C CA . TRP A 1 684 ? 73.377 28.401 -5.882 1.00 28.02 684 TRP A CA 1
ATOM 5436 C C . TRP A 1 684 ? 72.698 27.747 -4.631 1.00 28.02 684 TRP A C 1
ATOM 5438 O O . TRP A 1 684 ? 71.907 28.419 -3.980 1.00 28.02 684 TRP A O 1
ATOM 5448 N N . GLU A 1 685 ? 72.861 26.474 -4.251 1.00 28.69 685 GLU A N 1
ATOM 5449 C CA . GLU A 1 685 ? 74.036 25.898 -3.574 1.00 28.69 685 GLU A CA 1
ATOM 5450 C C . GLU A 1 685 ? 74.018 24.351 -3.643 1.00 28.69 685 GLU A C 1
ATOM 5452 O O . GLU A 1 685 ? 73.024 23.700 -3.326 1.00 28.69 685 GLU A O 1
ATOM 5457 N N . ALA A 1 686 ? 75.169 23.790 -4.027 1.00 26.78 686 ALA A N 1
ATOM 5458 C CA . ALA A 1 686 ? 75.625 22.428 -3.732 1.00 26.78 686 ALA A CA 1
ATOM 5459 C C . ALA A 1 686 ? 76.017 22.341 -2.232 1.00 26.78 686 ALA A C 1
ATOM 5461 O O . ALA A 1 686 ? 76.178 23.374 -1.596 1.00 26.78 686 ALA A O 1
ATOM 5462 N N . GLU A 1 687 ? 76.197 21.232 -1.516 1.00 27.64 687 GLU A N 1
ATOM 5463 C CA . GLU A 1 687 ? 76.934 19.981 -1.728 1.00 27.64 687 GLU A CA 1
ATOM 5464 C C . GLU A 1 687 ? 76.655 19.167 -0.430 1.00 27.64 687 GLU A C 1
ATOM 5466 O O . GLU A 1 687 ? 76.580 19.729 0.663 1.00 27.64 687 GLU A O 1
ATOM 5471 N N . SER A 1 688 ? 76.513 17.844 -0.427 1.00 29.39 688 SER A N 1
ATOM 5472 C CA . SER A 1 688 ? 77.679 16.964 -0.326 1.00 29.39 688 SER A CA 1
ATOM 5473 C C . SER A 1 688 ? 77.276 15.487 -0.393 1.00 29.39 688 SER A C 1
ATOM 5475 O O . SER A 1 688 ? 76.274 15.040 0.159 1.00 29.39 688 SER A O 1
ATOM 5477 N N . ALA A 1 689 ? 78.117 14.763 -1.122 1.00 26.70 689 ALA A N 1
ATOM 5478 C CA . ALA A 1 689 ? 77.979 13.402 -1.600 1.00 26.70 689 ALA A CA 1
ATOM 5479 C C . ALA A 1 689 ? 78.334 12.313 -0.572 1.00 26.70 689 ALA A C 1
ATOM 5481 O O . ALA A 1 689 ? 79.155 12.507 0.325 1.00 26.70 689 ALA A O 1
ATOM 5482 N N . GLY A 1 690 ? 77.826 11.108 -0.841 1.00 26.02 690 GLY A N 1
ATOM 5483 C CA . GLY A 1 690 ? 78.340 9.841 -0.329 1.00 26.02 690 GLY A CA 1
ATOM 5484 C C . GLY A 1 690 ? 78.100 8.721 -1.343 1.00 26.02 690 GLY A C 1
ATOM 5485 O O . GLY A 1 690 ? 77.051 8.094 -1.327 1.00 26.02 690 GLY A O 1
ATOM 5486 N N . ASN A 1 691 ? 79.070 8.509 -2.238 1.00 28.84 691 ASN A N 1
ATOM 5487 C CA . ASN A 1 691 ? 79.131 7.417 -3.218 1.00 28.84 691 ASN A CA 1
ATOM 5488 C C . ASN A 1 691 ? 79.097 6.026 -2.562 1.00 28.84 691 ASN A C 1
ATOM 5490 O O . ASN A 1 691 ? 79.773 5.843 -1.556 1.00 28.84 691 ASN A O 1
ATOM 5494 N N . TYR A 1 692 ? 78.502 5.036 -3.237 1.00 26.11 692 TYR A N 1
ATOM 5495 C CA . TYR A 1 692 ? 79.182 3.785 -3.623 1.00 26.11 692 TYR A CA 1
ATOM 5496 C C . TYR A 1 692 ? 78.433 3.124 -4.794 1.00 26.11 692 TYR A C 1
ATOM 5498 O O . TYR A 1 692 ? 77.231 2.893 -4.718 1.00 26.11 692 TYR A O 1
ATOM 5506 N N . TYR A 1 693 ? 79.162 2.845 -5.878 1.00 27.05 693 TYR A N 1
ATOM 5507 C CA . TYR A 1 693 ? 78.730 1.998 -6.990 1.00 27.05 693 TYR A CA 1
ATOM 5508 C C . TYR A 1 693 ? 79.061 0.541 -6.666 1.00 27.05 693 TYR A C 1
ATOM 5510 O O . TYR A 1 693 ? 80.193 0.265 -6.273 1.00 27.05 693 TYR A O 1
ATOM 5518 N N . GLU A 1 694 ? 78.147 -0.374 -6.972 1.00 26.95 694 GLU A N 1
ATOM 5519 C CA . GLU A 1 694 ? 78.497 -1.672 -7.547 1.00 26.95 694 GLU A CA 1
ATOM 5520 C C . GLU A 1 694 ? 77.453 -2.033 -8.609 1.00 26.95 694 GLU A C 1
ATOM 5522 O O . GLU A 1 694 ? 76.254 -1.821 -8.454 1.00 26.95 694 GLU A O 1
ATOM 5527 N N . THR A 1 695 ? 77.974 -2.446 -9.755 1.00 30.09 695 THR A N 1
ATOM 5528 C CA . THR A 1 695 ? 77.290 -2.715 -11.015 1.00 30.09 695 THR A CA 1
ATOM 5529 C C . THR A 1 695 ? 77.184 -4.221 -11.151 1.00 30.09 695 THR A C 1
ATOM 5531 O O . THR A 1 695 ? 78.218 -4.872 -11.116 1.00 30.09 695 THR A O 1
ATOM 5534 N N . GLU A 1 696 ? 75.988 -4.768 -11.377 1.00 29.38 696 GLU A N 1
ATOM 5535 C CA . GLU A 1 696 ? 75.842 -6.093 -11.987 1.00 29.38 696 GLU A CA 1
ATOM 5536 C C . GLU A 1 696 ? 74.464 -6.260 -12.660 1.00 29.38 696 GLU A C 1
ATOM 5538 O O . GLU A 1 696 ? 73.432 -6.433 -12.028 1.00 29.38 696 GLU A O 1
ATOM 5543 N N . GLN A 1 697 ? 74.507 -6.145 -13.992 1.00 28.05 697 GLN A N 1
ATOM 5544 C CA . GLN A 1 697 ? 73.773 -6.922 -14.998 1.00 28.05 697 GLN A CA 1
ATOM 5545 C C . GLN A 1 697 ? 72.242 -7.032 -14.899 1.00 28.05 697 GLN A C 1
ATOM 5547 O O . GLN A 1 697 ? 71.686 -8.071 -14.556 1.00 28.05 697 GLN A O 1
ATOM 5552 N N . MET A 1 698 ? 71.561 -6.010 -15.426 1.00 23.36 698 MET A N 1
ATOM 5553 C CA . MET A 1 698 ? 70.260 -6.199 -16.069 1.00 23.36 698 MET A CA 1
ATOM 5554 C C . MET A 1 698 ? 70.455 -6.996 -17.364 1.00 23.36 698 MET A C 1
ATOM 5556 O O . MET A 1 698 ? 71.010 -6.496 -18.344 1.00 23.36 698 MET A O 1
ATOM 5560 N N . THR A 1 699 ? 69.995 -8.243 -17.380 1.00 25.22 699 THR A N 1
ATOM 5561 C CA . THR A 1 699 ? 69.660 -8.928 -18.628 1.00 25.22 699 THR A CA 1
ATOM 5562 C C . THR A 1 699 ? 68.321 -8.366 -19.087 1.00 25.22 699 THR A C 1
ATOM 5564 O O . THR A 1 699 ? 67.260 -8.796 -18.653 1.00 25.22 699 THR A O 1
ATOM 5567 N N . ALA A 1 700 ? 68.378 -7.339 -19.935 1.00 24.72 700 ALA A N 1
ATOM 5568 C CA . ALA A 1 700 ? 67.231 -6.918 -20.719 1.00 24.72 700 ALA A CA 1
ATOM 5569 C C . ALA A 1 700 ? 66.892 -8.057 -21.689 1.00 24.72 700 ALA A C 1
ATOM 5571 O O . ALA A 1 700 ? 67.500 -8.189 -22.752 1.00 24.72 700 ALA A O 1
ATOM 5572 N N . THR A 1 701 ? 65.954 -8.918 -21.301 1.00 25.14 701 THR A N 1
ATOM 5573 C CA . THR A 1 701 ? 65.231 -9.740 -22.265 1.00 25.14 701 THR A CA 1
ATOM 5574 C C . THR A 1 701 ? 64.430 -8.763 -23.112 1.00 25.14 701 THR A C 1
ATOM 5576 O O . THR A 1 701 ? 63.447 -8.190 -22.653 1.00 25.14 701 THR A O 1
ATOM 5579 N N . LEU A 1 702 ? 64.919 -8.505 -24.324 1.00 24.34 702 LEU A N 1
ATOM 5580 C CA . LEU A 1 702 ? 64.181 -7.832 -25.384 1.00 24.34 702 LEU A CA 1
ATOM 5581 C C . LEU A 1 702 ? 62.889 -8.622 -25.630 1.00 24.34 702 LEU A C 1
ATOM 5583 O O . LEU A 1 702 ? 62.883 -9.566 -26.415 1.00 24.34 702 LEU A O 1
ATOM 5587 N N . MET A 1 703 ? 61.804 -8.257 -24.945 1.00 24.03 703 MET A N 1
ATOM 5588 C CA . MET A 1 703 ? 60.465 -8.543 -25.440 1.00 24.03 703 MET A CA 1
ATOM 5589 C C . MET A 1 703 ? 60.269 -7.639 -26.650 1.00 24.03 703 MET A C 1
ATOM 5591 O O . MET A 1 703 ? 60.108 -6.425 -26.535 1.00 24.03 703 MET A O 1
ATOM 5595 N N . THR A 1 704 ? 60.382 -8.231 -27.832 1.00 24.44 704 THR A N 1
ATOM 5596 C CA . THR A 1 704 ? 59.959 -7.599 -29.073 1.00 24.44 704 THR A CA 1
ATOM 5597 C C . THR A 1 704 ? 58.438 -7.482 -29.020 1.00 24.44 704 THR A C 1
ATOM 5599 O O . THR A 1 704 ? 57.727 -8.433 -29.322 1.00 24.44 704 THR A O 1
ATOM 5602 N N . VAL A 1 705 ? 57.944 -6.329 -28.572 1.00 23.14 705 VAL A N 1
ATOM 5603 C CA . VAL A 1 705 ? 56.549 -5.927 -28.763 1.00 23.14 705 VAL A CA 1
ATOM 5604 C C . VAL A 1 705 ? 56.377 -5.685 -30.259 1.00 23.14 705 VAL A C 1
ATOM 5606 O O . VAL A 1 705 ? 56.964 -4.754 -30.813 1.00 23.14 705 VAL A O 1
ATOM 5609 N N . TYR A 1 706 ? 55.634 -6.560 -30.931 1.00 25.31 706 TYR A N 1
ATOM 5610 C CA . TYR A 1 706 ? 55.203 -6.319 -32.301 1.00 25.31 706 TYR A CA 1
ATOM 5611 C C . TYR A 1 706 ? 54.110 -5.249 -32.268 1.00 25.31 706 TYR A C 1
ATOM 5613 O O . TYR A 1 706 ? 52.940 -5.544 -32.060 1.00 25.31 706 TYR A O 1
ATOM 5621 N N . PHE A 1 707 ? 54.505 -3.990 -32.447 1.00 23.47 707 PHE A N 1
ATOM 5622 C CA . PHE A 1 707 ? 53.572 -2.931 -32.812 1.00 23.47 707 PHE A CA 1
ATOM 5623 C C . PHE A 1 707 ? 53.182 -3.137 -34.280 1.00 23.47 707 PHE A C 1
ATOM 5625 O O . PHE A 1 707 ? 53.951 -2.791 -35.180 1.00 23.47 707 PHE A O 1
ATOM 5632 N N . TYR A 1 708 ? 52.009 -3.713 -34.532 1.00 28.47 708 TYR A N 1
ATOM 5633 C CA . TYR A 1 708 ? 51.378 -3.632 -35.846 1.00 28.47 708 TYR A CA 1
ATOM 5634 C C . TYR A 1 708 ? 50.761 -2.238 -35.975 1.00 28.47 708 TYR A C 1
ATOM 5636 O O . TYR A 1 708 ? 49.751 -1.926 -35.356 1.00 28.47 708 TYR A O 1
ATOM 5644 N N . SER A 1 709 ? 51.420 -1.357 -36.728 1.00 27.31 709 SER A N 1
ATOM 5645 C CA . SER A 1 709 ? 50.814 -0.086 -37.130 1.00 27.31 709 SER A CA 1
ATOM 5646 C C . SER A 1 709 ? 49.804 -0.353 -38.258 1.00 27.31 709 SER A C 1
ATOM 5648 O O . SER A 1 709 ? 50.174 -1.075 -39.187 1.00 27.31 709 SER A O 1
ATOM 5650 N N . PRO A 1 710 ? 48.613 0.274 -38.277 1.00 32.12 710 PRO A N 1
ATOM 5651 C CA . PRO A 1 710 ? 47.652 0.124 -39.374 1.00 32.12 710 PRO A CA 1
ATOM 5652 C C . PRO A 1 710 ? 48.071 0.859 -40.663 1.00 32.12 710 PRO A C 1
ATOM 5654 O O . PRO A 1 710 ? 47.355 0.859 -41.661 1.00 32.12 710 PRO A O 1
ATOM 5657 N N . ALA A 1 711 ? 49.248 1.486 -40.701 1.00 32.94 711 ALA A N 1
ATOM 5658 C CA . ALA A 1 711 ? 49.726 2.179 -41.886 1.00 32.94 711 ALA A CA 1
ATOM 5659 C C . ALA A 1 711 ? 50.558 1.244 -42.771 1.00 32.94 711 ALA A C 1
ATOM 5661 O O . ALA A 1 711 ? 51.771 1.177 -42.614 1.00 32.94 711 ALA A O 1
ATOM 5662 N N . ILE A 1 712 ? 49.890 0.542 -43.685 1.00 35.19 712 ILE A N 1
ATOM 5663 C CA . ILE A 1 712 ? 50.295 0.159 -45.056 1.00 35.19 712 ILE A CA 1
ATOM 5664 C C . ILE A 1 712 ? 49.280 -0.905 -45.464 1.00 35.19 712 ILE A C 1
ATOM 5666 O O . ILE A 1 712 ? 49.352 -1.972 -44.894 1.00 35.19 712 ILE A O 1
ATOM 5670 N N . PHE A 1 713 ? 48.376 -0.646 -46.418 1.00 39.06 713 PHE A N 1
ATOM 5671 C CA . PHE A 1 713 ? 47.913 -1.634 -47.415 1.00 39.06 713 PHE A CA 1
ATOM 5672 C C . PHE A 1 713 ? 46.960 -0.970 -48.420 1.00 39.06 713 PHE A C 1
ATOM 5674 O O . PHE A 1 713 ? 45.753 -1.162 -48.416 1.00 39.06 713 PHE A O 1
ATOM 5681 N N . ALA A 1 714 ? 47.528 -0.174 -49.328 1.00 34.88 714 ALA A N 1
ATOM 5682 C CA . ALA A 1 714 ? 46.860 0.203 -50.567 1.00 34.88 714 ALA A CA 1
ATOM 5683 C C . ALA A 1 714 ? 47.543 -0.536 -51.723 1.00 34.88 714 ALA A C 1
ATOM 5685 O O . ALA A 1 714 ? 48.664 -0.192 -52.101 1.00 34.88 714 ALA A O 1
ATOM 5686 N N . GLY A 1 715 ? 46.853 -1.529 -52.286 1.00 43.22 715 GLY A N 1
ATOM 5687 C CA . GLY A 1 715 ? 47.181 -2.106 -53.590 1.00 43.22 715 GLY A CA 1
ATOM 5688 C C . GLY A 1 715 ? 47.499 -3.598 -53.576 1.00 43.22 715 GLY A C 1
ATOM 5689 O O . GLY A 1 715 ? 48.662 -3.976 -53.581 1.00 43.22 715 GLY A O 1
ATOM 5690 N N . SER A 1 716 ? 46.459 -4.428 -53.686 1.00 40.03 716 SER A N 1
ATOM 5691 C CA . SER A 1 716 ? 46.525 -5.639 -54.507 1.00 40.03 716 SER A CA 1
ATOM 5692 C C . SER A 1 716 ? 45.463 -5.520 -55.607 1.00 40.03 716 SER A C 1
ATOM 5694 O O . SER A 1 716 ? 44.416 -4.909 -55.408 1.00 40.03 716 SER A O 1
ATOM 5696 N N . VAL A 1 717 ? 45.725 -6.055 -56.802 1.00 45.28 717 VAL A N 1
ATOM 5697 C CA . VAL A 1 717 ? 44.809 -5.945 -57.962 1.00 45.28 717 VAL A CA 1
ATOM 5698 C C . VAL A 1 717 ? 43.598 -6.898 -57.851 1.00 45.28 717 VAL A C 1
ATOM 5700 O O . VAL A 1 717 ? 42.724 -6.872 -58.716 1.00 45.28 717 VAL A O 1
ATOM 5703 N N . TYR A 1 718 ? 43.524 -7.734 -56.804 1.00 50.81 718 TYR A N 1
ATOM 5704 C CA . TYR A 1 718 ? 42.523 -8.808 -56.690 1.00 50.81 718 TYR A CA 1
ATOM 5705 C C . TYR A 1 718 ? 41.874 -8.989 -55.302 1.00 50.81 718 TYR A C 1
ATOM 5707 O O . TYR A 1 718 ? 40.908 -9.739 -55.223 1.00 50.81 718 TYR A O 1
ATOM 5715 N N . GLY A 1 719 ? 42.367 -8.341 -54.239 1.00 57.44 719 GLY A N 1
ATOM 5716 C CA . GLY A 1 719 ? 41.771 -8.376 -52.893 1.00 57.44 719 GLY A CA 1
ATOM 5717 C C . GLY A 1 719 ? 41.022 -7.080 -52.569 1.00 57.44 719 GLY A C 1
ATOM 5718 O O . GLY A 1 719 ? 41.507 -5.994 -52.887 1.00 57.44 719 GLY A O 1
ATOM 5719 N N . THR A 1 720 ? 39.845 -7.209 -51.967 1.00 72.75 720 THR A N 1
ATOM 5720 C CA . THR A 1 720 ? 38.971 -6.128 -51.475 1.00 72.75 720 THR A CA 1
ATOM 5721 C C . THR A 1 720 ? 38.839 -6.219 -49.950 1.00 72.75 720 THR A C 1
ATOM 5723 O O . THR A 1 720 ? 39.311 -7.191 -49.363 1.00 72.75 720 THR A O 1
ATOM 5726 N N . ASP A 1 721 ? 38.146 -5.274 -49.307 1.00 77.56 721 ASP A N 1
ATOM 5727 C CA . ASP A 1 721 ? 37.856 -5.325 -47.857 1.00 77.56 721 ASP A CA 1
ATOM 5728 C C . ASP A 1 721 ? 36.962 -6.512 -47.442 1.00 77.56 721 ASP A C 1
ATOM 5730 O O . ASP A 1 721 ? 36.722 -6.738 -46.260 1.00 77.56 721 ASP A O 1
ATOM 5734 N N . ALA A 1 722 ? 36.487 -7.310 -48.401 1.00 82.38 722 ALA A N 1
ATOM 5735 C CA . ALA A 1 722 ? 35.759 -8.551 -48.161 1.00 82.38 722 ALA A CA 1
ATOM 5736 C C . ALA A 1 722 ? 36.653 -9.746 -47.788 1.00 82.38 722 ALA A C 1
ATOM 5738 O O . ALA A 1 722 ? 36.132 -10.808 -47.452 1.00 82.38 722 ALA A O 1
ATOM 5739 N N . GLN A 1 723 ? 37.980 -9.632 -47.906 1.00 85.56 723 GLN A N 1
ATOM 5740 C CA . GLN A 1 723 ? 38.898 -10.759 -47.741 1.00 85.56 723 GLN A CA 1
ATOM 5741 C C . GLN A 1 723 ? 39.928 -10.530 -46.623 1.00 85.56 723 GLN A C 1
ATOM 5743 O O . GLN A 1 723 ? 40.699 -9.567 -46.660 1.00 85.56 723 GLN A O 1
ATOM 5748 N N . ILE A 1 724 ? 39.998 -11.467 -45.672 1.00 82.44 724 ILE A N 1
ATOM 5749 C CA . ILE A 1 724 ? 40.917 -11.426 -44.521 1.00 82.44 724 ILE A CA 1
ATOM 5750 C C . ILE A 1 724 ? 41.730 -12.720 -44.397 1.00 82.44 724 ILE A C 1
ATOM 5752 O O . ILE A 1 724 ? 41.300 -13.788 -44.840 1.00 82.44 724 ILE A O 1
ATOM 5756 N N . PHE A 1 725 ? 42.893 -12.631 -43.759 1.00 79.31 725 PHE A N 1
ATOM 5757 C CA . PHE A 1 725 ? 43.533 -13.777 -43.123 1.00 79.31 725 PHE A CA 1
ATOM 5758 C C . PHE A 1 725 ? 43.142 -13.826 -41.651 1.00 79.31 725 PHE A C 1
ATOM 5760 O O . PHE A 1 725 ? 43.252 -12.814 -40.962 1.00 79.31 725 PHE A O 1
ATOM 5767 N N . SER A 1 726 ? 42.714 -14.999 -41.185 1.00 79.00 726 SER A N 1
ATOM 5768 C CA . SER A 1 726 ? 42.377 -15.241 -39.783 1.00 79.00 726 SER A CA 1
ATOM 5769 C C . SER A 1 726 ? 43.051 -16.507 -39.267 1.00 79.00 726 SER A C 1
ATOM 5771 O O . SER A 1 726 ? 43.228 -17.494 -39.984 1.00 79.00 726 SER A O 1
ATOM 5773 N N . THR A 1 727 ? 43.394 -16.510 -37.983 1.00 77.81 727 THR A N 1
ATOM 5774 C CA . THR A 1 727 ? 43.834 -17.726 -37.280 1.00 77.81 727 THR A CA 1
ATOM 5775 C C . THR A 1 727 ? 42.688 -18.723 -37.060 1.00 77.81 727 THR A C 1
ATOM 5777 O O . THR A 1 727 ? 42.941 -19.905 -36.812 1.00 77.81 727 THR A O 1
ATOM 5780 N N . TYR A 1 728 ? 41.437 -18.277 -37.216 1.00 81.81 728 TYR A N 1
ATOM 5781 C CA . TYR A 1 728 ? 40.234 -19.097 -37.128 1.00 81.81 728 TYR A CA 1
ATOM 5782 C C . TYR A 1 728 ? 39.670 -19.410 -38.527 1.00 81.81 728 TYR A C 1
ATOM 5784 O O . TYR A 1 728 ? 39.700 -18.556 -39.408 1.00 81.81 728 TYR A O 1
ATOM 5792 N N . PRO A 1 729 ? 39.152 -20.628 -38.764 1.00 84.00 729 PRO A N 1
ATOM 5793 C CA . PRO A 1 729 ? 38.619 -21.043 -40.065 1.00 84.00 729 PRO A CA 1
ATOM 5794 C C . PRO A 1 729 ? 37.234 -20.476 -40.403 1.00 84.00 729 PRO A C 1
ATOM 5796 O O . PRO A 1 729 ? 36.821 -20.583 -41.556 1.00 84.00 729 PRO A O 1
ATOM 5799 N N . TYR A 1 730 ? 36.521 -19.912 -39.426 1.00 88.31 730 TYR A N 1
ATOM 5800 C CA . TYR A 1 730 ? 35.190 -19.339 -39.611 1.00 88.31 730 TYR A CA 1
ATOM 5801 C C . TYR A 1 730 ? 35.061 -18.037 -38.820 1.00 88.31 730 TYR A C 1
ATOM 5803 O O . TYR A 1 730 ? 35.470 -17.982 -37.657 1.00 88.31 730 TYR A O 1
ATOM 5811 N N . ALA A 1 731 ? 34.462 -17.026 -39.443 1.00 88.62 731 ALA A N 1
ATOM 5812 C CA . ALA A 1 731 ? 34.061 -15.777 -38.821 1.00 88.62 731 ALA A CA 1
ATOM 5813 C C . ALA A 1 731 ? 32.662 -15.338 -39.298 1.00 88.62 731 ALA A C 1
ATOM 5815 O O . ALA A 1 731 ? 32.167 -15.763 -40.352 1.00 88.62 731 ALA A O 1
ATOM 5816 N N . ALA A 1 732 ? 32.016 -14.514 -38.483 1.00 91.56 732 ALA A N 1
ATOM 5817 C CA . ALA A 1 732 ? 30.757 -13.847 -38.768 1.00 91.56 732 ALA A CA 1
ATOM 5818 C C . ALA A 1 732 ? 30.843 -12.405 -38.268 1.00 91.56 732 ALA A C 1
ATOM 5820 O O . ALA A 1 732 ? 31.256 -12.189 -37.131 1.00 91.56 732 ALA A O 1
ATOM 5821 N N . ASP A 1 733 ? 30.432 -11.463 -39.108 1.00 92.31 733 ASP A N 1
ATOM 5822 C CA . ASP A 1 733 ? 30.332 -10.040 -38.802 1.00 92.31 733 ASP A CA 1
ATOM 5823 C C . ASP A 1 733 ? 28.860 -9.635 -38.779 1.00 92.31 733 ASP A C 1
ATOM 5825 O O . ASP A 1 733 ? 28.083 -10.095 -39.611 1.00 92.31 733 ASP A O 1
ATOM 5829 N N . PHE A 1 734 ? 28.469 -8.788 -37.837 1.00 92.75 734 PHE A N 1
ATOM 5830 C CA . PHE A 1 734 ? 27.142 -8.167 -37.785 1.00 92.75 734 PHE A CA 1
ATOM 5831 C C . PHE A 1 734 ? 27.191 -6.940 -36.873 1.00 92.75 734 PHE A C 1
ATOM 5833 O O . PHE A 1 734 ? 28.150 -6.754 -36.124 1.00 92.75 734 PHE A O 1
ATOM 5840 N N . TYR A 1 735 ? 26.160 -6.102 -36.914 1.00 92.12 735 TYR A N 1
ATOM 5841 C CA . TYR A 1 735 ? 26.018 -4.997 -35.971 1.00 92.12 735 TYR A CA 1
ATOM 5842 C C . TYR A 1 735 ? 25.213 -5.418 -34.744 1.00 92.12 735 TYR A C 1
ATOM 5844 O O . TYR A 1 735 ? 24.139 -6.009 -34.867 1.00 92.12 735 TYR A O 1
ATOM 5852 N N . PHE A 1 736 ? 25.712 -5.053 -33.567 1.00 89.94 736 PHE A N 1
ATOM 5853 C CA . PHE A 1 736 ? 24.931 -4.933 -32.343 1.00 89.94 736 PHE A CA 1
ATOM 5854 C C . PHE A 1 736 ? 24.366 -3.512 -32.279 1.00 89.94 736 PHE A C 1
ATOM 5856 O O . PHE A 1 736 ? 25.115 -2.552 -32.105 1.00 89.94 736 PHE A O 1
ATOM 5863 N N . ASN A 1 737 ? 23.058 -3.373 -32.469 1.00 91.12 737 ASN A N 1
ATOM 5864 C CA . ASN A 1 737 ? 22.359 -2.093 -32.409 1.00 91.12 737 ASN A CA 1
ATOM 5865 C C . ASN A 1 737 ? 21.706 -1.958 -31.040 1.00 91.12 737 ASN A C 1
ATOM 5867 O O . ASN A 1 737 ? 20.965 -2.866 -30.669 1.00 91.12 737 ASN A O 1
ATOM 5871 N N . TYR A 1 738 ? 21.906 -0.846 -30.339 1.00 88.44 738 TYR A N 1
ATOM 5872 C CA . TYR A 1 738 ? 21.256 -0.592 -29.057 1.00 88.44 738 TYR A CA 1
ATOM 5873 C C . TYR A 1 738 ? 20.709 0.833 -28.938 1.00 88.44 738 TYR A C 1
ATOM 5875 O O . TYR A 1 738 ? 21.184 1.773 -29.585 1.00 88.44 738 TYR A O 1
ATOM 5883 N N . GLU A 1 739 ? 19.685 0.960 -28.101 1.00 89.81 739 GLU A N 1
ATOM 5884 C CA . GLU A 1 739 ? 19.015 2.202 -27.727 1.00 89.81 739 GLU A CA 1
ATOM 5885 C C . GLU A 1 739 ? 18.736 2.146 -26.211 1.00 89.81 739 GLU A C 1
ATOM 5887 O O . GLU A 1 739 ? 17.981 1.266 -25.778 1.00 89.81 739 GLU A O 1
ATOM 5892 N N . PRO A 1 740 ? 19.348 3.020 -25.391 1.00 88.31 740 PRO A N 1
ATOM 5893 C CA . PRO A 1 740 ? 19.034 3.130 -23.978 1.00 88.31 740 PRO A CA 1
ATOM 5894 C C . PRO A 1 740 ? 17.621 3.673 -23.786 1.00 88.31 740 PRO A C 1
ATOM 5896 O O . PRO A 1 740 ? 17.096 4.410 -24.616 1.00 88.31 740 PRO A O 1
ATOM 5899 N N . GLY A 1 741 ? 16.998 3.319 -22.674 1.00 89.31 741 GLY A N 1
ATOM 5900 C CA . GLY A 1 741 ? 15.649 3.756 -22.357 1.00 89.31 741 GLY A CA 1
ATOM 5901 C C . GLY A 1 741 ? 15.366 3.667 -20.869 1.00 89.31 741 GLY A C 1
ATOM 5902 O O . GLY A 1 741 ? 15.929 2.832 -20.162 1.00 89.31 741 GLY A O 1
ATOM 5903 N N . ALA A 1 742 ? 14.453 4.517 -20.417 1.00 92.25 742 ALA A N 1
ATOM 5904 C CA . ALA A 1 742 ? 13.954 4.525 -19.052 1.00 92.25 742 ALA A CA 1
ATOM 5905 C C . ALA A 1 742 ? 12.472 4.142 -19.040 1.00 92.25 742 ALA A C 1
ATOM 5907 O O . ALA A 1 742 ? 11.704 4.572 -19.909 1.00 92.25 742 ALA A O 1
ATOM 5908 N N . LYS A 1 743 ? 12.066 3.349 -18.052 1.00 94.56 743 LYS A N 1
ATOM 5909 C CA . LYS A 1 743 ? 10.683 2.896 -17.877 1.00 94.56 743 LYS A CA 1
ATOM 5910 C C . LYS A 1 743 ? 10.231 3.126 -16.448 1.00 94.56 743 LYS A C 1
ATOM 5912 O O . LYS A 1 743 ? 11.014 2.900 -15.538 1.00 94.56 743 LYS A O 1
ATOM 5917 N N . ILE A 1 744 ? 8.974 3.516 -16.258 1.00 97.56 744 ILE A N 1
ATOM 5918 C CA . ILE A 1 744 ? 8.319 3.505 -14.946 1.00 97.56 744 ILE A CA 1
ATOM 5919 C C . ILE A 1 744 ? 7.613 2.160 -14.787 1.00 97.56 744 ILE A C 1
ATOM 5921 O O . ILE A 1 744 ? 6.774 1.831 -15.624 1.00 97.56 744 ILE A O 1
ATOM 5925 N N . ILE A 1 745 ? 7.917 1.431 -13.717 1.00 96.88 745 ILE A N 1
ATOM 5926 C CA . ILE A 1 745 ? 7.333 0.140 -13.345 1.00 96.88 745 ILE A CA 1
ATOM 5927 C C . ILE A 1 745 ? 6.513 0.315 -12.058 1.00 96.88 745 ILE A C 1
ATOM 5929 O O . ILE A 1 745 ? 6.999 0.878 -11.078 1.00 96.88 745 ILE A O 1
ATOM 5933 N N . GLU A 1 746 ? 5.266 -0.162 -12.054 1.00 97.94 746 GLU A N 1
ATOM 5934 C CA . GLU A 1 746 ? 4.415 -0.241 -10.856 1.00 97.94 746 GLU A CA 1
ATOM 5935 C C . GLU A 1 746 ? 4.760 -1.502 -10.044 1.00 97.94 746 GLU A C 1
ATOM 5937 O O . GLU A 1 746 ? 4.353 -2.606 -10.405 1.00 97.94 746 GLU A O 1
ATOM 5942 N N . ILE A 1 747 ? 5.501 -1.339 -8.947 1.00 96.75 747 ILE A N 1
ATOM 5943 C CA . ILE A 1 747 ? 5.938 -2.413 -8.046 1.00 96.75 747 ILE A CA 1
ATOM 5944 C C . ILE A 1 747 ? 4.966 -2.507 -6.853 1.00 96.75 747 ILE A C 1
ATOM 5946 O O . ILE A 1 747 ? 4.844 -1.540 -6.096 1.00 96.75 747 ILE A O 1
ATOM 5950 N N . PRO A 1 748 ? 4.266 -3.638 -6.642 1.00 96.50 748 PRO A N 1
ATOM 5951 C CA . PRO A 1 748 ? 3.452 -3.845 -5.447 1.00 96.50 748 PRO A CA 1
ATOM 5952 C C . PRO A 1 748 ? 4.350 -4.068 -4.224 1.00 96.50 748 PRO A C 1
ATOM 5954 O O . PRO A 1 748 ? 5.210 -4.944 -4.243 1.00 96.50 748 PRO A O 1
ATOM 5957 N N . LEU A 1 749 ? 4.132 -3.292 -3.160 1.00 96.00 749 LEU A N 1
ATOM 5958 C CA . LEU A 1 749 ? 4.890 -3.402 -1.910 1.00 96.00 749 LEU A CA 1
ATOM 5959 C C . LEU A 1 749 ? 4.172 -4.288 -0.891 1.00 96.00 749 LEU A C 1
ATOM 5961 O O . LEU A 1 749 ? 4.774 -5.196 -0.332 1.00 96.00 749 LEU A O 1
ATOM 5965 N N . TYR A 1 750 ? 2.884 -4.028 -0.639 1.00 96.69 750 TYR A N 1
ATOM 5966 C CA . TYR A 1 750 ? 2.108 -4.776 0.353 1.00 96.69 750 TYR A CA 1
ATOM 5967 C C . TYR A 1 750 ? 0.600 -4.605 0.167 1.00 96.69 750 TYR A C 1
ATOM 5969 O O . TYR A 1 750 ? 0.129 -3.592 -0.357 1.00 96.69 750 TYR A O 1
ATOM 5977 N N . GLU A 1 751 ? -0.163 -5.587 0.641 1.00 96.44 751 GLU A N 1
ATOM 5978 C CA . GLU A 1 751 ? -1.623 -5.572 0.674 1.00 96.44 751 GLU A CA 1
ATOM 5979 C C . GLU A 1 751 ? -2.115 -6.107 2.021 1.00 96.44 751 GLU A C 1
ATOM 5981 O O . GLU A 1 751 ? -1.682 -7.170 2.467 1.00 96.44 751 GLU A O 1
ATOM 5986 N N . LYS A 1 752 ? -3.055 -5.399 2.657 1.00 96.06 752 LYS A N 1
ATOM 5987 C CA . LYS A 1 752 ? -3.697 -5.867 3.892 1.00 96.06 752 LYS A CA 1
ATOM 5988 C C . LYS A 1 752 ? -5.163 -5.467 3.954 1.00 96.06 752 LYS A C 1
ATOM 5990 O O . LYS A 1 752 ? -5.535 -4.341 3.619 1.00 96.06 752 LYS A O 1
ATOM 5995 N N . THR A 1 753 ? -5.989 -6.401 4.419 1.00 96.12 753 THR A N 1
ATOM 5996 C CA . THR A 1 753 ? -7.412 -6.180 4.692 1.00 96.12 753 THR A CA 1
ATOM 5997 C C . THR A 1 753 ? -7.628 -6.058 6.192 1.00 96.12 753 THR A C 1
ATOM 5999 O O . THR A 1 753 ? -7.273 -6.959 6.944 1.00 96.12 753 THR A O 1
ATOM 6002 N N . LEU A 1 754 ? -8.211 -4.954 6.649 1.00 96.38 754 LEU A N 1
ATOM 6003 C CA . LEU A 1 754 ? -8.422 -4.702 8.072 1.00 96.38 754 LEU A CA 1
ATOM 6004 C C . LEU A 1 754 ? -9.648 -3.828 8.335 1.00 96.38 754 LEU A C 1
ATOM 6006 O O . LEU A 1 754 ? -10.230 -3.229 7.431 1.00 96.38 754 LEU A O 1
ATOM 6010 N N . LYS A 1 755 ? -10.029 -3.751 9.610 1.00 94.69 755 LYS A N 1
ATOM 6011 C CA . LYS A 1 755 ? -11.077 -2.864 10.112 1.00 94.69 755 LYS A CA 1
ATOM 6012 C C . LYS A 1 755 ? -10.682 -2.280 11.459 1.00 94.69 755 LYS A C 1
ATOM 6014 O O . LYS A 1 755 ? -9.990 -2.925 12.241 1.00 94.69 755 LYS A O 1
ATOM 6019 N N . VAL A 1 756 ? -11.160 -1.071 11.732 1.00 96.25 756 VAL A N 1
ATOM 6020 C CA . VAL A 1 756 ? -10.939 -0.392 13.012 1.00 96.25 756 VAL A CA 1
ATOM 6021 C C . VAL A 1 756 ? -11.793 -1.055 14.091 1.00 96.25 756 VAL A C 1
ATOM 6023 O O . VAL A 1 756 ? -13.020 -1.106 13.963 1.00 96.25 756 VAL A O 1
ATOM 6026 N N . LEU A 1 757 ? -11.149 -1.532 15.159 1.00 95.19 757 LEU A N 1
ATOM 6027 C CA . LEU A 1 757 ? -11.787 -2.195 16.300 1.00 95.19 757 LEU A CA 1
ATOM 6028 C C . LEU A 1 757 ? -11.288 -1.600 17.624 1.00 95.19 757 LEU A C 1
ATOM 6030 O O . LEU A 1 757 ? -10.151 -1.163 17.744 1.00 95.19 757 LEU A O 1
ATOM 6034 N N . ASP A 1 758 ? -12.129 -1.604 18.654 1.00 95.00 758 ASP A N 1
ATOM 6035 C CA . ASP A 1 758 ? -11.699 -1.193 19.998 1.00 95.00 758 ASP A CA 1
ATOM 6036 C C . ASP A 1 758 ? -10.949 -2.350 20.679 1.00 95.00 758 ASP A C 1
ATOM 6038 O O . ASP A 1 758 ? -11.117 -3.513 20.312 1.00 95.00 758 ASP A O 1
ATOM 6042 N N . ASN A 1 759 ? -10.157 -2.064 21.707 1.00 93.38 759 ASN A N 1
ATOM 6043 C CA . ASN A 1 759 ? -9.497 -3.106 22.485 1.00 93.38 759 ASN A CA 1
ATOM 6044 C C . ASN A 1 759 ? -10.522 -3.913 23.302 1.00 93.38 759 ASN A C 1
ATOM 6046 O O . ASN A 1 759 ? -11.545 -3.370 23.744 1.00 93.38 759 ASN A O 1
ATOM 6050 N N . PRO A 1 760 ? -10.255 -5.206 23.564 1.00 92.88 760 PRO A N 1
ATOM 6051 C CA . PRO A 1 760 ? -11.060 -6.000 24.480 1.00 92.88 760 PRO A CA 1
ATOM 6052 C C . PRO A 1 760 ? -11.197 -5.362 25.869 1.00 92.88 760 PRO A C 1
ATOM 6054 O O . PRO A 1 760 ? -10.306 -4.685 26.383 1.00 92.88 760 PRO A O 1
ATOM 6057 N N . THR A 1 761 ? -12.336 -5.597 26.515 1.00 91.12 761 THR A N 1
ATOM 6058 C CA . THR A 1 761 ? -12.636 -4.978 27.813 1.00 91.12 761 THR A CA 1
ATOM 6059 C C . THR A 1 761 ? -12.055 -5.738 29.002 1.00 91.12 761 THR A C 1
ATOM 6061 O O . THR A 1 761 ? -11.778 -6.942 28.955 1.00 91.12 761 THR A O 1
ATOM 6064 N N . ASN A 1 762 ? -11.926 -5.041 30.137 1.00 91.25 762 ASN A N 1
ATOM 6065 C CA . ASN A 1 762 ? -11.399 -5.652 31.352 1.00 91.25 762 ASN A CA 1
ATOM 6066 C C . ASN A 1 762 ? -12.324 -6.754 31.875 1.00 91.25 762 ASN A C 1
ATOM 6068 O O . ASN A 1 762 ? -13.549 -6.720 31.739 1.00 91.25 762 ASN A O 1
ATOM 6072 N N . LYS A 1 763 ? -11.718 -7.710 32.574 1.00 91.56 763 LYS A N 1
ATOM 6073 C CA . LYS A 1 763 ? -12.427 -8.798 33.245 1.00 91.56 763 LYS A CA 1
ATOM 6074 C C . LYS A 1 763 ? -13.432 -8.270 34.286 1.00 91.56 763 LYS A C 1
ATOM 6076 O O . LYS A 1 763 ? -13.193 -7.282 34.979 1.00 91.56 763 LYS A O 1
ATOM 6081 N N . LEU A 1 764 ? -14.537 -8.990 34.480 1.00 93.62 764 LEU A N 1
ATOM 6082 C CA . LEU A 1 764 ? -15.400 -8.803 35.650 1.00 93.62 764 LEU A CA 1
ATOM 6083 C C . LEU A 1 764 ? -14.891 -9.590 36.862 1.00 93.62 764 LEU A C 1
ATOM 6085 O O . LEU A 1 764 ? -14.506 -10.753 36.764 1.00 93.62 764 LEU A O 1
ATOM 6089 N N . ASN A 1 765 ? -14.989 -8.991 38.043 1.00 95.12 765 ASN A N 1
ATOM 6090 C CA . ASN A 1 765 ? -14.921 -9.717 39.303 1.00 95.12 765 ASN A CA 1
ATOM 6091 C C . ASN A 1 765 ? -16.343 -10.018 39.790 1.00 95.12 765 ASN A C 1
ATOM 6093 O O . ASN A 1 765 ? -17.132 -9.097 40.021 1.00 95.12 765 ASN A O 1
ATOM 6097 N N . ILE A 1 766 ? -16.665 -11.301 39.953 1.00 96.50 766 ILE A N 1
ATOM 6098 C CA . ILE A 1 766 ? -17.990 -11.755 40.378 1.00 96.50 766 ILE A CA 1
ATOM 6099 C C . ILE A 1 766 ? -17.926 -12.258 41.811 1.00 96.50 766 ILE A C 1
ATOM 6101 O O . ILE A 1 766 ? -17.226 -13.219 42.125 1.00 96.50 766 ILE A O 1
ATOM 6105 N N . VAL A 1 767 ? -18.723 -11.641 42.679 1.00 96.50 767 VAL A N 1
ATOM 6106 C CA . VAL A 1 767 ? -18.885 -12.085 44.065 1.00 96.50 767 VAL A CA 1
ATOM 6107 C C . VAL A 1 767 ? -20.290 -12.663 44.232 1.00 96.50 767 VAL A C 1
ATOM 6109 O O . VAL A 1 767 ? -21.256 -11.895 44.325 1.00 96.50 767 VAL A O 1
ATOM 6112 N N . PRO A 1 768 ? -20.444 -14.001 44.259 1.00 96.69 768 PRO A N 1
ATOM 6113 C CA . PRO A 1 768 ? -21.740 -14.614 44.492 1.00 96.69 768 PRO A CA 1
ATOM 6114 C C . PRO A 1 768 ? -22.183 -14.407 45.944 1.00 96.69 768 PRO A C 1
ATOM 6116 O O . PRO A 1 768 ? -21.381 -14.430 46.881 1.00 96.69 768 PRO A O 1
ATOM 6119 N N . TYR A 1 769 ? -23.482 -14.224 46.145 1.00 94.69 769 TYR A N 1
ATOM 6120 C CA . TYR A 1 769 ? -24.094 -14.102 47.459 1.00 94.69 769 TYR A CA 1
ATOM 6121 C C . TYR A 1 769 ? -25.434 -14.828 47.515 1.00 94.69 769 TYR A C 1
ATOM 6123 O O . TYR A 1 769 ? -26.140 -15.033 46.525 1.00 94.69 769 TYR A O 1
ATOM 6131 N N . GLN A 1 770 ? -25.811 -15.217 48.726 1.00 90.56 770 GLN A N 1
ATOM 6132 C CA . GLN A 1 770 ? -27.126 -15.770 48.982 1.00 90.56 770 GLN A CA 1
ATOM 6133 C C . GLN A 1 770 ? -28.133 -14.648 49.249 1.00 90.56 770 GLN A C 1
ATOM 6135 O O . GLN A 1 770 ? -27.901 -13.786 50.095 1.00 90.56 770 GLN A O 1
ATOM 6140 N N . VAL A 1 771 ? -29.299 -14.709 48.603 1.00 88.56 771 VAL A N 1
ATOM 6141 C CA . VAL A 1 771 ? -30.428 -13.839 48.950 1.00 88.56 771 VAL A CA 1
ATOM 6142 C C . VAL A 1 771 ? -31.114 -14.381 50.206 1.00 88.56 771 VAL A C 1
ATOM 6144 O O . VAL A 1 771 ? -31.640 -15.497 50.216 1.00 88.56 771 VAL A O 1
ATOM 6147 N N . GLU A 1 772 ? -31.134 -13.589 51.278 1.00 81.56 772 GLU A N 1
ATOM 6148 C CA . GLU A 1 772 ? -31.826 -13.960 52.513 1.00 81.56 772 GLU A CA 1
ATOM 6149 C C . GLU A 1 772 ? -33.349 -13.953 52.308 1.00 81.56 772 GLU A C 1
ATOM 6151 O O . GLU A 1 772 ? -33.980 -12.915 52.103 1.00 81.56 772 GLU A O 1
ATOM 6156 N N . GLY A 1 773 ? -33.971 -15.133 52.362 1.00 76.38 773 GLY A N 1
ATOM 6157 C CA . GLY A 1 773 ? -35.422 -15.268 52.279 1.00 76.38 773 GLY A CA 1
ATOM 6158 C C . GLY A 1 773 ? -35.885 -16.585 51.666 1.00 76.38 773 GLY A C 1
ATOM 6159 O O . GLY A 1 773 ? -35.115 -17.505 51.411 1.00 76.38 773 GLY A O 1
ATOM 6160 N N . ASN A 1 774 ? -37.193 -16.682 51.417 1.00 77.06 774 ASN A N 1
ATOM 6161 C CA . ASN A 1 774 ? -37.810 -17.864 50.804 1.00 77.06 774 ASN A CA 1
ATOM 6162 C C . ASN A 1 774 ? -37.956 -17.760 49.273 1.00 77.06 774 ASN A C 1
ATOM 6164 O O . ASN A 1 774 ? -38.651 -18.580 48.674 1.00 77.06 774 ASN A O 1
ATOM 6168 N N . SER A 1 775 ? -37.296 -16.775 48.659 1.00 79.81 775 SER A N 1
ATOM 6169 C CA . SER A 1 775 ? -37.421 -16.371 47.252 1.00 79.81 775 SER A CA 1
ATOM 6170 C C . SER A 1 775 ? -36.810 -17.344 46.237 1.00 79.81 775 SER A C 1
ATOM 6172 O O . SER A 1 775 ? -37.070 -17.178 45.053 1.00 79.81 775 SER A O 1
ATOM 6174 N N . GLN A 1 776 ? -36.043 -18.353 46.679 1.00 88.75 776 GLN A N 1
ATOM 6175 C CA . GLN A 1 776 ? -35.300 -19.285 45.807 1.00 88.75 776 GLN A CA 1
ATOM 6176 C C . GLN A 1 776 ? -34.343 -18.579 44.834 1.00 88.75 776 GLN A C 1
ATOM 6178 O O . GLN A 1 776 ? -34.160 -19.020 43.702 1.00 88.75 776 GLN A O 1
ATOM 6183 N N . LYS A 1 777 ? -33.747 -17.474 45.289 1.00 91.56 777 LYS A N 1
ATOM 6184 C CA . LYS A 1 777 ? -32.808 -16.682 44.505 1.00 91.56 777 LYS A CA 1
ATOM 6185 C C . LYS A 1 777 ? -31.380 -16.843 45.000 1.00 91.56 777 LYS A C 1
ATOM 6187 O O . LYS A 1 777 ? -31.147 -16.922 46.208 1.00 91.56 777 LYS A O 1
ATOM 6192 N N . ILE A 1 778 ? -30.455 -16.832 44.057 1.00 94.50 778 ILE A N 1
ATOM 6193 C CA . ILE A 1 778 ? -29.035 -16.565 44.282 1.00 94.50 778 ILE A CA 1
ATOM 6194 C C . ILE A 1 778 ? -28.692 -15.252 43.581 1.00 94.50 778 ILE A C 1
ATOM 6196 O O . ILE A 1 778 ? -29.386 -14.875 42.635 1.00 94.50 778 ILE A O 1
ATOM 6200 N N . GLY A 1 779 ? -27.678 -14.550 44.071 1.00 95.19 779 GLY A N 1
ATOM 6201 C CA . GLY A 1 779 ? -27.278 -13.263 43.523 1.00 95.19 779 GLY A CA 1
ATOM 6202 C C . GLY A 1 779 ? -25.787 -13.193 43.235 1.00 95.19 779 GLY A C 1
ATOM 6203 O O . GLY A 1 779 ? -24.994 -13.948 43.796 1.00 95.19 779 GLY A O 1
ATOM 6204 N N . PHE A 1 780 ? -25.424 -12.274 42.353 1.00 97.31 780 PHE A N 1
ATOM 6205 C CA . PHE A 1 780 ? -24.067 -12.045 41.883 1.00 97.31 780 PHE A CA 1
ATOM 6206 C C . PHE A 1 780 ? -23.803 -10.543 41.864 1.00 97.31 780 PHE A C 1
ATOM 6208 O O . PHE A 1 780 ? -24.522 -9.783 41.213 1.00 97.31 780 PHE A O 1
ATOM 6215 N N . ASN A 1 781 ? -22.794 -10.107 42.614 1.00 96.75 781 ASN A N 1
ATOM 6216 C CA . ASN A 1 781 ? -22.286 -8.744 42.539 1.00 96.75 781 ASN A CA 1
ATOM 6217 C C . ASN A 1 781 ? -21.200 -8.702 41.462 1.00 96.75 781 ASN A C 1
ATOM 6219 O O . ASN A 1 781 ? -20.168 -9.357 41.611 1.00 96.75 781 ASN A O 1
ATOM 6223 N N . CYS A 1 782 ? -21.462 -7.965 40.390 1.00 95.88 782 CYS A N 1
ATOM 6224 C CA . CYS A 1 782 ? -20.595 -7.841 39.229 1.00 95.88 782 CYS A CA 1
ATOM 6225 C C . CYS A 1 782 ? -19.809 -6.537 39.351 1.00 95.88 782 CYS A C 1
ATOM 6227 O O . CYS A 1 782 ? -20.409 -5.464 39.398 1.00 95.88 782 CYS A O 1
ATOM 6229 N N . LEU A 1 783 ? -18.482 -6.613 39.417 1.00 95.00 783 LEU A N 1
ATOM 6230 C CA . LEU A 1 783 ? -17.605 -5.458 39.607 1.00 95.00 783 LEU A CA 1
ATOM 6231 C C . LEU A 1 783 ? -16.600 -5.372 38.457 1.00 95.00 783 LEU A C 1
ATOM 6233 O O . LEU A 1 783 ? -15.860 -6.323 38.217 1.00 95.00 783 LEU A O 1
ATOM 6237 N N . TYR A 1 784 ? -16.551 -4.233 37.770 1.00 93.75 784 TYR A N 1
ATOM 6238 C CA . TYR A 1 784 ? -15.575 -3.979 36.712 1.00 93.75 784 TYR A CA 1
ATOM 6239 C C . TYR A 1 784 ? -14.188 -3.738 37.311 1.00 93.75 784 TYR A C 1
ATOM 6241 O O . TYR A 1 784 ? -14.045 -2.930 38.237 1.00 93.75 784 TYR A O 1
ATOM 6249 N N . THR A 1 785 ? -13.175 -4.454 36.819 1.00 91.00 785 THR A N 1
ATOM 6250 C CA . THR A 1 785 ? -11.804 -4.332 37.326 1.00 91.00 785 THR A CA 1
ATOM 6251 C C . THR A 1 785 ? -11.001 -3.284 36.561 1.00 91.00 785 THR A C 1
ATOM 6253 O O . THR A 1 785 ? -11.400 -2.810 35.497 1.00 91.00 785 THR A O 1
ATOM 6256 N N . SER A 1 786 ? -9.847 -2.918 37.118 1.00 90.25 786 SER A N 1
ATOM 6257 C CA . SER A 1 786 ? -8.830 -2.154 36.394 1.00 90.25 786 SER A CA 1
ATOM 6258 C C . SER A 1 786 ? -8.205 -2.989 35.274 1.00 90.25 786 SER A C 1
ATOM 6260 O O . SER A 1 786 ? -8.265 -4.224 35.326 1.00 90.25 786 SER A O 1
ATOM 6262 N N . PHE A 1 787 ? -7.602 -2.300 34.306 1.00 89.25 787 PHE A N 1
ATOM 6263 C CA . PHE A 1 787 ? -6.836 -2.904 33.224 1.00 89.25 787 PHE A CA 1
ATOM 6264 C C . PHE A 1 787 ? -5.620 -3.665 33.759 1.00 89.25 787 PHE A C 1
ATOM 6266 O O . PHE A 1 787 ? -5.004 -3.261 34.751 1.00 89.25 787 PHE A O 1
ATOM 6273 N N . VAL A 1 788 ? -5.340 -4.799 33.124 1.00 89.69 788 VAL A N 1
ATOM 6274 C CA . VAL A 1 788 ? -4.179 -5.657 33.361 1.00 89.69 788 VAL A CA 1
ATOM 6275 C C . VAL A 1 788 ? -3.832 -6.283 32.018 1.00 89.69 788 VAL A C 1
ATOM 6277 O O . VAL A 1 788 ? -4.714 -6.900 31.421 1.00 89.69 788 VAL A O 1
ATOM 6280 N N . GLU A 1 789 ? -2.570 -6.167 31.609 1.00 90.50 789 GLU A N 1
ATOM 6281 C CA . GLU A 1 789 ? -2.023 -6.810 30.411 1.00 90.50 789 GLU A CA 1
ATOM 6282 C C . GLU A 1 789 ? -2.304 -8.315 30.429 1.00 90.50 789 GLU A C 1
ATOM 6284 O O . GLU A 1 789 ? -2.001 -9.025 31.401 1.00 90.50 789 GLU A O 1
ATOM 6289 N N . LYS A 1 790 ? -2.932 -8.800 29.361 1.00 90.69 790 LYS A N 1
ATOM 6290 C CA . LYS A 1 790 ? -3.308 -10.203 29.161 1.00 90.69 790 LYS A CA 1
ATOM 6291 C C . LYS A 1 790 ? -3.379 -10.507 27.675 1.00 90.69 790 LYS A C 1
ATOM 6293 O O . LYS A 1 790 ? -3.561 -9.599 26.879 1.00 90.69 790 LYS A O 1
ATOM 6298 N N . THR A 1 791 ? -3.308 -11.784 27.326 1.00 92.75 791 THR A N 1
ATOM 6299 C CA . THR A 1 791 ? -3.555 -12.257 25.960 1.00 92.75 791 THR A CA 1
ATOM 6300 C C . THR A 1 791 ? -4.996 -12.015 25.518 1.00 92.75 791 THR A C 1
ATOM 6302 O O . THR A 1 791 ? -5.844 -11.649 26.328 1.00 92.75 791 THR A O 1
ATOM 6305 N N . PHE A 1 792 ? -5.322 -12.241 24.250 1.00 92.88 792 PHE A N 1
ATOM 6306 C CA . PHE A 1 792 ? -6.696 -12.067 23.781 1.00 92.88 792 PHE A CA 1
ATOM 6307 C C . PHE A 1 792 ? -7.715 -12.918 24.586 1.00 92.88 792 PHE A C 1
ATOM 6309 O O . PHE A 1 792 ? -7.404 -14.051 24.969 1.00 92.88 792 PHE A O 1
ATOM 6316 N N . PRO A 1 793 ? -8.934 -12.416 24.887 1.00 92.19 793 PRO A N 1
ATOM 6317 C CA . PRO A 1 793 ? -9.927 -13.175 25.648 1.00 92.19 793 PRO A CA 1
ATOM 6318 C C . PRO A 1 793 ? -10.319 -14.531 25.048 1.00 92.19 793 PRO A C 1
ATOM 6320 O O . PRO A 1 793 ? -10.489 -14.671 23.841 1.00 92.19 793 PRO A O 1
ATOM 6323 N N . THR A 1 794 ? -10.589 -15.507 25.920 1.00 91.25 794 THR A N 1
ATOM 6324 C CA . THR A 1 794 ? -11.167 -16.797 25.526 1.00 91.25 794 THR A CA 1
ATOM 6325 C C . THR A 1 794 ? -12.525 -16.619 24.832 1.00 91.25 794 THR A C 1
ATOM 6327 O O . THR A 1 794 ? -13.414 -15.929 25.343 1.00 91.25 794 THR A O 1
ATOM 6330 N N . ILE A 1 795 ? -12.697 -17.295 23.698 1.00 92.75 795 ILE A N 1
ATOM 6331 C CA . ILE A 1 795 ? -13.903 -17.277 22.859 1.00 92.75 795 ILE A CA 1
ATOM 6332 C C . ILE A 1 795 ? -15.007 -18.203 23.404 1.00 92.75 795 ILE A C 1
ATOM 6334 O O . ILE A 1 795 ? -14.724 -19.271 23.951 1.00 92.75 795 ILE A O 1
ATOM 6338 N N . ILE A 1 796 ? -16.277 -17.823 23.231 1.00 93.12 796 ILE A N 1
ATOM 6339 C CA . ILE A 1 796 ? -17.442 -18.687 23.507 1.00 93.12 796 ILE A CA 1
ATOM 6340 C C . ILE A 1 796 ? -18.064 -19.182 22.195 1.00 93.12 796 ILE A C 1
ATOM 6342 O O . ILE A 1 796 ? -18.467 -20.342 22.108 1.00 93.12 796 ILE A O 1
ATOM 6346 N N . SER A 1 797 ? -18.158 -18.304 21.196 1.00 91.56 797 SER A N 1
ATOM 6347 C CA . SER A 1 797 ? -18.918 -18.495 19.955 1.00 91.56 797 SER A CA 1
ATOM 6348 C C . SER A 1 797 ? -18.067 -18.268 18.699 1.00 91.56 797 SER A C 1
ATOM 6350 O O . SER A 1 797 ? -16.936 -17.795 18.783 1.00 91.56 797 SER A O 1
ATOM 6352 N N . ALA A 1 798 ? -18.615 -18.596 17.524 1.00 91.50 798 ALA A N 1
ATOM 6353 C CA . ALA A 1 798 ? -17.957 -18.331 16.241 1.00 91.50 798 ALA A CA 1
ATOM 6354 C C . ALA A 1 798 ? -17.786 -16.825 15.963 1.00 91.50 798 ALA A C 1
ATOM 6356 O O . ALA A 1 798 ? -16.750 -16.426 15.445 1.00 91.50 798 ALA A O 1
ATOM 6357 N N . ASP A 1 799 ? -18.747 -15.993 16.373 1.00 89.56 799 ASP A N 1
ATOM 6358 C CA . ASP A 1 799 ? -18.670 -14.534 16.218 1.00 89.56 799 ASP A CA 1
ATOM 6359 C C . ASP A 1 799 ? -17.507 -13.945 17.047 1.00 89.56 799 ASP A C 1
ATOM 6361 O O . ASP A 1 799 ? -16.834 -13.008 16.623 1.00 89.56 799 ASP A O 1
ATOM 6365 N N . ASP A 1 800 ? -17.218 -14.530 18.220 1.00 93.38 800 ASP A N 1
ATOM 6366 C CA . ASP A 1 800 ? -16.059 -14.134 19.032 1.00 93.38 800 ASP A CA 1
ATOM 6367 C C . ASP A 1 800 ? -14.730 -14.477 18.337 1.00 93.38 800 ASP A C 1
ATOM 6369 O O . ASP A 1 800 ? -13.754 -13.745 18.490 1.00 93.38 800 ASP A O 1
ATOM 6373 N N . GLN A 1 801 ? -14.692 -15.592 17.598 1.00 93.12 801 GLN A N 1
ATOM 6374 C CA . GLN A 1 801 ? -13.521 -16.017 16.830 1.00 93.12 801 GLN A CA 1
ATOM 6375 C C . GLN A 1 801 ? -13.273 -15.072 15.651 1.00 93.12 801 GLN A C 1
ATOM 6377 O O . GLN A 1 801 ? -12.144 -14.639 15.464 1.00 93.12 801 GLN A O 1
ATOM 6382 N N . GLU A 1 802 ? -14.318 -14.683 14.915 1.00 92.00 802 GLU A N 1
ATOM 6383 C CA . GLU A 1 802 ? -14.202 -13.697 13.831 1.00 92.00 802 GLU A CA 1
ATOM 6384 C C . GLU A 1 802 ? -13.665 -12.354 14.348 1.00 92.00 802 GLU A C 1
ATOM 6386 O O . GLU A 1 802 ? -12.774 -11.755 13.747 1.00 92.00 802 GLU A O 1
ATOM 6391 N N . TYR A 1 803 ? -14.150 -11.906 15.511 1.00 91.81 803 TYR A N 1
ATOM 6392 C CA . TYR A 1 803 ? -13.634 -10.709 16.173 1.00 91.81 803 TYR A CA 1
ATOM 6393 C C . TYR A 1 803 ? -12.162 -10.855 16.604 1.00 91.81 803 TYR A C 1
ATOM 6395 O O . TYR A 1 803 ? -11.379 -9.923 16.415 1.00 91.81 803 TYR A O 1
ATOM 6403 N N . ARG A 1 804 ? -11.776 -12.013 17.164 1.00 93.75 804 ARG A N 1
ATOM 6404 C CA . ARG A 1 804 ? -10.384 -12.326 17.535 1.00 93.75 804 ARG A CA 1
ATOM 6405 C C . ARG A 1 804 ? -9.460 -12.253 16.331 1.00 93.75 804 ARG A C 1
ATOM 6407 O O . ARG A 1 804 ? -8.458 -11.547 16.393 1.00 93.75 804 ARG A O 1
ATOM 6414 N N . ASP A 1 805 ? -9.813 -12.956 15.264 1.00 94.06 805 ASP A N 1
ATOM 6415 C CA . ASP A 1 805 ? -8.982 -13.071 14.068 1.00 94.06 805 ASP A CA 1
ATOM 6416 C C . ASP A 1 805 ? -8.812 -11.702 13.404 1.00 94.06 805 ASP A C 1
ATOM 6418 O O . ASP A 1 805 ? -7.690 -11.312 13.091 1.00 94.06 805 ASP A O 1
ATOM 6422 N N . ALA A 1 806 ? -9.893 -10.919 13.299 1.00 94.62 806 ALA A N 1
ATOM 6423 C CA . ALA A 1 806 ? -9.832 -9.559 12.771 1.00 94.62 806 ALA A CA 1
ATOM 6424 C C . ALA A 1 806 ? -8.954 -8.631 13.626 1.00 94.62 806 ALA A C 1
ATOM 6426 O O . ALA A 1 806 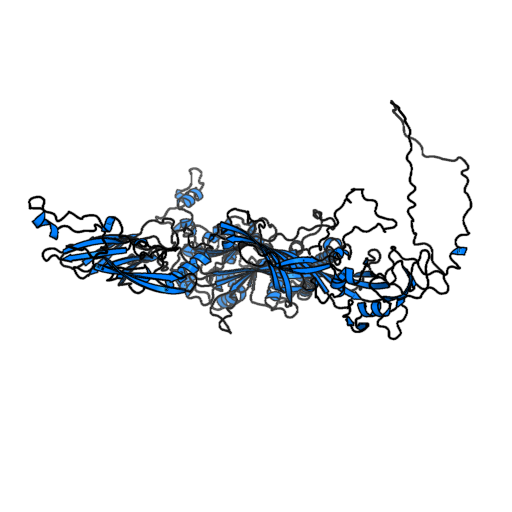? -8.162 -7.869 13.077 1.00 94.62 806 ALA A O 1
ATOM 6427 N N . TYR A 1 807 ? -9.067 -8.690 14.958 1.00 94.75 807 TYR A N 1
ATOM 6428 C CA . TYR A 1 807 ? -8.283 -7.837 15.855 1.00 94.75 807 TYR A CA 1
ATOM 6429 C C . TYR A 1 807 ? -6.791 -8.197 15.845 1.00 94.75 807 TYR A C 1
ATOM 6431 O O . TYR A 1 807 ? -5.950 -7.304 15.751 1.00 94.75 807 TYR A O 1
ATOM 6439 N N . ILE A 1 808 ? -6.459 -9.489 15.929 1.00 94.25 808 ILE A N 1
ATOM 6440 C CA . ILE A 1 808 ? -5.071 -9.977 15.916 1.00 94.25 808 ILE A CA 1
ATOM 6441 C C . ILE A 1 808 ? -4.412 -9.658 14.570 1.00 94.25 808 ILE A C 1
ATOM 6443 O O . ILE A 1 808 ? -3.321 -9.093 14.553 1.00 94.25 808 ILE A O 1
ATOM 6447 N N . HIS A 1 809 ? -5.100 -9.938 13.457 1.00 94.31 809 HIS A N 1
ATOM 6448 C CA . HIS A 1 809 ? -4.603 -9.633 12.116 1.00 94.31 809 HIS A CA 1
ATOM 6449 C C . HIS A 1 809 ? -4.381 -8.129 11.913 1.00 94.31 809 HIS A C 1
ATOM 6451 O O . HIS A 1 809 ? -3.328 -7.714 11.435 1.00 94.31 809 HIS A O 1
ATOM 6457 N N . ALA A 1 810 ? -5.343 -7.289 12.306 1.00 94.56 810 ALA A N 1
ATOM 6458 C CA . ALA A 1 810 ? -5.253 -5.847 12.097 1.00 94.56 810 ALA A CA 1
ATOM 6459 C C . ALA A 1 810 ? -4.107 -5.181 12.883 1.00 94.56 810 ALA A C 1
ATOM 6461 O O . ALA A 1 810 ? -3.571 -4.188 12.402 1.00 94.56 810 ALA A O 1
ATOM 6462 N N . ASN A 1 811 ? -3.709 -5.742 14.031 1.00 93.31 811 ASN A N 1
ATOM 6463 C CA . ASN A 1 811 ? -2.649 -5.210 14.900 1.00 93.31 811 ASN A CA 1
ATOM 6464 C C . ASN A 1 811 ? -1.310 -5.975 14.796 1.00 93.31 811 ASN A C 1
ATOM 6466 O O . ASN A 1 811 ? -0.445 -5.783 15.645 1.00 93.31 811 ASN A O 1
ATOM 6470 N N . ASP A 1 812 ? -1.148 -6.866 13.807 1.00 94.12 812 ASP A N 1
ATOM 6471 C CA . ASP A 1 812 ? 0.091 -7.634 13.570 1.00 94.12 812 ASP A CA 1
ATOM 6472 C C . ASP A 1 812 ? 0.580 -8.414 14.814 1.00 94.12 812 ASP A C 1
ATOM 6474 O O . ASP A 1 812 ? 1.777 -8.510 15.100 1.00 94.12 812 ASP A O 1
ATOM 6478 N N . LEU A 1 813 ? -0.379 -8.966 15.569 1.00 92.19 813 LEU A N 1
ATOM 6479 C CA . LEU A 1 813 ? -0.144 -9.706 16.812 1.00 92.19 813 LEU A CA 1
ATOM 6480 C C . LEU A 1 813 ? -0.056 -11.218 16.565 1.00 92.19 813 LEU A C 1
ATOM 6482 O O . LEU A 1 813 ? -0.689 -11.758 15.657 1.00 92.19 813 LEU A O 1
ATOM 6486 N N . PHE A 1 814 ? 0.649 -11.925 17.446 1.00 90.75 814 PHE A N 1
ATOM 6487 C CA . PHE A 1 814 ? 0.574 -13.382 17.548 1.00 90.75 814 PHE A CA 1
ATOM 6488 C C . PHE A 1 814 ? -0.544 -13.800 18.508 1.00 90.75 814 PHE A C 1
ATOM 6490 O O . PHE A 1 814 ? -1.050 -13.012 19.311 1.00 90.75 814 PHE A O 1
ATOM 6497 N N . GLU A 1 815 ? -0.958 -15.067 18.441 1.00 87.38 815 GLU A N 1
ATOM 6498 C CA . GLU A 1 815 ? -2.090 -15.570 19.228 1.0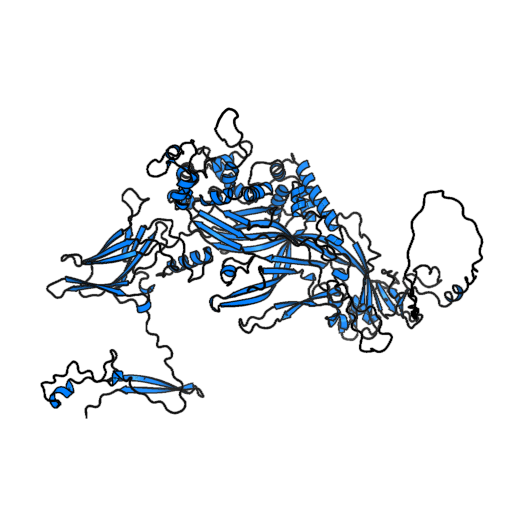0 87.38 815 GLU A CA 1
ATOM 6499 C C . GLU A 1 815 ? -1.916 -15.441 20.751 1.00 87.38 815 GLU A C 1
ATOM 6501 O O . GLU A 1 815 ? -2.914 -15.324 21.475 1.00 87.38 815 GLU A O 1
ATOM 6506 N N . ASP A 1 816 ? -0.674 -15.480 21.228 1.00 88.19 816 ASP A N 1
ATOM 6507 C CA . ASP A 1 816 ? -0.268 -15.402 22.630 1.00 88.19 816 ASP A CA 1
ATOM 6508 C C . ASP A 1 816 ? 0.332 -14.040 23.021 1.00 88.19 816 ASP A C 1
ATOM 6510 O O . ASP A 1 816 ? 0.765 -13.870 24.167 1.00 88.19 816 ASP A O 1
ATOM 6514 N N . SER A 1 817 ? 0.301 -13.052 22.118 1.00 90.56 817 SER A N 1
ATOM 6515 C CA . SER A 1 817 ? 0.707 -11.679 22.416 1.00 90.56 817 SER A CA 1
ATOM 6516 C C . SER A 1 817 ? -0.134 -11.093 23.553 1.00 90.56 817 SER A C 1
ATOM 6518 O O . SER A 1 817 ? -1.357 -11.258 23.611 1.00 90.56 817 SER A O 1
ATOM 6520 N N . TYR A 1 818 ? 0.527 -10.388 24.472 1.00 91.50 818 TYR A N 1
ATOM 6521 C CA . TYR A 1 818 ? -0.152 -9.601 25.497 1.00 91.50 818 TYR A CA 1
ATOM 6522 C C . TYR A 1 818 ? -0.730 -8.329 24.872 1.00 91.50 818 TYR A C 1
ATOM 6524 O O . TYR A 1 818 ? -0.135 -7.732 23.983 1.00 91.50 818 TYR A O 1
ATOM 6532 N N . LEU A 1 819 ? -1.910 -7.935 25.339 1.00 90.75 819 LEU A N 1
ATOM 6533 C CA . LEU A 1 819 ? -2.568 -6.697 24.954 1.00 90.75 819 LEU A CA 1
ATOM 6534 C C . LEU A 1 819 ? -2.168 -5.596 25.935 1.00 90.75 819 LEU A C 1
ATOM 6536 O O . LEU A 1 819 ? -2.476 -5.697 27.128 1.00 90.75 819 LEU A O 1
ATOM 6540 N N . ASP A 1 820 ? -1.528 -4.549 25.419 1.00 87.31 820 ASP A N 1
ATOM 6541 C CA . ASP A 1 820 ? -0.947 -3.460 26.218 1.00 87.31 820 ASP A CA 1
ATOM 6542 C C . ASP A 1 820 ? -1.910 -2.290 26.458 1.00 87.31 820 ASP A C 1
ATOM 6544 O O . ASP A 1 820 ? -1.687 -1.444 27.329 1.00 87.31 820 ASP A O 1
ATOM 6548 N N . TYR A 1 821 ? -3.026 -2.262 25.729 1.00 87.31 821 TYR A N 1
ATOM 6549 C CA . TYR A 1 821 ? -3.970 -1.153 25.742 1.00 87.31 821 TYR A CA 1
ATOM 6550 C C . TYR A 1 821 ? -5.333 -1.549 26.310 1.00 87.31 821 TYR A C 1
ATOM 6552 O O . TYR A 1 821 ? -5.900 -2.596 25.994 1.00 87.31 821 TYR A O 1
ATOM 6560 N N . GLU A 1 822 ? -5.893 -0.670 27.144 1.00 90.69 822 GLU A N 1
ATOM 6561 C CA . GLU A 1 822 ? -7.264 -0.811 27.627 1.00 90.69 822 GLU A CA 1
ATOM 6562 C C . GLU A 1 822 ? -8.290 -0.425 26.553 1.00 90.69 822 GLU A C 1
ATOM 6564 O O . GLU A 1 822 ? -7.999 0.334 25.626 1.00 90.69 822 GLU A O 1
ATOM 6569 N N . SER A 1 823 ? -9.519 -0.924 26.699 1.00 92.75 823 SER A N 1
ATOM 6570 C CA . SER A 1 823 ? -10.645 -0.485 25.869 1.00 92.75 823 SER A CA 1
ATOM 6571 C C . SER A 1 823 ? -10.921 1.010 26.039 1.00 92.75 823 SER A C 1
ATOM 6573 O O . SER A 1 823 ? -10.951 1.543 27.153 1.00 92.75 823 SER A O 1
ATOM 6575 N N . ILE A 1 824 ? -11.154 1.674 24.913 1.00 91.94 824 ILE A N 1
ATOM 6576 C CA . ILE A 1 824 ? -11.372 3.114 24.804 1.00 91.94 824 ILE A CA 1
ATOM 6577 C C . ILE A 1 824 ? -12.831 3.458 25.090 1.00 91.94 824 ILE A C 1
ATOM 6579 O O . ILE A 1 824 ? -13.110 4.426 25.809 1.00 91.94 824 ILE A O 1
ATOM 6583 N N . SER A 1 825 ? -13.769 2.668 24.563 1.00 91.94 825 SER A N 1
ATOM 6584 C CA . SER A 1 825 ? -15.189 2.813 24.867 1.00 91.94 825 SER A CA 1
ATOM 6585 C C . SER A 1 825 ? -15.537 2.199 26.229 1.00 91.94 825 SER A C 1
ATOM 6587 O O . SER A 1 825 ? -14.901 1.274 26.736 1.00 91.94 825 SER A O 1
ATOM 6589 N N . LEU A 1 826 ? -16.557 2.750 26.894 1.00 91.12 826 LEU A N 1
ATOM 6590 C CA . LEU A 1 826 ? -16.854 2.371 28.276 1.00 91.12 826 LEU A CA 1
ATOM 6591 C C . LEU A 1 826 ? -17.488 0.981 28.359 1.00 91.12 826 LEU A C 1
ATOM 6593 O O . LEU A 1 826 ? -18.306 0.600 27.525 1.00 91.12 826 LEU A O 1
ATOM 6597 N N . GLN A 1 827 ? -17.218 0.264 29.450 1.00 93.12 827 GLN A N 1
ATOM 6598 C CA . GLN A 1 827 ? -17.895 -0.993 29.771 1.00 93.12 827 GLN A CA 1
ATOM 6599 C C . GLN A 1 827 ? -19.417 -0.788 29.848 1.00 93.12 827 GLN A C 1
ATOM 6601 O O . GLN A 1 827 ? -19.856 0.197 30.443 1.00 93.12 827 GLN A O 1
ATOM 6606 N N . ARG A 1 828 ? -20.249 -1.679 29.292 1.00 94.38 828 ARG A N 1
ATOM 6607 C CA . ARG A 1 828 ? -21.693 -1.411 29.148 1.00 94.38 828 ARG A CA 1
ATOM 6608 C C . ARG A 1 828 ? -22.630 -2.582 29.404 1.00 94.38 828 ARG A C 1
ATOM 6610 O O . ARG A 1 828 ? -23.582 -2.403 30.159 1.00 94.38 828 ARG A O 1
ATOM 6617 N N . TYR A 1 829 ? -22.401 -3.741 28.802 1.00 95.56 829 TYR A N 1
ATOM 6618 C CA . TYR A 1 829 ? -23.367 -4.843 28.829 1.00 95.56 829 TYR A CA 1
ATOM 6619 C C . TYR A 1 829 ? -22.781 -6.043 29.565 1.00 95.56 829 TYR A C 1
ATOM 6621 O O . TYR A 1 829 ? -21.795 -6.611 29.115 1.00 95.56 829 TYR A O 1
ATOM 6629 N N . VAL A 1 830 ? -23.364 -6.448 30.696 1.00 96.88 830 VAL A N 1
ATOM 6630 C CA . VAL A 1 830 ? -22.969 -7.690 31.384 1.00 96.88 830 VAL A CA 1
ATOM 6631 C C . VAL A 1 830 ? -23.797 -8.845 30.842 1.00 96.88 830 VAL A C 1
ATOM 6633 O O . VAL A 1 830 ? -24.999 -8.922 31.099 1.00 96.88 830 VAL A O 1
ATOM 6636 N N . GLU A 1 831 ? -23.155 -9.758 30.128 1.00 96.31 831 GLU A N 1
ATOM 6637 C CA . GLU A 1 831 ? -23.754 -11.000 29.661 1.00 96.31 831 GLU A CA 1
ATOM 6638 C C . GLU A 1 831 ? -23.682 -12.075 30.748 1.00 96.31 831 GLU A C 1
ATOM 6640 O O . GLU A 1 831 ? -22.641 -12.288 31.376 1.00 96.31 831 GLU A O 1
ATOM 6645 N N . VAL A 1 832 ? -24.800 -12.772 30.959 1.00 97.56 832 VAL A N 1
ATOM 6646 C CA . VAL A 1 832 ? -24.908 -13.865 31.929 1.00 97.56 832 VAL A CA 1
ATOM 6647 C C . VAL A 1 832 ? -25.289 -15.148 31.212 1.00 97.56 832 VAL A C 1
ATOM 6649 O O . VAL A 1 832 ? -26.374 -15.249 30.630 1.00 97.56 832 VAL A O 1
ATOM 6652 N N . TYR A 1 833 ? -24.429 -16.153 31.320 1.00 97.69 833 TYR A N 1
ATOM 6653 C CA . TYR A 1 833 ? -24.623 -17.481 30.756 1.00 97.69 833 TYR A CA 1
ATOM 6654 C C . TYR A 1 833 ? -24.910 -18.492 31.864 1.00 97.69 833 TYR A C 1
ATOM 6656 O O . TYR A 1 833 ? -24.399 -18.367 32.982 1.00 97.69 833 TYR A O 1
ATOM 6664 N N . ARG A 1 834 ? -25.740 -19.504 31.577 1.00 97.69 834 ARG A N 1
ATOM 6665 C CA . ARG A 1 834 ? -26.076 -20.539 32.567 1.00 97.69 834 ARG A CA 1
ATOM 6666 C C . ARG A 1 834 ? -26.336 -21.910 31.954 1.00 97.69 834 ARG A C 1
ATOM 6668 O O . ARG A 1 834 ? -27.257 -22.072 31.156 1.00 97.69 834 ARG A O 1
ATOM 6675 N N . LEU A 1 835 ? -25.662 -22.925 32.492 1.00 97.69 835 LEU A N 1
ATOM 6676 C CA . LEU A 1 835 ? -25.890 -24.340 32.188 1.00 97.69 835 LEU A CA 1
ATOM 6677 C C . LEU A 1 835 ? -26.492 -25.098 33.378 1.00 97.69 835 LEU A C 1
ATOM 6679 O O . LEU A 1 835 ? -26.287 -24.752 34.542 1.00 97.69 835 LEU A O 1
ATOM 6683 N N . SER A 1 836 ? -27.245 -26.162 33.084 1.00 96.56 836 SER A N 1
ATOM 6684 C CA . SER A 1 836 ? -27.814 -27.078 34.091 1.00 96.56 836 SER A CA 1
ATOM 6685 C C . SER A 1 836 ? -27.007 -28.366 34.296 1.00 96.56 836 SER A C 1
ATOM 6687 O O . SER A 1 836 ? -27.412 -29.224 35.081 1.00 96.56 836 SER A O 1
ATOM 6689 N N . SER A 1 837 ? -25.917 -28.526 33.551 1.00 94.56 837 SER A N 1
ATOM 6690 C CA . SER A 1 837 ? -24.974 -29.645 33.595 1.00 94.56 837 SER A CA 1
ATOM 6691 C C . SER A 1 837 ? -23.555 -29.094 33.593 1.00 94.56 837 SER A C 1
ATOM 6693 O O . SER A 1 837 ? -23.335 -28.005 33.068 1.00 94.56 837 SER A O 1
ATOM 6695 N N . ARG A 1 838 ? -22.617 -29.837 34.192 1.00 94.25 838 ARG A N 1
ATOM 6696 C CA . ARG A 1 838 ? -21.212 -29.428 34.261 1.00 94.25 838 ARG A CA 1
ATOM 6697 C C . ARG A 1 838 ? -20.659 -29.275 32.837 1.00 94.25 838 ARG A C 1
ATOM 6699 O O . ARG A 1 838 ? -20.824 -30.231 32.075 1.00 94.25 838 ARG A O 1
ATOM 6706 N N . PRO A 1 839 ? -20.061 -28.124 32.485 1.00 94.75 839 PRO A N 1
ATOM 6707 C CA . PRO A 1 839 ? -19.425 -27.950 31.187 1.00 94.75 839 PRO A CA 1
ATOM 6708 C C . PRO A 1 839 ? -18.198 -28.859 31.056 1.00 94.75 839 PRO A C 1
ATOM 6710 O O . PRO A 1 839 ? -17.571 -29.229 32.051 1.00 94.75 839 PRO A O 1
ATOM 6713 N N . THR A 1 840 ? -17.893 -29.213 29.817 1.00 92.31 840 THR A N 1
ATOM 6714 C CA . THR A 1 840 ? -16.694 -29.931 29.363 1.00 92.31 840 THR A CA 1
ATOM 6715 C C . THR A 1 840 ? -15.766 -29.040 28.540 1.00 92.31 840 THR A C 1
ATOM 6717 O O . THR A 1 840 ? -14.595 -29.361 28.395 1.00 92.31 840 THR A O 1
ATOM 6720 N N . ALA A 1 841 ? -16.271 -27.914 28.032 1.00 92.50 841 ALA A N 1
ATOM 6721 C CA . ALA A 1 841 ? -15.497 -26.860 27.385 1.00 92.50 841 ALA A CA 1
ATOM 6722 C C . ALA A 1 841 ? -16.195 -25.501 27.568 1.00 92.50 841 ALA A C 1
ATOM 6724 O O . ALA A 1 841 ? -17.377 -25.446 27.917 1.00 92.50 841 ALA A O 1
ATOM 6725 N N . ILE A 1 842 ? -15.487 -24.399 27.305 1.00 93.81 842 ILE A N 1
ATOM 6726 C CA . ILE A 1 842 ? -16.076 -23.047 27.315 1.00 93.81 842 ILE A CA 1
ATOM 6727 C C . ILE A 1 842 ? -17.166 -22.899 26.243 1.00 93.81 842 ILE A C 1
ATOM 6729 O O . ILE A 1 842 ? -18.207 -22.297 26.502 1.00 93.81 842 ILE A O 1
ATOM 6733 N N . THR A 1 843 ? -16.992 -23.541 25.089 1.00 94.00 843 THR A N 1
ATOM 6734 C CA . THR A 1 843 ? -17.964 -23.547 23.984 1.00 94.00 843 THR A CA 1
ATOM 6735 C C . THR A 1 843 ? -19.309 -24.187 24.345 1.00 94.00 843 THR A C 1
ATOM 6737 O O . THR A 1 843 ? -20.302 -23.928 23.673 1.00 94.00 843 THR A O 1
ATOM 6740 N N . ASP A 1 844 ? -19.411 -24.948 25.446 1.00 94.81 844 ASP A N 1
ATOM 6741 C CA . ASP A 1 844 ? -20.704 -25.445 25.945 1.00 94.81 844 ASP A CA 1
ATOM 6742 C C . ASP A 1 844 ? -21.644 -24.305 26.389 1.00 94.81 844 ASP A C 1
ATOM 6744 O O . ASP A 1 844 ? -22.852 -24.519 26.517 1.00 94.81 844 ASP A O 1
ATOM 6748 N N . PHE A 1 845 ? -21.111 -23.104 26.654 1.00 96.00 845 PHE A N 1
ATOM 6749 C CA . PHE A 1 845 ? -21.900 -21.911 26.968 1.00 96.00 845 PHE A CA 1
ATOM 6750 C C . PHE A 1 845 ? -22.455 -21.198 25.725 1.00 96.00 845 PHE A C 1
ATOM 6752 O O . PHE A 1 845 ? -23.282 -20.292 25.884 1.00 96.00 845 PHE A O 1
ATOM 6759 N N . ASP A 1 846 ? -22.072 -21.608 24.512 1.00 95.69 846 ASP A N 1
ATOM 6760 C CA . ASP A 1 846 ? -22.648 -21.061 23.286 1.00 95.69 846 ASP A CA 1
ATOM 6761 C C . ASP A 1 846 ? -24.168 -21.303 23.242 1.00 95.69 846 ASP A C 1
ATOM 6763 O O . ASP A 1 846 ? -24.688 -22.371 23.582 1.00 95.69 846 ASP A O 1
ATOM 6767 N N . GLY A 1 847 ? -24.921 -20.254 22.914 1.00 94.12 847 GLY A N 1
ATOM 6768 C CA . GLY A 1 847 ? -26.384 -20.253 22.980 1.00 94.12 847 GLY A CA 1
ATOM 6769 C C . GLY A 1 847 ? -26.987 -20.367 24.393 1.00 94.12 847 GLY A C 1
ATOM 6770 O O . GLY A 1 847 ? -28.213 -20.442 24.520 1.00 94.12 847 GLY A O 1
ATOM 6771 N N . ALA A 1 848 ? -26.182 -20.349 25.466 1.00 96.50 848 ALA A N 1
ATOM 6772 C CA . ALA A 1 848 ? -26.641 -20.453 26.859 1.00 96.50 848 ALA A CA 1
ATOM 6773 C C . ALA A 1 848 ? -26.791 -19.095 27.579 1.00 96.50 848 ALA A C 1
ATOM 6775 O O . ALA A 1 848 ? -26.917 -19.062 28.811 1.00 96.50 848 ALA A O 1
ATOM 6776 N N . LYS A 1 849 ? -26.798 -17.974 26.839 1.00 96.69 849 LYS A N 1
ATOM 6777 C CA . LYS A 1 849 ? -27.053 -16.627 27.382 1.00 96.69 849 LYS A CA 1
ATOM 6778 C C . LYS A 1 849 ? -28.478 -16.542 27.941 1.00 96.69 849 LYS A C 1
ATOM 6780 O O . LYS A 1 849 ? -29.454 -16.771 27.228 1.00 96.69 849 LYS A O 1
ATOM 6785 N N . ILE A 1 850 ? -28.612 -16.207 29.225 1.00 97.00 850 ILE A N 1
ATOM 6786 C CA . ILE A 1 850 ? -29.908 -16.095 29.920 1.00 97.00 850 ILE A CA 1
ATOM 6787 C C . ILE A 1 850 ? -30.308 -14.656 30.247 1.00 97.00 850 ILE A C 1
ATOM 6789 O O . ILE A 1 850 ? -31.492 -14.401 30.481 1.00 97.00 850 ILE A O 1
ATOM 6793 N N . ALA A 1 851 ? -29.350 -13.730 30.302 1.00 96.69 851 ALA A N 1
ATOM 6794 C CA . ALA A 1 851 ? -29.607 -12.324 30.576 1.00 96.69 851 ALA A CA 1
ATOM 6795 C C . ALA A 1 851 ? -28.480 -11.428 30.053 1.00 96.69 851 ALA A C 1
ATOM 6797 O O . ALA A 1 851 ? -27.345 -11.866 29.882 1.00 96.69 851 ALA A O 1
ATOM 6798 N N . GLU A 1 852 ? -28.826 -10.159 29.865 1.00 96.50 852 GLU A N 1
ATOM 6799 C CA . GLU A 1 852 ? -27.914 -9.063 29.563 1.00 96.50 852 GLU A CA 1
ATOM 6800 C C . GLU A 1 852 ? -28.310 -7.880 30.455 1.00 96.50 852 GLU A C 1
ATOM 6802 O O . GLU A 1 852 ? -29.489 -7.513 30.512 1.00 96.50 852 GLU A O 1
ATOM 6807 N N . VAL A 1 853 ? -27.362 -7.342 31.222 1.00 95.50 853 VAL A N 1
ATOM 6808 C CA . VAL A 1 853 ? -27.589 -6.219 32.142 1.00 95.50 853 VAL A CA 1
ATOM 6809 C C . VAL A 1 853 ? -26.904 -4.979 31.586 1.00 95.50 853 VAL A C 1
ATOM 6811 O O . VAL A 1 853 ? -25.679 -4.934 31.508 1.00 95.50 853 VAL A O 1
ATOM 6814 N N . ASP A 1 854 ? -27.698 -3.969 31.240 1.00 94.69 854 ASP A N 1
ATOM 6815 C CA . ASP A 1 854 ? -27.208 -2.669 30.784 1.00 94.69 854 ASP A CA 1
ATOM 6816 C C . ASP A 1 854 ? -26.763 -1.803 31.981 1.00 94.69 854 ASP A C 1
ATOM 6818 O O . ASP A 1 854 ? -27.535 -1.557 32.913 1.00 94.69 854 ASP A O 1
ATOM 6822 N N . LEU A 1 855 ? -25.509 -1.349 31.956 1.00 93.44 855 LEU A N 1
ATOM 6823 C CA . LEU A 1 855 ? -24.877 -0.510 32.977 1.00 93.44 855 LEU A CA 1
ATOM 6824 C C . LEU A 1 855 ? -25.062 0.998 32.744 1.00 93.44 855 LEU A C 1
ATOM 6826 O O . LEU A 1 855 ? -24.417 1.803 33.420 1.00 93.44 855 LEU A O 1
ATOM 6830 N N . ALA A 1 856 ? -25.942 1.398 31.827 1.00 92.31 856 ALA A N 1
ATOM 6831 C CA . ALA A 1 856 ? -26.324 2.789 31.605 1.00 92.31 856 ALA A CA 1
ATOM 6832 C C . ALA A 1 856 ? -26.618 3.569 32.890 1.00 92.31 856 ALA A C 1
ATOM 6834 O O . ALA A 1 856 ? -27.450 3.153 33.702 1.00 92.31 856 ALA A O 1
ATOM 6835 N N . VAL A 1 857 ? -26.048 4.769 33.021 1.00 89.19 857 VAL A N 1
ATOM 6836 C CA . VAL A 1 857 ? -26.547 5.734 34.007 1.00 89.19 857 VAL A CA 1
ATOM 6837 C C . VAL A 1 857 ? -27.821 6.386 33.464 1.00 89.19 857 VAL A C 1
ATOM 6839 O O . VAL A 1 857 ? -27.851 6.929 32.358 1.00 89.19 857 VAL A O 1
ATOM 6842 N N . GLU A 1 858 ? -28.901 6.332 34.244 1.00 84.19 858 GLU A N 1
ATOM 6843 C CA . GLU A 1 858 ? -30.207 6.856 33.838 1.00 84.19 858 GLU A CA 1
ATOM 6844 C C . GLU A 1 858 ? -30.125 8.361 33.506 1.00 84.19 858 GLU A C 1
ATOM 6846 O O . GLU A 1 858 ? -29.654 9.160 34.316 1.00 84.19 858 GLU A O 1
ATOM 6851 N N . ASN A 1 859 ? -30.614 8.754 32.322 1.00 78.75 859 ASN A N 1
ATOM 6852 C CA . ASN A 1 859 ? -30.539 10.118 31.759 1.00 78.75 859 ASN A CA 1
ATOM 6853 C C . ASN A 1 859 ? -29.119 10.643 31.466 1.00 78.75 859 ASN A C 1
ATOM 6855 O O . ASN A 1 859 ? -28.947 11.836 31.226 1.00 78.75 859 ASN A O 1
ATOM 6859 N N . LEU A 1 860 ? -28.115 9.767 31.490 1.00 78.75 860 LEU A N 1
ATOM 6860 C CA . LEU A 1 860 ? -26.697 10.089 31.353 1.00 78.75 860 LEU A CA 1
ATOM 6861 C C . LEU A 1 860 ? -26.007 8.966 30.565 1.00 78.75 860 LEU A C 1
ATOM 6863 O O . LEU A 1 860 ? -25.078 8.322 31.047 1.00 78.75 860 LEU A O 1
ATOM 6867 N N . SER A 1 861 ? -26.508 8.694 29.356 1.00 68.25 861 SER A N 1
ATOM 6868 C CA . SER A 1 861 ? -26.120 7.528 28.551 1.00 68.25 861 SER A CA 1
ATOM 6869 C C . SER A 1 861 ? -24.641 7.497 28.170 1.00 68.25 861 SER A C 1
ATOM 6871 O O . SER A 1 861 ? -24.137 6.400 27.926 1.00 68.25 861 SER A O 1
ATOM 6873 N N . GLN A 1 862 ? -23.950 8.646 28.182 1.00 72.19 862 GLN A N 1
ATOM 6874 C CA . GLN A 1 862 ? -22.498 8.728 27.997 1.00 72.19 862 GLN A CA 1
ATOM 6875 C C . GLN A 1 862 ? -21.680 8.216 29.199 1.00 72.19 862 GLN A C 1
ATOM 6877 O O . GLN A 1 862 ? -20.459 8.154 29.127 1.00 72.19 862 GLN A O 1
ATOM 6882 N N . TYR A 1 863 ? -22.331 7.852 30.308 1.00 81.50 863 TYR A N 1
ATOM 6883 C CA . TYR A 1 863 ? -21.689 7.279 31.486 1.00 81.50 863 TYR A CA 1
ATOM 6884 C C . TYR A 1 863 ? -22.183 5.853 31.741 1.00 81.50 863 TYR A C 1
ATOM 6886 O O . TYR A 1 863 ? -23.319 5.487 31.422 1.00 81.50 863 TYR A O 1
ATOM 6894 N N . SER A 1 864 ? -21.329 5.059 32.383 1.00 89.31 864 SER A N 1
ATOM 6895 C CA . SER A 1 864 ? -21.626 3.679 32.754 1.00 89.31 864 SER A CA 1
ATOM 6896 C C . SER A 1 864 ? -21.251 3.387 34.204 1.00 89.31 864 SER A C 1
ATOM 6898 O O . SER A 1 864 ? -20.243 3.883 34.720 1.00 89.31 864 SER A O 1
ATOM 6900 N N . TYR A 1 865 ? -22.063 2.578 34.883 1.00 91.56 865 TYR A N 1
ATOM 6901 C CA . TYR A 1 865 ? -21.739 2.083 36.216 1.00 91.56 865 TYR A CA 1
ATOM 6902 C C . TYR A 1 865 ? -20.534 1.129 36.167 1.00 91.56 865 TYR A C 1
ATOM 6904 O O . TYR A 1 865 ? -20.345 0.364 35.226 1.00 91.56 865 TYR A O 1
ATOM 6912 N N . LYS A 1 866 ? -19.710 1.141 37.224 1.00 90.00 866 LYS A N 1
ATOM 6913 C CA . LYS A 1 866 ? -18.585 0.196 37.395 1.00 90.00 866 LYS A CA 1
ATOM 6914 C C . LYS A 1 866 ? -18.985 -1.108 38.095 1.00 90.00 866 LYS A C 1
ATOM 6916 O O . LYS A 1 866 ? -18.132 -1.931 38.410 1.00 90.00 866 LYS A O 1
ATOM 6921 N N . GLY A 1 867 ? -20.270 -1.294 38.379 1.00 90.62 867 GLY A N 1
ATOM 6922 C CA . GLY A 1 867 ? -20.768 -2.535 38.944 1.00 90.62 867 GLY A CA 1
ATOM 6923 C C . GLY A 1 867 ? -22.286 -2.626 38.943 1.00 90.62 867 GLY A C 1
ATOM 6924 O O . GLY A 1 867 ? -22.982 -1.616 38.824 1.00 90.62 867 GLY A O 1
ATOM 6925 N N . SER A 1 868 ? -22.785 -3.848 39.079 1.00 93.56 868 SER A N 1
ATOM 6926 C CA . SER A 1 868 ? -24.209 -4.178 39.072 1.00 93.56 868 SER A CA 1
ATOM 6927 C C . SER A 1 868 ? -24.504 -5.418 39.910 1.00 93.56 868 SER A C 1
ATOM 6929 O O . SER A 1 868 ? -23.609 -6.146 40.333 1.00 93.56 868 SER A O 1
ATOM 6931 N N . PHE A 1 869 ? -25.789 -5.657 40.161 1.00 94.25 869 PHE A N 1
ATOM 6932 C CA . PHE A 1 869 ? -26.268 -6.865 40.819 1.00 94.25 869 PHE A CA 1
ATOM 6933 C C . PHE A 1 869 ? -27.142 -7.651 39.850 1.00 94.25 869 PHE A C 1
ATOM 6935 O O . PHE A 1 869 ? -28.023 -7.079 39.205 1.00 94.25 869 PHE A O 1
ATOM 6942 N N . TYR A 1 870 ? -26.933 -8.962 39.794 1.00 95.81 870 TYR A N 1
ATOM 6943 C CA . TYR A 1 870 ? -27.780 -9.884 39.052 1.00 95.81 870 TYR A CA 1
ATOM 6944 C C . TYR A 1 870 ? -28.314 -10.968 39.987 1.00 95.81 870 TYR A C 1
ATOM 6946 O O . TYR A 1 870 ? -27.539 -11.655 40.646 1.00 95.81 870 TYR A O 1
ATOM 6954 N N . ASP A 1 871 ? -29.635 -11.137 40.031 1.00 95.06 871 ASP A N 1
ATOM 6955 C CA . ASP A 1 871 ? -30.291 -12.189 40.807 1.00 95.06 871 ASP A CA 1
ATOM 6956 C C . ASP A 1 871 ? -30.974 -13.192 39.869 1.00 95.06 871 ASP A C 1
ATOM 6958 O O . ASP A 1 871 ? -31.805 -12.803 39.044 1.00 95.06 871 ASP A O 1
ATOM 6962 N N . ASP A 1 872 ? -30.739 -14.487 40.080 1.00 95.19 872 ASP A N 1
ATOM 6963 C CA . ASP A 1 872 ? -31.392 -15.566 39.332 1.00 95.19 872 ASP A CA 1
ATOM 6964 C C . ASP A 1 872 ? -32.239 -16.456 40.248 1.00 95.19 872 ASP A C 1
ATOM 6966 O O . ASP A 1 872 ? -31.912 -16.696 41.412 1.00 95.19 872 ASP A O 1
ATOM 6970 N N . THR A 1 873 ? -33.358 -16.951 39.721 1.00 94.50 873 THR A N 1
ATOM 6971 C CA . THR A 1 873 ? -34.259 -17.869 40.428 1.00 94.50 873 THR A CA 1
ATOM 6972 C C . THR A 1 873 ? -33.999 -19.299 39.973 1.00 94.50 873 THR A C 1
ATOM 6974 O O . THR A 1 873 ? -34.315 -19.661 38.839 1.00 94.50 873 THR A O 1
ATOM 6977 N N . ILE A 1 874 ? -33.494 -20.138 40.880 1.00 93.81 874 ILE A N 1
ATOM 6978 C CA . ILE A 1 874 ? -33.083 -21.513 40.571 1.00 93.81 874 ILE A CA 1
ATOM 6979 C C . ILE A 1 874 ? -33.847 -22.569 41.370 1.00 93.81 874 ILE A C 1
ATOM 6981 O O . ILE A 1 874 ? -34.415 -22.316 42.437 1.00 93.81 874 ILE A O 1
ATOM 6985 N N . LYS A 1 875 ? -33.862 -23.800 40.847 1.00 93.25 875 LYS A N 1
ATOM 6986 C CA . LYS A 1 875 ? -34.387 -24.957 41.583 1.00 93.25 875 LYS A CA 1
ATOM 6987 C C . LYS A 1 875 ? -33.433 -25.342 42.709 1.00 93.25 875 LYS A C 1
ATOM 6989 O O . LYS A 1 875 ? -32.222 -25.253 42.563 1.00 93.25 875 LYS A O 1
ATOM 6994 N N . THR A 1 876 ? -33.998 -25.813 43.817 1.00 92.50 876 THR A N 1
ATOM 6995 C CA . THR A 1 876 ? -33.207 -26.307 44.948 1.00 92.50 876 THR A CA 1
ATOM 6996 C C . THR A 1 876 ? -32.659 -27.709 44.686 1.00 92.50 876 THR A C 1
ATOM 6998 O O . THR A 1 876 ? -33.358 -28.503 44.053 1.00 92.50 876 THR A O 1
ATOM 7001 N N . ASN A 1 877 ? -31.498 -28.037 45.260 1.00 93.31 877 ASN A N 1
ATOM 7002 C CA . ASN A 1 877 ? -30.808 -29.333 45.136 1.00 93.31 877 ASN A CA 1
ATOM 7003 C C . ASN A 1 877 ? -30.483 -29.697 43.673 1.00 93.31 877 ASN A C 1
ATOM 7005 O O . ASN A 1 877 ? -30.624 -30.846 43.252 1.00 93.31 877 ASN A O 1
ATOM 7009 N N . GLN A 1 878 ? -30.140 -28.685 42.876 1.00 94.62 878 GLN A N 1
ATOM 7010 C CA . GLN A 1 878 ? -29.656 -28.821 41.510 1.00 94.62 878 GLN A CA 1
ATOM 7011 C C . GLN A 1 878 ? -28.497 -27.844 41.323 1.00 94.62 878 GLN A C 1
ATOM 7013 O O . GLN A 1 878 ? -28.625 -26.668 41.666 1.00 94.62 878 GLN A O 1
ATOM 7018 N N . LYS A 1 879 ? -27.397 -28.343 40.761 1.00 96.69 879 LYS A N 1
ATOM 7019 C CA . LYS A 1 879 ? -26.242 -27.532 40.392 1.00 96.69 879 LYS A CA 1
ATOM 7020 C C . LYS A 1 879 ? -26.505 -26.772 39.097 1.00 96.69 879 LYS A C 1
ATOM 7022 O O . LYS A 1 879 ? -27.086 -27.322 38.157 1.00 96.69 879 LYS A O 1
ATOM 7027 N N . TYR A 1 880 ? -26.057 -25.529 39.067 1.00 97.38 880 TYR A N 1
ATOM 7028 C CA . TYR A 1 880 ? -26.027 -24.667 37.894 1.00 97.38 880 TYR A CA 1
ATOM 7029 C C . TYR A 1 880 ? -24.620 -24.107 37.733 1.00 97.38 880 TYR A C 1
ATOM 7031 O O . TYR A 1 880 ? -23.919 -23.907 38.721 1.00 97.38 880 TYR A O 1
ATOM 7039 N N . TYR A 1 881 ? -24.227 -23.851 36.495 1.00 97.81 881 TYR A N 1
ATOM 7040 C CA . TYR A 1 881 ? -22.905 -23.341 36.154 1.00 97.81 881 TYR A CA 1
ATOM 7041 C C . TYR A 1 881 ? -23.090 -21.996 35.479 1.00 97.81 881 TYR A C 1
ATOM 7043 O O . TYR A 1 881 ? -23.792 -21.928 34.470 1.00 97.81 881 TYR A O 1
ATOM 7051 N N . TYR A 1 882 ? -22.523 -20.948 36.065 1.00 98.00 882 TYR A N 1
ATOM 7052 C CA . TYR A 1 882 ? -22.623 -19.583 35.566 1.00 98.00 882 TYR A CA 1
ATOM 7053 C C . TYR A 1 882 ? -21.288 -19.116 35.012 1.00 98.00 882 TYR A C 1
ATOM 7055 O O . TYR A 1 882 ? -20.245 -19.378 35.607 1.00 98.00 882 TYR A O 1
ATOM 7063 N N . LEU A 1 883 ? -21.360 -18.378 33.914 1.00 97.12 883 LEU A N 1
ATOM 7064 C CA . LEU A 1 883 ? -20.243 -17.681 33.296 1.00 97.12 883 LEU A CA 1
ATOM 7065 C C . LEU A 1 883 ? -20.707 -16.257 32.992 1.00 97.12 883 LEU A C 1
ATOM 7067 O O . LEU A 1 883 ? -21.850 -16.052 32.571 1.00 97.12 883 LEU A O 1
ATOM 7071 N N . PHE A 1 884 ? -19.845 -15.281 33.245 1.00 96.88 884 PHE A N 1
ATOM 7072 C CA . PHE A 1 884 ? -20.127 -13.876 32.998 1.00 96.88 884 PHE A CA 1
ATOM 7073 C C . PHE A 1 884 ? -19.078 -13.303 32.050 1.00 96.88 884 PHE A C 1
ATOM 7075 O O . PHE A 1 884 ? -17.918 -13.721 32.047 1.00 96.88 884 PHE A O 1
ATOM 7082 N N . ARG A 1 885 ? -19.501 -12.314 31.271 1.00 94.06 885 ARG A N 1
ATOM 7083 C CA . ARG A 1 885 ? -18.655 -11.508 30.392 1.00 94.06 885 ARG A CA 1
ATOM 7084 C C . ARG A 1 885 ? -19.202 -10.086 30.379 1.00 94.06 885 ARG A C 1
ATOM 7086 O O . ARG A 1 885 ? -20.407 -9.905 30.551 1.00 94.06 885 ARG A O 1
ATOM 7093 N N . ILE A 1 886 ? -18.349 -9.083 30.223 1.00 94.69 886 ILE A N 1
ATOM 7094 C CA . ILE A 1 886 ? -18.794 -7.714 29.952 1.00 94.69 886 ILE A CA 1
ATOM 7095 C C . ILE A 1 886 ? -18.441 -7.342 28.515 1.00 94.69 886 ILE A C 1
ATOM 7097 O O . ILE A 1 886 ? -17.449 -7.816 27.979 1.00 94.69 886 ILE A O 1
ATOM 7101 N N . LEU A 1 887 ? -19.282 -6.529 27.892 1.00 94.88 887 LEU A N 1
ATOM 7102 C CA . LEU A 1 887 ? -19.015 -5.895 26.610 1.00 94.88 887 LEU A CA 1
ATOM 7103 C C . LEU A 1 887 ? -18.945 -4.380 26.819 1.00 94.88 887 LEU A C 1
ATOM 7105 O O . LEU A 1 887 ? -19.672 -3.852 27.674 1.00 94.88 887 LEU A O 1
ATOM 7109 N N . ASN A 1 888 ? -18.117 -3.666 26.058 1.00 93.81 888 ASN A N 1
ATOM 7110 C CA . ASN A 1 888 ? -18.153 -2.197 26.031 1.00 93.81 888 ASN A CA 1
ATOM 7111 C C . ASN A 1 888 ? -19.360 -1.671 25.231 1.00 93.81 888 ASN A C 1
ATOM 7113 O O . ASN A 1 888 ? -20.246 -2.422 24.814 1.00 93.81 888 ASN A O 1
ATOM 7117 N N . GLN A 1 889 ? -19.427 -0.352 25.056 1.00 92.06 889 GLN A N 1
ATOM 7118 C CA . GLN A 1 889 ? -20.455 0.307 24.254 1.00 92.06 889 GLN A CA 1
ATOM 7119 C C . GLN A 1 889 ? -20.422 -0.138 22.787 1.00 92.06 889 GLN A C 1
ATOM 7121 O O . GLN A 1 889 ? -21.499 -0.285 22.211 1.00 92.06 889 GLN A O 1
ATOM 7126 N N . GLN A 1 890 ? -19.232 -0.425 22.254 1.00 91.56 890 GLN A N 1
ATOM 7127 C CA . GLN A 1 890 ? -19.018 -0.971 20.911 1.00 91.56 890 GLN A CA 1
ATOM 7128 C C . GLN A 1 890 ? -19.220 -2.492 20.800 1.00 91.56 890 GLN A C 1
ATOM 7130 O O . GLN A 1 890 ? -19.120 -3.074 19.728 1.00 91.56 890 GLN A O 1
ATOM 7135 N N . ARG A 1 891 ? -19.601 -3.142 21.904 1.00 92.25 891 ARG A N 1
ATOM 7136 C CA . ARG A 1 891 ? -19.821 -4.589 22.032 1.00 92.25 891 ARG A CA 1
ATOM 7137 C C . ARG A 1 891 ? -18.570 -5.467 21.916 1.00 92.25 891 ARG A C 1
ATOM 7139 O O . ARG A 1 891 ? -18.716 -6.687 21.864 1.00 92.25 891 ARG A O 1
ATOM 7146 N N . ASN A 1 892 ? -17.369 -4.903 21.994 1.00 92.38 892 ASN A N 1
ATOM 7147 C CA . ASN A 1 892 ? -16.138 -5.680 22.113 1.00 92.38 892 ASN A CA 1
ATOM 7148 C C . ASN A 1 892 ? -16.122 -6.438 23.441 1.00 92.38 892 ASN A C 1
ATOM 7150 O O . ASN A 1 892 ? -16.505 -5.925 24.501 1.00 92.38 892 ASN A O 1
ATOM 7154 N N . LEU A 1 893 ? -15.683 -7.686 23.362 1.00 92.69 893 LEU A N 1
ATOM 7155 C CA . LEU A 1 893 ? -15.787 -8.656 24.439 1.00 92.69 893 LEU A CA 1
ATOM 7156 C C . LEU A 1 893 ? -14.721 -8.472 25.529 1.00 92.69 893 LEU A C 1
ATOM 7158 O O . LEU A 1 893 ? -13.662 -7.894 25.298 1.00 92.69 893 LEU A O 1
ATOM 7162 N N . SER A 1 894 ? -15.019 -8.939 26.744 1.00 92.62 894 SER A N 1
ATOM 7163 C CA . SER A 1 894 ? -14.058 -9.008 27.849 1.00 92.62 894 SER A CA 1
ATOM 7164 C C . SER A 1 894 ? -13.452 -10.389 27.993 1.00 92.62 894 SER A C 1
ATOM 7166 O O . SER A 1 894 ? -14.027 -11.395 27.574 1.00 92.62 894 SER A O 1
ATOM 7168 N N . HIS A 1 895 ? -12.388 -10.463 28.789 1.00 91.81 895 HIS A N 1
ATOM 7169 C CA . HIS A 1 895 ? -12.014 -11.713 29.444 1.00 91.81 895 HIS A CA 1
ATOM 7170 C C . HIS A 1 895 ? -13.176 -12.322 30.225 1.00 91.81 895 HIS A C 1
ATOM 7172 O O . HIS A 1 895 ? -13.901 -11.625 30.947 1.00 91.81 895 HIS A O 1
ATOM 7178 N N . LEU A 1 896 ? -13.288 -13.642 30.133 1.00 93.12 896 LEU A N 1
ATOM 7179 C CA . LEU A 1 896 ? -14.272 -14.413 30.871 1.00 93.12 896 LEU A CA 1
ATOM 7180 C C . LEU A 1 896 ? -13.992 -14.408 32.375 1.00 93.12 896 LEU A C 1
ATOM 7182 O O . LEU A 1 896 ? -12.848 -14.344 32.845 1.00 93.12 896 LEU A O 1
ATOM 7186 N N . THR A 1 897 ? -15.068 -14.496 33.148 1.00 94.88 897 THR A N 1
ATOM 7187 C CA . THR A 1 897 ? -14.981 -14.814 34.574 1.00 94.88 897 THR A CA 1
ATOM 7188 C C . THR A 1 897 ? -14.676 -16.289 34.769 1.00 94.88 897 THR A C 1
ATOM 7190 O O . THR A 1 897 ? -14.878 -17.106 33.877 1.00 94.88 897 THR A O 1
ATOM 7193 N N . GLU A 1 898 ? -14.239 -16.660 35.964 1.00 94.75 898 GLU A N 1
ATOM 7194 C CA . GLU A 1 898 ? -14.239 -18.060 36.356 1.00 94.75 898 GLU A CA 1
ATOM 7195 C C . GLU A 1 898 ? -15.673 -18.619 36.318 1.00 94.75 898 GLU A C 1
ATOM 7197 O O . GLU A 1 898 ? -16.652 -17.882 36.508 1.00 94.75 898 GLU A O 1
ATOM 7202 N N . ILE A 1 899 ? -15.805 -19.928 36.094 1.00 97.12 899 ILE A N 1
ATOM 7203 C CA . ILE A 1 899 ? -17.108 -20.590 36.089 1.00 97.12 899 ILE A CA 1
ATOM 7204 C C . ILE A 1 899 ? -17.556 -20.778 37.537 1.00 97.12 899 ILE A C 1
ATOM 7206 O O . ILE A 1 899 ? -16.862 -21.393 38.347 1.00 97.12 899 ILE A O 1
ATOM 7210 N N . ILE A 1 900 ? -18.748 -20.288 37.871 1.00 97.62 900 ILE A N 1
ATOM 7211 C CA . ILE A 1 900 ? -19.318 -20.424 39.214 1.00 97.62 900 ILE A CA 1
ATOM 7212 C C . ILE A 1 900 ? -20.298 -21.596 39.223 1.00 97.62 900 ILE A C 1
ATOM 7214 O O . ILE A 1 900 ? -21.390 -21.514 38.658 1.00 97.62 900 ILE A O 1
ATOM 7218 N N . GLU A 1 901 ? -19.935 -22.682 39.907 1.00 97.50 901 GLU A N 1
ATOM 7219 C CA . GLU A 1 901 ? -20.865 -23.757 40.257 1.00 97.50 901 GLU A CA 1
ATOM 7220 C C . GLU A 1 901 ? -21.707 -23.299 41.452 1.00 97.50 901 GLU A C 1
ATOM 7222 O O . GLU A 1 901 ? -21.207 -23.180 42.570 1.00 97.50 901 GLU A O 1
ATOM 7227 N N . ALA A 1 902 ? -22.993 -23.055 41.224 1.00 96.81 902 ALA A N 1
ATOM 7228 C CA . ALA A 1 902 ? -23.938 -22.630 42.244 1.00 96.81 902 ALA A CA 1
ATOM 7229 C C . ALA A 1 902 ? -24.975 -23.722 42.528 1.00 96.81 902 ALA A C 1
ATOM 7231 O O . ALA A 1 902 ? -25.629 -24.245 41.621 1.00 96.81 902 ALA A O 1
ATOM 7232 N N . GLU A 1 903 ? -25.188 -24.021 43.807 1.00 95.75 903 GLU A N 1
ATOM 7233 C CA . GLU A 1 903 ? -26.245 -24.921 44.262 1.00 95.75 903 GLU A CA 1
ATOM 7234 C C . GLU A 1 903 ? -27.021 -24.294 45.421 1.00 95.75 903 GLU A C 1
ATOM 7236 O O . GLU A 1 903 ? -26.459 -23.965 46.464 1.00 95.75 903 GLU A O 1
ATOM 7241 N N . LEU A 1 904 ? -28.342 -24.166 45.265 1.00 93.88 904 LEU A N 1
ATOM 7242 C CA . LEU A 1 904 ? -29.225 -23.778 46.363 1.00 93.88 904 LEU A CA 1
ATOM 7243 C C . LEU A 1 904 ? -29.746 -25.032 47.074 1.00 93.88 904 LEU A C 1
ATOM 7245 O O . LEU A 1 904 ? -30.696 -25.668 46.614 1.00 93.88 904 LEU A O 1
ATOM 7249 N N . ILE A 1 905 ? -29.161 -25.382 48.212 1.00 92.06 905 ILE A N 1
ATOM 7250 C CA . ILE A 1 905 ? -29.548 -26.565 48.985 1.00 92.06 905 ILE A CA 1
ATOM 7251 C C . ILE A 1 905 ? -30.807 -26.276 49.804 1.00 92.06 905 ILE A C 1
ATOM 7253 O O . ILE A 1 905 ? -30.960 -25.202 50.386 1.00 92.06 905 ILE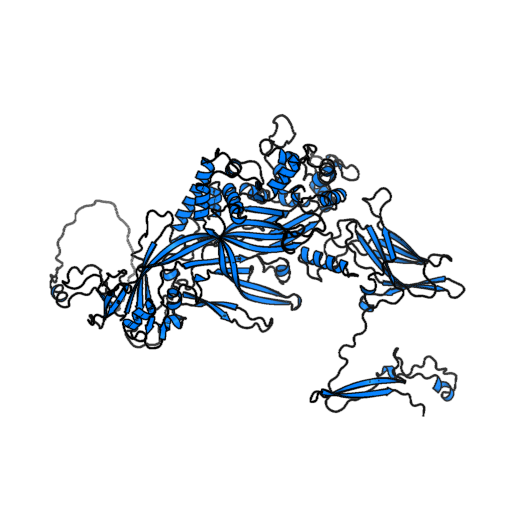 A O 1
ATOM 7257 N N . ASN A 1 906 ? -31.721 -27.246 49.849 1.00 90.50 906 ASN A N 1
ATOM 7258 C CA . ASN A 1 906 ? -32.884 -27.264 50.734 1.00 90.50 906 ASN A CA 1
ATOM 7259 C C . ASN A 1 906 ? -32.946 -28.608 51.470 1.00 90.50 906 ASN A C 1
ATOM 7261 O O . ASN A 1 906 ? -33.329 -29.625 50.884 1.00 90.50 906 ASN A O 1
ATOM 7265 N N . ASP A 1 907 ? -32.604 -28.588 52.757 1.00 87.38 907 ASP A N 1
ATOM 7266 C CA . ASP A 1 907 ? -32.530 -29.761 53.641 1.00 87.38 907 ASP A CA 1
ATOM 7267 C C . ASP A 1 907 ? -33.848 -30.058 54.390 1.00 87.38 907 ASP A C 1
ATOM 7269 O O . ASP A 1 907 ? -33.912 -30.937 55.251 1.00 87.38 907 ASP A O 1
ATOM 7273 N N . GLY A 1 908 ? -34.922 -29.332 54.062 1.00 78.31 908 GLY A N 1
ATOM 7274 C CA . GLY A 1 908 ? -36.225 -29.447 54.718 1.00 78.31 908 GLY A CA 1
ATOM 7275 C C . GLY A 1 908 ? -36.424 -28.510 55.916 1.00 78.31 908 GLY A C 1
ATOM 7276 O O . GLY A 1 908 ? -37.540 -28.459 56.440 1.00 78.31 908 GLY A O 1
ATOM 7277 N N . GLY A 1 909 ? -35.404 -27.742 56.318 1.00 77.56 909 GLY A N 1
ATOM 7278 C CA . GLY A 1 909 ? -35.491 -26.714 57.364 1.00 77.56 909 GLY A CA 1
ATOM 7279 C C . GLY A 1 909 ? -34.929 -25.350 56.951 1.00 77.56 909 GLY A C 1
ATOM 7280 O O . GLY A 1 909 ? -35.531 -24.324 57.278 1.00 77.56 909 GLY A O 1
ATOM 7281 N N . TYR A 1 910 ? -33.827 -25.332 56.199 1.00 81.56 910 TYR A N 1
ATOM 7282 C CA . TYR A 1 910 ? -33.121 -24.127 55.766 1.00 81.56 910 TYR A CA 1
ATOM 7283 C C . TYR A 1 910 ? -32.788 -24.188 54.272 1.00 81.56 910 TYR A C 1
ATOM 7285 O O . TYR A 1 910 ? -32.605 -25.257 53.691 1.00 81.56 910 TYR A O 1
ATOM 7293 N N . LYS A 1 911 ? -32.717 -23.010 53.643 1.00 87.88 911 LYS A N 1
ATOM 7294 C CA . LYS A 1 911 ? -32.163 -22.849 52.297 1.00 87.88 911 LYS A CA 1
ATOM 7295 C C . LYS A 1 911 ? -30.831 -22.133 52.408 1.00 87.88 911 LYS A C 1
ATOM 7297 O O . LYS A 1 911 ? -30.786 -21.065 53.024 1.00 87.88 911 LYS A O 1
ATOM 7302 N N . TYR A 1 912 ? -29.785 -22.698 51.825 1.00 90.25 912 TYR A N 1
ATOM 7303 C CA . TYR A 1 912 ? -28.479 -22.053 51.758 1.00 90.25 912 TYR A CA 1
ATOM 7304 C C . TYR A 1 912 ? -27.790 -22.323 50.425 1.00 90.25 912 TYR A C 1
ATOM 7306 O O . TYR A 1 912 ? -28.024 -23.361 49.810 1.00 90.25 912 TYR A O 1
ATOM 7314 N N . ALA A 1 913 ? -27.001 -21.360 49.953 1.00 92.69 913 ALA A N 1
ATOM 7315 C CA . ALA A 1 913 ? -26.274 -21.476 48.696 1.00 92.69 913 ALA A CA 1
ATOM 7316 C C . ALA A 1 913 ? -24.844 -21.970 48.946 1.00 92.69 913 ALA A C 1
ATOM 7318 O O . ALA A 1 913 ? -24.180 -21.514 49.878 1.00 92.69 913 ALA A O 1
ATOM 7319 N N . ILE A 1 914 ? -24.380 -22.890 48.106 1.00 94.69 914 ILE A N 1
ATOM 7320 C CA . ILE A 1 914 ? -22.972 -23.261 47.978 1.00 94.69 914 ILE A CA 1
ATOM 7321 C C . ILE A 1 914 ? -22.489 -22.742 46.629 1.00 94.69 914 ILE A C 1
ATOM 7323 O O . ILE A 1 914 ? -23.177 -22.914 45.622 1.00 94.69 914 ILE A O 1
ATOM 7327 N N . PHE A 1 915 ? -21.314 -22.118 46.632 1.00 96.81 915 PHE A N 1
ATOM 7328 C CA . PHE A 1 915 ? -20.630 -21.659 45.433 1.00 96.81 915 PHE A CA 1
ATOM 7329 C C . PHE A 1 915 ? -19.238 -22.281 45.398 1.00 96.81 915 PHE A C 1
ATOM 7331 O O . PHE A 1 915 ? -18.485 -22.134 46.361 1.00 96.81 915 PHE A O 1
ATOM 7338 N N . ASN A 1 916 ? -18.913 -22.954 44.301 1.00 95.44 916 ASN A N 1
ATOM 7339 C CA . ASN A 1 916 ? -17.563 -23.406 43.985 1.00 95.44 916 ASN A CA 1
ATOM 7340 C C . ASN A 1 916 ? -17.097 -22.713 42.703 1.00 95.44 916 ASN A C 1
ATOM 7342 O O . ASN A 1 916 ? -17.917 -22.309 41.877 1.00 95.44 916 ASN A O 1
ATOM 7346 N N . ILE A 1 917 ? -15.785 -22.587 42.545 1.00 95.38 917 ILE A N 1
ATOM 7347 C CA . ILE A 1 917 ? -15.164 -22.057 41.334 1.00 95.38 917 ILE A CA 1
ATOM 7348 C C . ILE A 1 917 ? -14.648 -23.244 40.525 1.00 95.38 917 ILE A C 1
ATOM 7350 O O . ILE A 1 917 ? -14.049 -24.148 41.104 1.00 95.38 917 ILE A O 1
ATOM 7354 N N . LEU A 1 918 ? -14.920 -23.241 39.223 1.00 93.00 918 LEU A N 1
ATOM 7355 C CA . LEU A 1 918 ? -14.300 -24.124 38.245 1.00 93.00 918 LEU A CA 1
ATOM 7356 C C . LEU A 1 918 ? -13.437 -23.283 37.305 1.00 93.00 918 LEU A C 1
ATOM 7358 O O . LEU A 1 918 ? -13.900 -22.275 36.760 1.00 93.00 918 LEU A O 1
ATOM 7362 N N . TYR A 1 919 ? -12.193 -23.701 37.126 1.00 91.06 919 TYR A N 1
ATOM 7363 C CA . TYR A 1 919 ? -11.263 -23.097 36.183 1.00 91.06 919 TYR A CA 1
ATOM 7364 C C . TYR A 1 919 ? -11.305 -23.816 34.836 1.00 91.06 919 TYR A C 1
ATOM 7366 O O . TYR A 1 919 ? -11.677 -24.984 34.746 1.00 91.06 919 TYR A O 1
ATOM 7374 N N . GLU A 1 920 ? -10.898 -23.113 33.783 1.00 86.38 920 GLU A N 1
ATOM 7375 C CA . GLU A 1 920 ? -10.909 -23.636 32.415 1.00 86.38 920 GLU A CA 1
ATOM 7376 C C . GLU A 1 920 ? -10.064 -24.912 32.259 1.00 86.38 920 GLU A C 1
ATOM 7378 O O . GLU A 1 920 ? -10.546 -25.895 31.706 1.00 86.38 920 GLU A O 1
ATOM 7383 N N . TYR A 1 921 ? -8.875 -24.965 32.869 1.00 84.31 921 TYR A N 1
ATOM 7384 C CA . TYR A 1 921 ? -8.013 -26.157 32.864 1.00 84.31 921 TYR A CA 1
ATOM 7385 C C . TYR A 1 921 ? -8.632 -27.380 33.578 1.00 84.31 921 TYR A C 1
ATOM 7387 O O . TYR A 1 921 ? -8.135 -28.493 33.440 1.00 84.31 921 TYR A O 1
ATOM 7395 N N . GLU A 1 922 ? -9.705 -27.205 34.364 1.00 85.50 922 GLU A N 1
ATOM 7396 C CA . GLU A 1 922 ? -10.440 -28.300 35.022 1.00 85.50 922 GLU A CA 1
ATOM 7397 C C . GLU A 1 922 ? -11.590 -28.851 34.160 1.00 85.50 922 GLU A C 1
ATOM 7399 O O . GLU A 1 922 ? -12.298 -29.772 34.590 1.00 85.50 922 GLU A O 1
ATOM 7404 N N . LEU A 1 923 ? -11.833 -28.253 32.988 1.00 84.69 923 LEU A N 1
ATOM 7405 C CA . LEU A 1 923 ? -12.831 -28.713 32.019 1.00 84.69 923 LEU A CA 1
ATOM 7406 C C . LEU A 1 923 ? -12.279 -29.820 31.115 1.00 84.69 923 LEU A C 1
ATOM 7408 O O . LEU A 1 923 ? -13.052 -30.661 30.653 1.00 84.69 923 LEU A O 1
ATOM 7412 N N . GLU A 1 924 ? -10.958 -29.849 30.905 1.00 64.00 924 GLU A N 1
ATOM 7413 C CA . GLU A 1 924 ? -10.295 -30.853 30.078 1.00 64.00 924 GLU A CA 1
ATOM 7414 C C . GLU A 1 924 ? -10.574 -32.273 30.589 1.00 64.00 924 GLU A C 1
ATOM 7416 O O . GLU A 1 924 ? -10.397 -32.610 31.762 1.00 64.00 924 GLU A O 1
ATOM 7421 N N . GLN A 1 925 ? -11.013 -33.146 29.681 1.00 57.00 925 GLN A N 1
ATOM 7422 C CA . GLN A 1 925 ? -11.057 -34.577 29.951 1.00 57.00 925 GLN A CA 1
ATOM 7423 C C . GLN A 1 925 ? -9.620 -35.092 30.023 1.00 57.00 925 GLN A C 1
ATOM 7425 O O . GLN A 1 925 ? -8.842 -34.810 29.116 1.00 57.00 925 GLN A O 1
ATOM 7430 N N . GLU A 1 926 ? -9.280 -35.908 31.027 1.00 50.16 926 GLU A N 1
ATOM 7431 C CA . GLU A 1 926 ? -8.015 -36.649 31.017 1.00 50.16 926 GLU A CA 1
ATOM 7432 C C . GLU A 1 926 ? -7.935 -37.518 29.750 1.00 50.16 926 GLU A C 1
ATOM 7434 O O . GLU A 1 926 ? -8.461 -38.636 29.675 1.00 50.16 926 GLU A O 1
ATOM 7439 N N . VAL A 1 927 ? -7.275 -37.004 28.715 1.00 51.28 927 VAL A N 1
ATOM 7440 C CA . VAL A 1 927 ? -6.869 -37.798 27.566 1.00 51.28 927 VAL A CA 1
ATOM 7441 C C . VAL A 1 927 ? -5.715 -38.654 28.063 1.00 51.28 927 VAL A C 1
ATOM 7443 O O . VAL A 1 927 ? -4.640 -38.150 28.378 1.00 51.28 927 VAL A O 1
ATOM 7446 N N . PHE A 1 928 ? -5.931 -39.965 28.174 1.00 51.72 928 PHE A N 1
ATOM 7447 C CA . PHE A 1 928 ? -4.849 -40.899 28.476 1.00 51.72 928 PHE A CA 1
ATOM 7448 C C . PHE A 1 928 ? -3.778 -40.802 27.378 1.00 51.72 928 PHE A C 1
ATOM 7450 O O . PHE A 1 928 ? -3.900 -41.443 26.331 1.00 51.72 928 PHE A O 1
ATOM 7457 N N . ASN A 1 929 ? -2.729 -40.014 27.618 1.00 41.41 929 ASN A N 1
ATOM 7458 C CA . ASN A 1 929 ? -1.549 -39.960 26.766 1.00 41.41 929 ASN A CA 1
ATOM 7459 C C . ASN A 1 929 ? -0.843 -41.326 26.813 1.00 41.41 929 ASN A C 1
ATOM 7461 O O . ASN A 1 929 ? -0.531 -41.855 27.876 1.00 41.41 929 ASN A O 1
ATOM 7465 N N . GLU A 1 930 ? -0.644 -41.923 25.636 1.00 50.75 930 GLU A N 1
ATOM 7466 C CA . GLU A 1 930 ? -0.056 -43.254 25.416 1.00 50.75 930 GLU A CA 1
ATOM 7467 C C . GLU A 1 930 ? -0.838 -44.476 25.969 1.00 50.75 930 GLU A C 1
ATOM 7469 O O . GLU A 1 930 ? -0.315 -45.265 26.761 1.00 50.75 930 GLU A O 1
ATOM 7474 N N . PRO A 1 931 ? -2.044 -44.799 25.457 1.00 61.59 931 PRO A N 1
ATOM 7475 C CA . PRO A 1 931 ? -2.797 -45.991 25.877 1.00 61.59 931 PRO A CA 1
ATOM 7476 C C . PRO A 1 931 ? -2.172 -47.321 25.395 1.00 61.59 931 PRO A C 1
ATOM 7478 O O . PRO A 1 931 ? -2.808 -48.379 25.454 1.00 61.59 931 PRO A O 1
ATOM 7481 N N . SER A 1 932 ? -0.948 -47.302 24.852 1.00 74.19 932 SER A N 1
ATOM 7482 C CA . SER A 1 932 ? -0.314 -48.469 24.244 1.00 74.19 932 SER A CA 1
ATOM 7483 C C . SER A 1 932 ? 1.175 -48.568 24.568 1.00 74.19 932 SER A C 1
ATOM 7485 O O . SER A 1 932 ? 1.945 -47.653 24.311 1.00 74.19 932 SER A O 1
ATOM 7487 N N . GLN A 1 933 ? 1.597 -49.737 25.055 1.00 79.44 933 GLN A N 1
ATOM 7488 C CA . GLN A 1 933 ? 2.997 -50.041 25.344 1.00 79.44 933 GLN A CA 1
ATOM 7489 C C . GLN A 1 933 ? 3.506 -51.171 24.437 1.00 79.44 933 GLN A C 1
ATOM 7491 O O . GLN A 1 933 ? 2.820 -52.171 24.200 1.00 79.44 933 GLN A O 1
ATOM 7496 N N . THR A 1 934 ? 4.738 -51.050 23.933 1.00 84.94 934 THR A N 1
ATOM 7497 C CA . THR A 1 934 ? 5.364 -52.106 23.119 1.00 84.94 934 THR A CA 1
ATOM 7498 C C . THR A 1 934 ? 6.092 -53.126 24.002 1.00 84.94 934 THR A C 1
ATOM 7500 O O . THR A 1 934 ? 6.952 -52.764 24.796 1.00 84.94 934 THR A O 1
ATOM 7503 N N . PHE A 1 935 ? 5.840 -54.424 23.802 1.00 84.56 935 PHE A N 1
ATOM 7504 C CA . PHE A 1 935 ? 6.554 -55.518 24.478 1.00 84.56 935 PHE A CA 1
ATOM 7505 C C . PHE A 1 935 ? 6.956 -56.628 23.489 1.00 84.56 935 PHE A C 1
ATOM 7507 O O . PHE A 1 935 ? 6.420 -56.724 22.385 1.00 84.56 935 PHE A O 1
ATOM 7514 N N . LYS A 1 936 ? 7.932 -57.476 23.860 1.00 82.31 936 LYS A N 1
ATOM 7515 C CA . LYS A 1 936 ? 8.478 -58.527 22.969 1.00 82.31 936 LYS A CA 1
ATOM 7516 C C . LYS A 1 936 ? 7.840 -59.908 23.151 1.00 82.31 936 LYS A C 1
ATOM 7518 O O . LYS A 1 936 ? 7.506 -60.554 22.164 1.00 82.31 936 LYS A O 1
ATOM 7523 N N . LYS A 1 937 ? 7.767 -60.415 24.389 1.00 78.56 937 LYS A N 1
ATOM 7524 C CA . LYS A 1 937 ? 7.361 -61.813 24.667 1.00 78.56 937 LYS A CA 1
ATOM 7525 C C . LYS A 1 937 ? 6.448 -61.990 25.876 1.00 78.56 937 LYS A C 1
ATOM 7527 O O . LYS A 1 937 ? 5.603 -62.874 25.844 1.00 78.56 937 LYS A O 1
ATOM 7532 N N . LEU A 1 938 ? 6.642 -61.203 26.931 1.00 84.56 938 LEU A N 1
ATOM 7533 C CA . LEU A 1 938 ? 5.908 -61.323 28.188 1.00 84.56 938 LEU A CA 1
ATOM 7534 C C . LEU A 1 938 ? 5.208 -60.002 28.486 1.00 84.56 938 LEU A C 1
ATOM 7536 O O . LEU A 1 938 ? 5.790 -58.943 28.263 1.00 84.56 938 LEU A O 1
ATOM 7540 N N . ILE A 1 939 ? 3.980 -60.102 28.981 1.00 85.19 939 ILE A N 1
ATOM 7541 C CA . ILE A 1 939 ? 3.191 -59.003 29.528 1.00 85.19 939 ILE A CA 1
ATOM 7542 C C . ILE A 1 939 ? 2.777 -59.420 30.940 1.00 85.19 939 ILE A C 1
ATOM 7544 O O . ILE A 1 939 ? 2.326 -60.549 31.143 1.00 85.19 939 ILE A O 1
ATOM 7548 N N . GLN A 1 940 ? 2.978 -58.534 31.911 1.00 86.00 940 GLN A N 1
ATOM 7549 C CA . GLN A 1 940 ? 2.492 -58.696 33.276 1.00 86.00 940 GLN A CA 1
ATOM 7550 C C . GLN A 1 940 ? 1.500 -57.571 33.536 1.00 86.00 940 GLN A C 1
ATOM 7552 O O . GLN A 1 940 ? 1.826 -56.405 33.352 1.00 86.00 940 GLN A O 1
ATOM 7557 N N . LEU A 1 941 ? 0.291 -57.941 33.943 1.00 84.00 941 LEU A N 1
ATOM 7558 C CA . LEU A 1 941 ? -0.738 -57.002 34.360 1.00 84.00 941 LEU A CA 1
ATOM 7559 C C . LEU A 1 941 ? -0.799 -57.058 35.879 1.00 84.00 941 LEU A C 1
ATOM 7561 O O . LEU A 1 941 ? -0.979 -58.138 36.446 1.00 84.00 941 LEU A O 1
ATOM 7565 N N . GLN A 1 942 ? -0.605 -55.917 36.523 1.00 84.25 942 GLN A N 1
ATOM 7566 C CA . GLN A 1 942 ? -0.678 -55.796 37.968 1.00 84.25 942 GLN A CA 1
ATOM 7567 C C . GLN A 1 942 ? -1.514 -54.559 38.308 1.00 84.25 942 GLN A C 1
ATOM 7569 O O . GLN A 1 942 ? -1.316 -53.521 37.676 1.00 84.25 942 GLN A O 1
ATOM 7574 N N . PRO A 1 943 ? -2.438 -54.654 39.279 1.00 84.62 943 PRO A N 1
ATOM 7575 C CA . PRO A 1 943 ? -3.070 -53.481 39.866 1.00 84.62 943 PRO A CA 1
ATOM 7576 C C . PRO A 1 943 ? -2.030 -52.470 40.355 1.00 84.62 943 PRO A C 1
ATOM 7578 O O . PRO A 1 943 ? -0.975 -52.872 40.857 1.00 84.62 943 PRO A O 1
ATOM 7581 N N . ASN A 1 944 ? -2.342 -51.176 40.260 1.00 82.88 944 ASN A N 1
ATOM 7582 C CA . ASN A 1 944 ? -1.567 -50.152 40.961 1.00 82.88 944 ASN A CA 1
ATOM 7583 C C . ASN A 1 944 ? -1.527 -50.492 42.467 1.00 82.88 944 ASN A C 1
ATOM 7585 O O . ASN A 1 944 ? -2.461 -51.093 42.999 1.00 82.88 944 ASN A O 1
ATOM 7589 N N . LEU A 1 945 ? -0.441 -50.138 43.153 1.00 83.25 945 LEU A N 1
ATOM 7590 C CA . LEU A 1 945 ? -0.250 -50.404 44.574 1.00 83.25 945 LEU A CA 1
ATOM 7591 C C . LEU A 1 945 ? -1.412 -49.870 45.422 1.00 83.25 945 LEU A C 1
ATOM 7593 O O . LEU A 1 945 ? -1.840 -50.561 46.338 1.00 83.25 945 LEU A O 1
ATOM 7597 N N . GLU A 1 946 ? -1.960 -48.705 45.079 1.00 85.12 946 GLU A N 1
ATOM 7598 C CA . GLU A 1 946 ? -3.122 -48.100 45.754 1.00 85.12 946 GLU A CA 1
ATOM 7599 C C . GLU A 1 946 ? -4.371 -48.986 45.700 1.00 85.12 946 GLU A C 1
ATOM 7601 O O . GLU A 1 946 ? -5.121 -49.058 46.666 1.00 85.12 946 GLU A O 1
ATOM 7606 N N . GLN A 1 947 ? -4.551 -49.756 44.622 1.00 87.38 947 GLN A N 1
ATOM 7607 C CA . GLN A 1 947 ? -5.657 -50.713 44.474 1.00 87.38 947 GLN A CA 1
ATOM 7608 C C . GLN A 1 947 ? -5.484 -51.953 45.370 1.00 87.38 947 GLN A C 1
ATOM 7610 O O . GLN A 1 947 ? -6.415 -52.738 45.527 1.00 87.38 947 GLN A O 1
ATOM 7615 N N . LEU A 1 948 ? -4.288 -52.155 45.936 1.00 84.75 948 LEU A N 1
ATOM 7616 C CA . LEU A 1 948 ? -3.931 -53.289 46.795 1.00 84.75 948 LEU A CA 1
ATOM 7617 C C . LEU A 1 948 ? -3.791 -52.901 48.274 1.00 84.75 948 LEU A C 1
ATOM 7619 O O . LEU A 1 948 ? -3.570 -53.783 49.106 1.00 84.75 948 LEU A O 1
ATOM 7623 N N . GLN A 1 949 ? -3.874 -51.612 48.608 1.00 87.31 949 GLN A N 1
ATOM 7624 C CA . GLN A 1 949 ? -3.823 -51.144 49.993 1.00 87.31 949 GLN A CA 1
ATOM 7625 C C . GLN A 1 949 ? -5.120 -51.493 50.731 1.00 87.31 949 GLN A C 1
ATOM 7627 O O . GLN A 1 949 ? -6.161 -51.695 50.115 1.00 87.31 949 GLN A O 1
ATOM 7632 N N . PHE A 1 950 ? -5.059 -51.611 52.056 1.00 84.44 950 PHE A N 1
ATOM 7633 C CA . PHE A 1 950 ? -6.259 -51.806 52.864 1.00 84.44 950 PHE A CA 1
ATOM 7634 C C . PHE A 1 950 ? -6.811 -50.448 53.274 1.00 84.44 950 PHE A C 1
ATOM 7636 O O . PHE A 1 950 ? -6.114 -49.712 53.975 1.00 84.44 950 PHE A O 1
ATOM 7643 N N . ASN A 1 951 ? -8.056 -50.165 52.904 1.00 81.69 951 ASN A N 1
ATOM 7644 C CA . ASN A 1 951 ? -8.809 -49.101 53.544 1.00 81.69 951 ASN A CA 1
ATOM 7645 C C . ASN A 1 951 ? -9.421 -49.674 54.836 1.00 81.69 951 ASN A C 1
ATOM 7647 O O . ASN A 1 951 ? -10.106 -50.703 54.831 1.00 81.69 951 ASN A O 1
ATOM 7651 N N . ILE A 1 952 ? -9.066 -49.053 55.961 1.00 85.19 952 ILE A N 1
ATOM 7652 C CA . ILE A 1 952 ? -9.364 -49.525 57.320 1.00 85.19 952 ILE A CA 1
ATOM 7653 C C . ILE A 1 952 ? -10.322 -48.594 58.072 1.00 85.19 952 ILE A C 1
ATOM 7655 O O . ILE A 1 952 ? -10.528 -48.792 59.271 1.00 85.19 952 ILE A O 1
ATOM 7659 N N . ASP A 1 953 ? -10.892 -47.596 57.394 1.00 84.69 953 ASP A N 1
ATOM 7660 C CA . ASP A 1 953 ? -11.670 -46.526 58.028 1.00 84.69 953 ASP A CA 1
ATOM 7661 C C . ASP A 1 953 ? -12.940 -47.059 58.713 1.00 84.69 953 ASP A C 1
ATOM 7663 O O . ASP A 1 953 ? -13.329 -46.572 59.776 1.00 84.69 953 ASP A O 1
ATOM 7667 N N . ASP A 1 954 ? -13.519 -48.134 58.170 1.00 81.00 954 ASP A N 1
ATOM 7668 C CA . ASP A 1 954 ? -14.738 -48.780 58.674 1.00 81.00 954 ASP A CA 1
ATOM 7669 C C . ASP A 1 954 ? -14.479 -49.968 59.635 1.00 81.00 954 ASP A C 1
ATOM 7671 O O . ASP A 1 954 ? -15.405 -50.703 60.002 1.00 81.00 954 ASP A O 1
ATOM 7675 N N . ILE A 1 955 ? -13.233 -50.181 60.085 1.00 84.50 955 ILE A N 1
ATOM 7676 C CA . ILE A 1 955 ? -12.875 -51.296 60.984 1.00 84.50 955 ILE A CA 1
ATOM 7677 C C . ILE A 1 955 ? -13.063 -50.920 62.463 1.00 84.50 955 ILE A C 1
ATOM 7679 O O . ILE A 1 955 ? -12.365 -50.063 63.008 1.00 84.50 955 ILE A O 1
ATOM 7683 N N . ASP A 1 956 ? -13.923 -51.655 63.180 1.00 84.06 956 ASP A N 1
ATOM 7684 C CA . ASP A 1 956 ? -14.050 -51.539 64.640 1.00 84.06 956 ASP A CA 1
ATOM 7685 C C . ASP A 1 956 ? -13.038 -52.438 65.367 1.00 84.06 956 ASP A C 1
ATOM 7687 O O . ASP A 1 956 ? -13.246 -53.640 65.573 1.00 84.06 956 ASP A O 1
ATOM 7691 N N . TYR A 1 957 ? -11.951 -51.826 65.837 1.00 83.69 957 TYR A N 1
ATOM 7692 C CA . TYR A 1 957 ? -10.892 -52.494 66.602 1.00 83.69 957 TYR A CA 1
ATOM 7693 C C . TYR A 1 957 ? -11.330 -53.051 67.970 1.00 83.69 957 TYR A C 1
ATOM 7695 O O . TYR A 1 957 ? -10.554 -53.766 68.609 1.00 83.69 957 TYR A O 1
ATOM 7703 N N . ASN A 1 958 ? -12.547 -52.756 68.442 1.00 86.94 958 ASN A N 1
ATOM 7704 C CA . ASN A 1 958 ? -13.081 -53.319 69.688 1.00 86.94 958 ASN A CA 1
ATOM 7705 C C . ASN A 1 958 ? -13.768 -54.681 69.493 1.00 86.94 958 ASN A C 1
ATOM 7707 O O . ASN A 1 958 ? -14.118 -55.336 70.480 1.00 86.94 958 ASN A O 1
ATOM 7711 N N . GLN A 1 959 ? -13.966 -55.116 68.246 1.00 86.25 959 GLN A N 1
ATOM 7712 C CA . GLN A 1 959 ? -14.578 -56.398 67.901 1.00 86.25 959 GLN A CA 1
ATOM 7713 C C . GLN A 1 959 ? -13.526 -57.440 67.507 1.00 86.25 959 GLN A C 1
ATOM 7715 O O . GLN A 1 959 ? -12.354 -57.147 67.274 1.00 86.25 959 GLN A O 1
ATOM 7720 N N . SER A 1 960 ? -13.935 -58.709 67.437 1.00 82.75 960 SER A N 1
ATOM 7721 C CA . SER A 1 960 ? -13.029 -59.772 66.992 1.00 82.75 960 SER A CA 1
ATOM 7722 C C . SER A 1 960 ? -12.657 -59.600 65.513 1.00 82.75 960 SER A C 1
ATOM 7724 O O . SER A 1 960 ? -13.513 -59.253 64.700 1.00 82.75 960 SER A O 1
ATOM 7726 N N . ALA A 1 961 ? -11.416 -59.924 65.137 1.00 77.94 961 ALA A N 1
ATOM 7727 C CA . ALA A 1 961 ? -10.970 -59.842 63.741 1.00 77.94 961 ALA A CA 1
ATOM 7728 C C . ALA A 1 961 ? -11.863 -60.659 62.784 1.00 77.94 961 ALA A C 1
ATOM 7730 O O . ALA A 1 961 ? -12.166 -60.219 61.683 1.00 77.94 961 ALA A O 1
ATOM 7731 N N . ALA A 1 962 ? -12.368 -61.812 63.242 1.00 80.00 962 ALA A N 1
ATOM 7732 C CA . ALA A 1 962 ? -13.282 -62.649 62.465 1.00 80.00 962 ALA A CA 1
ATOM 7733 C C . ALA A 1 962 ? -14.622 -61.960 62.141 1.00 80.00 962 ALA A C 1
ATOM 7735 O O . ALA A 1 962 ? -15.238 -62.288 61.138 1.00 80.00 962 ALA A O 1
ATOM 7736 N N . SER A 1 963 ? -15.073 -61.017 62.977 1.00 82.62 963 SER A N 1
ATOM 7737 C CA . SER A 1 963 ? -16.309 -60.251 62.757 1.00 82.62 963 SER A CA 1
ATOM 7738 C C . SER A 1 963 ? -16.109 -58.947 61.980 1.00 82.62 963 SER A C 1
ATOM 7740 O O . SER A 1 963 ? -17.092 -58.265 61.729 1.00 82.62 963 SER A O 1
ATOM 7742 N N . GLN A 1 964 ? -14.867 -58.575 61.656 1.00 84.81 964 GLN A N 1
ATOM 7743 C CA . GLN A 1 964 ? -14.536 -57.331 60.943 1.00 84.81 964 GLN A CA 1
ATOM 7744 C C . GLN A 1 964 ? -14.022 -57.579 59.518 1.00 84.81 964 GLN A C 1
ATOM 7746 O O . GLN A 1 964 ? -13.717 -56.630 58.810 1.00 84.81 964 GLN A O 1
ATOM 7751 N N . ILE A 1 965 ? -13.928 -58.842 59.085 1.00 80.56 965 ILE A N 1
ATOM 7752 C CA . ILE A 1 965 ? -13.396 -59.192 57.763 1.00 80.56 965 ILE A CA 1
ATOM 7753 C C . ILE A 1 965 ? -14.261 -58.655 56.614 1.00 80.56 965 ILE A C 1
ATOM 7755 O O . ILE A 1 965 ? -13.715 -58.249 55.599 1.00 80.56 965 ILE A O 1
ATOM 7759 N N . ASP A 1 966 ? -15.581 -58.576 56.812 1.00 78.69 966 ASP A N 1
ATOM 7760 C CA . ASP A 1 966 ? -16.524 -58.024 55.830 1.00 78.69 966 ASP A CA 1
ATOM 7761 C C . ASP A 1 966 ? -16.469 -56.484 55.746 1.00 78.69 966 ASP A C 1
ATOM 7763 O O . ASP A 1 966 ? -16.973 -55.909 54.786 1.00 78.69 966 ASP A O 1
ATOM 7767 N N . ASN A 1 967 ? -15.852 -55.821 56.735 1.00 81.44 967 ASN A N 1
ATOM 7768 C CA . ASN A 1 967 ? -15.676 -54.363 56.779 1.00 81.44 967 ASN A CA 1
ATOM 7769 C C . ASN A 1 967 ? -14.303 -53.919 56.234 1.00 81.44 967 ASN A C 1
ATOM 7771 O O . ASN A 1 967 ? -14.022 -52.727 56.176 1.00 81.44 967 ASN A O 1
ATOM 7775 N N . LEU A 1 968 ? -13.423 -54.863 55.877 1.00 82.12 968 LEU A N 1
ATOM 7776 C CA . LEU A 1 968 ? -12.109 -54.577 55.305 1.00 82.12 968 LEU A CA 1
ATOM 7777 C C . LEU A 1 968 ? -12.245 -54.377 53.791 1.00 82.12 968 LEU A C 1
ATOM 7779 O O . LEU A 1 968 ? -12.515 -55.332 53.060 1.00 82.12 968 LEU A O 1
ATOM 7783 N N . ILE A 1 969 ? -12.008 -53.156 53.315 1.00 83.56 969 ILE A N 1
ATOM 7784 C CA . ILE A 1 969 ? -12.035 -52.826 51.887 1.00 83.56 969 ILE A CA 1
ATOM 7785 C C . ILE A 1 969 ? -10.607 -52.897 51.331 1.00 83.56 969 ILE A C 1
ATOM 7787 O O . ILE A 1 969 ? -9.642 -52.474 51.969 1.00 83.56 969 ILE A O 1
ATOM 7791 N N . ILE A 1 970 ? -10.460 -53.474 50.137 1.00 83.56 970 ILE A N 1
ATOM 7792 C CA . ILE A 1 970 ? -9.182 -53.552 49.421 1.00 83.56 970 ILE A CA 1
ATOM 7793 C C . ILE A 1 970 ? -9.205 -52.509 48.300 1.00 83.56 970 ILE A C 1
ATOM 7795 O O . ILE A 1 970 ? -10.094 -52.540 47.453 1.00 83.56 970 ILE A O 1
ATOM 7799 N N . GLY A 1 971 ? -8.206 -51.633 48.281 1.00 82.81 971 GLY A N 1
ATOM 7800 C CA . GLY A 1 971 ? -8.073 -50.479 47.397 1.00 82.81 971 GLY A CA 1
ATOM 7801 C C . GLY A 1 971 ? -8.439 -49.170 48.100 1.00 82.81 971 GLY A C 1
ATOM 7802 O O . GLY A 1 971 ? -9.507 -49.083 48.693 1.00 82.81 971 GLY A O 1
ATOM 7803 N N . ASP A 1 972 ? -7.561 -48.167 48.008 1.00 79.56 972 ASP A N 1
ATOM 7804 C CA . ASP A 1 972 ? -7.769 -46.798 48.530 1.00 79.56 972 ASP A CA 1
ATOM 7805 C C . ASP A 1 972 ? -7.837 -45.745 47.403 1.00 79.56 972 ASP A C 1
ATOM 7807 O O . ASP A 1 972 ? -7.639 -44.554 47.601 1.00 79.56 972 ASP A O 1
ATOM 7811 N N . SER A 1 973 ? -8.074 -46.206 46.173 1.00 79.31 973 SER A N 1
ATOM 7812 C CA . SER A 1 973 ? -8.194 -45.359 44.985 1.00 79.31 973 SER A CA 1
ATOM 7813 C C . SER A 1 973 ? -9.658 -44.988 44.743 1.00 79.31 973 SER A C 1
ATOM 7815 O O . SER A 1 973 ? -10.531 -45.852 44.875 1.00 79.31 973 SER A O 1
ATOM 7817 N N . GLU A 1 974 ? -9.922 -43.741 44.329 1.00 75.19 974 GLU A N 1
ATOM 7818 C CA . GLU A 1 974 ? -11.273 -43.261 43.981 1.00 75.19 974 GLU A CA 1
ATOM 7819 C C . GLU A 1 974 ? -11.950 -44.162 42.931 1.00 75.19 974 GLU A C 1
ATOM 7821 O O . GLU A 1 974 ? -13.140 -44.470 43.028 1.00 75.19 974 GLU A O 1
ATOM 7826 N N . ASP A 1 975 ? -11.165 -44.680 41.980 1.00 78.06 975 ASP A N 1
ATOM 7827 C CA . ASP A 1 975 ? -11.616 -45.583 40.928 1.00 78.06 975 ASP A CA 1
ATOM 7828 C C . ASP A 1 975 ? -11.211 -47.039 41.188 1.00 78.06 975 ASP A C 1
ATOM 7830 O O . ASP A 1 975 ? -10.255 -47.574 40.622 1.00 78.06 975 ASP A O 1
ATOM 7834 N N . SER A 1 976 ? -11.988 -47.743 42.010 1.00 83.06 976 SER A N 1
ATOM 7835 C CA . SER A 1 976 ? -11.766 -49.173 42.281 1.00 83.06 976 SER A CA 1
ATOM 7836 C C . SER A 1 976 ? -11.783 -50.028 41.004 1.00 83.06 976 SER A C 1
ATOM 7838 O O . SER A 1 976 ? -12.682 -49.894 40.167 1.00 83.06 976 SER A O 1
ATOM 7840 N N . ILE A 1 977 ? -10.817 -50.941 40.856 1.00 86.94 977 ILE A N 1
ATOM 7841 C CA . ILE A 1 977 ? -10.748 -51.891 39.725 1.00 86.94 977 ILE A CA 1
ATOM 7842 C C . ILE A 1 977 ? -11.513 -53.199 39.968 1.00 86.94 977 ILE A C 1
ATOM 7844 O O . ILE A 1 977 ? -11.662 -54.004 39.041 1.00 86.94 977 ILE A O 1
ATOM 7848 N N . TRP A 1 978 ? -11.949 -53.454 41.203 1.00 87.94 978 TRP A N 1
ATOM 7849 C CA . TRP A 1 978 ? -12.570 -54.720 41.586 1.00 87.94 978 TRP A CA 1
ATOM 7850 C C . TRP A 1 978 ? -13.937 -54.887 40.912 1.00 87.94 978 TRP A C 1
ATOM 7852 O O . TRP A 1 978 ? -14.695 -53.936 40.748 1.00 87.94 978 TRP A O 1
ATOM 7862 N N . ASP A 1 979 ? -14.212 -56.099 40.433 1.00 85.19 979 ASP A N 1
ATOM 7863 C CA . ASP A 1 979 ? -15.383 -56.497 39.639 1.00 85.19 979 ASP A CA 1
ATOM 7864 C C . ASP A 1 979 ? -15.573 -55.772 38.290 1.00 85.19 979 ASP A C 1
ATOM 7866 O O . ASP A 1 979 ? -16.478 -56.112 37.518 1.00 85.19 979 ASP A O 1
ATOM 7870 N N . LYS A 1 980 ? -14.668 -54.857 37.923 1.00 85.88 980 LYS A N 1
ATOM 7871 C CA . LYS A 1 980 ? -14.617 -54.237 36.593 1.00 85.88 980 LYS A CA 1
ATOM 7872 C C . LYS A 1 980 ? -13.899 -55.149 35.594 1.00 85.88 980 LYS A C 1
ATOM 7874 O O . LYS A 1 980 ? -12.980 -55.896 35.933 1.00 85.88 980 LYS A O 1
ATOM 7879 N N . THR A 1 981 ? -14.338 -55.104 34.333 1.00 88.25 981 THR A N 1
ATOM 7880 C CA . THR A 1 981 ? -13.725 -55.858 33.227 1.00 88.25 981 THR A CA 1
ATOM 7881 C C . THR A 1 981 ? -13.021 -54.909 32.266 1.00 88.25 981 THR A C 1
ATOM 7883 O O . THR A 1 981 ? -13.664 -54.078 31.632 1.00 88.25 981 THR A O 1
ATOM 7886 N N . PHE A 1 982 ? -11.713 -55.082 32.117 1.00 86.31 982 PHE A N 1
ATOM 7887 C CA . PHE A 1 982 ? -10.847 -54.304 31.239 1.00 86.31 982 PHE A CA 1
ATOM 7888 C C . PHE A 1 982 ? -10.572 -55.076 29.954 1.00 86.31 982 PHE A C 1
ATOM 7890 O O . PHE A 1 982 ? -10.316 -56.280 29.993 1.00 86.31 982 PHE A O 1
ATOM 7897 N N . LYS A 1 983 ? -10.590 -54.395 28.807 1.00 88.56 983 LYS A N 1
ATOM 7898 C CA . LYS A 1 983 ? -10.215 -54.991 27.521 1.00 88.56 983 LYS A CA 1
ATOM 7899 C C . LYS A 1 983 ? -8.822 -54.523 27.118 1.00 88.56 983 LYS A C 1
ATOM 7901 O O . LYS A 1 983 ? -8.632 -53.359 26.794 1.00 88.56 983 LYS A O 1
ATOM 7906 N N . VAL A 1 984 ? -7.871 -55.448 27.069 1.00 87.25 984 VAL A N 1
ATOM 7907 C CA . VAL A 1 984 ? -6.510 -55.211 26.577 1.00 87.25 984 VAL A CA 1
ATOM 7908 C C . VAL A 1 984 ? -6.391 -55.768 25.162 1.00 87.25 984 VAL A C 1
ATOM 7910 O O . VAL A 1 984 ? -6.556 -56.969 24.947 1.00 87.25 984 VAL A O 1
ATOM 7913 N N . ARG A 1 985 ? -6.095 -54.908 24.184 1.00 89.50 985 ARG A N 1
ATOM 7914 C CA . ARG A 1 985 ? -5.895 -55.304 22.784 1.00 89.50 985 ARG A CA 1
ATOM 7915 C C . ARG A 1 985 ? -4.411 -55.454 22.469 1.00 89.50 985 ARG A C 1
ATOM 7917 O O . ARG A 1 985 ? -3.652 -54.494 22.513 1.00 89.50 985 ARG A O 1
ATOM 7924 N N . LEU A 1 986 ? -4.010 -56.652 22.068 1.00 89.31 986 LEU A N 1
ATOM 7925 C CA . LEU A 1 986 ? -2.665 -56.956 21.594 1.00 89.31 986 LEU A CA 1
ATOM 7926 C C . LEU A 1 986 ? -2.638 -56.914 20.066 1.00 89.31 986 LEU A C 1
ATOM 7928 O O . LEU A 1 986 ? -3.344 -57.687 19.420 1.00 89.31 986 LEU A O 1
ATOM 7932 N N . THR A 1 987 ? -1.797 -56.058 19.483 1.00 89.94 987 THR A N 1
ATOM 7933 C CA . THR A 1 987 ? -1.623 -55.956 18.024 1.00 89.94 987 THR A CA 1
ATOM 7934 C C . THR A 1 987 ? -0.225 -56.424 17.621 1.00 89.94 987 THR A C 1
ATOM 7936 O O . THR A 1 987 ? 0.784 -55.919 18.109 1.00 89.94 987 THR A O 1
ATOM 7939 N N . SER A 1 988 ? -0.135 -57.400 16.714 1.00 86.81 988 SER A N 1
ATOM 7940 C CA . SER A 1 988 ? 1.150 -57.866 16.179 1.00 86.81 988 SER A CA 1
ATOM 7941 C C . SER A 1 988 ? 1.753 -56.826 15.232 1.00 86.81 988 SER A C 1
ATOM 7943 O O . SER A 1 988 ? 1.230 -56.649 14.138 1.00 86.81 988 SER A O 1
ATOM 7945 N N . LYS A 1 989 ? 2.906 -56.226 15.566 1.00 82.81 989 LYS A N 1
ATOM 7946 C CA . LYS A 1 989 ? 3.607 -55.295 14.652 1.00 82.81 989 LYS A CA 1
ATOM 7947 C C . LYS A 1 989 ? 4.020 -55.928 13.311 1.00 82.81 989 LYS A C 1
ATOM 7949 O O . LYS A 1 989 ? 4.155 -55.228 12.323 1.00 82.81 989 LYS A O 1
ATOM 7954 N N . LYS A 1 990 ? 4.207 -57.257 13.258 1.00 83.69 990 LYS A N 1
ATOM 7955 C CA . LYS A 1 990 ? 4.629 -57.974 12.037 1.00 83.69 990 LYS A CA 1
ATOM 7956 C C . LYS A 1 990 ? 3.467 -58.386 11.128 1.00 83.69 990 LYS A C 1
ATOM 7958 O O . LYS A 1 990 ? 3.668 -58.574 9.936 1.00 83.69 990 LYS A O 1
ATOM 7963 N N . THR A 1 991 ? 2.284 -58.633 11.690 1.00 90.88 991 THR A N 1
ATOM 7964 C CA . THR A 1 991 ? 1.156 -59.223 10.938 1.00 90.88 991 THR A CA 1
ATOM 7965 C C . THR A 1 991 ? -0.135 -58.418 11.028 1.00 90.88 991 THR A C 1
ATOM 7967 O O . THR A 1 991 ? -1.135 -58.825 10.443 1.00 90.88 991 THR A O 1
ATOM 7970 N N . SER A 1 992 ? -0.149 -57.343 11.818 1.00 84.00 992 SER A N 1
ATOM 7971 C CA . SER A 1 992 ? -1.306 -56.494 12.142 1.00 84.00 992 SER A CA 1
ATOM 7972 C C . SER A 1 992 ? -2.523 -57.235 12.714 1.00 84.00 992 SER A C 1
ATOM 7974 O O . SER A 1 992 ? -3.593 -56.653 12.886 1.00 84.00 992 SER A O 1
ATOM 7976 N N . ARG A 1 993 ? -2.376 -58.522 13.063 1.00 86.06 993 ARG A N 1
ATOM 7977 C CA . ARG A 1 993 ? -3.417 -59.320 13.719 1.00 86.06 993 ARG A CA 1
ATOM 7978 C C . ARG A 1 993 ? -3.618 -58.848 15.155 1.00 86.06 993 ARG A C 1
ATOM 7980 O O . ARG A 1 993 ? -2.643 -58.563 15.853 1.00 86.06 993 ARG A O 1
ATOM 7987 N N . LYS A 1 994 ? -4.881 -58.813 15.580 1.00 91.25 994 LYS A N 1
ATOM 7988 C CA . LYS A 1 994 ? -5.323 -58.310 16.884 1.00 91.25 994 LYS A CA 1
ATOM 7989 C C . LYS A 1 994 ? -5.878 -59.452 17.740 1.00 91.25 994 LYS A C 1
ATOM 7991 O O . LYS A 1 994 ? -6.563 -60.329 17.215 1.00 91.25 994 LYS A O 1
ATOM 7996 N N . ILE A 1 995 ? -5.578 -59.440 19.035 1.00 91.00 995 ILE A N 1
ATOM 7997 C CA . ILE A 1 995 ? -6.157 -60.328 20.054 1.00 91.00 995 ILE A CA 1
ATOM 7998 C C . ILE A 1 995 ? -6.677 -59.446 21.184 1.00 91.00 995 ILE A C 1
ATOM 8000 O O . ILE A 1 995 ? -5.919 -58.642 21.715 1.00 91.00 995 ILE A O 1
ATOM 8004 N N . ASP A 1 996 ? -7.936 -59.626 21.573 1.00 90.75 996 ASP A N 1
ATOM 8005 C CA . ASP A 1 996 ? -8.534 -58.905 22.697 1.00 90.75 996 ASP A CA 1
ATOM 8006 C C . ASP A 1 996 ? -8.586 -59.817 23.930 1.00 90.75 996 ASP A C 1
ATOM 8008 O O . ASP A 1 996 ? -9.139 -60.918 23.878 1.00 90.75 996 ASP A O 1
ATOM 8012 N N . LEU A 1 997 ? -8.015 -59.356 25.040 1.00 90.00 997 LEU A N 1
ATOM 8013 C CA . LEU A 1 997 ? -8.064 -59.999 26.349 1.00 90.00 997 LEU A CA 1
ATOM 8014 C C . LEU A 1 997 ? -9.037 -59.225 27.235 1.00 90.00 997 LEU A C 1
ATOM 8016 O O . LEU A 1 997 ? -8.826 -58.043 27.481 1.00 90.00 997 LEU A O 1
ATOM 8020 N N . ASN A 1 998 ? -10.080 -59.884 27.734 1.00 90.94 998 ASN A N 1
ATOM 8021 C CA . ASN A 1 998 ? -10.950 -59.302 28.755 1.00 90.94 998 ASN A CA 1
ATOM 8022 C C . ASN A 1 998 ? -10.474 -59.790 30.128 1.00 90.94 998 ASN A C 1
ATOM 8024 O O . ASN A 1 998 ? -10.495 -60.994 30.389 1.00 90.94 998 ASN A O 1
ATOM 8028 N N . ILE A 1 999 ? -10.024 -58.873 30.979 1.00 89.12 999 ILE A N 1
ATOM 8029 C CA . ILE A 1 999 ? -9.499 -59.148 32.317 1.00 89.12 999 ILE A CA 1
ATOM 8030 C C . ILE A 1 999 ? -10.466 -58.573 33.343 1.00 89.12 999 ILE A C 1
ATOM 8032 O O . ILE A 1 999 ? -10.728 -57.376 33.342 1.00 89.12 999 ILE A O 1
ATOM 8036 N N . THR A 1 1000 ? -10.975 -59.423 34.229 1.00 88.94 1000 THR A N 1
ATOM 8037 C CA . THR A 1 1000 ? -11.796 -59.007 35.369 1.00 88.94 1000 THR A CA 1
ATOM 8038 C C . THR A 1 1000 ? -11.001 -59.231 36.645 1.00 88.94 1000 THR A C 1
ATOM 8040 O O . THR A 1 1000 ? -10.575 -60.360 36.902 1.00 88.94 1000 THR A O 1
ATOM 8043 N N . TYR A 1 1001 ? -10.813 -58.188 37.450 1.00 87.31 1001 TYR A N 1
ATOM 8044 C CA . TYR A 1 1001 ? -10.212 -58.328 38.776 1.00 87.31 1001 TYR A CA 1
ATOM 8045 C C . TYR A 1 1001 ? -11.301 -58.711 39.772 1.00 87.31 1001 TYR A C 1
ATOM 8047 O O . TYR A 1 1001 ? -12.328 -58.049 39.845 1.00 87.31 1001 TYR A O 1
ATOM 8055 N N . ARG A 1 1002 ? -11.106 -59.797 40.521 1.00 84.56 1002 ARG A N 1
ATOM 8056 C CA . ARG A 1 1002 ? -12.047 -60.249 41.551 1.00 84.56 1002 ARG A CA 1
ATOM 8057 C C . ARG A 1 1002 ? -11.300 -60.499 42.844 1.00 84.56 1002 ARG A C 1
ATOM 8059 O O . ARG A 1 1002 ? -10.242 -61.130 42.823 1.00 84.56 1002 ARG A O 1
ATOM 8066 N N . LEU A 1 1003 ? -11.878 -60.048 43.946 1.00 80.69 1003 LEU A N 1
ATOM 8067 C CA . LEU A 1 1003 ? -11.432 -60.432 45.275 1.00 80.69 1003 LEU A CA 1
ATOM 8068 C C . LEU A 1 1003 ? -11.900 -61.864 45.533 1.00 80.69 1003 LEU A C 1
ATOM 8070 O O . LEU A 1 1003 ? -13.092 -62.154 45.441 1.00 80.69 1003 LEU A O 1
ATOM 8074 N N . ASN A 1 1004 ? -10.964 -62.776 45.796 1.00 69.00 1004 ASN A N 1
ATOM 8075 C CA . ASN A 1 1004 ? -11.320 -64.129 46.208 1.00 69.00 1004 ASN A CA 1
ATOM 8076 C C . ASN A 1 1004 ? -11.430 -64.154 47.734 1.00 69.00 1004 ASN A C 1
ATOM 8078 O O . ASN A 1 1004 ? -10.458 -63.838 48.416 1.00 69.00 1004 ASN A O 1
ATOM 8082 N N . SER A 1 1005 ? -12.603 -64.509 48.248 1.00 60.03 1005 SER A N 1
ATOM 8083 C CA . SER A 1 1005 ? -12.921 -64.539 49.681 1.00 60.03 1005 SER A CA 1
ATOM 8084 C C . SER A 1 1005 ? -12.822 -65.941 50.306 1.00 60.03 1005 SER A C 1
ATOM 8086 O O . SER A 1 1005 ? -13.406 -66.175 51.362 1.00 60.03 1005 SER A O 1
ATOM 8088 N N . ASP A 1 1006 ? -12.102 -66.865 49.654 1.00 50.00 1006 ASP A N 1
ATOM 8089 C CA . ASP A 1 1006 ? -11.875 -68.246 50.127 1.00 50.00 1006 ASP A CA 1
ATOM 8090 C C . ASP A 1 1006 ? -11.017 -68.345 51.402 1.00 50.00 1006 ASP A C 1
ATOM 8092 O O . ASP A 1 1006 ? -9.966 -67.661 51.481 1.00 50.00 1006 ASP A O 1
#

pLDDT: mean 79.58, std 19.86, range [23.14, 98.25]